Protein AF-0000000080791250 (afdb_homodimer)

Organism: Propionibacterium freudenreichii subsp. shermanii (strain ATCC 9614 / DSM 4902 / CIP 103027 / NCIMB 8099 / CIRM-BIA1) (NCBI:txid754252)

InterPro domains:
  IPR000581 Dihydroxy-acid/6-phosphogluconate dehydratase, N-terminal [PF00920] (34-360)
  IPR004404 Dihydroxy-acid dehydratase [MF_00012] (4-611)
  IPR004404 Dihydroxy-acid dehydratase [TIGR00110] (18-611)
  IPR020558 Dihydroxy-acid/6-phosphogluconate dehydratase, conserved site [PS00886] (122-132)
  IPR020558 Dihydroxy-acid/6-phosphogluconate dehydratase, conserved site [PS00887] (513-524)
  IPR037237 IlvD/EDD, N-terminal domain [SSF143975] (3-424)
  IPR042096 Dihydroxy-acid dehydratase, C-terminal [G3DSA:3.50.30.80] (425-576)
  IPR056740 Dihydroxy-acid/6-phosphogluconate dehydratase, C-terminal [PF24877] (412-608)

pLDDT: mean 95.6, std 4.6, range [63.5, 98.94]

Sequence (1226 aa):
MPKLRSKTTYEGRPMAGARALWLATGMTENDFGKPIVAIANSYTDFVPGHVGLKNVGSIVKKAIEAAGGVAKEFNTIAVDDGIAMGHGGMLYSLPSREVIADSVEYMCNAHQADALVCISNCDKITPGMMLAALRLNIPTVFVSGGGMESGRPVKRDDGTDTTRLDLIDAMTASADPSVSDDELKRIEMSACPTCGSCSGMFTANSMNCLTEAIGLSLPGNGTTLATYAARKPLFEQAGALVVELAKRYYDGDDESVLPRAIATRDAFANAMTMDIAMGGSTNTILHLLAAAQEGEVDFTQEDIDELSRRVPCICKVAPNSSQYFLEDVHRAGGIPAILGELNRAGLLHDEVHSVHHASLQGFLDDWDVRGGKAKPEAFELYKAAPGGVRTTEMFTSTKTYDELDTDEVNGCIRSVEHAYTTDGGLAVLHGNIAVDGCVVKTAGVPENQYVFRGPAAITESQEEAVEAILSKRIKAGDVVVVRYEGPKGGPGMQEMLYPTSYLKGVGLGPKCALITDGRFSGGSSGLSIGHMSPEAASGGNIGLVENGDIISIDIPNRTINVEVSDDELARRRAVREAKGWVPENRVRPVSNALKVFALLAQSADKGAARRQLMPKLRSKTTYEGRPMAGARALWLATGMTENDFGKPIVAIANSYTDFVPGHVGLKNVGSIVKKAIEAAGGVAKEFNTIAVDDGIAMGHGGMLYSLPSREVIADSVEYMCNAHQADALVCISNCDKITPGMMLAALRLNIPTVFVSGGGMESGRPVKRDDGTDTTRLDLIDAMTASADPSVSDDELKRIEMSACPTCGSCSGMFTANSMNCLTEAIGLSLPGNGTTLATYAARKPLFEQAGALVVELAKRYYDGDDESVLPRAIATRDAFANAMTMDIAMGGSTNTILHLLAAAQEGEVDFTQEDIDELSRRVPCICKVAPNSSQYFLEDVHRAGGIPAILGELNRAGLLHDEVHSVHHASLQGFLDDWDVRGGKAKPEAFELYKAAPGGVRTTEMFTSTKTYDELDTDEVNGCIRSVEHAYTTDGGLAVLHGNIAVDGCVVKTAGVPENQYVFRGPAAITESQEEAVEAILSKRIKAGDVVVVRYEGPKGGPGMQEMLYPTSYLKGVGLGPKCALITDGRFSGGSSGLSIGHMSPEAASGGNIGLVENGDIISIDIPNRTINVEVSDDELARRRAVREAKGWVPENRVRPVSNALKVFALLAQSADKGAARRQL

Nearest PDB structures (foldseek):
  6ovt-assembly1_A  TM=9.583E-01  e=1.714E-57  Mycobacterium tuberculosis
  6ovt-assembly1_D  TM=9.512E-01  e=5.948E-55  Mycobacterium tuberculosis
  6ovt-assembly1_C  TM=9.530E-01  e=2.693E-53  Mycobacterium tuberculosis
  6nte-assembly1_A  TM=9.482E-01  e=4.194E-47  Synechocystis sp. PCC 6803
  6nte-assembly2_B  TM=9.377E-01  e=4.656E-47  Synechocystis sp. PCC 6803

Solvent-accessible surface area (backbone atoms only — not comparable to full-atom values): 57005 Å² total; per-residue (Å²): 110,54,70,64,49,38,48,76,39,48,57,62,56,78,20,31,29,16,40,17,45,46,40,13,44,66,50,55,81,83,49,65,88,40,52,37,31,33,32,42,33,35,35,24,42,80,26,21,25,22,45,46,40,71,63,49,58,57,48,23,35,54,25,16,42,74,56,59,27,41,57,30,44,36,30,29,57,70,68,44,59,66,45,6,50,95,48,78,18,26,38,40,41,56,52,42,19,57,52,30,15,48,48,52,43,41,49,37,49,23,61,24,42,36,23,36,36,40,38,30,30,37,53,42,38,41,50,7,47,46,31,22,41,29,61,67,46,38,21,50,27,43,45,50,46,17,26,16,49,64,7,60,55,45,70,41,85,90,68,46,68,50,60,63,27,30,54,60,53,20,39,36,44,39,46,21,83,86,50,47,71,67,42,44,48,53,40,21,68,25,14,35,33,22,20,15,17,66,24,30,38,25,42,20,37,34,49,41,36,34,38,32,56,23,17,39,28,53,92,57,42,33,34,39,36,16,34,24,41,76,42,54,56,52,40,34,48,42,22,34,48,31,37,52,38,32,44,38,26,41,76,61,56,36,64,67,51,19,38,52,58,25,55,30,52,55,17,50,50,36,21,48,45,52,36,26,16,36,37,36,18,70,52,49,57,26,43,51,30,31,31,19,61,47,43,71,31,90,52,52,58,66,55,51,39,57,46,23,67,66,32,37,13,26,27,56,33,15,69,60,27,79,82,30,37,36,60,43,43,15,23,33,30,31,69,37,28,53,52,42,50,40,43,76,70,65,74,46,66,68,90,33,33,35,76,86,32,88,27,46,62,60,42,31,38,39,38,5,69,80,70,81,55,36,40,72,65,39,61,59,60,24,20,51,32,74,65,88,63,76,39,47,59,57,46,71,18,84,40,61,47,94,64,64,44,76,40,39,66,82,38,53,51,25,32,78,92,42,29,81,34,70,49,17,10,33,43,52,28,34,32,72,37,14,72,64,20,24,39,30,49,45,59,34,35,56,74,86,56,38,57,42,68,26,34,29,44,74,27,59,32,69,69,48,40,38,49,34,52,74,69,61,70,59,52,80,42,27,26,38,33,34,31,38,24,9,32,49,37,46,33,24,30,34,63,48,47,62,44,51,31,40,34,41,36,75,66,32,32,92,37,32,35,38,39,24,21,15,32,51,42,35,63,61,61,30,49,46,34,19,29,22,5,44,19,21,44,75,68,14,46,55,59,59,66,50,73,58,41,40,36,40,38,29,57,90,78,32,33,32,33,54,78,64,53,71,66,56,53,52,53,45,44,56,55,39,61,75,72,43,61,65,69,91,81,72,84,74,97,73,54,62,70,51,49,54,49,24,74,38,36,30,45,42,60,49,19,44,27,71,61,85,119,111,54,70,63,49,38,46,76,38,48,58,63,56,78,19,32,30,18,40,17,44,48,40,14,46,68,48,52,81,83,49,64,88,42,52,38,30,32,29,43,34,32,36,23,42,81,25,21,24,20,46,48,40,72,62,48,58,56,49,23,34,53,25,16,41,75,57,58,26,40,59,30,44,36,29,29,57,68,66,45,61,65,47,8,48,94,47,80,17,26,38,39,40,57,54,43,19,57,54,31,15,48,48,51,42,41,49,38,48,24,62,24,43,36,21,35,36,40,38,32,30,38,55,43,39,40,52,8,48,46,31,22,42,29,61,66,46,39,20,48,27,42,44,51,46,17,27,17,49,64,7,60,55,45,70,41,89,87,68,45,69,49,58,63,26,29,55,58,52,21,39,37,46,38,47,23,82,87,50,48,72,67,42,44,49,54,41,20,66,25,13,34,33,22,20,15,17,65,24,32,38,26,40,21,36,36,50,41,35,34,37,32,56,24,17,40,28,53,92,57,39,33,34,39,36,16,34,26,40,76,42,54,58,51,42,33,47,41,21,34,46,32,39,52,40,33,44,38,28,41,75,59,55,36,64,67,50,19,36,51,58,23,54,30,53,55,18,49,49,36,21,49,45,51,36,27,16,36,37,38,19,69,53,52,56,27,44,51,30,32,33,18,60,47,42,72,30,90,52,53,58,65,56,50,39,56,46,25,68,66,32,37,14,26,26,55,33,14,68,61,26,79,82,30,37,37,60,43,41,15,23,33,29,31,67,36,29,53,52,42,48,40,43,77,70,65,70,47,63,70,92,33,34,34,75,87,31,88,27,45,62,60,45,31,38,40,37,5,70,81,69,80,54,36,40,72,66,38,62,58,59,26,20,53,32,76,64,86,62,76,38,47,59,56,45,72,18,84,42,60,48,94,65,65,45,76,40,41,67,82,38,52,52,25,32,76,92,43,30,81,33,70,50,18,10,34,43,52,28,34,31,74,35,14,71,63,21,24,38,30,49,45,59,35,34,56,74,86,56,39,57,42,69,25,33,29,43,74,28,59,33,68,68,50,41,39,50,34,52,74,68,59,69,58,52,82,41,26,26,36,33,34,29,38,24,8,33,48,37,46,33,25,28,35,62,48,48,63,45,50,32,41,32,41,36,75,68,33,32,91,38,31,36,37,39,25,20,15,32,51,41,35,64,60,60,32,49,46,35,19,29,23,5,43,17,20,44,76,68,14,46,56,58,61,66,50,72,59,41,40,35,40,38,29,57,92,77,30,33,32,35,52,78,63,52,69,66,56,52,50,53,44,43,56,56,38,62,75,73,44,60,66,68,89,80,73,85,72,94,73,56,61,70,50,49,54,49,24,74,36,35,30,44,42,59,51,19,45,25,71,59,85,122

Structure (mmCIF, N/CA/C/O backbone):
data_AF-0000000080791250-model_v1
#
loop_
_entity.id
_entity.type
_entity.pdbx_description
1 polymer 'Dihydroxy-acid dehydratase'
#
loop_
_atom_site.group_PDB
_atom_site.id
_atom_site.type_symbol
_atom_site.label_atom_id
_atom_site.label_alt_id
_atom_site.label_comp_id
_atom_site.label_asym_id
_atom_site.label_entity_id
_atom_site.label_seq_id
_atom_site.pdbx_PDB_ins_code
_atom_site.Cartn_x
_atom_site.Cartn_y
_atom_site.Cartn_z
_atom_site.occupancy
_atom_site.B_iso_or_equiv
_atom_site.auth_seq_id
_atom_site.auth_comp_id
_atom_site.auth_asym_id
_atom_site.auth_atom_id
_atom_site.pdbx_PDB_model_num
ATOM 1 N N . MET A 1 1 ? 33.906 1.159 -2.16 1 83.62 1 MET A N 1
ATOM 2 C CA . MET A 1 1 ? 32.844 0.429 -1.479 1 83.62 1 MET A CA 1
ATOM 3 C C . MET A 1 1 ? 31.562 1.252 -1.437 1 83.62 1 MET A C 1
ATOM 5 O O . MET A 1 1 ? 31.594 2.455 -1.173 1 83.62 1 MET A O 1
ATOM 9 N N . PRO A 1 2 ? 30.453 0.499 -1.797 1 91.88 2 PRO A N 1
ATOM 10 C CA . PRO A 1 2 ? 29.203 1.254 -1.669 1 91.88 2 PRO A CA 1
ATOM 11 C C . PRO A 1 2 ? 28.938 1.729 -0.241 1 91.88 2 PRO A C 1
ATOM 13 O O . PRO A 1 2 ? 29.375 1.082 0.717 1 91.88 2 PRO A O 1
ATOM 16 N N . LYS A 1 3 ? 28.438 2.832 -0.129 1 94.5 3 LYS A N 1
ATOM 17 C CA . LYS A 1 3 ? 28.047 3.352 1.176 1 94.5 3 LYS A CA 1
ATOM 18 C C . LYS A 1 3 ? 26.641 2.875 1.553 1 94.5 3 LYS A C 1
ATOM 20 O O . LYS A 1 3 ? 25.797 2.67 0.682 1 94.5 3 LYS A O 1
ATOM 25 N N . LEU A 1 4 ? 26.531 2.625 2.875 1 98.06 4 LEU A N 1
ATOM 26 C CA . LEU A 1 4 ? 25.188 2.35 3.363 1 98.06 4 LEU A CA 1
ATOM 27 C C . LEU A 1 4 ? 24.203 3.43 2.906 1 98.06 4 LEU A C 1
ATOM 29 O O . LEU A 1 4 ? 24.469 4.621 3.072 1 98.06 4 LEU A O 1
ATOM 33 N N . ARG A 1 5 ? 23.094 2.967 2.312 1 98.12 5 ARG A N 1
ATOM 34 C CA . ARG A 1 5 ? 22.047 3.912 1.927 1 98.12 5 ARG A CA 1
ATOM 35 C C . ARG A 1 5 ? 21.562 4.711 3.131 1 98.12 5 ARG A C 1
ATOM 37 O O . ARG A 1 5 ? 21.328 5.918 3.031 1 98.12 5 ARG A O 1
ATOM 44 N N . SER A 1 6 ? 21.469 4.074 4.277 1 98.06 6 SER A N 1
ATOM 45 C CA . SER A 1 6 ? 20.906 4.656 5.492 1 98.06 6 SER A CA 1
ATOM 46 C C . SER A 1 6 ? 21.766 5.809 6 1 98.06 6 SER A C 1
ATOM 48 O O . SER A 1 6 ? 21.281 6.664 6.746 1 98.06 6 SER A O 1
ATOM 50 N N . LYS A 1 7 ? 22.984 5.828 5.633 1 97.31 7 LYS A N 1
ATOM 51 C CA . LYS A 1 7 ? 23.891 6.891 6.062 1 97.31 7 LYS A CA 1
ATOM 52 C C . LYS A 1 7 ? 23.359 8.266 5.672 1 97.31 7 LYS A C 1
ATOM 54 O O . LYS A 1 7 ? 23.562 9.242 6.387 1 97.31 7 LYS A O 1
ATOM 59 N N . THR A 1 8 ? 22.609 8.258 4.633 1 95.56 8 THR A N 1
ATOM 60 C CA . THR A 1 8 ? 22.031 9.492 4.125 1 95.56 8 THR A CA 1
ATOM 61 C C . THR A 1 8 ? 21.047 10.086 5.133 1 95.56 8 THR A C 1
ATOM 63 O O . THR A 1 8 ? 20.797 11.297 5.133 1 95.56 8 THR A O 1
ATOM 66 N N . THR A 1 9 ? 20.547 9.281 6.059 1 96.19 9 THR A N 1
ATOM 67 C CA . THR A 1 9 ? 19.484 9.719 6.941 1 96.19 9 THR A CA 1
ATOM 68 C C . THR A 1 9 ? 20.031 10.125 8.305 1 96.19 9 THR A C 1
ATOM 70 O O . THR A 1 9 ? 19.281 10.586 9.172 1 96.19 9 THR A O 1
ATOM 73 N N . TYR A 1 10 ? 21.312 9.914 8.531 1 95.75 10 TYR A N 1
ATOM 74 C CA . TYR A 1 10 ? 21.75 10.227 9.883 1 95.75 10 TYR A CA 1
ATOM 75 C C . TYR A 1 10 ? 23.125 10.891 9.883 1 95.75 10 TYR A C 1
ATOM 77 O O . TYR A 1 10 ? 23.562 11.43 10.898 1 95.75 10 TYR A O 1
ATOM 85 N N . GLU A 1 11 ? 23.828 10.922 8.766 1 94.5 11 GLU A N 1
ATOM 86 C CA . GLU A 1 11 ? 25.188 11.445 8.742 1 94.5 11 GLU A CA 1
ATOM 87 C C . GLU A 1 11 ? 25.203 12.969 8.672 1 94.5 11 GLU A C 1
ATOM 89 O O . GLU A 1 11 ? 24.484 13.555 7.848 1 94.5 11 GLU A O 1
ATOM 94 N N . GLY A 1 12 ? 26.047 13.562 9.492 1 91.38 12 GLY A N 1
ATOM 95 C CA . GLY A 1 12 ? 26.297 14.992 9.406 1 91.38 12 GLY A CA 1
ATOM 96 C C . GLY A 1 12 ? 25.344 15.812 10.266 1 91.38 12 GLY A C 1
ATOM 97 O O . GLY A 1 12 ? 24.312 15.312 10.703 1 91.38 12 GLY A O 1
ATOM 98 N N . ARG A 1 13 ? 25.672 17.094 10.406 1 89.75 13 ARG A N 1
ATOM 99 C CA . ARG A 1 13 ? 24.953 18.062 11.242 1 89.75 13 ARG A CA 1
ATOM 100 C C . ARG A 1 13 ? 23.531 18.266 10.742 1 89.75 13 ARG A C 1
ATOM 102 O O . ARG A 1 13 ? 22.578 18.328 11.531 1 89.75 13 ARG A O 1
ATOM 109 N N . PRO A 1 14 ? 23.312 18.203 9.43 1 86.56 14 PRO A N 1
ATOM 110 C CA . PRO A 1 14 ? 21.969 18.5 8.906 1 86.56 14 PRO A CA 1
ATOM 111 C C . PRO A 1 14 ? 20.938 17.438 9.25 1 86.56 14 PRO A C 1
ATOM 113 O O . PRO A 1 14 ? 19.734 17.688 9.219 1 86.56 14 PRO A O 1
ATOM 116 N N . MET A 1 15 ? 21.422 16.281 9.617 1 92.69 15 MET A N 1
ATOM 117 C CA . MET A 1 15 ? 20.484 15.172 9.812 1 92.69 15 MET A CA 1
ATOM 118 C C . MET A 1 15 ? 20.141 15.008 11.289 1 92.69 15 MET A C 1
ATOM 120 O O . MET A 1 15 ? 19.625 13.969 11.695 1 92.69 15 MET A O 1
ATOM 124 N N . ALA A 1 16 ? 20.422 16.062 12.055 1 93.38 16 ALA A N 1
ATOM 125 C CA . ALA A 1 16 ? 20.125 16.031 13.484 1 93.38 16 ALA A CA 1
ATOM 126 C C . ALA A 1 16 ? 18.656 15.727 13.742 1 93.38 16 ALA A C 1
ATOM 128 O O . ALA A 1 16 ? 18.312 14.992 14.672 1 93.38 16 ALA A O 1
ATOM 129 N N . GLY A 1 17 ? 17.781 16.328 12.969 1 92.94 17 GLY A N 1
ATOM 130 C CA . GLY A 1 17 ? 16.359 16.047 13.102 1 92.94 17 GLY A CA 1
ATOM 131 C C . GLY A 1 17 ? 16.016 14.594 12.828 1 92.94 17 GLY A C 1
ATOM 132 O O . GLY A 1 17 ? 15.266 13.977 13.586 1 92.94 17 GLY A O 1
ATOM 133 N N . ALA A 1 18 ? 16.547 14.062 11.742 1 95 18 ALA A N 1
ATOM 134 C CA . ALA A 1 18 ? 16.297 12.672 11.391 1 95 18 ALA A CA 1
ATOM 135 C C . ALA A 1 18 ? 16.828 11.734 12.469 1 95 18 ALA A C 1
ATOM 137 O O . ALA A 1 18 ? 16.188 10.742 12.82 1 95 18 ALA A O 1
ATOM 138 N N . ARG A 1 19 ? 18.016 12.055 12.992 1 96.69 19 ARG A N 1
ATOM 139 C CA . ARG A 1 19 ? 18.578 11.234 14.062 1 96.69 19 ARG A CA 1
ATOM 140 C C . ARG A 1 19 ? 17.672 11.25 15.297 1 96.69 19 ARG A C 1
ATOM 142 O O . ARG A 1 19 ? 17.484 10.219 15.945 1 96.69 19 ARG A O 1
ATOM 149 N N . ALA A 1 20 ? 17.109 12.43 15.617 1 96.56 20 ALA A N 1
ATOM 150 C CA . ALA A 1 20 ? 16.188 12.516 16.734 1 96.56 20 ALA A CA 1
ATOM 151 C C . ALA A 1 20 ? 14.992 11.586 16.547 1 96.56 20 ALA A C 1
ATOM 153 O O . ALA A 1 20 ? 14.531 10.953 17.5 1 96.56 20 ALA A O 1
ATOM 154 N N . LEU A 1 21 ? 14.516 11.492 15.383 1 97.19 21 LEU A N 1
ATOM 155 C CA . LEU A 1 21 ? 13.375 10.633 15.078 1 97.19 21 LEU A CA 1
ATOM 156 C C . LEU A 1 21 ? 13.781 9.156 15.125 1 97.19 21 LEU A C 1
ATOM 158 O O . LEU A 1 21 ? 13.023 8.32 15.625 1 97.19 21 LEU A O 1
ATOM 162 N N . TRP A 1 22 ? 14.969 8.836 14.539 1 98 22 TRP A N 1
ATOM 163 C CA . TRP A 1 22 ? 15.453 7.465 14.641 1 98 22 TRP A CA 1
ATOM 164 C C . TRP A 1 22 ? 15.547 7.023 16.094 1 98 22 TRP A C 1
ATOM 166 O O . TRP A 1 22 ? 15.156 5.906 16.438 1 98 22 TRP A O 1
ATOM 176 N N . LEU A 1 23 ? 16.047 7.91 16.922 1 97.19 23 LEU A N 1
ATOM 177 C CA . LEU A 1 23 ? 16.141 7.605 18.344 1 97.19 23 LEU A CA 1
ATOM 178 C C . LEU A 1 23 ? 14.766 7.379 18.969 1 97.19 23 LEU A C 1
ATOM 180 O O . LEU A 1 23 ? 14.602 6.527 19.844 1 97.19 23 LEU A O 1
ATOM 184 N N . ALA A 1 24 ? 13.797 8.055 18.484 1 97.25 24 ALA A N 1
ATOM 185 C CA . ALA A 1 24 ? 12.43 7.957 19 1 97.25 24 ALA A CA 1
ATOM 186 C C . ALA A 1 24 ? 11.781 6.645 18.578 1 97.25 24 ALA A C 1
ATOM 188 O O . ALA A 1 24 ? 10.742 6.254 19.141 1 97.25 24 ALA A O 1
ATOM 189 N N . THR A 1 25 ? 12.359 5.91 17.656 1 97.25 25 THR A N 1
ATOM 190 C CA . THR A 1 25 ? 11.844 4.602 17.266 1 97.25 25 THR A CA 1
ATOM 191 C C . THR A 1 25 ? 12.445 3.502 18.125 1 97.25 25 THR A C 1
ATOM 193 O O . THR A 1 25 ? 12.148 2.32 17.938 1 97.25 25 THR A O 1
ATOM 196 N N . GLY A 1 26 ? 13.352 3.854 18.969 1 95.81 26 GLY A N 1
ATOM 197 C CA . GLY A 1 26 ? 13.969 2.877 19.844 1 95.81 26 GLY A CA 1
ATOM 198 C C . GLY A 1 26 ? 15.43 2.625 19.531 1 95.81 26 GLY A C 1
ATOM 199 O O . GLY A 1 26 ? 16.109 1.906 20.266 1 95.81 26 GLY A O 1
ATOM 200 N N . MET A 1 27 ? 15.961 3.275 18.469 1 96.69 27 MET A N 1
ATOM 201 C CA . MET A 1 27 ? 17.375 3.143 18.156 1 96.69 27 MET A CA 1
ATOM 202 C C . MET A 1 27 ? 18.234 3.836 19.203 1 96.69 27 MET A C 1
ATOM 204 O O . MET A 1 27 ? 17.781 4.746 19.891 1 96.69 27 MET A O 1
ATOM 208 N N . THR A 1 28 ? 19.469 3.385 19.297 1 95.38 28 THR A N 1
ATOM 209 C CA . THR A 1 28 ? 20.484 4.027 20.125 1 95.38 28 THR A CA 1
ATOM 210 C C . THR A 1 28 ? 21.609 4.566 19.266 1 95.38 28 THR A C 1
ATOM 212 O O . THR A 1 28 ? 21.688 4.285 18.062 1 95.38 28 THR A O 1
ATOM 215 N N . GLU A 1 29 ? 22.438 5.309 19.875 1 92.88 29 GLU A N 1
ATOM 216 C CA . GLU A 1 29 ? 23.562 5.898 19.156 1 92.88 29 GLU A CA 1
ATOM 217 C C . GLU A 1 29 ? 24.453 4.82 18.531 1 92.88 29 GLU A C 1
ATOM 219 O O . GLU A 1 29 ? 25.016 5.027 17.453 1 92.88 29 GLU A O 1
ATOM 224 N N . ASN A 1 30 ? 24.484 3.668 19.172 1 95.38 30 ASN A N 1
ATOM 225 C CA . ASN A 1 30 ? 25.344 2.586 18.703 1 95.38 30 ASN A CA 1
ATOM 226 C C . ASN A 1 30 ? 24.734 1.868 17.5 1 95.38 30 ASN A C 1
ATOM 228 O O . ASN A 1 30 ? 25.406 1.052 16.859 1 95.38 30 ASN A O 1
ATOM 232 N N . ASP A 1 31 ? 23.562 2.223 17.188 1 97.38 31 ASP A N 1
ATOM 233 C CA . ASP A 1 31 ? 22.891 1.553 16.078 1 97.38 31 ASP A CA 1
ATOM 234 C C . ASP A 1 31 ? 23.25 2.205 14.75 1 97.38 31 ASP A C 1
ATOM 236 O O . ASP A 1 31 ? 23.172 1.566 13.695 1 97.38 31 ASP A O 1
ATOM 240 N N . PHE A 1 32 ? 23.625 3.508 14.812 1 96.75 32 PHE A N 1
ATOM 241 C CA . PHE A 1 32 ? 24 4.199 13.586 1 96.75 32 PHE A CA 1
ATOM 242 C C . PHE A 1 32 ? 25.266 3.604 13 1 96.75 32 PHE A C 1
ATOM 244 O O . PHE A 1 32 ? 26.234 3.332 13.719 1 96.75 32 PHE A O 1
ATOM 251 N N . GLY A 1 33 ? 25.25 3.348 11.742 1 96.31 33 GLY A N 1
ATOM 252 C CA . GLY A 1 33 ? 26.391 2.715 11.078 1 96.31 33 GLY A CA 1
ATOM 253 C C . GLY A 1 33 ? 26.156 1.246 10.773 1 96.31 33 GLY A C 1
ATOM 254 O O . GLY A 1 33 ? 26.812 0.672 9.906 1 96.31 33 GLY A O 1
ATOM 255 N N . LYS A 1 34 ? 25.25 0.616 11.539 1 98 34 LYS A N 1
ATOM 256 C CA . LYS A 1 34 ? 24.828 -0.738 11.203 1 98 34 LYS A CA 1
ATOM 257 C C . LYS A 1 34 ? 23.828 -0.728 10.039 1 98 34 LYS A C 1
ATOM 259 O O . LYS A 1 34 ? 23.094 0.246 9.852 1 98 34 LYS A O 1
ATOM 264 N N . PRO A 1 35 ? 23.828 -1.814 9.219 1 98.62 35 PRO A N 1
ATOM 265 C CA . PRO A 1 35 ? 22.812 -1.865 8.164 1 98.62 35 PRO A CA 1
ATOM 266 C C . PRO A 1 35 ? 21.391 -1.86 8.711 1 98.62 35 PRO A C 1
ATOM 268 O O . PRO A 1 35 ? 21.047 -2.674 9.57 1 98.62 35 PRO A O 1
ATOM 271 N N . ILE A 1 36 ? 20.594 -0.922 8.258 1 98.75 36 ILE A N 1
ATOM 272 C CA . ILE A 1 36 ? 19.172 -0.915 8.578 1 98.75 36 ILE A CA 1
ATOM 273 C C . ILE A 1 36 ? 18.422 -1.827 7.609 1 98.75 36 ILE A C 1
ATOM 275 O O . ILE A 1 36 ? 18.344 -1.549 6.41 1 98.75 36 ILE A O 1
ATOM 279 N N . VAL A 1 37 ? 17.859 -2.906 8.133 1 98.94 37 VAL A N 1
ATOM 280 C CA . VAL A 1 37 ? 17.188 -3.924 7.336 1 98.94 37 VAL A CA 1
ATOM 281 C C . VAL A 1 37 ? 15.672 -3.734 7.426 1 98.94 37 VAL A C 1
ATOM 283 O O . VAL A 1 37 ? 15.094 -3.783 8.516 1 98.94 37 VAL A O 1
ATOM 286 N N . ALA A 1 38 ? 15.078 -3.467 6.273 1 98.94 38 ALA A N 1
ATOM 287 C CA . ALA A 1 38 ? 13.617 -3.426 6.203 1 98.94 38 ALA A CA 1
ATOM 288 C C . ALA A 1 38 ? 13.031 -4.832 6.156 1 98.94 38 ALA A C 1
ATOM 290 O O . ALA A 1 38 ? 13.547 -5.703 5.449 1 98.94 38 ALA A O 1
ATOM 291 N N . ILE A 1 39 ? 12.039 -5.086 6.969 1 98.94 39 ILE A N 1
ATOM 292 C CA . ILE A 1 39 ? 11.227 -6.293 6.898 1 98.94 39 ILE A CA 1
ATOM 293 C C . ILE A 1 39 ? 9.852 -5.957 6.328 1 98.94 39 ILE A C 1
ATOM 295 O O . ILE A 1 39 ? 9.039 -5.316 6.996 1 98.94 39 ILE A O 1
ATOM 299 N N . ALA A 1 40 ? 9.625 -6.301 5.039 1 98.88 40 ALA A N 1
ATOM 300 C CA . ALA A 1 40 ? 8.305 -6.148 4.445 1 98.88 40 ALA A CA 1
ATOM 301 C C . ALA A 1 40 ? 7.402 -7.328 4.789 1 98.88 40 ALA A C 1
ATOM 303 O O . ALA A 1 40 ? 7.457 -8.375 4.133 1 98.88 40 ALA A O 1
ATOM 304 N N . ASN A 1 41 ? 6.574 -7.168 5.777 1 98.69 41 ASN A N 1
ATOM 305 C CA . ASN A 1 41 ? 5.602 -8.18 6.164 1 98.69 41 ASN A CA 1
ATOM 306 C C . ASN A 1 41 ? 4.273 -7.992 5.438 1 98.69 41 ASN A C 1
ATOM 308 O O . ASN A 1 41 ? 4.062 -6.977 4.773 1 98.69 41 ASN A O 1
ATOM 312 N N . SER A 1 42 ? 3.461 -9.008 5.371 1 98.38 42 SER A N 1
ATOM 313 C CA . SER A 1 42 ? 2.162 -8.914 4.711 1 98.38 42 SER A CA 1
ATOM 314 C C . SER A 1 42 ? 1.052 -9.477 5.594 1 98.38 42 SER A C 1
ATOM 316 O O . SER A 1 42 ? 0.1 -10.078 5.098 1 98.38 42 SER A O 1
ATOM 318 N N . TYR A 1 43 ? 1.182 -9.258 6.93 1 98.19 43 TYR A N 1
ATOM 319 C CA . TYR A 1 43 ? 0.185 -9.742 7.875 1 98.19 43 TYR A CA 1
ATOM 320 C C . TYR A 1 43 ? -1.179 -9.117 7.598 1 98.19 43 TYR A C 1
ATOM 322 O O . TYR A 1 43 ? -1.286 -7.906 7.395 1 98.19 43 TYR A O 1
ATOM 330 N N . THR A 1 44 ? -2.203 -9.945 7.617 1 98.56 44 THR A N 1
ATOM 331 C CA . THR A 1 44 ? -3.6 -9.531 7.625 1 98.56 44 THR A CA 1
ATOM 332 C C . THR A 1 44 ? -4.496 -10.641 8.156 1 98.56 44 THR A C 1
ATOM 334 O O . THR A 1 44 ? -4.211 -11.828 7.949 1 98.56 44 THR A O 1
ATOM 337 N N . ASP A 1 45 ? -5.605 -10.312 8.734 1 98.06 45 ASP A N 1
ATOM 338 C CA . ASP A 1 45 ? -6.586 -11.266 9.25 1 98.06 45 ASP A CA 1
ATOM 339 C C . ASP A 1 45 ? -7.52 -11.75 8.141 1 98.06 45 ASP A C 1
ATOM 341 O O . ASP A 1 45 ? -8.258 -12.719 8.32 1 98.06 45 ASP A O 1
ATOM 345 N N . PHE A 1 46 ? -7.453 -11.156 6.93 1 98.31 46 PHE A N 1
ATOM 346 C CA . PHE A 1 46 ? -8.414 -11.43 5.871 1 98.31 46 PHE A CA 1
ATOM 347 C C . PHE A 1 46 ? -8.062 -12.711 5.137 1 98.31 46 PHE A C 1
ATOM 349 O O . PHE A 1 46 ? -8.914 -13.312 4.473 1 98.31 46 PHE A O 1
ATOM 356 N N . VAL A 1 47 ? -6.785 -13.094 5.234 1 98.19 47 VAL A N 1
ATOM 357 C CA . VAL A 1 47 ? -6.27 -14.102 4.316 1 98.19 47 VAL A CA 1
ATOM 358 C C . VAL A 1 47 ? -5.652 -15.258 5.109 1 98.19 47 VAL A C 1
ATOM 360 O O . VAL A 1 47 ? -4.695 -15.055 5.863 1 98.19 47 VAL A O 1
ATOM 363 N N . PRO A 1 48 ? -6.102 -16.453 4.918 1 97.69 48 PRO A N 1
ATOM 364 C CA . PRO A 1 48 ? -5.531 -17.594 5.641 1 97.69 48 PRO A CA 1
ATOM 365 C C . PRO A 1 48 ? -4.02 -17.703 5.465 1 97.69 48 PRO A C 1
ATOM 367 O O . PRO A 1 48 ? -3.309 -18.078 6.406 1 97.69 48 PRO A O 1
ATOM 370 N N . GLY A 1 49 ? -3.574 -17.328 4.344 1 97.19 49 GLY A N 1
ATOM 371 C CA . GLY A 1 49 ? -2.15 -17.406 4.062 1 97.19 49 GLY A CA 1
ATOM 372 C C . GLY A 1 49 ? -1.329 -16.438 4.887 1 97.19 49 GLY A C 1
ATOM 373 O O . GLY A 1 49 ? -0.109 -16.578 4.996 1 97.19 49 GLY A O 1
ATOM 374 N N . HIS A 1 50 ? -1.993 -15.461 5.5 1 98.31 50 HIS A N 1
ATOM 375 C CA . HIS A 1 50 ? -1.25 -14.375 6.133 1 98.31 50 HIS A CA 1
ATOM 376 C C . HIS A 1 50 ? -1.66 -14.203 7.594 1 98.31 50 HIS A C 1
ATOM 378 O O . HIS A 1 50 ? -1.026 -13.445 8.336 1 98.31 50 HIS A O 1
ATOM 384 N N . VAL A 1 51 ? -2.676 -14.898 8.062 1 97.38 51 VAL A N 1
ATOM 385 C CA . VAL A 1 51 ? -3.252 -14.688 9.391 1 97.38 51 VAL A CA 1
ATOM 386 C C . VAL A 1 51 ? -2.215 -15.016 10.461 1 97.38 51 VAL A C 1
ATOM 388 O O . VAL A 1 51 ? -2.217 -14.414 11.539 1 97.38 51 VAL A O 1
ATOM 391 N N . GLY A 1 52 ? -1.304 -15.906 10.172 1 96.38 52 GLY A N 1
ATOM 392 C CA . GLY A 1 52 ? -0.32 -16.328 11.156 1 96.38 52 GLY A CA 1
ATOM 393 C C . GLY A 1 52 ? 0.927 -15.469 11.164 1 96.38 52 GLY A C 1
ATOM 394 O O . GLY A 1 52 ? 1.814 -15.656 12 1 96.38 52 GLY A O 1
ATOM 395 N N . LEU A 1 53 ? 1.045 -14.414 10.352 1 97.75 53 LEU A N 1
ATOM 396 C CA . LEU A 1 53 ? 2.301 -13.711 10.109 1 97.75 53 LEU A CA 1
ATOM 397 C C . LEU A 1 53 ? 2.484 -12.57 11.109 1 97.75 53 LEU A C 1
ATOM 399 O O . LEU A 1 53 ? 3.518 -11.898 11.109 1 97.75 53 LEU A O 1
ATOM 403 N N . LYS A 1 54 ? 1.535 -12.328 11.961 1 95.06 54 LYS A N 1
ATOM 404 C CA . LYS A 1 54 ? 1.536 -11.156 12.836 1 95.06 54 LYS A CA 1
ATOM 405 C C . LYS A 1 54 ? 2.844 -11.055 13.617 1 95.06 54 LYS A C 1
ATOM 407 O O . LYS A 1 54 ? 3.453 -9.992 13.688 1 95.06 54 LYS A O 1
ATOM 412 N N . ASN A 1 55 ? 3.318 -12.203 14.148 1 94.94 55 ASN A N 1
ATOM 413 C CA . ASN A 1 55 ? 4.469 -12.141 15.047 1 94.94 55 ASN A CA 1
ATOM 414 C C . ASN A 1 55 ? 5.727 -12.695 14.375 1 94.94 55 ASN A C 1
ATOM 416 O O . ASN A 1 55 ? 6.762 -12.852 15.023 1 94.94 55 ASN A O 1
ATOM 420 N N . VAL A 1 56 ? 5.625 -13 13.133 1 97.19 56 VAL A N 1
ATOM 421 C CA . VAL A 1 56 ? 6.754 -13.555 12.383 1 97.19 56 VAL A CA 1
ATOM 422 C C . VAL A 1 56 ? 7.816 -12.469 12.188 1 97.19 56 VAL A C 1
ATOM 424 O O . VAL A 1 56 ? 9.016 -12.766 12.195 1 97.19 56 VAL A O 1
ATOM 427 N N . GLY A 1 57 ? 7.348 -11.234 12.008 1 97.31 57 GLY A N 1
ATOM 428 C CA . GLY A 1 57 ? 8.281 -10.125 11.906 1 97.31 57 GLY A CA 1
ATOM 429 C C . GLY A 1 57 ? 9.227 -10.031 13.086 1 97.31 57 GLY A C 1
ATOM 430 O O . GLY A 1 57 ? 10.406 -9.703 12.922 1 97.31 57 GLY A O 1
ATOM 431 N N . SER A 1 58 ? 8.734 -10.344 14.273 1 97.75 58 SER A N 1
ATOM 432 C CA . SER A 1 58 ? 9.539 -10.281 15.484 1 97.75 58 SER A CA 1
ATOM 433 C C . SER A 1 58 ? 10.625 -11.352 15.484 1 97.75 58 SER A C 1
ATOM 435 O O . SER A 1 58 ? 11.727 -11.125 16 1 97.75 58 SER A O 1
ATOM 437 N N . ILE A 1 59 ? 10.312 -12.508 14.922 1 98.69 59 ILE A N 1
ATOM 438 C CA . ILE A 1 59 ? 11.289 -13.586 14.797 1 98.69 59 ILE A CA 1
ATOM 439 C C . ILE A 1 59 ? 12.438 -13.133 13.891 1 98.69 59 ILE A C 1
ATOM 441 O O . ILE A 1 59 ? 13.609 -13.289 14.25 1 98.69 59 ILE A O 1
ATOM 445 N N . VAL A 1 60 ? 12.141 -12.547 12.789 1 98.88 60 VAL A N 1
ATOM 446 C CA . VAL A 1 60 ? 13.125 -12.07 11.828 1 98.88 60 VAL A CA 1
ATOM 447 C C . VAL A 1 60 ? 13.922 -10.922 12.438 1 98.88 60 VAL A C 1
ATOM 449 O O . VAL A 1 60 ? 15.148 -10.852 12.273 1 98.88 60 VAL A O 1
ATOM 452 N N . LYS A 1 61 ? 13.219 -9.984 13.164 1 98.56 61 LYS A N 1
ATOM 453 C CA . LYS A 1 61 ? 13.859 -8.836 13.797 1 98.56 61 LYS A CA 1
ATOM 454 C C . LYS A 1 61 ? 14.961 -9.281 14.75 1 98.56 61 LYS A C 1
ATOM 456 O O . LYS A 1 61 ? 16.078 -8.758 14.711 1 98.56 61 LYS A O 1
ATOM 461 N N . LYS A 1 62 ? 14.656 -10.258 15.555 1 98.69 62 LYS A N 1
ATOM 462 C CA . LYS A 1 62 ? 15.625 -10.75 16.531 1 98.69 62 LYS A CA 1
ATOM 463 C C . LYS A 1 62 ? 16.859 -11.336 15.844 1 98.69 62 LYS A C 1
ATOM 465 O O . LYS A 1 62 ? 17.984 -11.125 16.297 1 98.69 62 LYS A O 1
ATOM 470 N N . ALA A 1 63 ? 16.609 -12.062 14.75 1 98.88 63 ALA A N 1
ATOM 471 C CA . ALA A 1 63 ? 17.703 -12.664 14.008 1 98.88 63 ALA A CA 1
ATOM 472 C C . ALA A 1 63 ? 18.578 -11.594 13.367 1 98.88 63 ALA A C 1
ATOM 474 O O . ALA A 1 63 ? 19.812 -11.719 13.352 1 98.88 63 ALA A O 1
ATOM 475 N N . ILE A 1 64 ? 18.016 -10.555 12.805 1 98.94 64 ILE A N 1
ATOM 476 C CA . ILE A 1 64 ? 18.734 -9.453 12.195 1 98.94 64 ILE A CA 1
ATOM 477 C C . ILE A 1 64 ? 19.609 -8.766 13.242 1 98.94 64 ILE A C 1
ATOM 479 O O . ILE A 1 64 ? 20.797 -8.516 13 1 98.94 64 ILE A O 1
ATOM 483 N N . GLU A 1 65 ? 19.016 -8.445 14.383 1 98.69 65 GLU A N 1
ATOM 484 C CA . GLU A 1 65 ? 19.734 -7.758 15.453 1 98.69 65 GLU A CA 1
ATOM 485 C C . GLU A 1 65 ? 20.891 -8.602 15.984 1 98.69 65 GLU A C 1
ATOM 487 O O . GLU A 1 65 ? 21.984 -8.094 16.219 1 98.69 65 GLU A O 1
ATOM 492 N N . ALA A 1 66 ? 20.625 -9.914 16.125 1 98.69 66 ALA A N 1
ATOM 493 C CA . ALA A 1 66 ? 21.672 -10.828 16.578 1 98.69 66 ALA A CA 1
ATOM 494 C C . ALA A 1 66 ? 22.828 -10.875 15.586 1 98.69 66 ALA A C 1
ATOM 496 O O . ALA A 1 66 ? 23.984 -11.062 15.977 1 98.69 66 ALA A O 1
ATOM 497 N N . ALA A 1 67 ? 22.531 -10.625 14.344 1 98.75 67 ALA A N 1
ATOM 498 C CA . ALA A 1 67 ? 23.531 -10.703 13.289 1 98.75 67 ALA A CA 1
ATOM 499 C C . ALA A 1 67 ? 24.219 -9.352 13.094 1 98.75 67 ALA A C 1
ATOM 501 O O . ALA A 1 67 ? 25.125 -9.227 12.266 1 98.75 67 ALA A O 1
ATOM 502 N N . GLY A 1 68 ? 23.828 -8.375 13.82 1 98.31 68 GLY A N 1
ATOM 503 C CA . GLY A 1 68 ? 24.547 -7.105 13.82 1 98.31 68 GLY A CA 1
ATOM 504 C C . GLY A 1 68 ? 23.875 -6.039 12.977 1 98.31 68 GLY A C 1
ATOM 505 O O . GLY A 1 68 ? 24.5 -5.047 12.602 1 98.31 68 GLY A O 1
ATOM 506 N N . GLY A 1 69 ? 22.609 -6.23 12.562 1 98.69 69 GLY A N 1
ATOM 507 C CA . GLY A 1 69 ? 21.844 -5.223 11.836 1 98.69 69 GLY A CA 1
ATOM 508 C C . GLY A 1 69 ? 20.797 -4.539 12.695 1 98.69 69 GLY A C 1
ATOM 509 O O . GLY A 1 69 ? 20.625 -4.883 13.859 1 98.69 69 GLY A O 1
ATOM 510 N N . VAL A 1 70 ? 20.203 -3.494 12.211 1 98.69 70 VAL A N 1
ATOM 511 C CA . VAL A 1 70 ? 19.031 -2.842 12.781 1 98.69 70 VAL A CA 1
ATOM 512 C C . VAL A 1 70 ? 17.781 -3.262 12.008 1 98.69 70 VAL A C 1
ATOM 514 O O . VAL A 1 70 ? 17.75 -3.152 10.781 1 98.69 70 VAL A O 1
ATOM 517 N N . ALA A 1 71 ? 16.812 -3.779 12.695 1 98.75 71 ALA A N 1
ATOM 518 C CA . ALA A 1 71 ? 15.617 -4.297 12.031 1 98.75 71 ALA A CA 1
ATOM 519 C C . ALA A 1 71 ? 14.461 -3.301 12.133 1 98.75 71 ALA A C 1
ATOM 521 O O . ALA A 1 71 ? 14.203 -2.744 13.203 1 98.75 71 ALA A O 1
ATOM 522 N N . LYS A 1 72 ? 13.789 -3.006 11.039 1 98.81 72 LYS A N 1
ATOM 523 C CA . LYS A 1 72 ? 12.586 -2.18 10.984 1 98.81 72 LYS A CA 1
ATOM 524 C C . LYS A 1 72 ? 11.492 -2.844 10.148 1 98.81 72 LYS A C 1
ATOM 526 O O . LYS A 1 72 ? 11.672 -3.049 8.945 1 98.81 72 LYS A O 1
ATOM 531 N N . GLU A 1 73 ? 10.406 -3.188 10.789 1 98.69 73 GLU A N 1
ATOM 532 C CA . GLU A 1 73 ? 9.297 -3.881 10.133 1 98.69 73 GLU A CA 1
ATOM 533 C C . GLU A 1 73 ? 8.25 -2.893 9.625 1 98.69 73 GLU A C 1
ATOM 535 O O . GLU A 1 73 ? 7.98 -1.88 10.273 1 98.69 73 GLU A O 1
ATOM 540 N N . PHE A 1 74 ? 7.742 -3.096 8.453 1 98.69 74 PHE A N 1
ATOM 541 C CA . PHE A 1 74 ? 6.523 -2.486 7.938 1 98.69 74 PHE A CA 1
ATOM 542 C C . PHE A 1 74 ? 5.664 -3.52 7.219 1 98.69 74 PHE A C 1
ATOM 544 O O . PHE A 1 74 ? 6.051 -4.688 7.109 1 98.69 74 PHE A O 1
ATOM 551 N N . ASN A 1 75 ? 4.426 -3.096 6.758 1 98.44 75 ASN A N 1
ATOM 552 C CA . ASN A 1 75 ? 3.518 -4.074 6.168 1 98.44 75 ASN A CA 1
ATOM 553 C C . ASN A 1 75 ? 3.018 -3.619 4.801 1 98.44 75 ASN A C 1
ATOM 555 O O . ASN A 1 75 ? 3.018 -2.424 4.5 1 98.44 75 ASN A O 1
ATOM 559 N N . THR A 1 76 ? 2.686 -4.559 3.986 1 98.38 76 THR A N 1
ATOM 560 C CA . THR A 1 76 ? 1.94 -4.348 2.75 1 98.38 76 THR A CA 1
ATOM 561 C C . THR A 1 76 ? 0.562 -5 2.83 1 98.38 76 THR A C 1
ATOM 563 O O . THR A 1 76 ? 0.27 -5.727 3.781 1 98.38 76 THR A O 1
ATOM 566 N N . ILE A 1 77 ? -0.301 -4.715 1.844 1 98.62 77 ILE A N 1
ATOM 567 C CA . ILE A 1 77 ? -1.616 -5.344 1.791 1 98.62 77 ILE A CA 1
ATOM 568 C C . ILE A 1 77 ? -1.496 -6.742 1.188 1 98.62 77 ILE A C 1
ATOM 570 O O . ILE A 1 77 ? -0.463 -7.09 0.61 1 98.62 77 ILE A O 1
ATOM 574 N N . ALA A 1 78 ? -2.551 -7.535 1.365 1 98.44 78 ALA A N 1
ATOM 575 C CA . ALA A 1 78 ? -2.691 -8.875 0.789 1 98.44 78 ALA A CA 1
ATOM 576 C C . ALA A 1 78 ? -4.145 -9.156 0.41 1 98.44 78 ALA A C 1
ATOM 578 O O . ALA A 1 78 ? -5.02 -9.211 1.277 1 98.44 78 ALA A O 1
ATOM 579 N N . VAL A 1 79 ? -4.414 -9.383 -0.867 1 97.75 79 VAL A N 1
ATOM 580 C CA . VAL A 1 79 ? -5.754 -9.695 -1.349 1 97.75 79 VAL A CA 1
ATOM 581 C C . VAL A 1 79 ? -5.902 -11.203 -1.512 1 97.75 79 VAL A C 1
ATOM 583 O O . VAL A 1 79 ? -5.012 -11.867 -2.049 1 97.75 79 VAL A O 1
ATOM 586 N N . ASP A 1 80 ? -6.949 -11.727 -1.001 1 96.69 80 ASP A N 1
ATOM 587 C CA . ASP A 1 80 ? -7.246 -13.148 -1.163 1 96.69 80 ASP A CA 1
ATOM 588 C C . ASP A 1 80 ? -8.047 -13.398 -2.438 1 96.69 80 ASP A C 1
ATOM 590 O O . ASP A 1 80 ? -9.234 -13.07 -2.504 1 96.69 80 ASP A O 1
ATOM 594 N N . ASP A 1 81 ? -7.477 -14.055 -3.367 1 92.94 81 ASP A N 1
ATOM 595 C CA . ASP A 1 81 ? -8.148 -14.336 -4.633 1 92.94 81 ASP A CA 1
ATOM 596 C C . ASP A 1 81 ? -9.398 -15.18 -4.414 1 92.94 81 ASP A C 1
ATOM 598 O O . ASP A 1 81 ? -10.43 -14.961 -5.055 1 92.94 81 ASP A O 1
ATOM 602 N N . GLY A 1 82 ? -9.242 -16.188 -3.543 1 91.75 82 GLY A N 1
ATOM 603 C CA . GLY A 1 82 ? -10.352 -17.094 -3.318 1 91.75 82 GLY A CA 1
ATOM 604 C C . GLY A 1 82 ? -11.578 -16.406 -2.744 1 91.75 82 GLY A C 1
ATOM 605 O O . GLY A 1 82 ? -12.711 -16.75 -3.076 1 91.75 82 GLY A O 1
ATOM 606 N N . ILE A 1 83 ? -11.398 -15.438 -1.894 1 95.06 83 ILE A N 1
ATOM 607 C CA . ILE A 1 83 ? -12.5 -14.703 -1.283 1 95.06 83 ILE A CA 1
ATOM 608 C C . ILE A 1 83 ? -13.016 -13.641 -2.254 1 95.06 83 ILE A C 1
ATOM 610 O O . ILE A 1 83 ? -14.219 -13.383 -2.322 1 95.06 83 ILE A O 1
ATOM 614 N N . ALA A 1 84 ? -12.109 -13.094 -3.041 1 94.31 84 ALA A N 1
ATOM 615 C CA . ALA A 1 84 ? -12.461 -12.023 -3.973 1 94.31 84 ALA A CA 1
ATOM 616 C C . ALA A 1 84 ? -13.109 -12.586 -5.234 1 94.31 84 ALA A C 1
ATOM 618 O O . ALA A 1 84 ? -13.758 -11.859 -5.984 1 94.31 84 ALA A O 1
ATOM 619 N N . MET A 1 85 ? -12.969 -13.828 -5.461 1 89.38 85 MET A N 1
ATOM 620 C CA . MET A 1 85 ? -13.43 -14.445 -6.699 1 89.38 85 MET A CA 1
ATOM 621 C C . MET A 1 85 ? -14.953 -14.461 -6.766 1 89.38 85 MET A C 1
ATOM 623 O O . MET A 1 85 ? -15.617 -14.734 -5.77 1 89.38 85 MET A O 1
ATOM 627 N N . GLY A 1 86 ? -15.469 -14.219 -7.957 1 83.75 86 GLY A N 1
ATOM 628 C CA . GLY A 1 86 ? -16.891 -14.375 -8.195 1 83.75 86 GLY A CA 1
ATOM 629 C C . GLY A 1 86 ? -17.672 -13.086 -8.039 1 83.75 86 GLY A C 1
ATOM 630 O O . GLY A 1 86 ? -18.891 -13.062 -8.211 1 83.75 86 GLY A O 1
ATOM 631 N N . HIS A 1 87 ? -16.984 -12.039 -7.641 1 89.94 87 HIS A N 1
ATOM 632 C CA . HIS A 1 87 ? -17.625 -10.734 -7.562 1 89.94 87 HIS A CA 1
ATOM 633 C C . HIS A 1 87 ? -16.641 -9.617 -7.91 1 89.94 87 HIS A C 1
ATOM 635 O O . HIS A 1 87 ? -15.5 -9.891 -8.281 1 89.94 87 HIS A O 1
ATOM 641 N N . GLY A 1 88 ? -17.094 -8.414 -7.82 1 91.75 88 GLY A N 1
ATOM 642 C CA . GLY A 1 88 ? -16.312 -7.27 -8.289 1 91.75 88 GLY A CA 1
ATOM 643 C C . GLY A 1 88 ? -14.984 -7.121 -7.582 1 91.75 88 GLY A C 1
ATOM 644 O O . GLY A 1 88 ? -14.07 -6.465 -8.094 1 91.75 88 GLY A O 1
ATOM 645 N N . GLY A 1 89 ? -14.828 -7.785 -6.41 1 95 89 GLY A N 1
ATOM 646 C CA . GLY A 1 89 ? -13.586 -7.719 -5.656 1 95 89 GLY A CA 1
ATOM 647 C C . GLY A 1 89 ? -12.398 -8.281 -6.414 1 95 89 GLY A C 1
ATOM 648 O O . GLY A 1 89 ? -11.258 -7.867 -6.188 1 95 89 GLY A O 1
ATOM 649 N N . MET A 1 90 ? -12.656 -9.141 -7.332 1 94.56 90 MET A N 1
ATOM 650 C CA . MET A 1 90 ? -11.602 -9.812 -8.086 1 94.56 90 MET A CA 1
ATOM 651 C C . MET A 1 90 ? -10.859 -8.836 -8.984 1 94.56 90 MET A C 1
ATOM 653 O O . MET A 1 90 ? -9.719 -9.094 -9.391 1 94.56 90 MET A O 1
ATOM 657 N N . LEU A 1 91 ? -11.547 -7.727 -9.359 1 96.25 91 LEU A N 1
ATOM 658 C CA . LEU A 1 91 ? -10.914 -6.723 -10.211 1 96.25 91 LEU A CA 1
ATOM 659 C C . LEU A 1 91 ? -9.688 -6.121 -9.531 1 96.25 91 LEU A C 1
ATOM 661 O O . LEU A 1 91 ? -8.797 -5.598 -10.195 1 96.25 91 LEU A O 1
ATOM 665 N N . TYR A 1 92 ? -9.57 -6.266 -8.203 1 97.5 92 TYR A N 1
ATOM 666 C CA . TYR A 1 92 ? -8.508 -5.621 -7.426 1 97.5 92 TYR A CA 1
ATOM 667 C C . TYR A 1 92 ? -7.332 -6.566 -7.223 1 97.5 92 TYR A C 1
ATOM 669 O O . TYR A 1 92 ? -6.266 -6.145 -6.77 1 97.5 92 TYR A O 1
ATOM 677 N N . SER A 1 93 ? -7.422 -7.809 -7.582 1 96.94 93 SER A N 1
ATOM 678 C CA . SER A 1 93 ? -6.422 -8.82 -7.262 1 96.94 93 SER A CA 1
ATOM 679 C C . SER A 1 93 ? -5.113 -8.555 -8 1 96.94 93 SER A C 1
ATOM 681 O O . SER A 1 93 ? -4.117 -8.156 -7.387 1 96.94 93 SER A O 1
ATOM 683 N N . LEU A 1 94 ? -5.098 -8.586 -9.305 1 97.44 94 LEU A N 1
ATOM 684 C CA . LEU A 1 94 ? -3.859 -8.422 -10.055 1 97.44 94 LEU A CA 1
ATOM 685 C C . LEU A 1 94 ? -3.287 -7.02 -9.852 1 97.44 94 LEU A C 1
ATOM 687 O O . LEU A 1 94 ? -2.088 -6.863 -9.617 1 97.44 94 LEU A O 1
ATOM 691 N N . PRO A 1 95 ? -4.145 -5.941 -9.867 1 98.12 95 PRO A N 1
ATOM 692 C CA . PRO A 1 95 ? -3.609 -4.598 -9.641 1 98.12 95 PRO A CA 1
ATOM 693 C C . PRO A 1 95 ? -2.947 -4.449 -8.273 1 98.12 95 PRO A C 1
ATOM 695 O O . PRO A 1 95 ? -2.078 -3.594 -8.094 1 98.12 95 PRO A O 1
ATOM 698 N N . SER A 1 96 ? -3.357 -5.297 -7.301 1 98.56 96 SER A N 1
ATOM 699 C CA . SER A 1 96 ? -2.752 -5.207 -5.973 1 98.56 96 SER A CA 1
ATOM 700 C C . SER A 1 96 ? -1.263 -5.527 -6.023 1 98.56 96 SER A C 1
ATOM 702 O O . SER A 1 96 ? -0.498 -5.082 -5.164 1 98.56 96 SER A O 1
ATOM 704 N N . ARG A 1 97 ? -0.795 -6.258 -7.047 1 98.25 97 ARG A N 1
ATOM 705 C CA . ARG A 1 97 ? 0.624 -6.531 -7.25 1 98.25 97 ARG A CA 1
ATOM 706 C C . ARG A 1 97 ? 1.424 -5.238 -7.355 1 98.25 97 ARG A C 1
ATOM 708 O O . ARG A 1 97 ? 2.494 -5.113 -6.758 1 98.25 97 ARG A O 1
ATOM 715 N N . GLU A 1 98 ? 0.868 -4.258 -8.109 1 98.31 98 GLU A N 1
ATOM 716 C CA . GLU A 1 98 ? 1.53 -2.973 -8.312 1 98.31 98 GLU A CA 1
ATOM 717 C C . GLU A 1 98 ? 1.526 -2.143 -7.031 1 98.31 98 GLU A C 1
ATOM 719 O O . GLU A 1 98 ? 2.5 -1.449 -6.734 1 98.31 98 GLU A O 1
ATOM 724 N N . VAL A 1 99 ? 0.425 -2.219 -6.297 1 98.62 99 VAL A N 1
ATOM 725 C CA . VAL A 1 99 ? 0.314 -1.47 -5.047 1 98.62 99 VAL A CA 1
ATOM 726 C C . VAL A 1 99 ? 1.316 -2.008 -4.031 1 98.62 99 VAL A C 1
ATOM 728 O O . VAL A 1 99 ? 1.948 -1.237 -3.305 1 98.62 99 VAL A O 1
ATOM 731 N N . ILE A 1 100 ? 1.469 -3.322 -3.967 1 98.88 100 ILE A N 1
ATOM 732 C CA . ILE A 1 100 ? 2.424 -3.957 -3.064 1 98.88 100 ILE A CA 1
ATOM 733 C C . ILE A 1 100 ? 3.846 -3.551 -3.449 1 98.88 100 ILE A C 1
ATOM 735 O O . ILE A 1 100 ? 4.645 -3.176 -2.59 1 98.88 100 ILE A O 1
ATOM 739 N N . ALA A 1 101 ? 4.168 -3.588 -4.746 1 98.81 101 ALA A N 1
ATOM 740 C CA . ALA A 1 101 ? 5.496 -3.209 -5.227 1 98.81 101 ALA A CA 1
ATOM 741 C C . ALA A 1 101 ? 5.812 -1.757 -4.879 1 98.81 101 ALA A C 1
ATOM 743 O O . ALA A 1 101 ? 6.898 -1.452 -4.387 1 98.81 101 ALA A O 1
ATOM 744 N N . ASP A 1 102 ? 4.867 -0.877 -5.145 1 98.75 102 ASP A N 1
ATOM 745 C CA . ASP A 1 102 ? 5.047 0.538 -4.832 1 98.75 102 ASP A CA 1
ATOM 746 C C . ASP A 1 102 ? 5.223 0.75 -3.33 1 98.75 102 ASP A C 1
ATOM 748 O O . ASP A 1 102 ? 6.039 1.572 -2.906 1 98.75 102 ASP A O 1
ATOM 752 N N . SER A 1 103 ? 4.449 0.058 -2.539 1 98.88 103 SER A N 1
ATOM 753 C CA . SER A 1 103 ? 4.535 0.182 -1.089 1 98.88 103 SER A CA 1
ATOM 754 C C . SER A 1 103 ? 5.941 -0.139 -0.589 1 98.88 103 SER A C 1
ATOM 756 O O . SER A 1 103 ? 6.5 0.6 0.223 1 98.88 103 SER A O 1
ATOM 758 N N . VAL A 1 104 ? 6.488 -1.234 -1.096 1 98.94 104 VAL A N 1
ATOM 759 C CA . VAL A 1 104 ? 7.812 -1.66 -0.663 1 98.94 104 VAL A CA 1
ATOM 760 C C . VAL A 1 104 ? 8.859 -0.65 -1.13 1 98.94 104 VAL A C 1
ATOM 762 O O . VAL A 1 104 ? 9.734 -0.252 -0.358 1 98.94 104 VAL A O 1
ATOM 765 N N . GLU A 1 105 ? 8.781 -0.191 -2.352 1 98.75 105 GLU A N 1
ATOM 766 C CA . GLU A 1 105 ? 9.727 0.79 -2.879 1 98.75 105 GLU A CA 1
ATOM 767 C C . GLU A 1 105 ? 9.656 2.1 -2.098 1 98.75 105 GLU A C 1
ATOM 769 O O . GLU A 1 105 ? 10.688 2.664 -1.73 1 98.75 105 GLU A O 1
ATOM 774 N N . TYR A 1 106 ? 8.422 2.588 -1.884 1 98.81 106 TYR A N 1
ATOM 775 C CA . TYR A 1 106 ? 8.234 3.855 -1.188 1 98.81 106 TYR A CA 1
ATOM 776 C C . TYR A 1 106 ? 8.852 3.811 0.204 1 98.81 106 TYR A C 1
ATOM 778 O O . TYR A 1 106 ? 9.562 4.738 0.605 1 98.81 106 TYR A O 1
ATOM 786 N N . MET A 1 107 ? 8.633 2.746 0.923 1 98.88 107 MET A N 1
ATOM 787 C CA . MET A 1 107 ? 9.148 2.635 2.285 1 98.88 107 MET A CA 1
ATOM 788 C C . MET A 1 107 ? 10.672 2.555 2.285 1 98.88 107 MET A C 1
ATOM 790 O O . MET A 1 107 ? 11.336 3.236 3.07 1 98.88 107 MET A O 1
ATOM 794 N N . CYS A 1 108 ? 11.234 1.736 1.41 1 98.88 108 CYS A N 1
ATOM 795 C CA . CYS A 1 108 ? 12.68 1.511 1.395 1 98.88 108 CYS A CA 1
ATOM 796 C C . CYS A 1 108 ? 13.422 2.752 0.915 1 98.88 108 CYS A C 1
ATOM 798 O O . CYS A 1 108 ? 14.5 3.068 1.417 1 98.88 108 CYS A O 1
ATOM 800 N N . ASN A 1 109 ? 12.844 3.471 -0.056 1 98.5 109 ASN A N 1
ATOM 801 C CA . ASN A 1 109 ? 13.508 4.656 -0.586 1 98.5 109 ASN A CA 1
ATOM 802 C C . ASN A 1 109 ? 13.297 5.867 0.323 1 98.5 109 ASN A C 1
ATOM 804 O O . ASN A 1 109 ? 14.203 6.688 0.482 1 98.5 109 ASN A O 1
ATOM 808 N N . ALA A 1 110 ? 12.164 6.012 0.915 1 98.12 110 ALA A N 1
ATOM 809 C CA . ALA A 1 110 ? 11.906 7.137 1.809 1 98.12 110 ALA A CA 1
ATOM 810 C C . ALA A 1 110 ? 12.812 7.082 3.033 1 98.12 110 ALA A C 1
ATOM 812 O O . ALA A 1 110 ? 13.258 8.117 3.535 1 98.12 110 ALA A O 1
ATOM 813 N N . HIS A 1 111 ? 13.086 5.805 3.504 1 98.5 111 HIS A N 1
ATOM 814 C CA . HIS A 1 111 ? 13.828 5.664 4.75 1 98.5 111 HIS A CA 1
ATOM 815 C C . HIS A 1 111 ? 15.242 5.137 4.488 1 98.5 111 HIS A C 1
ATOM 817 O O . HIS A 1 111 ? 15.992 4.875 5.43 1 98.5 111 HIS A O 1
ATOM 823 N N . GLN A 1 112 ? 15.523 4.898 3.201 1 98.38 112 GLN A N 1
ATOM 824 C CA . GLN A 1 112 ? 16.844 4.523 2.73 1 98.38 112 GLN A CA 1
ATOM 825 C C . GLN A 1 112 ? 17.312 3.227 3.389 1 98.38 112 GLN A C 1
ATOM 827 O O . GLN A 1 112 ? 18.438 3.16 3.914 1 98.38 112 GLN A O 1
ATOM 832 N N . ALA A 1 113 ? 16.484 2.201 3.416 1 98.81 113 ALA A N 1
ATOM 833 C CA . ALA A 1 113 ? 16.859 0.896 3.955 1 98.81 113 ALA A CA 1
ATOM 834 C C . ALA A 1 113 ? 18.047 0.31 3.195 1 98.81 113 ALA A C 1
ATOM 836 O O . ALA A 1 113 ? 18.156 0.491 1.98 1 98.81 113 ALA A O 1
ATOM 837 N N . ASP A 1 114 ? 18.906 -0.421 3.906 1 98.88 114 ASP A N 1
ATOM 838 C CA . ASP A 1 114 ? 20.125 -0.958 3.316 1 98.88 114 ASP A CA 1
ATOM 839 C C . ASP A 1 114 ? 19.906 -2.354 2.742 1 98.88 114 ASP A C 1
ATOM 841 O O . ASP A 1 114 ? 20.625 -2.793 1.851 1 98.88 114 ASP A O 1
ATOM 845 N N . ALA A 1 115 ? 18.984 -3.041 3.268 1 98.94 115 ALA A N 1
ATOM 846 C CA . ALA A 1 115 ? 18.641 -4.406 2.881 1 98.94 115 ALA A CA 1
ATOM 847 C C . ALA A 1 115 ? 17.172 -4.711 3.156 1 98.94 115 ALA A C 1
ATOM 849 O O . ALA A 1 115 ? 16.469 -3.898 3.76 1 98.94 115 ALA A O 1
ATOM 850 N N . LEU A 1 116 ? 16.719 -5.863 2.635 1 98.94 116 LEU A N 1
ATOM 851 C CA . LEU A 1 116 ? 15.289 -6.121 2.646 1 98.94 116 LEU A CA 1
ATOM 852 C C . LEU A 1 116 ? 15 -7.602 2.873 1 98.94 116 LEU A C 1
ATOM 854 O O . LEU A 1 116 ? 15.633 -8.461 2.254 1 98.94 116 LEU A O 1
ATOM 858 N N . VAL A 1 117 ? 14.164 -7.91 3.846 1 98.94 117 VAL A N 1
ATOM 859 C CA . VAL A 1 117 ? 13.547 -9.227 3.965 1 98.94 117 VAL A CA 1
ATOM 860 C C . VAL A 1 117 ? 12.078 -9.156 3.535 1 98.94 117 VAL A C 1
ATOM 862 O O . VAL A 1 117 ? 11.32 -8.336 4.051 1 98.94 117 VAL A O 1
ATOM 865 N N . CYS A 1 118 ? 11.672 -9.945 2.572 1 98.94 118 CYS A N 1
ATOM 866 C CA . CYS A 1 118 ? 10.297 -9.992 2.088 1 98.94 118 CYS A CA 1
ATOM 867 C C . CYS A 1 118 ? 9.562 -11.188 2.666 1 98.94 118 CYS A C 1
ATOM 869 O O . CYS A 1 118 ? 9.867 -12.336 2.33 1 98.94 118 CYS A O 1
ATOM 871 N N . ILE A 1 119 ? 8.617 -10.938 3.592 1 98.81 119 ILE A N 1
ATOM 872 C CA . ILE A 1 119 ? 7.754 -11.984 4.141 1 98.81 119 ILE A CA 1
ATOM 873 C C . ILE A 1 119 ? 6.449 -12.039 3.354 1 98.81 119 ILE A C 1
ATOM 875 O O . ILE A 1 119 ? 5.496 -11.32 3.662 1 98.81 119 ILE A O 1
ATOM 879 N N . SER A 1 120 ? 6.391 -12.906 2.404 1 98 120 SER A N 1
ATOM 880 C CA . SER A 1 120 ? 5.246 -13.039 1.507 1 98 120 SER A CA 1
ATOM 881 C C . SER A 1 120 ? 4.488 -14.336 1.76 1 98 120 SER A C 1
ATOM 883 O O . SER A 1 120 ? 4.742 -15.023 2.748 1 98 120 SER A O 1
ATOM 885 N N . ASN A 1 121 ? 3.459 -14.57 0.748 1 98.06 121 ASN A N 1
ATOM 886 C CA . ASN A 1 121 ? 2.846 -15.898 0.819 1 98.06 121 ASN A CA 1
ATOM 887 C C . ASN A 1 121 ? 1.778 -16.078 -0.255 1 98.06 121 ASN A C 1
ATOM 889 O O . ASN A 1 121 ? 2.033 -16.688 -1.293 1 98.06 121 ASN A O 1
ATOM 893 N N . CYS A 1 122 ? 0.682 -15.336 -0.202 1 96.19 122 CYS A N 1
ATOM 894 C CA . CYS A 1 122 ? -0.454 -15.531 -1.098 1 96.19 122 CYS A CA 1
ATOM 895 C C . CYS A 1 122 ? -0.145 -14.992 -2.49 1 96.19 122 CYS A C 1
ATOM 897 O O . CYS A 1 122 ? 0.964 -14.523 -2.748 1 96.19 122 CYS A O 1
ATOM 899 N N . ASP A 1 123 ? -0.979 -15.055 -3.398 1 93.19 123 ASP A N 1
ATOM 900 C CA . ASP A 1 123 ? -0.863 -15.023 -4.855 1 93.19 123 ASP A CA 1
ATOM 901 C C . ASP A 1 123 ? -0.079 -13.797 -5.316 1 93.19 123 ASP A C 1
ATOM 903 O O . ASP A 1 123 ? 1.023 -13.922 -5.852 1 93.19 123 ASP A O 1
ATOM 907 N N . LYS A 1 124 ? -0.571 -12.586 -5 1 97.62 124 LYS A N 1
ATOM 908 C CA . LYS A 1 124 ? -0.036 -11.391 -5.641 1 97.62 124 LYS A CA 1
ATOM 909 C C . LYS A 1 124 ? 1.028 -10.727 -4.77 1 97.62 124 LYS A C 1
ATOM 911 O O . LYS A 1 124 ? 1.767 -9.859 -5.238 1 97.62 124 LYS A O 1
ATOM 916 N N . ILE A 1 125 ? 1.239 -11.227 -3.564 1 98.56 125 ILE A N 1
ATOM 917 C CA . ILE A 1 125 ? 2.146 -10.594 -2.613 1 98.56 125 ILE A CA 1
ATOM 918 C C . ILE A 1 125 ? 3.592 -10.914 -2.984 1 98.56 125 ILE A C 1
ATOM 920 O O . ILE A 1 125 ? 4.438 -10.016 -3.057 1 98.56 125 ILE A O 1
ATOM 924 N N . THR A 1 126 ? 3.859 -12.227 -3.289 1 98.56 126 THR A N 1
ATOM 925 C CA . THR A 1 126 ? 5.219 -12.641 -3.619 1 98.56 126 THR A CA 1
ATOM 926 C C . THR A 1 126 ? 5.703 -11.945 -4.887 1 98.56 126 THR A C 1
ATOM 928 O O . THR A 1 126 ? 6.777 -11.336 -4.895 1 98.56 126 THR A O 1
ATOM 931 N N . PRO A 1 127 ? 4.906 -11.984 -5.965 1 98.5 127 PRO A N 1
ATOM 932 C CA . PRO A 1 127 ? 5.398 -11.281 -7.148 1 98.5 127 PRO A CA 1
ATOM 933 C C . PRO A 1 127 ? 5.477 -9.766 -6.941 1 98.5 127 PRO A C 1
ATOM 935 O O . PRO A 1 127 ? 6.359 -9.109 -7.496 1 98.5 127 PRO A O 1
ATOM 938 N N . GLY A 1 128 ? 4.504 -9.156 -6.188 1 98.69 128 GLY A N 1
ATOM 939 C CA . GLY A 1 128 ? 4.613 -7.742 -5.883 1 98.69 128 GLY A CA 1
ATOM 940 C C . GLY A 1 128 ? 5.91 -7.379 -5.188 1 98.69 128 GLY A C 1
ATOM 941 O O . GLY A 1 128 ? 6.574 -6.414 -5.57 1 98.69 128 GLY A O 1
ATOM 942 N N . MET A 1 129 ? 6.281 -8.133 -4.188 1 98.88 129 MET A N 1
ATOM 943 C CA . MET A 1 129 ? 7.527 -7.887 -3.461 1 98.88 129 MET A CA 1
ATOM 944 C C . MET A 1 129 ? 8.734 -8.18 -4.344 1 98.88 129 MET A C 1
ATOM 946 O O . MET A 1 129 ? 9.766 -7.516 -4.223 1 98.88 129 MET A O 1
ATOM 950 N N . MET A 1 130 ? 8.57 -9.148 -5.277 1 98.81 130 MET A N 1
ATOM 951 C CA . MET A 1 130 ? 9.656 -9.453 -6.207 1 98.81 130 MET A CA 1
ATOM 952 C C . MET A 1 130 ? 9.914 -8.273 -7.141 1 98.81 130 MET A C 1
ATOM 954 O O . MET A 1 130 ? 11.07 -7.922 -7.398 1 98.81 130 MET A O 1
ATOM 958 N N . LEU A 1 131 ? 8.82 -7.656 -7.656 1 98.75 131 LEU A N 1
ATOM 959 C CA . LEU A 1 131 ? 8.977 -6.457 -8.469 1 98.75 131 LEU A CA 1
ATOM 960 C C . LEU A 1 131 ? 9.766 -5.391 -7.715 1 98.75 131 LEU A C 1
ATOM 962 O O . LEU A 1 131 ? 10.711 -4.812 -8.25 1 98.75 131 LEU A O 1
ATOM 966 N N . ALA A 1 132 ? 9.422 -5.199 -6.48 1 98.81 132 ALA A N 1
ATOM 967 C CA . ALA A 1 132 ? 10.07 -4.168 -5.668 1 98.81 132 ALA A CA 1
ATOM 968 C C . ALA A 1 132 ? 11.539 -4.496 -5.434 1 98.81 132 ALA A C 1
ATOM 970 O O . ALA A 1 132 ? 12.398 -3.609 -5.496 1 98.81 132 ALA A O 1
ATOM 971 N N . ALA A 1 133 ? 11.82 -5.758 -5.109 1 98.88 133 ALA A N 1
ATOM 972 C CA . ALA A 1 133 ? 13.195 -6.184 -4.852 1 98.88 133 ALA A CA 1
ATOM 973 C C . ALA A 1 133 ? 14.086 -5.914 -6.062 1 98.88 133 ALA A C 1
ATOM 975 O O . ALA A 1 133 ? 15.227 -5.477 -5.914 1 98.88 133 ALA A O 1
ATOM 976 N N . LEU A 1 134 ? 13.547 -6.168 -7.207 1 98.69 134 LEU A N 1
ATOM 977 C CA . LEU A 1 134 ? 14.305 -5.977 -8.438 1 98.69 134 LEU A CA 1
ATOM 978 C C . LEU A 1 134 ? 14.445 -4.496 -8.758 1 98.69 134 LEU A C 1
ATOM 980 O O . LEU A 1 134 ? 15.484 -4.062 -9.266 1 98.69 134 LEU A O 1
ATOM 984 N N . ARG A 1 135 ? 13.422 -3.652 -8.422 1 97.69 135 ARG A N 1
ATOM 985 C CA . ARG A 1 135 ? 13.516 -2.205 -8.578 1 97.69 135 ARG A CA 1
ATOM 986 C C . ARG A 1 135 ? 14.617 -1.629 -7.699 1 97.69 135 ARG A C 1
ATOM 988 O O . ARG A 1 135 ? 15.422 -0.815 -8.156 1 97.69 135 ARG A O 1
ATOM 995 N N . LEU A 1 136 ? 14.57 -2.061 -6.488 1 98.5 136 LEU A N 1
ATOM 996 C CA . LEU A 1 136 ? 15.422 -1.467 -5.465 1 98.5 136 LEU A CA 1
ATOM 997 C C . LEU A 1 136 ? 16.859 -1.937 -5.613 1 98.5 136 LEU A C 1
ATOM 999 O O . LEU A 1 136 ? 17.797 -1.158 -5.41 1 98.5 136 LEU A O 1
ATOM 1003 N N . ASN A 1 137 ? 17.016 -3.225 -5.953 1 98.69 137 ASN A N 1
ATOM 1004 C CA . ASN A 1 137 ? 18.297 -3.875 -6.172 1 98.69 137 ASN A CA 1
ATOM 1005 C C . ASN A 1 137 ? 19.234 -3.699 -4.973 1 98.69 137 ASN A C 1
ATOM 1007 O O . ASN A 1 137 ? 20.406 -3.365 -5.137 1 98.69 137 ASN A O 1
ATOM 1011 N N . ILE A 1 138 ? 18.75 -3.844 -3.748 1 98.88 138 ILE A N 1
ATOM 1012 C CA . ILE A 1 138 ? 19.531 -3.949 -2.521 1 98.88 138 ILE A CA 1
ATOM 1013 C C . ILE A 1 138 ? 19.5 -5.387 -2.01 1 98.88 138 ILE A C 1
ATOM 1015 O O . ILE A 1 138 ? 18.641 -6.176 -2.406 1 98.88 138 ILE A O 1
ATOM 1019 N N . PRO A 1 139 ? 20.469 -5.809 -1.168 1 98.94 139 PRO A N 1
ATOM 1020 C CA . PRO A 1 139 ? 20.453 -7.195 -0.696 1 98.94 139 PRO A CA 1
ATOM 1021 C C . PRO A 1 139 ? 19.094 -7.605 -0.139 1 98.94 139 PRO A C 1
ATOM 1023 O O . PRO A 1 139 ? 18.547 -6.922 0.731 1 98.94 139 PRO A O 1
ATOM 1026 N N . THR A 1 140 ? 18.531 -8.695 -0.669 1 98.94 140 THR A N 1
ATOM 1027 C CA . THR A 1 140 ? 17.172 -9.094 -0.342 1 98.94 140 THR A CA 1
ATOM 1028 C C . THR A 1 140 ? 17.078 -10.609 -0.166 1 98.94 140 THR A C 1
ATOM 1030 O O . THR A 1 140 ? 17.688 -11.367 -0.924 1 98.94 140 THR A O 1
ATOM 1033 N N . VAL A 1 141 ? 16.344 -11.047 0.866 1 98.94 141 VAL A N 1
ATOM 1034 C CA . VAL A 1 141 ? 16.016 -12.453 1.073 1 98.94 141 VAL A CA 1
ATOM 1035 C C . VAL A 1 141 ? 14.5 -12.617 1.201 1 98.94 141 VAL A C 1
ATOM 1037 O O . VAL A 1 141 ? 13.852 -11.859 1.925 1 98.94 141 VAL A O 1
ATOM 1040 N N . PHE A 1 142 ? 13.938 -13.539 0.448 1 98.88 142 PHE A N 1
ATOM 1041 C CA . PHE A 1 142 ? 12.523 -13.883 0.55 1 98.88 142 PHE A CA 1
ATOM 1042 C C . PHE A 1 142 ? 12.312 -15.031 1.523 1 98.88 142 PHE A C 1
ATOM 1044 O O . PHE A 1 142 ? 13.109 -15.969 1.571 1 98.88 142 PHE A O 1
ATOM 1051 N N . VAL A 1 143 ? 11.242 -14.969 2.287 1 98.81 143 VAL A N 1
ATOM 1052 C CA . VAL A 1 143 ? 10.766 -16.062 3.125 1 98.81 143 VAL A CA 1
ATOM 1053 C C . VAL A 1 143 ? 9.242 -16.016 3.229 1 98.81 143 VAL A C 1
ATOM 1055 O O . VAL A 1 143 ? 8.672 -14.977 3.592 1 98.81 143 VAL A O 1
ATOM 1058 N N . SER A 1 144 ? 8.555 -17.047 2.846 1 98.38 144 SER A N 1
ATOM 1059 C CA . SER A 1 144 ? 7.098 -17.047 2.797 1 98.38 144 SER A CA 1
ATOM 1060 C C . SER A 1 144 ? 6.504 -17.703 4.039 1 98.38 144 SER A C 1
ATOM 1062 O O . SER A 1 144 ? 7.207 -18.375 4.793 1 98.38 144 SER A O 1
ATOM 1064 N N . GLY A 1 145 ? 5.176 -17.484 4.25 1 98.25 145 GLY A N 1
ATOM 1065 C CA . GLY A 1 145 ? 4.461 -18.078 5.367 1 98.25 145 GLY A CA 1
ATOM 1066 C C . GLY A 1 145 ? 4.238 -19.578 5.203 1 98.25 145 GLY A C 1
ATOM 1067 O O . GLY A 1 145 ? 3.945 -20.281 6.176 1 98.25 145 GLY A O 1
ATOM 1068 N N . GLY A 1 146 ? 4.32 -20.094 3.957 1 98.25 146 GLY A N 1
ATOM 1069 C CA . GLY A 1 146 ? 4.164 -21.516 3.705 1 98.25 146 GLY A CA 1
ATOM 1070 C C . GLY A 1 146 ? 2.75 -21.906 3.314 1 98.25 146 GLY A C 1
ATOM 1071 O O . GLY A 1 146 ? 1.815 -21.109 3.498 1 98.25 146 GLY A O 1
ATOM 1072 N N . GLY A 1 147 ? 2.602 -23.094 2.807 1 98.12 147 GLY A N 1
ATOM 1073 C CA . GLY A 1 147 ? 1.298 -23.578 2.387 1 98.12 147 GLY A CA 1
ATOM 1074 C C . GLY A 1 147 ? 0.499 -24.203 3.518 1 98.12 147 GLY A C 1
ATOM 1075 O O . GLY A 1 147 ? 1.058 -24.547 4.559 1 98.12 147 GLY A O 1
ATOM 1076 N N . MET A 1 148 ? -0.799 -24.25 3.381 1 98.25 148 MET A N 1
ATOM 1077 C CA . MET A 1 148 ? -1.66 -24.922 4.348 1 98.25 148 MET A CA 1
ATOM 1078 C C . MET A 1 148 ? -1.663 -26.438 4.113 1 98.25 148 MET A C 1
ATOM 1080 O O . MET A 1 148 ? -1.246 -26.906 3.055 1 98.25 148 MET A O 1
ATOM 1084 N N . GLU A 1 149 ? -2.113 -27.188 5.043 1 97.94 149 GLU A N 1
ATOM 1085 C CA . GLU A 1 149 ? -2.309 -28.625 4.914 1 97.94 149 GLU A CA 1
ATOM 1086 C C . GLU A 1 149 ? -3.496 -28.938 4.012 1 97.94 149 GLU A C 1
ATOM 1088 O O . GLU A 1 149 ? -4.453 -28.172 3.939 1 97.94 149 GLU A O 1
ATOM 1093 N N . SER A 1 150 ? -3.438 -30.031 3.268 1 97.56 150 SER A N 1
ATOM 1094 C CA . SER A 1 150 ? -4.59 -30.469 2.484 1 97.56 150 SER A CA 1
ATOM 1095 C C . SER A 1 150 ? -5.758 -30.859 3.385 1 97.56 150 SER A C 1
ATOM 1097 O O . SER A 1 150 ? -5.555 -31.25 4.535 1 97.56 150 SER A O 1
ATOM 1099 N N . GLY A 1 151 ? -6.926 -30.641 2.83 1 96.75 151 GLY A N 1
ATOM 1100 C CA . GLY A 1 151 ? -8.117 -31.062 3.551 1 96.75 151 GLY A CA 1
ATOM 1101 C C . GLY A 1 151 ? -8.242 -32.562 3.68 1 96.75 151 GLY A C 1
ATOM 1102 O O . GLY A 1 151 ? -7.832 -33.312 2.781 1 96.75 151 GLY A O 1
ATOM 1103 N N . ARG A 1 152 ? -8.906 -33.031 4.777 1 93.62 152 ARG A N 1
ATOM 1104 C CA . ARG A 1 152 ? -9.117 -34.438 4.992 1 93.62 152 ARG A CA 1
ATOM 1105 C C . ARG A 1 152 ? -10.328 -34.938 4.207 1 93.62 152 ARG A C 1
ATOM 1107 O O . ARG A 1 152 ? -11.266 -34.188 3.957 1 93.62 152 ARG A O 1
ATOM 1114 N N . PRO A 1 153 ? -10.266 -36.25 3.881 1 94.62 153 PRO A N 1
ATOM 1115 C CA . PRO A 1 153 ? -11.43 -36.812 3.213 1 94.62 153 PRO A CA 1
ATOM 1116 C C . PRO A 1 153 ? -12.695 -36.75 4.066 1 94.62 153 PRO A C 1
ATOM 1118 O O . PRO A 1 153 ? -12.625 -36.844 5.293 1 94.62 153 PRO A O 1
ATOM 1121 N N . VAL A 1 154 ? -13.727 -36.5 3.385 1 94.94 154 VAL A N 1
ATOM 1122 C CA . VAL A 1 154 ? -15.023 -36.5 4.059 1 94.94 154 VAL A CA 1
ATOM 1123 C C . VAL A 1 154 ? -15.938 -37.531 3.432 1 94.94 154 VAL A C 1
ATOM 1125 O O . VAL A 1 154 ? -15.695 -38 2.307 1 94.94 154 VAL A O 1
ATOM 1128 N N . LYS A 1 155 ? -17.078 -37.938 4.176 1 95.25 155 LYS A N 1
ATOM 1129 C CA . LYS A 1 155 ? -18.047 -38.875 3.676 1 95.25 155 LYS A CA 1
ATOM 1130 C C . LYS A 1 155 ? -19.047 -38.219 2.732 1 95.25 155 LYS A C 1
ATOM 1132 O O . LYS A 1 155 ? -19.656 -37.219 3.082 1 95.25 155 LYS A O 1
ATOM 1137 N N . ARG A 1 156 ? -19.188 -38.844 1.62 1 94.5 156 ARG A N 1
ATOM 1138 C CA . ARG A 1 156 ? -20.219 -38.406 0.679 1 94.5 156 ARG A CA 1
ATOM 1139 C C . ARG A 1 156 ? -21.578 -38.969 1.054 1 94.5 156 ARG A C 1
ATOM 1141 O O . ARG A 1 156 ? -21.672 -39.844 1.898 1 94.5 156 ARG A O 1
ATOM 1148 N N . ASP A 1 157 ? -22.516 -38.469 0.41 1 94.69 157 ASP A N 1
ATOM 1149 C CA . ASP A 1 157 ? -23.859 -38.938 0.697 1 94.69 157 ASP A CA 1
ATOM 1150 C C . ASP A 1 157 ? -24.031 -40.406 0.281 1 94.69 157 ASP A C 1
ATOM 1152 O O . ASP A 1 157 ? -24.828 -41.125 0.876 1 94.69 157 ASP A O 1
ATOM 1156 N N . ASP A 1 158 ? -23.391 -40.812 -0.676 1 93.62 158 ASP A N 1
ATOM 1157 C CA . ASP A 1 158 ? -23.5 -42.188 -1.154 1 93.62 158 ASP A CA 1
ATOM 1158 C C . ASP A 1 158 ? -22.672 -43.156 -0.297 1 93.62 158 ASP A C 1
ATOM 1160 O O . ASP A 1 158 ? -22.609 -44.344 -0.582 1 93.62 158 ASP A O 1
ATOM 1164 N N . GLY A 1 159 ? -22.031 -42.656 0.636 1 92.31 159 GLY A N 1
ATOM 1165 C CA . GLY A 1 159 ? -21.312 -43.469 1.598 1 92.31 159 GLY A CA 1
ATOM 1166 C C . GLY A 1 159 ? -19.844 -43.562 1.299 1 92.31 159 GLY A C 1
ATOM 1167 O O . GLY A 1 159 ? -19.062 -44.031 2.139 1 92.31 159 GLY A O 1
ATOM 1168 N N . THR A 1 160 ? -19.438 -43.094 0.254 1 92.88 160 THR A N 1
ATOM 1169 C CA . THR A 1 160 ? -18.031 -43.156 -0.119 1 92.88 160 THR A CA 1
ATOM 1170 C C . THR A 1 160 ? -17.266 -41.969 0.426 1 92.88 160 THR A C 1
ATOM 1172 O O . THR A 1 160 ? -17.859 -40.969 0.829 1 92.88 160 THR A O 1
ATOM 1175 N N . ASP A 1 161 ? -15.961 -42.156 0.501 1 91.56 161 ASP A N 1
ATOM 1176 C CA . ASP A 1 161 ? -15.102 -41.062 0.955 1 91.56 161 ASP A CA 1
ATOM 1177 C C . ASP A 1 161 ? -14.562 -40.25 -0.227 1 91.56 161 ASP A C 1
ATOM 1179 O O . ASP A 1 161 ? -14.25 -40.812 -1.276 1 91.56 161 ASP A O 1
ATOM 1183 N N . THR A 1 162 ? -14.453 -39 -0.011 1 87.69 162 THR A N 1
ATOM 1184 C CA . THR A 1 162 ? -13.695 -38.188 -0.959 1 87.69 162 THR A CA 1
ATOM 1185 C C . THR A 1 162 ? -12.195 -38.438 -0.817 1 87.69 162 THR A C 1
ATOM 1187 O O . THR A 1 162 ? -11.766 -39.094 0.134 1 87.69 162 THR A O 1
ATOM 1190 N N . THR A 1 163 ? -11.414 -38.031 -1.726 1 89 163 THR A N 1
ATOM 1191 C CA . THR A 1 163 ? -9.969 -37.938 -1.547 1 89 163 THR A CA 1
ATOM 1192 C C . THR A 1 163 ? -9.609 -36.719 -0.709 1 89 163 THR A C 1
ATOM 1194 O O . THR A 1 163 ? -10.492 -35.969 -0.252 1 89 163 THR A O 1
ATOM 1197 N N . ARG A 1 164 ? -8.359 -36.5 -0.455 1 92.62 164 ARG A N 1
ATOM 1198 C CA . ARG A 1 164 ? -7.945 -35.25 0.151 1 92.62 164 ARG A CA 1
ATOM 1199 C C . ARG A 1 164 ? -8.469 -34.062 -0.647 1 92.62 164 ARG A C 1
ATOM 1201 O O . ARG A 1 164 ? -8.695 -34.156 -1.854 1 92.62 164 ARG A O 1
ATOM 1208 N N . LEU A 1 165 ? -8.766 -33.062 0.074 1 92.81 165 LEU A N 1
ATOM 1209 C CA . LEU A 1 165 ? -9.508 -31.938 -0.509 1 92.81 165 LEU A CA 1
ATOM 1210 C C . LEU A 1 165 ? -8.656 -30.672 -0.515 1 92.81 165 LEU A C 1
ATOM 1212 O O . LEU A 1 165 ? -7.711 -30.547 0.266 1 92.81 165 LEU A O 1
ATOM 1216 N N . ASP A 1 166 ? -8.945 -29.812 -1.391 1 91.69 166 ASP A N 1
ATOM 1217 C CA . ASP A 1 166 ? -8.445 -28.453 -1.388 1 91.69 166 ASP A CA 1
ATOM 1218 C C . ASP A 1 166 ? -9.539 -27.453 -1.761 1 91.69 166 ASP A C 1
ATOM 1220 O O . ASP A 1 166 ? -10.719 -27.812 -1.807 1 91.69 166 ASP A O 1
ATOM 1224 N N . LEU A 1 167 ? -9.18 -26.234 -1.861 1 90.19 167 LEU A N 1
ATOM 1225 C CA . LEU A 1 167 ? -10.109 -25.141 -2.145 1 90.19 167 LEU A CA 1
ATOM 1226 C C . LEU A 1 167 ? -10.898 -25.422 -3.42 1 90.19 167 LEU A C 1
ATOM 1228 O O . LEU A 1 167 ? -12.094 -25.141 -3.488 1 90.19 167 LEU A O 1
ATOM 1232 N N . ILE A 1 168 ? -10.258 -25.938 -4.457 1 87 168 ILE A N 1
ATOM 1233 C CA . ILE A 1 168 ? -10.859 -26.156 -5.77 1 87 168 ILE A CA 1
ATOM 1234 C C . ILE A 1 168 ? -11.945 -27.219 -5.672 1 87 168 ILE A C 1
ATOM 1236 O O . ILE A 1 168 ? -12.969 -27.141 -6.359 1 87 168 ILE A O 1
ATOM 1240 N N . ASP A 1 169 ? -11.766 -28.172 -4.781 1 89.19 169 ASP A N 1
ATOM 1241 C CA . ASP A 1 169 ? -12.789 -29.203 -4.559 1 89.19 169 ASP A CA 1
ATOM 1242 C C . ASP A 1 169 ? -14.086 -28.562 -4.051 1 89.19 169 ASP A C 1
ATOM 1244 O O . ASP A 1 169 ? -15.172 -28.953 -4.484 1 89.19 169 ASP A O 1
ATOM 1248 N N . ALA A 1 170 ? -13.883 -27.672 -3.111 1 90.69 170 ALA A N 1
ATOM 1249 C CA . ALA A 1 170 ? -15.062 -27 -2.578 1 90.69 170 ALA A CA 1
ATOM 1250 C C . ALA A 1 170 ? -15.766 -26.188 -3.662 1 90.69 170 ALA A C 1
ATOM 1252 O O . ALA A 1 170 ? -17 -26.172 -3.738 1 90.69 170 ALA A O 1
ATOM 1253 N N . MET A 1 171 ? -15.07 -25.516 -4.473 1 86.75 171 MET A N 1
ATOM 1254 C CA . MET A 1 171 ? -15.625 -24.688 -5.539 1 86.75 171 MET A CA 1
ATOM 1255 C C . MET A 1 171 ? -16.328 -25.547 -6.586 1 86.75 171 MET A C 1
ATOM 1257 O O . MET A 1 171 ? -17.438 -25.219 -7.023 1 86.75 171 MET A O 1
ATOM 1261 N N . THR A 1 172 ? -15.703 -26.625 -6.973 1 84.75 172 THR A N 1
ATOM 1262 C CA . THR A 1 172 ? -16.266 -27.516 -7.977 1 84.75 172 THR A CA 1
ATOM 1263 C C . THR A 1 172 ? -17.547 -28.188 -7.453 1 84.75 172 THR A C 1
ATOM 1265 O O . THR A 1 172 ? -18.531 -28.297 -8.18 1 84.75 172 THR A O 1
ATOM 1268 N N . ALA A 1 173 ? -17.453 -28.609 -6.219 1 89.31 173 ALA A N 1
ATOM 1269 C CA . ALA A 1 173 ? -18.625 -29.25 -5.602 1 89.31 173 ALA A CA 1
ATOM 1270 C C . ALA A 1 173 ? -19.797 -28.281 -5.539 1 89.31 173 ALA A C 1
ATOM 1272 O O . ALA A 1 173 ? -20.953 -28.703 -5.668 1 89.31 173 ALA A O 1
ATOM 1273 N N . SER A 1 174 ? -19.547 -27.062 -5.359 1 89.69 174 SER A N 1
ATOM 1274 C CA . SER A 1 174 ? -20.609 -26.062 -5.234 1 89.69 174 SER A CA 1
ATOM 1275 C C . SER A 1 174 ? -21.391 -25.922 -6.535 1 89.69 174 SER A C 1
ATOM 1277 O O . SER A 1 174 ? -22.578 -25.562 -6.516 1 89.69 174 SER A O 1
ATOM 1279 N N . ALA A 1 175 ? -20.828 -26.156 -7.652 1 83.06 175 ALA A N 1
ATOM 1280 C CA . ALA A 1 175 ? -21.453 -26 -8.969 1 83.06 175 ALA A CA 1
ATOM 1281 C C . ALA A 1 175 ? -22.094 -27.297 -9.414 1 83.06 175 ALA A C 1
ATOM 1283 O O . ALA A 1 175 ? -22.781 -27.344 -10.445 1 83.06 175 ALA A O 1
ATOM 1284 N N . ASP A 1 176 ? -21.891 -28.422 -8.688 1 84.81 176 ASP A N 1
ATOM 1285 C CA . ASP A 1 176 ? -22.406 -29.734 -9.039 1 84.81 176 ASP A CA 1
ATOM 1286 C C . ASP A 1 176 ? -23.781 -29.984 -8.406 1 84.81 176 ASP A C 1
ATOM 1288 O O . ASP A 1 176 ? -23.891 -30.141 -7.184 1 84.81 176 ASP A O 1
ATOM 1292 N N . PRO A 1 177 ? -24.797 -30.078 -9.211 1 85.31 177 PRO A N 1
ATOM 1293 C CA . PRO A 1 177 ? -26.141 -30.25 -8.664 1 85.31 177 PRO A CA 1
ATOM 1294 C C . PRO A 1 177 ? -26.328 -31.594 -7.957 1 85.31 177 PRO A C 1
ATOM 1296 O O . PRO A 1 177 ? -27.266 -31.766 -7.18 1 85.31 177 PRO A O 1
ATOM 1299 N N . SER A 1 178 ? -25.484 -32.5 -8.211 1 89.12 178 SER A N 1
ATOM 1300 C CA . SER A 1 178 ? -25.594 -33.812 -7.598 1 89.12 178 SER A CA 1
ATOM 1301 C C . SER A 1 178 ? -25.062 -33.812 -6.168 1 89.12 178 SER A C 1
ATOM 1303 O O . SER A 1 178 ? -25.312 -34.75 -5.402 1 89.12 178 SER A O 1
ATOM 1305 N N . VAL A 1 179 ? -24.391 -32.844 -5.793 1 93.06 179 VAL A N 1
ATOM 1306 C CA . VAL A 1 179 ? -23.859 -32.688 -4.441 1 93.06 179 VAL A CA 1
ATOM 1307 C C . VAL A 1 179 ? -24.891 -31.953 -3.574 1 93.06 179 VAL A C 1
ATOM 1309 O O . VAL A 1 179 ? -25.266 -30.812 -3.875 1 93.06 179 VAL A O 1
ATOM 1312 N N . SER A 1 180 ? -25.297 -32.625 -2.514 1 95.88 180 SER A N 1
ATOM 1313 C CA . SER A 1 180 ? -26.281 -32 -1.633 1 95.88 180 SER A CA 1
ATOM 1314 C C . SER A 1 180 ? -25.672 -30.875 -0.816 1 95.88 180 SER A C 1
ATOM 1316 O O . SER A 1 180 ? -24.438 -30.766 -0.708 1 95.88 180 SER A O 1
ATOM 1318 N N . ASP A 1 181 ? -26.516 -30.078 -0.255 1 95.56 181 ASP A N 1
ATOM 1319 C CA . ASP A 1 181 ? -26.031 -28.984 0.588 1 95.56 181 ASP A CA 1
ATOM 1320 C C . ASP A 1 181 ? -25.297 -29.516 1.815 1 95.56 181 ASP A C 1
ATOM 1322 O O . ASP A 1 181 ? -24.312 -28.922 2.264 1 95.56 181 ASP A O 1
ATOM 1326 N N . ASP A 1 182 ? -25.75 -30.578 2.326 1 96.38 182 ASP A N 1
ATOM 1327 C CA . ASP A 1 182 ? -25.094 -31.172 3.484 1 96.38 182 ASP A CA 1
ATOM 1328 C C . ASP A 1 182 ? -23.703 -31.688 3.125 1 96.38 182 ASP A C 1
ATOM 1330 O O . ASP A 1 182 ? -22.75 -31.5 3.885 1 96.38 182 ASP A O 1
ATOM 1334 N N . GLU A 1 183 ? -23.688 -32.406 2.045 1 96.25 183 GLU A N 1
ATOM 1335 C CA . GLU A 1 183 ? -22.391 -32.875 1.562 1 96.25 183 GLU A CA 1
ATOM 1336 C C . GLU A 1 183 ? -21.453 -31.703 1.274 1 96.25 183 GLU A C 1
ATOM 1338 O O . GLU A 1 183 ? -20.281 -31.75 1.63 1 96.25 183 GLU A O 1
ATOM 1343 N N . LEU A 1 184 ? -21.984 -30.703 0.645 1 96.12 184 LEU A N 1
ATOM 1344 C CA . LEU A 1 184 ? -21.188 -29.5 0.349 1 96.12 184 LEU A CA 1
ATOM 1345 C C . LEU A 1 184 ? -20.656 -28.875 1.631 1 96.12 184 LEU A C 1
ATOM 1347 O O . LEU A 1 184 ? -19.516 -28.422 1.677 1 96.12 184 LEU A O 1
ATOM 1351 N N . LYS A 1 185 ? -21.438 -28.859 2.621 1 95.94 185 LYS A N 1
ATOM 1352 C CA . LYS A 1 185 ? -21.031 -28.312 3.908 1 95.94 185 LYS A CA 1
ATOM 1353 C C . LYS A 1 185 ? -19.859 -29.094 4.492 1 95.94 185 LYS A C 1
ATOM 1355 O O . LYS A 1 185 ? -18.906 -28.5 5.02 1 95.94 185 LYS A O 1
ATOM 1360 N N . ARG A 1 186 ? -19.922 -30.406 4.43 1 96.25 186 ARG A N 1
ATOM 1361 C CA . ARG A 1 186 ? -18.812 -31.234 4.902 1 96.25 186 ARG A CA 1
ATOM 1362 C C . ARG A 1 186 ? -17.531 -30.938 4.121 1 96.25 186 ARG A C 1
ATOM 1364 O O . ARG A 1 186 ? -16.453 -30.844 4.699 1 96.25 186 ARG A O 1
ATOM 1371 N N . ILE A 1 187 ? -17.656 -30.719 2.855 1 96.06 187 ILE A N 1
ATOM 1372 C CA . ILE A 1 187 ? -16.516 -30.438 1.986 1 96.06 187 ILE A CA 1
ATOM 1373 C C . ILE A 1 187 ? -15.922 -29.078 2.342 1 96.06 187 ILE A C 1
ATOM 1375 O O . ILE A 1 187 ? -14.703 -28.969 2.523 1 96.06 187 ILE A O 1
ATOM 1379 N N . GLU A 1 188 ? -16.797 -28.141 2.432 1 94.69 188 GLU A N 1
ATOM 1380 C CA . GLU A 1 188 ? -16.375 -26.781 2.727 1 94.69 188 GLU A CA 1
ATOM 1381 C C . GLU A 1 188 ? -15.664 -26.703 4.078 1 94.69 188 GLU A C 1
ATOM 1383 O O . GLU A 1 188 ? -14.688 -25.969 4.23 1 94.69 188 GLU A O 1
ATOM 1388 N N . MET A 1 189 ? -16.031 -27.438 5.027 1 95.38 189 MET A N 1
ATOM 1389 C CA . MET A 1 189 ? -15.461 -27.422 6.371 1 95.38 189 MET A CA 1
ATOM 1390 C C . MET A 1 189 ? -14.094 -28.094 6.395 1 95.38 189 MET A C 1
ATOM 1392 O O . MET A 1 189 ? -13.273 -27.828 7.273 1 95.38 189 MET A O 1
ATOM 1396 N N . SER A 1 190 ? -13.828 -28.844 5.438 1 96.19 190 SER A N 1
ATOM 1397 C CA . SER A 1 190 ? -12.609 -29.656 5.445 1 96.19 190 SER A CA 1
ATOM 1398 C C . SER A 1 190 ? -11.578 -29.094 4.461 1 96.19 190 SER A C 1
ATOM 1400 O O . SER A 1 190 ? -10.383 -29.359 4.598 1 96.19 190 SER A O 1
ATOM 1402 N N . ALA A 1 191 ? -11.945 -28.391 3.469 1 96.25 191 ALA A N 1
ATOM 1403 C CA . ALA A 1 191 ? -11.148 -28.062 2.287 1 96.25 191 ALA A CA 1
ATOM 1404 C C . ALA A 1 191 ? -9.93 -27.219 2.658 1 96.25 191 ALA A C 1
ATOM 1406 O O . ALA A 1 191 ? -8.867 -27.344 2.045 1 96.25 191 ALA A O 1
ATOM 1407 N N . CYS A 1 192 ? -10.07 -26.328 3.6 1 97.44 192 CYS A N 1
ATOM 1408 C CA . CYS A 1 192 ? -9.008 -25.438 4.031 1 97.44 192 CYS A CA 1
ATOM 1409 C C . CYS A 1 192 ? -8.828 -25.5 5.543 1 97.44 192 CYS A C 1
ATOM 1411 O O . CYS A 1 192 ? -9.312 -24.625 6.266 1 97.44 192 CYS A O 1
ATOM 1413 N N . PRO A 1 193 ? -7.992 -26.359 6.008 1 97.31 193 PRO A N 1
ATOM 1414 C CA . PRO A 1 193 ? -8.008 -26.688 7.438 1 97.31 193 PRO A CA 1
ATOM 1415 C C . PRO A 1 193 ? -7.09 -25.781 8.258 1 97.31 193 PRO A C 1
ATOM 1417 O O . PRO A 1 193 ? -7.262 -25.656 9.469 1 97.31 193 PRO A O 1
ATOM 1420 N N . THR A 1 194 ? -6.062 -25.203 7.641 1 97.81 194 THR A N 1
ATOM 1421 C CA . THR A 1 194 ? -5.074 -24.5 8.453 1 97.81 194 THR A CA 1
ATOM 1422 C C . THR A 1 194 ? -4.707 -23.156 7.82 1 97.81 194 THR A C 1
ATOM 1424 O O . THR A 1 194 ? -5.148 -22.844 6.715 1 97.81 194 THR A O 1
ATOM 1427 N N . CYS A 1 195 ? -3.92 -22.344 8.602 1 97.69 195 CYS A N 1
ATOM 1428 C CA . CYS A 1 195 ? -3.285 -21.172 8.023 1 97.69 195 CYS A CA 1
ATOM 1429 C C . CYS A 1 195 ? -2.307 -21.562 6.926 1 97.69 195 CYS A C 1
ATOM 1431 O O . CYS A 1 195 ? -1.898 -22.719 6.836 1 97.69 195 CYS A O 1
ATOM 1433 N N . GLY A 1 196 ? -1.978 -20.594 6.066 1 97.94 196 GLY A N 1
ATOM 1434 C CA . GLY A 1 196 ? -1.078 -20.812 4.945 1 97.94 196 GLY A CA 1
ATOM 1435 C C . GLY A 1 196 ? -1.741 -20.609 3.598 1 97.94 196 GLY A C 1
ATOM 1436 O O . GLY A 1 196 ? -2.967 -20.516 3.51 1 97.94 196 GLY A O 1
ATOM 1437 N N . SER A 1 197 ? -0.916 -20.469 2.582 1 96.88 197 SER A N 1
ATOM 1438 C CA . SER A 1 197 ? -1.457 -20.422 1.228 1 96.88 197 SER A CA 1
ATOM 1439 C C . SER A 1 197 ? -2.131 -21.75 0.862 1 96.88 197 SER A C 1
ATOM 1441 O O . SER A 1 197 ? -1.946 -22.75 1.545 1 96.88 197 SER A O 1
ATOM 1443 N N . CYS A 1 198 ? -2.877 -21.766 -0.176 1 94 198 CYS A N 1
ATOM 1444 C CA . CYS A 1 198 ? -3.678 -22.922 -0.537 1 94 198 CYS A CA 1
ATOM 1445 C C . CYS A 1 198 ? -2.803 -24.172 -0.68 1 94 198 CYS A C 1
ATOM 1447 O O . CYS A 1 198 ? -1.615 -24.062 -0.993 1 94 198 CYS A O 1
ATOM 1449 N N . SER A 1 199 ? -3.365 -25.328 -0.568 1 96.06 199 SER A N 1
ATOM 1450 C CA . SER A 1 199 ? -2.623 -26.562 -0.353 1 96.06 199 SER A CA 1
ATOM 1451 C C . SER A 1 199 ? -2.141 -27.156 -1.673 1 96.06 199 SER A C 1
ATOM 1453 O O . SER A 1 199 ? -1.302 -28.062 -1.685 1 96.06 199 SER A O 1
ATOM 1455 N N . GLY A 1 200 ? -2.662 -26.734 -2.791 1 93.12 200 GLY A N 1
ATOM 1456 C CA . GLY A 1 200 ? -2.211 -27.203 -4.094 1 93.12 200 GLY A CA 1
ATOM 1457 C C . GLY A 1 200 ? -1.13 -26.328 -4.695 1 93.12 200 GLY A C 1
ATOM 1458 O O . GLY A 1 200 ? -0.674 -25.375 -4.066 1 93.12 200 GLY A O 1
ATOM 1459 N N . MET A 1 201 ? -0.691 -26.734 -5.871 1 91.56 201 MET A N 1
ATOM 1460 C CA . MET A 1 201 ? 0.271 -25.922 -6.609 1 91.56 201 MET A CA 1
ATOM 1461 C C . MET A 1 201 ? -0.438 -24.859 -7.43 1 91.56 201 MET A C 1
ATOM 1463 O O . MET A 1 201 ? -0.352 -24.844 -8.656 1 91.56 201 MET A O 1
ATOM 1467 N N . PHE A 1 202 ? -1.094 -23.953 -6.668 1 91.69 202 PHE A N 1
ATOM 1468 C CA . PHE A 1 202 ? -1.728 -22.781 -7.273 1 91.69 202 PHE A CA 1
ATOM 1469 C C . PHE A 1 202 ? -0.737 -21.625 -7.395 1 91.69 202 PHE A C 1
ATOM 1471 O O . PHE A 1 202 ? 0.471 -21.828 -7.246 1 91.69 202 PHE A O 1
ATOM 1478 N N . THR A 1 203 ? -1.247 -20.531 -7.688 1 93.56 203 THR A N 1
ATOM 1479 C CA . THR A 1 203 ? -0.351 -19.422 -7.996 1 93.56 203 THR A CA 1
ATOM 1480 C C . THR A 1 203 ? 0.538 -19.094 -6.801 1 93.56 203 THR A C 1
ATOM 1482 O O . THR A 1 203 ? 1.739 -18.875 -6.957 1 93.56 203 THR A O 1
ATOM 1485 N N . ALA A 1 204 ? -0.028 -19.047 -5.574 1 96 204 ALA A N 1
ATOM 1486 C CA . ALA A 1 204 ? 0.726 -18.688 -4.375 1 96 204 ALA A CA 1
ATOM 1487 C C . ALA A 1 204 ? 1.919 -19.625 -4.176 1 96 204 ALA A C 1
ATOM 1489 O O . ALA A 1 204 ? 3.059 -19.172 -4.055 1 96 204 ALA A O 1
ATOM 1490 N N . ASN A 1 205 ? 1.688 -20.891 -4.18 1 96.69 205 ASN A N 1
ATOM 1491 C CA . ASN A 1 205 ? 2.764 -21.859 -3.951 1 96.69 205 ASN A CA 1
ATOM 1492 C C . ASN A 1 205 ? 3.73 -21.906 -5.133 1 96.69 205 ASN A C 1
ATOM 1494 O O . ASN A 1 205 ? 4.934 -22.109 -4.949 1 96.69 205 ASN A O 1
ATOM 1498 N N . SER A 1 206 ? 3.191 -21.75 -6.352 1 96.19 206 SER A N 1
ATOM 1499 C CA . SER A 1 206 ? 4.078 -21.672 -7.508 1 96.19 206 SER A CA 1
ATOM 1500 C C . SER A 1 206 ? 5.078 -20.531 -7.363 1 96.19 206 SER A C 1
ATOM 1502 O O . SER A 1 206 ? 6.273 -20.703 -7.617 1 96.19 206 SER A O 1
ATOM 1504 N N . MET A 1 207 ? 4.598 -19.391 -6.922 1 97.38 207 MET A N 1
ATOM 1505 C CA . MET A 1 207 ? 5.469 -18.219 -6.785 1 97.38 207 MET A CA 1
ATOM 1506 C C . MET A 1 207 ? 6.48 -18.438 -5.664 1 97.38 207 MET A C 1
ATOM 1508 O O . MET A 1 207 ? 7.641 -18.031 -5.785 1 97.38 207 MET A O 1
ATOM 1512 N N . ASN A 1 208 ? 6.043 -19.016 -4.574 1 97.81 208 ASN A N 1
ATOM 1513 C CA . ASN A 1 208 ? 6.965 -19.281 -3.477 1 97.81 208 ASN A CA 1
ATOM 1514 C C . ASN A 1 208 ? 8.055 -20.266 -3.895 1 97.81 208 ASN A C 1
ATOM 1516 O O . ASN A 1 208 ? 9.211 -20.125 -3.475 1 97.81 208 ASN A O 1
ATOM 1520 N N . CYS A 1 209 ? 7.691 -21.25 -4.691 1 97.94 209 CYS A N 1
ATOM 1521 C CA . CYS A 1 209 ? 8.648 -22.203 -5.234 1 97.94 209 CYS A CA 1
ATOM 1522 C C . CYS A 1 209 ? 9.602 -21.516 -6.215 1 97.94 209 CYS A C 1
ATOM 1524 O O . CYS A 1 209 ? 10.797 -21.812 -6.23 1 97.94 209 CYS A O 1
ATOM 1526 N N . LEU A 1 210 ? 9.062 -20.609 -6.957 1 98 210 LEU A N 1
ATOM 1527 C CA . LEU A 1 210 ? 9.852 -19.906 -7.965 1 98 210 LEU A CA 1
ATOM 1528 C C . LEU A 1 210 ? 10.93 -19.031 -7.309 1 98 210 LEU A C 1
ATOM 1530 O O . LEU A 1 210 ? 12.031 -18.906 -7.84 1 98 210 LEU A O 1
ATOM 1534 N N . THR A 1 211 ? 10.609 -18.406 -6.168 1 98.12 211 THR A N 1
ATOM 1535 C CA . THR A 1 211 ? 11.617 -17.594 -5.488 1 98.12 211 THR A CA 1
ATOM 1536 C C . THR A 1 211 ? 12.789 -18.453 -5.023 1 98.12 211 THR A C 1
ATOM 1538 O O . THR A 1 211 ? 13.93 -18 -4.996 1 98.12 211 THR A O 1
ATOM 1541 N N . GLU A 1 212 ? 12.469 -19.656 -4.641 1 98 212 GLU A N 1
ATOM 1542 C CA . GLU A 1 212 ? 13.516 -20.594 -4.266 1 98 212 GLU A CA 1
ATOM 1543 C C . GLU A 1 212 ? 14.352 -21 -5.473 1 98 212 GLU A C 1
ATOM 1545 O O . GLU A 1 212 ? 15.586 -21.016 -5.398 1 98 212 GLU A O 1
ATOM 1550 N N . ALA A 1 213 ? 13.727 -21.266 -6.574 1 98.44 213 ALA A N 1
ATOM 1551 C CA . ALA A 1 213 ? 14.406 -21.703 -7.797 1 98.44 213 ALA A CA 1
ATOM 1552 C C . ALA A 1 213 ? 15.273 -20.594 -8.367 1 98.44 213 ALA A C 1
ATOM 1554 O O . ALA A 1 213 ? 16.359 -20.844 -8.883 1 98.44 213 ALA A O 1
ATOM 1555 N N . ILE A 1 214 ? 14.797 -19.359 -8.281 1 98.38 214 ILE A N 1
ATOM 1556 C CA . ILE A 1 214 ? 15.531 -18.203 -8.781 1 98.38 214 ILE A CA 1
ATOM 1557 C C . ILE A 1 214 ? 16.766 -17.969 -7.922 1 98.38 214 ILE A C 1
ATOM 1559 O O . ILE A 1 214 ? 17.797 -17.5 -8.414 1 98.38 214 ILE A O 1
ATOM 1563 N N . GLY A 1 215 ? 16.656 -18.281 -6.656 1 98.62 215 GLY A N 1
ATOM 1564 C CA . GLY A 1 215 ? 17.781 -18.156 -5.758 1 98.62 215 GLY A CA 1
ATOM 1565 C C . GLY A 1 215 ? 17.609 -17.031 -4.738 1 98.62 215 GLY A C 1
ATOM 1566 O O . GLY A 1 215 ? 18.594 -16.578 -4.141 1 98.62 215 GLY A O 1
ATOM 1567 N N . LEU A 1 216 ? 16.375 -16.578 -4.492 1 98.81 216 LEU A N 1
ATOM 1568 C CA . LEU A 1 216 ? 16.156 -15.461 -3.59 1 98.81 216 LEU A CA 1
ATOM 1569 C C . LEU A 1 216 ? 15.625 -15.938 -2.242 1 98.81 216 LEU A C 1
ATOM 1571 O O . LEU A 1 216 ? 15.438 -15.133 -1.323 1 98.81 216 LEU A O 1
ATOM 1575 N N . SER A 1 217 ? 15.359 -17.219 -2.104 1 98.62 217 SER A N 1
ATOM 1576 C CA . SER A 1 217 ? 14.852 -17.781 -0.862 1 98.62 217 SER A CA 1
ATOM 1577 C C . SER A 1 217 ? 15.688 -18.984 -0.43 1 98.62 217 SER A C 1
ATOM 1579 O O . SER A 1 217 ? 16.406 -19.578 -1.24 1 98.62 217 SER A O 1
ATOM 1581 N N . LEU A 1 218 ? 15.586 -19.375 0.781 1 98.69 218 LEU A N 1
ATOM 1582 C CA . LEU A 1 218 ? 16.312 -20.516 1.347 1 98.69 218 LEU A CA 1
ATOM 1583 C C . LEU A 1 218 ? 15.68 -21.828 0.917 1 98.69 218 LEU A C 1
ATOM 1585 O O . LEU A 1 218 ? 14.492 -21.875 0.581 1 98.69 218 LEU A O 1
ATOM 1589 N N . PRO A 1 219 ? 16.516 -22.938 0.906 1 98.38 219 PRO A N 1
ATOM 1590 C CA . PRO A 1 219 ? 15.945 -24.25 0.618 1 98.38 219 PRO A CA 1
ATOM 1591 C C . PRO A 1 219 ? 14.812 -24.625 1.568 1 98.38 219 PRO A C 1
ATOM 1593 O O . PRO A 1 219 ? 14.93 -24.438 2.781 1 98.38 219 PRO A O 1
ATOM 1596 N N . GLY A 1 220 ? 13.734 -25.078 1.003 1 98.31 220 GLY A N 1
ATOM 1597 C CA . GLY A 1 220 ? 12.578 -25.453 1.804 1 98.31 220 GLY A CA 1
ATOM 1598 C C . GLY A 1 220 ? 11.5 -24.391 1.833 1 98.31 220 GLY A C 1
ATOM 1599 O O . GLY A 1 220 ? 10.367 -24.656 2.232 1 98.31 220 GLY A O 1
ATOM 1600 N N . ASN A 1 221 ? 11.82 -23.203 1.384 1 98.44 221 ASN A N 1
ATOM 1601 C CA . ASN A 1 221 ? 10.875 -22.078 1.409 1 98.44 221 ASN A CA 1
ATOM 1602 C C . ASN A 1 221 ? 9.594 -22.422 0.657 1 98.44 221 ASN A C 1
ATOM 1604 O O . ASN A 1 221 ? 8.492 -22.094 1.118 1 98.44 221 ASN A O 1
ATOM 1608 N N . GLY A 1 222 ? 9.727 -23.031 -0.418 1 98 222 GLY A N 1
ATOM 1609 C CA . GLY A 1 222 ? 8.602 -23.234 -1.315 1 98 222 GLY A CA 1
ATOM 1610 C C . GLY A 1 222 ? 7.605 -24.266 -0.809 1 98 222 GLY A C 1
ATOM 1611 O O . GLY A 1 222 ? 6.402 -24.141 -1.044 1 98 222 GLY A O 1
ATOM 1612 N N . THR A 1 223 ? 8.125 -25.281 -0.011 1 98.44 223 THR A N 1
ATOM 1613 C CA . THR A 1 223 ? 7.234 -26.422 0.147 1 98.44 223 THR A CA 1
ATOM 1614 C C . THR A 1 223 ? 7.039 -26.766 1.623 1 98.44 223 THR A C 1
ATOM 1616 O O . THR A 1 223 ? 6.172 -27.562 1.974 1 98.44 223 THR A O 1
ATOM 1619 N N . THR A 1 224 ? 7.84 -26.172 2.584 1 98.62 224 THR A N 1
ATOM 1620 C CA . THR A 1 224 ? 7.602 -26.406 4.004 1 98.62 224 THR A CA 1
ATOM 1621 C C . THR A 1 224 ? 6.277 -25.797 4.441 1 98.62 224 THR A C 1
ATOM 1623 O O . THR A 1 224 ? 6.047 -24.594 4.25 1 98.62 224 THR A O 1
ATOM 1626 N N . LEU A 1 225 ? 5.453 -26.594 5.02 1 98.44 225 LEU A N 1
ATOM 1627 C CA . LEU A 1 225 ? 4.109 -26.156 5.391 1 98.44 225 LEU A CA 1
ATOM 1628 C C . LEU A 1 225 ? 4.164 -25.078 6.457 1 98.44 225 LEU A C 1
ATOM 1630 O O . LEU A 1 225 ? 5.113 -25.016 7.242 1 98.44 225 LEU A O 1
ATOM 1634 N N . ALA A 1 226 ? 3.119 -24.25 6.461 1 98.5 226 ALA A N 1
ATOM 1635 C CA . ALA A 1 226 ? 2.992 -23.172 7.434 1 98.5 226 ALA A CA 1
ATOM 1636 C C . ALA A 1 226 ? 2.941 -23.719 8.859 1 98.5 226 ALA A C 1
ATOM 1638 O O . ALA A 1 226 ? 3.484 -23.109 9.781 1 98.5 226 ALA A O 1
ATOM 1639 N N . THR A 1 227 ? 2.303 -24.844 9.047 1 98.19 227 THR A N 1
ATOM 1640 C CA . THR A 1 227 ? 2.047 -25.391 10.375 1 98.19 227 THR A CA 1
ATOM 1641 C C . THR A 1 227 ? 3.273 -26.125 10.898 1 98.19 227 THR A C 1
ATOM 1643 O O . THR A 1 227 ? 3.371 -26.406 12.094 1 98.19 227 THR A O 1
ATOM 1646 N N . TYR A 1 228 ? 4.145 -26.5 10.086 1 98.19 228 TYR A N 1
ATOM 1647 C CA . TYR A 1 228 ? 5.258 -27.328 10.539 1 98.19 228 TYR A CA 1
ATOM 1648 C C . TYR A 1 228 ? 6.316 -26.484 11.242 1 98.19 228 TYR A C 1
ATOM 1650 O O . TYR A 1 228 ? 6.672 -25.406 10.773 1 98.19 228 TYR A O 1
ATOM 1658 N N . ALA A 1 229 ? 6.914 -27 12.258 1 98.25 229 ALA A N 1
ATOM 1659 C CA . ALA A 1 229 ? 7.832 -26.297 13.141 1 98.25 229 ALA A CA 1
ATOM 1660 C C . ALA A 1 229 ? 9.102 -25.875 12.398 1 98.25 229 ALA A C 1
ATOM 1662 O O . ALA A 1 229 ? 9.711 -24.859 12.719 1 98.25 229 ALA A O 1
ATOM 1663 N N . ALA A 1 230 ? 9.484 -26.625 11.398 1 97.44 230 ALA A N 1
ATOM 1664 C CA . ALA A 1 230 ? 10.727 -26.359 10.68 1 97.44 230 ALA A CA 1
ATOM 1665 C C . ALA A 1 230 ? 10.602 -25.094 9.82 1 97.44 230 ALA A C 1
ATOM 1667 O O . ALA A 1 230 ? 11.602 -24.594 9.297 1 97.44 230 ALA A O 1
ATOM 1668 N N . ARG A 1 231 ? 9.43 -24.562 9.711 1 98.06 231 ARG A N 1
ATOM 1669 C CA . ARG A 1 231 ? 9.266 -23.297 9.008 1 98.06 231 ARG A CA 1
ATOM 1670 C C . ARG A 1 231 ? 9.852 -22.141 9.812 1 98.06 231 ARG A C 1
ATOM 1672 O O . ARG A 1 231 ? 10.367 -21.172 9.242 1 98.06 231 ARG A O 1
ATOM 1679 N N . LYS A 1 232 ? 9.805 -22.172 11.133 1 98.44 232 LYS A N 1
ATOM 1680 C CA . LYS A 1 232 ? 10.273 -21.078 11.992 1 98.44 232 LYS A CA 1
ATOM 1681 C C . LYS A 1 232 ? 11.75 -20.797 11.758 1 98.44 232 LYS A C 1
ATOM 1683 O O . LYS A 1 232 ? 12.141 -19.641 11.57 1 98.44 232 LYS A O 1
ATOM 1688 N N . PRO A 1 233 ? 12.672 -21.812 11.68 1 98.31 233 PRO A N 1
ATOM 1689 C CA . PRO A 1 233 ? 14.086 -21.547 11.422 1 98.31 233 PRO A CA 1
ATOM 1690 C C . PRO A 1 233 ? 14.328 -20.844 10.086 1 98.31 233 PRO A C 1
ATOM 1692 O O . PRO A 1 233 ? 15.297 -20.109 9.938 1 98.31 233 PRO A O 1
ATOM 1695 N N . LEU A 1 234 ? 13.453 -21.062 9.102 1 98.5 234 LEU A N 1
ATOM 1696 C CA . LEU A 1 234 ? 13.617 -20.359 7.824 1 98.5 234 LEU A CA 1
ATOM 1697 C C . LEU A 1 234 ? 13.547 -18.859 8.016 1 98.5 234 LEU A C 1
ATOM 1699 O O . LEU A 1 234 ? 14.305 -18.109 7.375 1 98.5 234 LEU A O 1
ATOM 1703 N N . PHE A 1 235 ? 12.641 -18.406 8.898 1 98.81 235 PHE A N 1
ATOM 1704 C CA . PHE A 1 235 ? 12.531 -16.984 9.188 1 98.81 235 PHE A CA 1
ATOM 1705 C C . PHE A 1 235 ? 13.773 -16.484 9.906 1 98.81 235 PHE A C 1
ATOM 1707 O O . PHE A 1 235 ? 14.281 -15.406 9.594 1 98.81 235 PHE A O 1
ATOM 1714 N N . GLU A 1 236 ? 14.258 -17.219 10.898 1 98.81 236 GLU A N 1
ATOM 1715 C CA . GLU A 1 236 ? 15.469 -16.859 11.625 1 98.81 236 GLU A CA 1
ATOM 1716 C C . GLU A 1 236 ? 16.672 -16.766 10.695 1 98.81 236 GLU A C 1
ATOM 1718 O O . GLU A 1 236 ? 17.422 -15.797 10.742 1 98.81 236 GLU A O 1
ATOM 1723 N N . GLN A 1 237 ? 16.781 -17.766 9.844 1 98.81 237 GLN A N 1
ATOM 1724 C CA . GLN A 1 237 ? 17.906 -17.812 8.906 1 98.81 237 GLN A CA 1
ATOM 1725 C C . GLN A 1 237 ? 17.828 -16.672 7.898 1 98.81 237 GLN A C 1
ATOM 1727 O O . GLN A 1 237 ? 18.859 -16.125 7.492 1 98.81 237 GLN A O 1
ATOM 1732 N N . ALA A 1 238 ? 16.641 -16.375 7.438 1 98.88 238 ALA A N 1
ATOM 1733 C CA . ALA A 1 238 ? 16.484 -15.258 6.508 1 98.88 238 ALA A CA 1
ATOM 1734 C C . ALA A 1 238 ? 17 -13.953 7.113 1 98.88 238 ALA A C 1
ATOM 1736 O O . ALA A 1 238 ? 17.672 -13.172 6.438 1 98.88 238 ALA A O 1
ATOM 1737 N N . GLY A 1 239 ? 16.672 -13.711 8.406 1 98.88 239 GLY A N 1
ATOM 1738 C CA . GLY A 1 239 ? 17.141 -12.516 9.102 1 98.88 239 GLY A CA 1
ATOM 1739 C C . GLY A 1 239 ? 18.656 -12.453 9.219 1 98.88 239 GLY A C 1
ATOM 1740 O O . GLY A 1 239 ? 19.25 -11.414 8.945 1 98.88 239 GLY A O 1
ATOM 1741 N N . ALA A 1 240 ? 19.297 -13.562 9.57 1 98.88 240 ALA A N 1
ATOM 1742 C CA . ALA A 1 240 ? 20.75 -13.609 9.703 1 98.88 240 ALA A CA 1
ATOM 1743 C C . ALA A 1 240 ? 21.438 -13.461 8.344 1 98.88 240 ALA A C 1
ATOM 1745 O O . ALA A 1 240 ? 22.422 -12.719 8.219 1 98.88 240 ALA A O 1
ATOM 1746 N N . LEU A 1 241 ? 20.875 -14.125 7.367 1 98.88 241 LEU A N 1
ATOM 1747 C CA . LEU A 1 241 ? 21.469 -14.164 6.035 1 98.88 241 LEU A CA 1
ATOM 1748 C C . LEU A 1 241 ? 21.453 -12.781 5.387 1 98.88 241 LEU A C 1
ATOM 1750 O O . LEU A 1 241 ? 22.422 -12.391 4.734 1 98.88 241 LEU A O 1
ATOM 1754 N N . VAL A 1 242 ? 20.375 -12.055 5.535 1 98.94 242 VAL A N 1
ATOM 1755 C CA . VAL A 1 242 ? 20.266 -10.758 4.863 1 98.94 242 VAL A CA 1
ATOM 1756 C C . VAL A 1 242 ? 21.328 -9.805 5.395 1 98.94 242 VAL A C 1
ATOM 1758 O O . VAL A 1 242 ? 21.859 -8.977 4.652 1 98.94 242 VAL A O 1
ATOM 1761 N N . VAL A 1 243 ? 21.641 -9.867 6.684 1 98.88 243 VAL A N 1
ATOM 1762 C CA . VAL A 1 243 ? 22.688 -9.031 7.266 1 98.88 243 VAL A CA 1
ATOM 1763 C C . VAL A 1 243 ? 24.047 -9.43 6.688 1 98.88 243 VAL A C 1
ATOM 1765 O O . VAL A 1 243 ? 24.859 -8.562 6.359 1 98.88 243 VAL A O 1
ATOM 1768 N N . GLU A 1 244 ? 24.25 -10.75 6.59 1 98.81 244 GLU A N 1
ATOM 1769 C CA . GLU A 1 244 ? 25.469 -11.227 5.957 1 98.81 244 GLU A CA 1
ATOM 1770 C C . GLU A 1 244 ? 25.609 -10.688 4.535 1 98.81 244 GLU A C 1
ATOM 1772 O O . GLU A 1 244 ? 26.688 -10.219 4.145 1 98.81 244 GLU A O 1
ATOM 1777 N N . LEU A 1 245 ? 24.547 -10.758 3.785 1 98.88 245 LEU A N 1
ATOM 1778 C CA . LEU A 1 245 ? 24.547 -10.258 2.412 1 98.88 245 LEU A CA 1
ATOM 1779 C C . LEU A 1 245 ? 24.812 -8.758 2.377 1 98.88 245 LEU A C 1
ATOM 1781 O O . LEU A 1 245 ? 25.547 -8.273 1.509 1 98.88 245 LEU A O 1
ATOM 1785 N N . ALA A 1 246 ? 24.188 -8.047 3.283 1 98.81 246 ALA A N 1
ATOM 1786 C CA . ALA A 1 246 ? 24.422 -6.605 3.367 1 98.81 246 ALA A CA 1
ATOM 1787 C C . ALA A 1 246 ? 25.906 -6.312 3.613 1 98.81 246 ALA A C 1
ATOM 1789 O O . ALA A 1 246 ? 26.484 -5.434 2.969 1 98.81 246 ALA A O 1
ATOM 1790 N N . LYS A 1 247 ? 26.5 -7.016 4.523 1 98.38 247 LYS A N 1
ATOM 1791 C CA . LYS A 1 247 ? 27.922 -6.82 4.836 1 98.38 247 LYS A CA 1
ATOM 1792 C C . LYS A 1 247 ? 28.797 -7.164 3.639 1 98.38 247 LYS A C 1
ATOM 1794 O O . LYS A 1 247 ? 29.766 -6.457 3.352 1 98.38 247 LYS A O 1
ATOM 1799 N N . ARG A 1 248 ? 28.469 -8.234 2.975 1 98.44 248 ARG A N 1
ATOM 1800 C CA . ARG A 1 248 ? 29.203 -8.594 1.769 1 98.44 248 ARG A CA 1
ATOM 1801 C C . ARG A 1 248 ? 29.141 -7.477 0.731 1 98.44 248 ARG A C 1
ATOM 1803 O O . ARG A 1 248 ? 30.141 -7.18 0.066 1 98.44 248 ARG A O 1
ATOM 1810 N N . TYR A 1 249 ? 28.031 -6.84 0.596 1 98.69 249 TYR A N 1
ATOM 1811 C CA . TYR A 1 249 ? 27.859 -5.789 -0.4 1 98.69 249 TYR A CA 1
ATOM 1812 C C . TYR A 1 249 ? 28.516 -4.488 0.065 1 98.69 249 TYR A C 1
ATOM 1814 O O . TYR A 1 249 ? 29.391 -3.947 -0.612 1 98.69 249 TYR A O 1
ATOM 1822 N N . TYR A 1 250 ? 28.188 -4.016 1.249 1 98.31 250 TYR A N 1
ATOM 1823 C CA . TYR A 1 250 ? 28.562 -2.676 1.679 1 98.31 250 TYR A CA 1
ATOM 1824 C C . TYR A 1 250 ? 30 -2.658 2.205 1 98.31 250 TYR A C 1
ATOM 1826 O O . TYR A 1 250 ? 30.719 -1.671 2.035 1 98.31 250 TYR A O 1
ATOM 1834 N N . ASP A 1 251 ? 30.438 -3.768 2.871 1 97.06 251 ASP A N 1
ATOM 1835 C CA . ASP A 1 251 ? 31.797 -3.832 3.402 1 97.06 251 ASP A CA 1
ATOM 1836 C C . ASP A 1 251 ? 32.75 -4.504 2.41 1 97.06 251 ASP A C 1
ATOM 1838 O O . ASP A 1 251 ? 33.938 -4.191 2.371 1 97.06 251 ASP A O 1
ATOM 1842 N N . GLY A 1 252 ? 32.219 -5.379 1.605 1 97.25 252 GLY A N 1
ATOM 1843 C CA . GLY A 1 252 ? 33.062 -6.203 0.77 1 97.25 252 GLY A CA 1
ATOM 1844 C C . GLY A 1 252 ? 32.969 -5.871 -0.707 1 97.25 252 GLY A C 1
ATOM 1845 O O . GLY A 1 252 ? 33.656 -6.461 -1.534 1 97.25 252 GLY A O 1
ATOM 1846 N N . ASP A 1 253 ? 32.062 -4.98 -1.105 1 97.69 253 ASP A N 1
ATOM 1847 C CA . ASP A 1 253 ? 31.844 -4.57 -2.49 1 97.69 253 ASP A CA 1
ATOM 1848 C C . ASP A 1 253 ? 31.453 -5.762 -3.361 1 97.69 253 ASP A C 1
ATOM 1850 O O . ASP A 1 253 ? 31.922 -5.891 -4.496 1 97.69 253 ASP A O 1
ATOM 1854 N N . ASP A 1 254 ? 30.672 -6.648 -2.799 1 98.31 254 ASP A N 1
ATOM 1855 C CA . ASP A 1 254 ? 30.219 -7.852 -3.494 1 98.31 254 ASP A CA 1
ATOM 1856 C C . ASP A 1 254 ? 28.859 -7.633 -4.152 1 98.31 254 ASP A C 1
ATOM 1858 O O . ASP A 1 254 ? 27.828 -7.895 -3.543 1 98.31 254 ASP A O 1
ATOM 1862 N N . GLU A 1 255 ? 28.797 -7.359 -5.383 1 98.19 255 GLU A N 1
ATOM 1863 C CA . GLU A 1 255 ? 27.578 -7.062 -6.109 1 98.19 255 GLU A CA 1
ATOM 1864 C C . GLU A 1 255 ? 26.812 -8.336 -6.461 1 98.19 255 GLU A C 1
ATOM 1866 O O . GLU A 1 255 ? 25.641 -8.289 -6.828 1 98.19 255 GLU A O 1
ATOM 1871 N N . SER A 1 256 ? 27.469 -9.469 -6.273 1 98.38 256 SER A N 1
ATOM 1872 C CA . SER A 1 256 ? 26.844 -10.734 -6.66 1 98.38 256 SER A CA 1
ATOM 1873 C C . SER A 1 256 ? 25.672 -11.07 -5.754 1 98.38 256 SER A C 1
ATOM 1875 O O . SER A 1 256 ? 24.844 -11.922 -6.098 1 98.38 256 SER A O 1
ATOM 1877 N N . VAL A 1 257 ? 25.547 -10.375 -4.617 1 98.62 257 VAL A N 1
ATOM 1878 C CA . VAL A 1 257 ? 24.516 -10.727 -3.646 1 98.62 257 VAL A CA 1
ATOM 1879 C C . VAL A 1 257 ? 23.234 -9.93 -3.939 1 98.62 257 VAL A C 1
ATOM 1881 O O . VAL A 1 257 ? 22.203 -10.164 -3.316 1 98.62 257 VAL A O 1
ATOM 1884 N N . LEU A 1 258 ? 23.281 -9 -4.914 1 98.75 258 LEU A N 1
ATOM 1885 C CA . LEU A 1 258 ? 22.141 -8.148 -5.234 1 98.75 258 LEU A CA 1
ATOM 1886 C C . LEU A 1 258 ? 21.094 -8.922 -6.039 1 98.75 258 LEU A C 1
ATOM 1888 O O . LEU A 1 258 ? 21.438 -9.828 -6.801 1 98.75 258 LEU A O 1
ATOM 1892 N N . PRO A 1 259 ? 19.828 -8.602 -5.91 1 98.81 259 PRO A N 1
ATOM 1893 C CA . PRO A 1 259 ? 18.734 -9.305 -6.586 1 98.81 259 PRO A CA 1
ATOM 1894 C C . PRO A 1 259 ? 18.953 -9.438 -8.094 1 98.81 259 PRO A C 1
ATOM 1896 O O . PRO A 1 259 ? 18.719 -10.508 -8.664 1 98.81 259 PRO A O 1
ATOM 1899 N N . ARG A 1 260 ? 19.422 -8.375 -8.75 1 98.5 260 ARG A N 1
ATOM 1900 C CA . ARG A 1 260 ? 19.562 -8.391 -10.203 1 98.5 260 ARG A CA 1
ATOM 1901 C C . ARG A 1 260 ? 20.766 -9.234 -10.625 1 98.5 260 ARG A C 1
ATOM 1903 O O . ARG A 1 260 ? 20.859 -9.641 -11.789 1 98.5 260 ARG A O 1
ATOM 1910 N N . ALA A 1 261 ? 21.672 -9.438 -9.719 1 98.5 261 ALA A N 1
ATOM 1911 C CA . ALA A 1 261 ? 22.797 -10.328 -9.992 1 98.5 261 ALA A CA 1
ATOM 1912 C C . ALA A 1 261 ? 22.406 -11.789 -9.766 1 98.5 261 ALA A C 1
ATOM 1914 O O . ALA A 1 261 ? 23.062 -12.695 -10.297 1 98.5 261 ALA A O 1
ATOM 1915 N N . ILE A 1 262 ? 21.375 -12.039 -9.062 1 98.62 262 ILE A N 1
ATOM 1916 C CA . ILE A 1 262 ? 20.906 -13.383 -8.758 1 98.62 262 ILE A CA 1
ATOM 1917 C C . ILE A 1 262 ? 19.812 -13.789 -9.742 1 98.62 262 ILE A C 1
ATOM 1919 O O . ILE A 1 262 ? 19.891 -14.859 -10.359 1 98.62 262 ILE A O 1
ATOM 1923 N N . ALA A 1 263 ? 18.828 -12.883 -9.859 1 98.5 263 ALA A N 1
ATOM 1924 C CA . ALA A 1 263 ? 17.703 -13.117 -10.766 1 98.5 263 ALA A CA 1
ATOM 1925 C C . ALA A 1 263 ? 18.062 -12.734 -12.195 1 98.5 263 ALA A C 1
ATOM 1927 O O . ALA A 1 263 ? 17.453 -11.836 -12.781 1 98.5 263 ALA A O 1
ATOM 1928 N N . THR A 1 264 ? 18.984 -13.469 -12.758 1 98 264 THR A N 1
ATOM 1929 C CA . THR A 1 264 ? 19.453 -13.25 -14.117 1 98 264 THR A CA 1
ATOM 1930 C C . THR A 1 264 ? 18.547 -13.945 -15.125 1 98 264 THR A C 1
ATOM 1932 O O . THR A 1 264 ? 17.625 -14.664 -14.742 1 98 264 THR A O 1
ATOM 1935 N N . ARG A 1 265 ? 18.844 -13.75 -16.406 1 98 265 ARG A N 1
ATOM 1936 C CA . ARG A 1 265 ? 18.094 -14.422 -17.453 1 98 265 ARG A CA 1
ATOM 1937 C C . ARG A 1 265 ? 18.141 -15.938 -17.281 1 98 265 ARG A C 1
ATOM 1939 O O . ARG A 1 265 ? 17.109 -16.609 -17.422 1 98 265 ARG A O 1
ATOM 1946 N N . ASP A 1 266 ? 19.312 -16.422 -16.953 1 98.44 266 ASP A N 1
ATOM 1947 C CA . ASP A 1 266 ? 19.484 -17.859 -16.766 1 98.44 266 ASP A CA 1
ATOM 1948 C C . ASP A 1 266 ? 18.703 -18.344 -15.539 1 98.44 266 ASP A C 1
ATOM 1950 O O . ASP A 1 266 ? 18.125 -19.438 -15.562 1 98.44 266 ASP A O 1
ATOM 1954 N N . ALA A 1 267 ? 18.719 -17.562 -14.477 1 98.62 267 ALA A N 1
ATOM 1955 C CA . ALA A 1 267 ? 17.938 -17.922 -13.289 1 98.62 267 ALA A CA 1
ATOM 1956 C C . ALA A 1 267 ? 16.438 -17.938 -13.594 1 98.62 267 ALA A C 1
ATOM 1958 O O . ALA A 1 267 ? 15.719 -18.812 -13.117 1 98.62 267 ALA A O 1
ATOM 1959 N N . PHE A 1 268 ? 15.984 -16.938 -14.383 1 98.5 268 PHE A N 1
ATOM 1960 C CA . PHE A 1 268 ? 14.594 -16.906 -14.82 1 98.5 268 PHE A CA 1
ATOM 1961 C C . PHE A 1 268 ? 14.266 -18.156 -15.648 1 98.5 268 PHE A C 1
ATOM 1963 O O . PHE A 1 268 ? 13.211 -18.766 -15.469 1 98.5 268 PHE A O 1
ATOM 1970 N N . ALA A 1 269 ? 15.148 -18.5 -16.516 1 98.38 269 ALA A N 1
ATOM 1971 C CA . ALA A 1 269 ? 14.945 -19.672 -17.359 1 98.38 269 ALA A CA 1
ATOM 1972 C C . ALA A 1 269 ? 14.859 -20.938 -16.5 1 98.38 269 ALA A C 1
ATOM 1974 O O . ALA A 1 269 ? 14.008 -21.797 -16.75 1 98.38 269 ALA A O 1
ATOM 1975 N N . ASN A 1 270 ? 15.75 -21.047 -15.523 1 98.62 270 ASN A N 1
ATOM 1976 C CA . ASN A 1 270 ? 15.719 -22.203 -14.625 1 98.62 270 ASN A CA 1
ATOM 1977 C C . ASN A 1 270 ? 14.406 -22.266 -13.844 1 98.62 270 ASN A C 1
ATOM 1979 O O . ASN A 1 270 ? 13.828 -23.344 -13.695 1 98.62 270 ASN A O 1
ATOM 1983 N N . ALA A 1 271 ? 14.016 -21.125 -13.359 1 98.25 271 ALA A N 1
ATOM 1984 C CA . ALA A 1 271 ? 12.773 -21.078 -12.586 1 98.25 271 ALA A CA 1
ATOM 1985 C C . ALA A 1 271 ? 11.57 -21.469 -13.453 1 98.25 271 ALA A C 1
ATOM 1987 O O . ALA A 1 271 ? 10.695 -22.203 -13.008 1 98.25 271 ALA A O 1
ATOM 1988 N N . MET A 1 272 ? 11.523 -20.938 -14.641 1 97.62 272 MET A N 1
ATOM 1989 C CA . MET A 1 272 ? 10.422 -21.266 -15.555 1 97.62 272 MET A CA 1
ATOM 1990 C C . MET A 1 272 ? 10.453 -22.734 -15.938 1 97.62 272 MET A C 1
ATOM 1992 O O . MET A 1 272 ? 9.406 -23.375 -16.078 1 97.62 272 MET A O 1
ATOM 1996 N N . THR A 1 273 ? 11.68 -23.266 -16.141 1 97.75 273 THR A N 1
ATOM 1997 C CA . THR A 1 273 ? 11.844 -24.688 -16.422 1 97.75 273 THR A CA 1
ATOM 1998 C C . THR A 1 273 ? 11.227 -25.531 -15.305 1 97.75 273 THR A C 1
ATOM 2000 O O . THR A 1 273 ? 10.492 -26.484 -15.578 1 97.75 273 THR A O 1
ATOM 2003 N N . MET A 1 274 ? 11.516 -25.141 -14.141 1 97.44 274 MET A N 1
ATOM 2004 C CA . MET A 1 274 ? 10.945 -25.844 -12.992 1 97.44 274 MET A CA 1
ATOM 2005 C C . MET A 1 274 ? 9.422 -25.719 -12.984 1 97.44 274 MET A C 1
ATOM 2007 O O . MET A 1 274 ? 8.719 -26.719 -12.75 1 97.44 274 MET A O 1
ATOM 2011 N N . ASP A 1 275 ? 8.922 -24.562 -13.234 1 95.81 275 ASP A N 1
ATOM 2012 C CA . ASP A 1 275 ? 7.484 -24.312 -13.227 1 95.81 275 ASP A CA 1
ATOM 2013 C C . ASP A 1 275 ? 6.777 -25.156 -14.289 1 95.81 275 ASP A C 1
ATOM 2015 O O . ASP A 1 275 ? 5.73 -25.75 -14.023 1 95.81 275 ASP A O 1
ATOM 2019 N N . ILE A 1 276 ? 7.316 -25.203 -15.469 1 95.38 276 ILE A N 1
ATOM 2020 C CA . ILE A 1 276 ? 6.773 -25.984 -16.578 1 95.38 276 ILE A CA 1
ATOM 2021 C C . ILE A 1 276 ? 6.773 -27.469 -16.203 1 95.38 276 ILE A C 1
ATOM 2023 O O . ILE A 1 276 ? 5.801 -28.172 -16.469 1 95.38 276 ILE A O 1
ATOM 2027 N N . ALA A 1 277 ? 7.848 -27.875 -15.555 1 96.25 277 ALA A N 1
ATOM 2028 C CA . ALA A 1 277 ? 8.023 -29.281 -15.203 1 96.25 277 ALA A CA 1
ATOM 2029 C C . ALA A 1 277 ? 6.996 -29.734 -14.172 1 96.25 277 ALA A C 1
ATOM 2031 O O . ALA A 1 277 ? 6.637 -30.906 -14.109 1 96.25 277 ALA A O 1
ATOM 2032 N N . MET A 1 278 ? 6.535 -28.797 -13.406 1 92.75 278 MET A N 1
ATOM 2033 C CA . MET A 1 278 ? 5.594 -29.141 -12.352 1 92.75 278 MET A CA 1
ATOM 2034 C C . MET A 1 278 ? 4.164 -28.812 -12.766 1 92.75 278 MET A C 1
ATOM 2036 O O . MET A 1 278 ? 3.217 -29.125 -12.039 1 92.75 278 MET A O 1
ATOM 2040 N N . GLY A 1 279 ? 4.004 -28.219 -13.945 1 87.19 279 GLY A N 1
ATOM 2041 C CA . GLY A 1 279 ? 2.68 -27.766 -14.336 1 87.19 279 GLY A CA 1
ATOM 2042 C C . GLY A 1 279 ? 2.121 -26.703 -13.422 1 87.19 279 GLY A C 1
ATOM 2043 O O . GLY A 1 279 ? 0.989 -26.812 -12.945 1 87.19 279 GLY A O 1
ATOM 2044 N N . GLY A 1 280 ? 2.902 -25.781 -13.078 1 86.75 280 GLY A N 1
ATOM 2045 C CA . GLY A 1 280 ? 2.508 -24.703 -12.188 1 86.75 280 GLY A CA 1
ATOM 2046 C C . GLY A 1 280 ? 1.438 -23.797 -12.781 1 86.75 280 GLY A C 1
ATOM 2047 O O . GLY A 1 280 ? 0.908 -24.078 -13.852 1 86.75 280 GLY A O 1
ATOM 2048 N N . SER A 1 281 ? 1.075 -22.766 -12.062 1 90.31 281 SER A N 1
ATOM 2049 C CA . SER A 1 281 ? 0.035 -21.812 -12.461 1 90.31 281 SER A CA 1
ATOM 2050 C C . SER A 1 281 ? 0.436 -21.062 -13.719 1 90.31 281 SER A C 1
ATOM 2052 O O . SER A 1 281 ? 1.6 -20.688 -13.883 1 90.31 281 SER A O 1
ATOM 2054 N N . THR A 1 282 ? -0.552 -20.781 -14.594 1 92.12 282 THR A N 1
ATOM 2055 C CA . THR A 1 282 ? -0.281 -19.938 -15.758 1 92.12 282 THR A CA 1
ATOM 2056 C C . THR A 1 282 ? 0.004 -18.5 -15.328 1 92.12 282 THR A C 1
ATOM 2058 O O . THR A 1 282 ? 0.627 -17.734 -16.078 1 92.12 282 THR A O 1
ATOM 2061 N N . ASN A 1 283 ? -0.396 -18.172 -14.133 1 94.88 283 ASN A N 1
ATOM 2062 C CA . ASN A 1 283 ? -0.186 -16.812 -13.641 1 94.88 283 ASN A CA 1
ATOM 2063 C C . ASN A 1 283 ? 1.295 -16.531 -13.422 1 94.88 283 ASN A C 1
ATOM 2065 O O . ASN A 1 283 ? 1.707 -15.367 -13.398 1 94.88 283 ASN A O 1
ATOM 2069 N N . THR A 1 284 ? 2.096 -17.594 -13.211 1 96 284 THR A N 1
ATOM 2070 C CA . THR A 1 284 ? 3.523 -17.391 -12.992 1 96 284 THR A CA 1
ATOM 2071 C C . THR A 1 284 ? 4.18 -16.75 -14.211 1 96 284 THR A C 1
ATOM 2073 O O . THR A 1 284 ? 5.133 -15.977 -14.078 1 96 284 THR A O 1
ATOM 2076 N N . ILE A 1 285 ? 3.596 -17.078 -15.406 1 95.75 285 ILE A N 1
ATOM 2077 C CA . ILE A 1 285 ? 4.094 -16.484 -16.641 1 95.75 285 ILE A CA 1
ATOM 2078 C C . ILE A 1 285 ? 3.932 -14.969 -16.594 1 95.75 285 ILE A C 1
ATOM 2080 O O . ILE A 1 285 ? 4.871 -14.227 -16.875 1 95.75 285 ILE A O 1
ATOM 2084 N N . LEU A 1 286 ? 2.744 -14.562 -16.172 1 96.38 286 LEU A N 1
ATOM 2085 C CA . LEU A 1 286 ? 2.457 -13.141 -16.047 1 96.38 286 LEU A CA 1
ATOM 2086 C C . LEU A 1 286 ? 3.422 -12.469 -15.07 1 96.38 286 LEU A C 1
ATOM 2088 O O . LEU A 1 286 ? 3.979 -11.414 -15.367 1 96.38 286 LEU A O 1
ATOM 2092 N N . HIS A 1 287 ? 3.674 -13.078 -13.984 1 97.69 287 HIS A N 1
ATOM 2093 C CA . HIS A 1 287 ? 4.449 -12.484 -12.906 1 97.69 287 HIS A CA 1
ATOM 2094 C C . HIS A 1 287 ? 5.938 -12.469 -13.234 1 97.69 287 HIS A C 1
ATOM 2096 O O . HIS A 1 287 ? 6.641 -11.508 -12.906 1 97.69 287 HIS A O 1
ATOM 2102 N N . LEU A 1 288 ? 6.441 -13.516 -13.883 1 97.81 288 LEU A N 1
ATOM 2103 C CA . LEU A 1 288 ? 7.848 -13.562 -14.266 1 97.81 288 LEU A CA 1
ATOM 2104 C C . LEU A 1 288 ? 8.148 -12.508 -15.32 1 97.81 288 LEU A C 1
ATOM 2106 O O . LEU A 1 288 ? 9.211 -11.875 -15.289 1 97.81 288 LEU A O 1
ATOM 2110 N N . LEU A 1 289 ? 7.215 -12.383 -16.266 1 98.06 289 LEU A N 1
ATOM 2111 C CA . LEU A 1 289 ? 7.402 -11.367 -17.297 1 98.06 289 LEU A CA 1
ATOM 2112 C C . LEU A 1 289 ? 7.414 -9.969 -16.688 1 98.06 289 LEU A C 1
ATOM 2114 O O . LEU A 1 289 ? 8.219 -9.125 -17.094 1 98.06 289 LEU A O 1
ATOM 2118 N N . ALA A 1 290 ? 6.504 -9.727 -15.75 1 98.19 290 ALA A N 1
ATOM 2119 C CA . ALA A 1 290 ? 6.5 -8.438 -15.055 1 98.19 290 ALA A CA 1
ATOM 2120 C C . ALA A 1 290 ? 7.805 -8.219 -14.297 1 98.19 290 ALA A C 1
ATOM 2122 O O . ALA A 1 290 ? 8.375 -7.129 -14.336 1 98.19 290 ALA A O 1
ATOM 2123 N N . ALA A 1 291 ? 8.273 -9.25 -13.609 1 98.38 291 ALA A N 1
ATOM 2124 C CA . ALA A 1 291 ? 9.508 -9.172 -12.844 1 98.38 291 ALA A CA 1
ATOM 2125 C C . ALA A 1 291 ? 10.711 -8.93 -13.758 1 98.38 291 ALA A C 1
ATOM 2127 O O . ALA A 1 291 ? 11.633 -8.195 -13.398 1 98.38 291 ALA A O 1
ATOM 2128 N N . ALA A 1 292 ? 10.734 -9.594 -14.883 1 98.06 292 ALA A N 1
ATOM 2129 C CA . ALA A 1 292 ? 11.82 -9.422 -15.844 1 98.06 292 ALA A CA 1
ATOM 2130 C C . ALA A 1 292 ? 11.945 -7.969 -16.281 1 98.06 292 ALA A C 1
ATOM 2132 O O . ALA A 1 292 ? 13.055 -7.445 -16.422 1 98.06 292 ALA A O 1
ATOM 2133 N N . GLN A 1 293 ? 10.852 -7.336 -16.5 1 97.19 293 GLN A N 1
ATOM 2134 C CA . GLN A 1 293 ? 10.859 -5.93 -16.891 1 97.19 293 GLN A CA 1
ATOM 2135 C C . GLN A 1 293 ? 11.461 -5.062 -15.789 1 97.19 293 GLN A C 1
ATOM 2137 O O . GLN A 1 293 ? 12.297 -4.195 -16.062 1 97.19 293 GLN A O 1
ATOM 2142 N N . GLU A 1 294 ? 11.07 -5.301 -14.547 1 96.56 294 GLU A N 1
ATOM 2143 C CA . GLU A 1 294 ? 11.562 -4.512 -13.422 1 96.56 294 GLU A CA 1
ATOM 2144 C C . GLU A 1 294 ? 13.047 -4.75 -13.18 1 96.56 294 GLU A C 1
ATOM 2146 O O . GLU A 1 294 ? 13.766 -3.85 -12.742 1 96.56 294 GLU A O 1
ATOM 2151 N N . GLY A 1 295 ? 13.469 -5.977 -13.453 1 96.56 295 GLY A N 1
ATOM 2152 C CA . GLY A 1 295 ? 14.867 -6.332 -13.266 1 96.56 295 GLY A CA 1
ATOM 2153 C C . GLY A 1 295 ? 15.734 -6.035 -14.477 1 96.56 295 GLY A C 1
ATOM 2154 O O . GLY A 1 295 ? 16.953 -6.234 -14.445 1 96.56 295 GLY A O 1
ATOM 2155 N N . GLU A 1 296 ? 15.062 -5.543 -15.57 1 95.62 296 GLU A N 1
ATOM 2156 C CA . GLU A 1 296 ? 15.758 -5.309 -16.828 1 95.62 296 GLU A CA 1
ATOM 2157 C C . GLU A 1 296 ? 16.438 -6.582 -17.328 1 95.62 296 GLU A C 1
ATOM 2159 O O . GLU A 1 296 ? 17.594 -6.559 -17.719 1 95.62 296 GLU A O 1
ATOM 2164 N N . VAL A 1 297 ? 15.703 -7.664 -17.172 1 97 297 VAL A N 1
ATOM 2165 C CA . VAL A 1 297 ? 16.156 -8.969 -17.641 1 97 297 VAL A CA 1
ATOM 2166 C C . VAL A 1 297 ? 15.523 -9.281 -19 1 97 297 VAL A C 1
ATOM 2168 O O . VAL A 1 297 ? 14.305 -9.148 -19.156 1 97 297 VAL A O 1
ATOM 2171 N N . ASP A 1 298 ? 16.312 -9.602 -19.953 1 96.81 298 ASP A N 1
ATOM 2172 C CA . ASP A 1 298 ? 15.82 -9.953 -21.297 1 96.81 298 ASP A CA 1
ATOM 2173 C C . ASP A 1 298 ? 15.188 -11.344 -21.297 1 96.81 298 ASP A C 1
ATOM 2175 O O . ASP A 1 298 ? 15.805 -12.312 -21.75 1 96.81 298 ASP A O 1
ATOM 2179 N N . PHE A 1 299 ? 14.062 -11.539 -20.766 1 97.81 299 PHE A N 1
ATOM 2180 C CA . PHE A 1 299 ? 13.258 -12.75 -20.656 1 97.81 299 PHE A CA 1
ATOM 2181 C C . PHE A 1 299 ? 11.82 -12.484 -21.094 1 97.81 299 PHE A C 1
ATOM 2183 O O . PHE A 1 299 ? 11.117 -11.688 -20.484 1 97.81 299 PHE A O 1
ATOM 2190 N N . THR A 1 300 ? 11.375 -13.094 -22.188 1 96.88 300 THR A N 1
ATOM 2191 C CA . THR A 1 300 ? 10.102 -12.781 -22.828 1 96.88 300 THR A CA 1
ATOM 2192 C C . THR A 1 300 ? 9.242 -14.031 -22.953 1 96.88 300 THR A C 1
ATOM 2194 O O . THR A 1 300 ? 9.672 -15.125 -22.578 1 96.88 300 THR A O 1
ATOM 2197 N N . GLN A 1 301 ? 8.055 -13.844 -23.438 1 96.38 301 GLN A N 1
ATOM 2198 C CA . GLN A 1 301 ? 7.137 -14.961 -23.656 1 96.38 301 GLN A CA 1
ATOM 2199 C C . GLN A 1 301 ? 7.695 -15.938 -24.688 1 96.38 301 GLN A C 1
ATOM 2201 O O . GLN A 1 301 ? 7.402 -17.125 -24.641 1 96.38 301 GLN A O 1
ATOM 2206 N N . GLU A 1 302 ? 8.508 -15.445 -25.578 1 95.62 302 GLU A N 1
ATOM 2207 C CA . GLU A 1 302 ? 9.164 -16.312 -26.547 1 95.62 302 GLU A CA 1
ATOM 2208 C C . GLU A 1 302 ? 10.102 -17.297 -25.875 1 95.62 302 GLU A C 1
ATOM 2210 O O . GLU A 1 302 ? 10.203 -18.453 -26.297 1 95.62 302 GLU A O 1
ATOM 2215 N N . ASP A 1 303 ? 10.781 -16.812 -24.906 1 96.62 303 ASP A N 1
ATOM 2216 C CA . ASP A 1 303 ? 11.641 -17.719 -24.125 1 96.62 303 ASP A CA 1
ATOM 2217 C C . ASP A 1 303 ? 10.828 -18.812 -23.453 1 96.62 303 ASP A C 1
ATOM 2219 O O . ASP A 1 303 ? 11.242 -19.969 -23.422 1 96.62 303 ASP A O 1
ATOM 2223 N N . ILE A 1 304 ? 9.734 -18.453 -22.953 1 95.94 304 ILE A N 1
ATOM 2224 C CA . ILE A 1 304 ? 8.867 -19.406 -22.266 1 95.94 304 ILE A CA 1
ATOM 2225 C C . ILE A 1 304 ? 8.328 -20.438 -23.25 1 95.94 304 ILE A C 1
ATOM 2227 O O . ILE A 1 304 ? 8.242 -21.625 -22.938 1 95.94 304 ILE A O 1
ATOM 2231 N N . ASP A 1 305 ? 7.949 -19.969 -24.422 1 94.5 305 ASP A N 1
ATOM 2232 C CA . ASP A 1 305 ? 7.5 -20.891 -25.469 1 94.5 305 ASP A CA 1
ATOM 2233 C C . ASP A 1 305 ? 8.586 -21.891 -25.828 1 94.5 305 ASP A C 1
ATOM 2235 O O . ASP A 1 305 ? 8.312 -23.094 -25.938 1 94.5 305 ASP A O 1
ATOM 2239 N N . GLU A 1 306 ? 9.781 -21.422 -25.953 1 95.31 306 GLU A N 1
ATOM 2240 C CA . GLU A 1 306 ? 10.906 -22.297 -26.281 1 95.31 306 GLU A CA 1
ATOM 2241 C C . GLU A 1 306 ? 11.125 -23.344 -25.188 1 95.31 306 GLU A C 1
ATOM 2243 O O . GLU A 1 306 ? 11.328 -24.516 -25.469 1 95.31 306 GLU A O 1
ATOM 2248 N N . LEU A 1 307 ? 11.062 -22.891 -23.969 1 96 307 LEU A N 1
ATOM 2249 C CA . LEU A 1 307 ? 11.258 -23.797 -22.844 1 96 307 LEU A CA 1
ATOM 2250 C C . LEU A 1 307 ? 10.148 -24.828 -22.781 1 96 307 LEU A C 1
ATOM 2252 O O . LEU A 1 307 ? 10.406 -26 -22.484 1 96 307 LEU A O 1
ATOM 2256 N N . SER A 1 308 ? 8.93 -24.406 -23.031 1 93.56 308 SER A N 1
ATOM 2257 C CA . SER A 1 308 ? 7.773 -25.281 -22.891 1 93.56 308 SER A CA 1
ATOM 2258 C C . SER A 1 308 ? 7.836 -26.438 -23.891 1 93.56 308 SER A C 1
ATOM 2260 O O . SER A 1 308 ? 7.215 -27.484 -23.688 1 93.56 308 SER A O 1
ATOM 2262 N N . ARG A 1 309 ? 8.578 -26.312 -24.953 1 92.44 309 ARG A N 1
ATOM 2263 C CA . ARG A 1 309 ? 8.688 -27.328 -26 1 92.44 309 ARG A CA 1
ATOM 2264 C C . ARG A 1 309 ? 9.734 -28.375 -25.641 1 92.44 309 ARG A C 1
ATOM 2266 O O . ARG A 1 309 ? 9.734 -29.469 -26.188 1 92.44 309 ARG A O 1
ATOM 2273 N N . ARG A 1 310 ? 10.539 -28.016 -24.641 1 93 310 ARG A N 1
ATOM 2274 C CA . ARG A 1 310 ? 11.672 -28.891 -24.391 1 93 310 ARG A CA 1
ATOM 2275 C C . ARG A 1 310 ? 11.586 -29.5 -23 1 93 310 ARG A C 1
ATOM 2277 O O . ARG A 1 310 ? 12.219 -30.531 -22.719 1 93 310 ARG A O 1
ATOM 2284 N N . VAL A 1 311 ? 10.844 -28.953 -22.109 1 96.12 311 VAL A N 1
ATOM 2285 C CA . VAL A 1 311 ? 10.836 -29.359 -20.719 1 96.12 311 VAL A CA 1
ATOM 2286 C C . VAL A 1 311 ? 9.711 -30.375 -20.469 1 96.12 311 VAL A C 1
ATOM 2288 O O . VAL A 1 311 ? 8.547 -30.078 -20.734 1 96.12 311 VAL A O 1
ATOM 2291 N N . PRO A 1 312 ? 9.977 -31.547 -19.969 1 95.75 312 PRO A N 1
ATOM 2292 C CA . PRO A 1 312 ? 8.938 -32.531 -19.656 1 95.75 312 PRO A CA 1
ATOM 2293 C C . PRO A 1 312 ? 8.188 -32.188 -18.375 1 95.75 312 PRO A C 1
ATOM 2295 O O . PRO A 1 312 ? 8.703 -31.469 -17.531 1 95.75 312 PRO A O 1
ATOM 2298 N N . CYS A 1 313 ? 6.996 -32.719 -18.266 1 94.75 313 CYS A N 1
ATOM 2299 C CA . CYS A 1 313 ? 6.242 -32.625 -17.016 1 94.75 313 CYS A CA 1
ATOM 2300 C C . CYS A 1 313 ? 6.574 -33.812 -16.094 1 94.75 313 CYS A C 1
ATOM 2302 O O . CYS A 1 313 ? 6.188 -34.938 -16.359 1 94.75 313 CYS A O 1
ATOM 2304 N N . ILE A 1 314 ? 7.238 -33.562 -14.977 1 96.88 314 ILE A N 1
ATOM 2305 C CA . ILE A 1 314 ? 7.746 -34.656 -14.164 1 96.88 314 ILE A CA 1
ATOM 2306 C C . ILE A 1 314 ? 7.027 -34.688 -12.812 1 96.88 314 ILE A C 1
ATOM 2308 O O . ILE A 1 314 ? 7.273 -35.562 -11.977 1 96.88 314 ILE A O 1
ATOM 2312 N N . CYS A 1 315 ? 6.207 -33.719 -12.602 1 94.56 315 CYS A N 1
ATOM 2313 C CA . CYS A 1 315 ? 5.477 -33.594 -11.344 1 94.56 315 CYS A CA 1
ATOM 2314 C C . CYS A 1 315 ? 4.066 -33.062 -11.586 1 94.56 315 CYS A C 1
ATOM 2316 O O . CYS A 1 315 ? 3.881 -32.062 -12.281 1 94.56 315 CYS A O 1
ATOM 2318 N N . LYS A 1 316 ? 3.01 -33.75 -11.133 1 91.69 316 LYS A N 1
ATOM 2319 C CA . LYS A 1 316 ? 1.618 -33.312 -11.164 1 91.69 316 LYS A CA 1
ATOM 2320 C C . LYS A 1 316 ? 1.062 -33.156 -9.75 1 91.69 316 LYS A C 1
ATOM 2322 O O . LYS A 1 316 ? 1.043 -34.094 -8.977 1 91.69 316 LYS A O 1
ATOM 2327 N N . VAL A 1 317 ? 0.719 -32.031 -9.43 1 92.56 317 VAL A N 1
ATOM 2328 C CA . VAL A 1 317 ? 0.233 -31.672 -8.094 1 92.56 317 VAL A CA 1
ATOM 2329 C C . VAL A 1 317 ? -1.168 -31.078 -8.195 1 92.56 317 VAL A C 1
ATOM 2331 O O . VAL A 1 317 ? -1.544 -30.531 -9.242 1 92.56 317 VAL A O 1
ATOM 2334 N N . ALA A 1 318 ? -1.971 -31.203 -7.133 1 90.44 318 ALA A N 1
ATOM 2335 C CA . ALA A 1 318 ? -3.277 -30.547 -7.125 1 90.44 318 ALA A CA 1
ATOM 2336 C C . ALA A 1 318 ? -3.178 -29.109 -7.625 1 90.44 318 ALA A C 1
ATOM 2338 O O . ALA A 1 318 ? -2.291 -28.359 -7.207 1 90.44 318 ALA A O 1
ATOM 2339 N N . PRO A 1 319 ? -4.035 -28.797 -8.664 1 83.62 319 PRO A N 1
ATOM 2340 C CA . PRO A 1 319 ? -5.289 -29.469 -9 1 83.62 319 PRO A CA 1
ATOM 2341 C C . PRO A 1 319 ? -5.137 -30.438 -10.18 1 83.62 319 PRO A C 1
ATOM 2343 O O . PRO A 1 319 ? -6.121 -31.031 -10.625 1 83.62 319 PRO A O 1
ATOM 2346 N N . ASN A 1 320 ? -3.928 -30.562 -10.672 1 83.62 320 ASN A N 1
ATOM 2347 C CA . ASN A 1 320 ? -3.676 -31.422 -11.812 1 83.62 320 ASN A CA 1
ATOM 2348 C C . ASN A 1 320 ? -3.621 -32.906 -11.406 1 83.62 320 ASN A C 1
ATOM 2350 O O . ASN A 1 320 ? -3.52 -33.781 -12.258 1 83.62 320 ASN A O 1
ATOM 2354 N N . SER A 1 321 ? -3.619 -33.125 -10.102 1 86.56 321 SER A N 1
ATOM 2355 C CA . SER A 1 321 ? -3.65 -34.469 -9.508 1 86.56 321 SER A CA 1
ATOM 2356 C C . SER A 1 321 ? -4.59 -34.531 -8.312 1 86.56 321 SER A C 1
ATOM 2358 O O . SER A 1 321 ? -4.715 -33.531 -7.57 1 86.56 321 SER A O 1
ATOM 2360 N N . SER A 1 322 ? -5.219 -35.562 -8.172 1 85.75 322 SER A N 1
ATOM 2361 C CA . SER A 1 322 ? -6.012 -35.781 -6.961 1 85.75 322 SER A CA 1
ATOM 2362 C C . SER A 1 322 ? -5.203 -36.5 -5.887 1 85.75 322 SER A C 1
ATOM 2364 O O . SER A 1 322 ? -5.656 -36.625 -4.75 1 85.75 322 SER A O 1
ATOM 2366 N N . GLN A 1 323 ? -4.02 -36.844 -6.273 1 91.69 323 GLN A N 1
ATOM 2367 C CA . GLN A 1 323 ? -3.227 -37.688 -5.391 1 91.69 323 GLN A CA 1
ATOM 2368 C C . GLN A 1 323 ? -2.221 -36.844 -4.598 1 91.69 323 GLN A C 1
ATOM 2370 O O . GLN A 1 323 ? -1.94 -37.156 -3.436 1 91.69 323 GLN A O 1
ATOM 2375 N N . TYR A 1 324 ? -1.65 -35.938 -5.254 1 95.81 324 TYR A N 1
ATOM 2376 C CA . TYR A 1 324 ? -0.51 -35.25 -4.648 1 95.81 324 TYR A CA 1
ATOM 2377 C C . TYR A 1 324 ? -0.835 -33.781 -4.363 1 95.81 324 TYR A C 1
ATOM 2379 O O . TYR A 1 324 ? -1.478 -33.125 -5.176 1 95.81 324 TYR A O 1
ATOM 2387 N N . PHE A 1 325 ? -0.477 -33.344 -3.205 1 96.81 325 PHE A N 1
ATOM 2388 C CA . PHE A 1 325 ? -0.567 -31.969 -2.754 1 96.81 325 PHE A CA 1
ATOM 2389 C C . PHE A 1 325 ? 0.816 -31.406 -2.443 1 96.81 325 PHE A C 1
ATOM 2391 O O . PHE A 1 325 ? 1.824 -32.094 -2.631 1 96.81 325 PHE A O 1
ATOM 2398 N N . LEU A 1 326 ? 0.885 -30.188 -2.031 1 97.31 326 LEU A N 1
ATOM 2399 C CA . LEU A 1 326 ? 2.154 -29.516 -1.757 1 97.31 326 LEU A CA 1
ATOM 2400 C C . LEU A 1 326 ? 2.988 -30.328 -0.766 1 97.31 326 LEU A C 1
ATOM 2402 O O . LEU A 1 326 ? 4.207 -30.438 -0.916 1 97.31 326 LEU A O 1
ATOM 2406 N N . GLU A 1 327 ? 2.346 -30.812 0.299 1 97.94 327 GLU A N 1
ATOM 2407 C CA . GLU A 1 327 ? 3.051 -31.578 1.331 1 97.94 327 GLU A CA 1
ATOM 2408 C C . GLU A 1 327 ? 3.703 -32.812 0.752 1 97.94 327 GLU A C 1
ATOM 2410 O O . GLU A 1 327 ? 4.746 -33.281 1.234 1 97.94 327 GLU A O 1
ATOM 2415 N N . ASP A 1 328 ? 3.146 -33.344 -0.335 1 98.12 328 ASP A N 1
ATOM 2416 C CA . ASP A 1 328 ? 3.727 -34.5 -0.992 1 98.12 328 ASP A CA 1
ATOM 2417 C C . ASP A 1 328 ? 4.949 -34.125 -1.82 1 98.12 328 ASP A C 1
ATOM 2419 O O . ASP A 1 328 ? 5.91 -34.875 -1.918 1 98.12 328 ASP A O 1
ATOM 2423 N N . VAL A 1 329 ? 4.883 -32.969 -2.453 1 98.31 329 VAL A N 1
ATOM 2424 C CA . VAL A 1 329 ? 6.059 -32.438 -3.146 1 98.31 329 VAL A CA 1
ATOM 2425 C C . VAL A 1 329 ? 7.207 -32.281 -2.158 1 98.31 329 VAL A C 1
ATOM 2427 O O . VAL A 1 329 ? 8.352 -32.625 -2.465 1 98.31 329 VAL A O 1
ATOM 2430 N N . HIS A 1 330 ? 6.852 -31.734 -1.017 1 98.62 330 HIS A N 1
ATOM 2431 C CA . HIS A 1 330 ? 7.852 -31.578 0.034 1 98.62 330 HIS A CA 1
ATOM 2432 C C . HIS A 1 330 ? 8.469 -32.906 0.421 1 98.62 330 HIS A C 1
ATOM 2434 O O . HIS A 1 330 ? 9.695 -33.031 0.457 1 98.62 330 HIS A O 1
ATOM 2440 N N . ARG A 1 331 ? 7.676 -33.875 0.669 1 98.62 331 ARG A N 1
ATOM 2441 C CA . ARG A 1 331 ? 8.141 -35.188 1.079 1 98.62 331 ARG A CA 1
ATOM 2442 C C . ARG A 1 331 ? 9.047 -35.812 0.017 1 98.62 331 ARG A C 1
ATOM 2444 O O . ARG A 1 331 ? 9.977 -36.562 0.341 1 98.62 331 ARG A O 1
ATOM 2451 N N . ALA A 1 332 ? 8.797 -35.469 -1.192 1 98.62 332 ALA A N 1
ATOM 2452 C CA . ALA A 1 332 ? 9.555 -36 -2.309 1 98.62 332 ALA A CA 1
ATOM 2453 C C . ALA A 1 332 ? 10.891 -35.312 -2.473 1 98.62 332 ALA A C 1
ATOM 2455 O O . ALA A 1 332 ? 11.68 -35.625 -3.365 1 98.62 332 ALA A O 1
ATOM 2456 N N . GLY A 1 333 ? 11.195 -34.312 -1.678 1 98.31 333 GLY A N 1
ATOM 2457 C CA . GLY A 1 333 ? 12.477 -33.625 -1.705 1 98.31 333 GLY A CA 1
ATOM 2458 C C . GLY A 1 333 ? 12.367 -32.156 -2.092 1 98.31 333 GLY A C 1
ATOM 2459 O O . GLY A 1 333 ? 13.375 -31.469 -2.205 1 98.31 333 GLY A O 1
ATOM 2460 N N . GLY A 1 334 ? 11.188 -31.719 -2.328 1 98.12 334 GLY A N 1
ATOM 2461 C CA . GLY A 1 334 ? 10.938 -30.312 -2.57 1 98.12 334 GLY A CA 1
ATOM 2462 C C . GLY A 1 334 ? 11.578 -29.812 -3.848 1 98.12 334 GLY A C 1
ATOM 2463 O O . GLY A 1 334 ? 11.734 -30.562 -4.812 1 98.12 334 GLY A O 1
ATOM 2464 N N . ILE A 1 335 ? 11.875 -28.531 -3.895 1 98.38 335 ILE A N 1
ATOM 2465 C CA . ILE A 1 335 ? 12.344 -27.812 -5.078 1 98.38 335 ILE A CA 1
ATOM 2466 C C . ILE A 1 335 ? 13.727 -28.328 -5.473 1 98.38 335 ILE A C 1
ATOM 2468 O O . ILE A 1 335 ? 13.992 -28.547 -6.656 1 98.38 335 ILE A O 1
ATOM 2472 N N . PRO A 1 336 ? 14.609 -28.625 -4.504 1 98.56 336 PRO A N 1
ATOM 2473 C CA . PRO A 1 336 ? 15.914 -29.156 -4.898 1 98.56 336 PRO A CA 1
ATOM 2474 C C . PRO A 1 336 ? 15.812 -30.484 -5.645 1 98.56 336 PRO A C 1
ATOM 2476 O O . PRO A 1 336 ? 16.609 -30.75 -6.551 1 98.56 336 PRO A O 1
ATOM 2479 N N . ALA A 1 337 ? 14.859 -31.312 -5.266 1 98.44 337 ALA A N 1
ATOM 2480 C CA . ALA A 1 337 ? 14.688 -32.594 -5.969 1 98.44 337 ALA A CA 1
ATOM 2481 C C . ALA A 1 337 ? 14.266 -32.344 -7.418 1 98.44 337 ALA A C 1
ATOM 2483 O O . ALA A 1 337 ? 14.742 -33.031 -8.32 1 98.44 337 ALA A O 1
ATOM 2484 N N . ILE A 1 338 ? 13.398 -31.422 -7.645 1 98.25 338 ILE A N 1
ATOM 2485 C CA . ILE A 1 338 ? 12.938 -31.094 -8.992 1 98.25 338 ILE A CA 1
ATOM 2486 C C . ILE A 1 338 ? 14.086 -30.5 -9.797 1 98.25 338 ILE A C 1
ATOM 2488 O O . ILE A 1 338 ? 14.367 -30.938 -10.922 1 98.25 338 ILE A O 1
ATOM 2492 N N . LEU A 1 339 ? 14.742 -29.516 -9.227 1 98.62 339 LEU A N 1
ATOM 2493 C CA . LEU A 1 339 ? 15.867 -28.859 -9.898 1 98.62 339 LEU A CA 1
ATOM 2494 C C . LEU A 1 339 ? 16.984 -29.859 -10.18 1 98.62 339 LEU A C 1
ATOM 2496 O O . LEU A 1 339 ? 17.625 -29.812 -11.227 1 98.62 339 LEU A O 1
ATOM 2500 N N . GLY A 1 340 ? 17.234 -30.719 -9.211 1 98.38 340 GLY A N 1
ATOM 2501 C CA . GLY A 1 340 ? 18.25 -31.734 -9.398 1 98.38 340 GLY A CA 1
ATOM 2502 C C . GLY A 1 340 ? 17.969 -32.656 -10.57 1 98.38 340 GLY A C 1
ATOM 2503 O O . GLY A 1 340 ? 18.875 -32.969 -11.359 1 98.38 340 GLY A O 1
ATOM 2504 N N . GLU A 1 341 ? 16.734 -33.156 -10.656 1 97.94 341 GLU A N 1
ATOM 2505 C CA . GLU A 1 341 ? 16.328 -34 -11.773 1 97.94 341 GLU A CA 1
ATOM 2506 C C . GLU A 1 341 ? 16.516 -33.312 -13.109 1 97.94 341 GLU A C 1
ATOM 2508 O O . GLU A 1 341 ? 17.047 -33.875 -14.055 1 97.94 341 GLU A O 1
ATOM 2513 N N . LEU A 1 342 ? 16.062 -32.062 -13.203 1 98.06 342 LEU A N 1
ATOM 2514 C CA . LEU A 1 342 ? 16.172 -31.266 -14.43 1 98.06 342 LEU A CA 1
ATOM 2515 C C . LEU A 1 342 ? 17.625 -30.984 -14.781 1 98.06 342 LEU A C 1
ATOM 2517 O O . LEU A 1 342 ? 18 -30.969 -15.953 1 98.06 342 LEU A O 1
ATOM 2521 N N . ASN A 1 343 ? 18.391 -30.734 -13.75 1 98.06 343 ASN A N 1
ATOM 2522 C CA . ASN A 1 343 ? 19.812 -30.516 -13.953 1 98.06 343 ASN A CA 1
ATOM 2523 C C . ASN A 1 343 ? 20.516 -31.75 -14.516 1 98.06 343 ASN A C 1
ATOM 2525 O O . ASN A 1 343 ? 21.328 -31.641 -15.445 1 98.06 343 ASN A O 1
ATOM 2529 N N . ARG A 1 344 ? 20.266 -32.906 -14 1 96.69 344 ARG A N 1
ATOM 2530 C CA . ARG A 1 344 ? 20.859 -34.156 -14.477 1 96.69 344 ARG A CA 1
ATOM 2531 C C . ARG A 1 344 ? 20.453 -34.438 -15.93 1 96.69 344 ARG A C 1
ATOM 2533 O O . ARG A 1 344 ? 21.219 -35.031 -16.688 1 96.69 344 ARG A O 1
ATOM 2540 N N . ALA A 1 345 ? 19.328 -33.938 -16.266 1 96.56 345 ALA A N 1
ATOM 2541 C CA . ALA A 1 345 ? 18.828 -34.125 -17.625 1 96.56 345 ALA A CA 1
ATOM 2542 C C . ALA A 1 345 ? 19.391 -33.062 -18.578 1 96.56 345 ALA A C 1
ATOM 2544 O O . ALA A 1 345 ? 19.094 -33.062 -19.766 1 96.56 345 ALA A O 1
ATOM 2545 N N . GLY A 1 346 ? 20.125 -32.062 -18.062 1 97.12 346 GLY A N 1
ATOM 2546 C CA . GLY A 1 346 ? 20.75 -31.047 -18.891 1 97.12 346 GLY A CA 1
ATOM 2547 C C . GLY A 1 346 ? 19.797 -29.938 -19.281 1 97.12 346 GLY A C 1
ATOM 2548 O O . GLY A 1 346 ? 19.984 -29.281 -20.312 1 97.12 346 GLY A O 1
ATOM 2549 N N . LEU A 1 347 ? 18.812 -29.719 -18.5 1 97.5 347 LEU A N 1
ATOM 2550 C CA . LEU A 1 347 ? 17.75 -28.781 -18.891 1 97.5 347 LEU A CA 1
ATOM 2551 C C . LEU A 1 347 ? 17.906 -27.453 -18.156 1 97.5 347 LEU A C 1
ATOM 2553 O O . LEU A 1 347 ? 17.141 -26.516 -18.406 1 97.5 347 LEU A O 1
ATOM 2557 N N . LEU A 1 348 ? 18.891 -27.328 -17.25 1 98.44 348 LEU A N 1
ATOM 2558 C CA . LEU A 1 348 ? 19.094 -26.094 -16.5 1 98.44 348 LEU A CA 1
ATOM 2559 C C . LEU A 1 348 ? 20.391 -25.422 -16.922 1 98.44 348 LEU A C 1
ATOM 2561 O O . LEU A 1 348 ? 21.297 -26.062 -17.453 1 98.44 348 LEU A O 1
ATOM 2565 N N . HIS A 1 349 ? 20.359 -24.094 -16.734 1 97.81 349 HIS A N 1
ATOM 2566 C CA . HIS A 1 349 ? 21.594 -23.328 -16.797 1 97.81 349 HIS A CA 1
ATOM 2567 C C . HIS A 1 349 ? 22.391 -23.469 -15.5 1 97.81 349 HIS A C 1
ATOM 2569 O O . HIS A 1 349 ? 21.844 -23.266 -14.406 1 97.81 349 HIS A O 1
ATOM 2575 N N . ASP A 1 350 ? 23.672 -23.734 -15.602 1 94.5 350 ASP A N 1
ATOM 2576 C CA . ASP A 1 350 ? 24.422 -24.094 -14.406 1 94.5 350 ASP A CA 1
ATOM 2577 C C . ASP A 1 350 ? 25.234 -22.906 -13.883 1 94.5 350 ASP A C 1
ATOM 2579 O O . ASP A 1 350 ? 25.844 -22.984 -12.82 1 94.5 350 ASP A O 1
ATOM 2583 N N . GLU A 1 351 ? 25.203 -21.812 -14.555 1 94.88 351 GLU A N 1
ATOM 2584 C CA . GLU A 1 351 ? 25.969 -20.641 -14.117 1 94.88 351 GLU A CA 1
ATOM 2585 C C . GLU A 1 351 ? 25.078 -19.656 -13.359 1 94.88 351 GLU A C 1
ATOM 2587 O O . GLU A 1 351 ? 25 -18.484 -13.711 1 94.88 351 GLU A O 1
ATOM 2592 N N . VAL A 1 352 ? 24.344 -20.172 -12.422 1 98.31 352 VAL A N 1
ATOM 2593 C CA . VAL A 1 352 ? 23.516 -19.344 -11.555 1 98.31 352 VAL A CA 1
ATOM 2594 C C . VAL A 1 352 ? 23.906 -19.562 -10.094 1 98.31 352 VAL A C 1
ATOM 2596 O O . VAL A 1 352 ? 24.578 -20.531 -9.766 1 98.31 352 VAL A O 1
ATOM 2599 N N . HIS A 1 353 ? 23.719 -18.594 -9.289 1 98.5 353 HIS A N 1
ATOM 2600 C CA . HIS A 1 353 ? 23.922 -18.688 -7.848 1 98.5 353 HIS A CA 1
ATOM 2601 C C . HIS A 1 353 ? 22.734 -18.125 -7.074 1 98.5 353 HIS A C 1
ATOM 2603 O O . HIS A 1 353 ? 21.75 -17.688 -7.676 1 98.5 353 HIS A O 1
ATOM 2609 N N . SER A 1 354 ? 22.734 -18.312 -5.777 1 98.62 354 SER A N 1
ATOM 2610 C CA . SER A 1 354 ? 21.625 -17.906 -4.918 1 98.62 354 SER A CA 1
ATOM 2611 C C . SER A 1 354 ? 22.125 -17.078 -3.738 1 98.62 354 SER A C 1
ATOM 2613 O O . SER A 1 354 ? 23.328 -16.844 -3.605 1 98.62 354 SER A O 1
ATOM 2615 N N . VAL A 1 355 ? 21.234 -16.594 -2.934 1 98.62 355 VAL A N 1
ATOM 2616 C CA . VAL A 1 355 ? 21.562 -15.82 -1.737 1 98.62 355 VAL A CA 1
ATOM 2617 C C . VAL A 1 355 ? 22.266 -16.719 -0.728 1 98.62 355 VAL A C 1
ATOM 2619 O O . VAL A 1 355 ? 23.016 -16.234 0.126 1 98.62 355 VAL A O 1
ATOM 2622 N N . HIS A 1 356 ? 22.109 -18.047 -0.881 1 98.19 356 HIS A N 1
ATOM 2623 C CA . HIS A 1 356 ? 22.609 -18.953 0.147 1 98.19 356 HIS A CA 1
ATOM 2624 C C . HIS A 1 356 ? 23.75 -19.812 -0.392 1 98.19 356 HIS A C 1
ATOM 2626 O O . HIS A 1 356 ? 24.484 -20.422 0.382 1 98.19 356 HIS A O 1
ATOM 2632 N N . HIS A 1 357 ? 23.906 -19.984 -1.678 1 98.25 357 HIS A N 1
ATOM 2633 C CA . HIS A 1 357 ? 24.969 -20.797 -2.27 1 98.25 357 HIS A CA 1
ATOM 2634 C C . HIS A 1 357 ? 25.656 -20.062 -3.42 1 98.25 357 HIS A C 1
ATOM 2636 O O . HIS A 1 357 ? 25 -19.344 -4.18 1 98.25 357 HIS A O 1
ATOM 2642 N N . ALA A 1 358 ? 26.891 -20.359 -3.686 1 97.81 358 ALA A N 1
ATOM 2643 C CA . ALA A 1 358 ? 27.703 -19.688 -4.703 1 97.81 358 ALA A CA 1
ATOM 2644 C C . ALA A 1 358 ? 27.469 -20.297 -6.082 1 97.81 358 ALA A C 1
ATOM 2646 O O . ALA A 1 358 ? 27.828 -19.703 -7.098 1 97.81 358 ALA A O 1
ATOM 2647 N N . SER A 1 359 ? 26.812 -21.484 -6.062 1 97.94 359 SER A N 1
ATOM 2648 C CA . SER A 1 359 ? 26.547 -22.156 -7.336 1 97.94 359 SER A CA 1
ATOM 2649 C C . SER A 1 359 ? 25.312 -23.062 -7.25 1 97.94 359 SER A C 1
ATOM 2651 O O . SER A 1 359 ? 24.953 -23.5 -6.16 1 97.94 359 SER A O 1
ATOM 2653 N N . LEU A 1 360 ? 24.75 -23.312 -8.414 1 98.19 360 LEU A N 1
ATOM 2654 C CA . LEU A 1 360 ? 23.625 -24.25 -8.492 1 98.19 360 LEU A CA 1
ATOM 2655 C C . LEU A 1 360 ? 24.047 -25.641 -8.023 1 98.19 360 LEU A C 1
ATOM 2657 O O . LEU A 1 360 ? 23.312 -26.297 -7.285 1 98.19 360 LEU A O 1
ATOM 2661 N N . GLN A 1 361 ? 25.25 -26.031 -8.414 1 97.81 361 GLN A N 1
ATOM 2662 C CA . GLN A 1 361 ? 25.719 -27.375 -8.07 1 97.81 361 GLN A CA 1
ATOM 2663 C C . GLN A 1 361 ? 25.891 -27.516 -6.559 1 97.81 361 GLN A C 1
ATOM 2665 O O . GLN A 1 361 ? 25.531 -28.547 -5.984 1 97.81 361 GLN A O 1
ATOM 2670 N N . GLY A 1 362 ? 26.531 -26.484 -5.961 1 98.25 362 GLY A N 1
ATOM 2671 C CA . GLY A 1 362 ? 26.672 -26.5 -4.512 1 98.25 362 GLY A CA 1
ATOM 2672 C C . GLY A 1 362 ? 25.344 -26.609 -3.793 1 98.25 362 GLY A C 1
ATOM 2673 O O . GLY A 1 362 ? 25.203 -27.328 -2.805 1 98.25 362 GLY A O 1
ATOM 2674 N N . PHE A 1 363 ? 24.422 -25.859 -4.305 1 98.25 363 PHE A N 1
ATOM 2675 C CA . PHE A 1 363 ? 23.062 -25.891 -3.777 1 98.25 363 PHE A CA 1
ATOM 2676 C C . PHE A 1 363 ? 22.469 -27.297 -3.881 1 98.25 363 PHE A C 1
ATOM 2678 O O . PHE A 1 363 ? 21.969 -27.844 -2.893 1 98.25 363 PHE A O 1
ATOM 2685 N N . LEU A 1 364 ? 22.562 -27.938 -5.027 1 98.56 364 LEU A N 1
ATOM 2686 C CA . LEU A 1 364 ? 21.984 -29.25 -5.277 1 98.56 364 LEU A CA 1
ATOM 2687 C C . LEU A 1 364 ? 22.734 -30.328 -4.52 1 98.56 364 LEU A C 1
ATOM 2689 O O . LEU A 1 364 ? 22.125 -31.281 -4.023 1 98.56 364 LEU A O 1
ATOM 2693 N N . ASP A 1 365 ? 24.062 -30.172 -4.367 1 98.5 365 ASP A N 1
ATOM 2694 C CA . ASP A 1 365 ? 24.859 -31.125 -3.598 1 98.5 365 ASP A CA 1
ATOM 2695 C C . ASP A 1 365 ? 24.375 -31.188 -2.148 1 98.5 365 ASP A C 1
ATOM 2697 O O . ASP A 1 365 ? 24.312 -32.281 -1.561 1 98.5 365 ASP A O 1
ATOM 2701 N N . ASP A 1 366 ? 23.953 -30.094 -1.673 1 98.62 366 ASP A N 1
ATOM 2702 C CA . ASP A 1 366 ? 23.609 -30.016 -0.255 1 98.62 366 ASP A CA 1
ATOM 2703 C C . ASP A 1 366 ? 22.156 -30.406 -0.012 1 98.62 366 ASP A C 1
ATOM 2705 O O . ASP A 1 366 ? 21.828 -30.922 1.059 1 98.62 366 ASP A O 1
ATOM 2709 N N . TRP A 1 367 ? 21.281 -30.266 -1.037 1 98.75 367 TRP A N 1
ATOM 2710 C CA . TRP A 1 367 ? 19.875 -30.266 -0.647 1 98.75 367 TRP A CA 1
ATOM 2711 C C . TRP A 1 367 ? 19.078 -31.25 -1.506 1 98.75 367 TRP A C 1
ATOM 2713 O O . TRP A 1 367 ? 17.953 -31.594 -1.172 1 98.75 367 TRP A O 1
ATOM 2723 N N . ASP A 1 368 ? 19.578 -31.703 -2.645 1 98.62 368 ASP A N 1
ATOM 2724 C CA . ASP A 1 368 ? 18.891 -32.688 -3.467 1 98.62 368 ASP A CA 1
ATOM 2725 C C . ASP A 1 368 ? 19.047 -34.094 -2.881 1 98.62 368 ASP A C 1
ATOM 2727 O O . ASP A 1 368 ? 20.062 -34.75 -3.084 1 98.62 368 ASP A O 1
ATOM 2731 N N . VAL A 1 369 ? 18.031 -34.562 -2.277 1 98.25 369 VAL A N 1
ATOM 2732 C CA . VAL A 1 369 ? 18.062 -35.812 -1.53 1 98.25 369 VAL A CA 1
ATOM 2733 C C . VAL A 1 369 ? 18.203 -36.969 -2.496 1 98.25 369 VAL A C 1
ATOM 2735 O O . VAL A 1 369 ? 18.469 -38.094 -2.076 1 98.25 369 VAL A O 1
ATOM 2738 N N . ARG A 1 370 ? 18.109 -36.719 -3.771 1 97.06 370 ARG A N 1
ATOM 2739 C CA . ARG A 1 370 ? 18.25 -37.75 -4.777 1 97.06 370 ARG A CA 1
ATOM 2740 C C . ARG A 1 370 ? 19.641 -37.75 -5.402 1 97.06 370 ARG A C 1
ATOM 2742 O O . ARG A 1 370 ? 20 -38.625 -6.172 1 97.06 370 ARG A O 1
ATOM 2749 N N . GLY A 1 371 ? 20.453 -36.781 -5.105 1 95.94 371 GLY A N 1
ATOM 2750 C CA . GLY A 1 371 ? 21.703 -36.531 -5.809 1 95.94 371 GLY A CA 1
ATOM 2751 C C . GLY A 1 371 ? 22.875 -37.312 -5.219 1 95.94 371 GLY A C 1
ATOM 2752 O O . GLY A 1 371 ? 23.953 -37.344 -5.809 1 95.94 371 GLY A O 1
ATOM 2753 N N . GLY A 1 372 ? 22.703 -37.844 -4.02 1 96.31 372 GLY A N 1
ATOM 2754 C CA . GLY A 1 372 ? 23.734 -38.688 -3.416 1 96.31 372 GLY A CA 1
ATOM 2755 C C . GLY A 1 372 ? 24.656 -37.906 -2.49 1 96.31 372 GLY A C 1
ATOM 2756 O O . GLY A 1 372 ? 25.469 -38.5 -1.775 1 96.31 372 GLY A O 1
ATOM 2757 N N . LYS A 1 373 ? 24.594 -36.625 -2.381 1 96 373 LYS A N 1
ATOM 2758 C CA . LYS A 1 373 ? 25.531 -35.812 -1.595 1 96 373 LYS A CA 1
ATOM 2759 C C . LYS A 1 373 ? 24.812 -34.969 -0.552 1 96 373 LYS A C 1
ATOM 2761 O O . LYS A 1 373 ? 25.438 -34.25 0.2 1 96 373 LYS A O 1
ATOM 2766 N N . ALA A 1 374 ? 23.516 -35.062 -0.5 1 98.5 374 ALA A N 1
ATOM 2767 C CA . ALA A 1 374 ? 22.703 -34.156 0.313 1 98.5 374 ALA A CA 1
ATOM 2768 C C . ALA A 1 374 ? 23.094 -34.25 1.786 1 98.5 374 ALA A C 1
ATOM 2770 O O . ALA A 1 374 ? 23.422 -35.344 2.279 1 98.5 374 ALA A O 1
ATOM 2771 N N . LYS A 1 375 ? 23.016 -33.156 2.492 1 98.12 375 LYS A N 1
ATOM 2772 C CA . LYS A 1 375 ? 23.297 -33.062 3.924 1 98.12 375 LYS A CA 1
ATOM 2773 C C . LYS A 1 375 ? 22.188 -33.75 4.73 1 98.12 375 LYS A C 1
ATOM 2775 O O . LYS A 1 375 ? 21.047 -33.844 4.281 1 98.12 375 LYS A O 1
ATOM 2780 N N . PRO A 1 376 ? 22.531 -34.219 5.977 1 97.56 376 PRO A N 1
ATOM 2781 C CA . PRO A 1 376 ? 21.516 -34.844 6.844 1 97.56 376 PRO A CA 1
ATOM 2782 C C . PRO A 1 376 ? 20.328 -33.906 7.113 1 97.56 376 PRO A C 1
ATOM 2784 O O . PRO A 1 376 ? 19.188 -34.344 7.234 1 97.56 376 PRO A O 1
ATOM 2787 N N . GLU A 1 377 ? 20.609 -32.656 7.137 1 97.19 377 GLU A N 1
ATOM 2788 C CA . GLU A 1 377 ? 19.578 -31.656 7.398 1 97.19 377 GLU A CA 1
ATOM 2789 C C . GLU A 1 377 ? 18.516 -31.656 6.305 1 97.19 377 GLU A C 1
ATOM 2791 O O . GLU A 1 377 ? 17.328 -31.391 6.57 1 97.19 377 GLU A O 1
ATOM 2796 N N . ALA A 1 378 ? 18.922 -31.922 5.102 1 98.19 378 ALA A N 1
ATOM 2797 C CA . ALA A 1 378 ? 17.984 -31.984 3.992 1 98.19 378 ALA A CA 1
ATOM 2798 C C . ALA A 1 378 ? 17 -33.125 4.18 1 98.19 378 ALA A C 1
ATOM 2800 O O . ALA A 1 378 ? 15.781 -32.938 4.023 1 98.19 378 ALA A O 1
ATOM 2801 N N . PHE A 1 379 ? 17.484 -34.312 4.559 1 97.81 379 PHE A N 1
ATOM 2802 C CA . PHE A 1 379 ? 16.641 -35.5 4.77 1 97.81 379 PHE A CA 1
ATOM 2803 C C . PHE A 1 379 ? 15.648 -35.25 5.895 1 97.81 379 PHE A C 1
ATOM 2805 O O . PHE A 1 379 ? 14.477 -35.625 5.785 1 97.81 379 PHE A O 1
ATOM 2812 N N . GLU A 1 380 ? 16.094 -34.594 6.898 1 97.5 380 GLU A N 1
ATOM 2813 C CA . GLU A 1 380 ? 15.219 -34.281 8.031 1 97.5 380 GLU A CA 1
ATOM 2814 C C . GLU A 1 380 ? 14.141 -33.281 7.648 1 97.5 380 GLU A C 1
ATOM 2816 O O . GLU A 1 380 ? 12.977 -33.438 8.016 1 97.5 380 GLU A O 1
ATOM 2821 N N . LEU A 1 381 ? 14.508 -32.281 6.93 1 98 381 LEU A N 1
ATOM 2822 C CA . LEU A 1 381 ? 13.57 -31.219 6.555 1 98 381 LEU A CA 1
ATOM 2823 C C . LEU A 1 381 ? 12.43 -31.781 5.719 1 98 381 LEU A C 1
ATOM 2825 O O . LEU A 1 381 ? 11.266 -31.438 5.934 1 98 381 LEU A O 1
ATOM 2829 N N . TYR A 1 382 ? 12.719 -32.656 4.773 1 98.5 382 TYR A N 1
ATOM 2830 C CA . TYR A 1 382 ? 11.734 -33.062 3.779 1 98.5 382 TYR A CA 1
ATOM 2831 C C . TYR A 1 382 ? 10.875 -34.219 4.316 1 98.5 382 TYR A C 1
ATOM 2833 O O . TYR A 1 382 ? 9.938 -34.656 3.648 1 98.5 382 TYR A O 1
ATOM 2841 N N . LYS A 1 383 ? 11.094 -34.625 5.598 1 98.19 383 LYS A N 1
ATOM 2842 C CA . LYS A 1 383 ? 10.242 -35.625 6.262 1 98.19 383 LYS A CA 1
ATOM 2843 C C . LYS A 1 383 ? 9.047 -34.938 6.934 1 98.19 383 LYS A C 1
ATOM 2845 O O . LYS A 1 383 ? 8.156 -35.625 7.457 1 98.19 383 LYS A O 1
ATOM 2850 N N . ALA A 1 384 ? 9.023 -33.656 6.883 1 97.44 384 ALA A N 1
ATOM 2851 C CA . ALA A 1 384 ? 7.949 -32.906 7.527 1 97.44 384 ALA A CA 1
ATOM 2852 C C . ALA A 1 384 ? 6.582 -33.344 7.031 1 97.44 384 ALA A C 1
ATOM 2854 O O . ALA A 1 384 ? 6.355 -33.469 5.824 1 97.44 384 ALA A O 1
ATOM 2855 N N . ALA A 1 385 ? 5.676 -33.656 7.996 1 97.31 385 ALA A N 1
ATOM 2856 C CA . ALA A 1 385 ? 4.332 -34.125 7.676 1 97.31 385 ALA A CA 1
ATOM 2857 C C . ALA A 1 385 ? 3.27 -33.188 8.266 1 97.31 385 ALA A C 1
ATOM 2859 O O . ALA A 1 385 ? 3.527 -32.5 9.234 1 97.31 385 ALA A O 1
ATOM 2860 N N . PRO A 1 386 ? 2.109 -33.156 7.629 1 97.12 386 PRO A N 1
ATOM 2861 C CA . PRO A 1 386 ? 1.023 -32.344 8.195 1 97.12 386 PRO A CA 1
ATOM 2862 C C . PRO A 1 386 ? 0.646 -32.75 9.609 1 97.12 386 PRO A C 1
ATOM 2864 O O . PRO A 1 386 ? 0.725 -33.938 9.938 1 97.12 386 PRO A O 1
ATOM 2867 N N . GLY A 1 387 ? 0.169 -31.812 10.391 1 96.5 387 GLY A N 1
ATOM 2868 C CA . GLY A 1 387 ? -0.244 -32.062 11.758 1 96.5 387 GLY A CA 1
ATOM 2869 C C . GLY A 1 387 ? -1.614 -32.719 11.859 1 96.5 387 GLY A C 1
ATOM 2870 O O . GLY A 1 387 ? -1.882 -33.469 12.789 1 96.5 387 GLY A O 1
ATOM 2871 N N . GLY A 1 388 ? -2.49 -32.344 10.953 1 95.31 388 GLY A N 1
ATOM 2872 C CA . GLY A 1 388 ? -3.807 -32.969 10.906 1 95.31 388 GLY A CA 1
ATOM 2873 C C . GLY A 1 388 ? -4.816 -32.281 11.82 1 95.31 388 GLY A C 1
ATOM 2874 O O . GLY A 1 388 ? -5.836 -32.875 12.172 1 95.31 388 GLY A O 1
ATOM 2875 N N . VAL A 1 389 ? -4.52 -31.141 12.266 1 95 389 VAL A N 1
ATOM 2876 C CA . VAL A 1 389 ? -5.406 -30.406 13.164 1 95 389 VAL A CA 1
ATOM 2877 C C . VAL A 1 389 ? -5.734 -29.031 12.562 1 95 389 VAL A C 1
ATOM 2879 O O . VAL A 1 389 ? -4.852 -28.359 12.023 1 95 389 VAL A O 1
ATOM 2882 N N . ARG A 1 390 ? -7.07 -28.719 12.609 1 95.88 390 ARG A N 1
ATOM 2883 C CA . ARG A 1 390 ? -7.461 -27.375 12.172 1 95.88 390 ARG A CA 1
ATOM 2884 C C . ARG A 1 390 ? -6.824 -26.312 13.055 1 95.88 390 ARG A C 1
ATOM 2886 O O . ARG A 1 390 ? -6.883 -26.391 14.281 1 95.88 390 ARG A O 1
ATOM 2893 N N . THR A 1 391 ? -6.125 -25.312 12.453 1 96.94 391 THR A N 1
ATOM 2894 C CA . THR A 1 391 ? -5.457 -24.297 13.25 1 96.94 391 THR A CA 1
ATOM 2895 C C . THR A 1 391 ? -5.129 -23.062 12.398 1 96.94 391 THR A C 1
ATOM 2897 O O . THR A 1 391 ? -4.938 -23.188 11.188 1 96.94 391 THR A O 1
ATOM 2900 N N . THR A 1 392 ? -5.125 -21.906 13.047 1 97.06 392 THR A N 1
ATOM 2901 C CA . THR A 1 392 ? -4.652 -20.672 12.414 1 97.06 392 THR A CA 1
ATOM 2902 C C . THR A 1 392 ? -3.242 -20.328 12.883 1 97.06 392 THR A C 1
ATOM 2904 O O . THR A 1 392 ? -2.707 -19.281 12.539 1 97.06 392 THR A O 1
ATOM 2907 N N . GLU A 1 393 ? -2.652 -21.172 13.711 1 97.19 393 GLU A N 1
ATOM 2908 C CA . GLU A 1 393 ? -1.347 -20.922 14.312 1 97.19 393 GLU A CA 1
ATOM 2909 C C . GLU A 1 393 ? -0.23 -21.578 13.508 1 97.19 393 GLU A C 1
ATOM 2911 O O . GLU A 1 393 ? -0.361 -22.734 13.086 1 97.19 393 GLU A O 1
ATOM 2916 N N . MET A 1 394 ? 0.816 -20.875 13.297 1 97.94 394 MET A N 1
ATOM 2917 C CA . MET A 1 394 ? 1.98 -21.406 12.594 1 97.94 394 MET A CA 1
ATOM 2918 C C . MET A 1 394 ? 2.848 -22.234 13.539 1 97.94 394 MET A C 1
ATOM 2920 O O . MET A 1 394 ? 2.744 -22.109 14.766 1 97.94 394 MET A O 1
ATOM 2924 N N . PHE A 1 395 ? 3.648 -23.125 13.031 1 97.81 395 PHE A N 1
ATOM 2925 C CA . PHE A 1 395 ? 4.734 -23.812 13.703 1 97.81 395 PHE A CA 1
ATOM 2926 C C . PHE A 1 395 ? 4.191 -24.797 14.734 1 97.81 395 PHE A C 1
ATOM 2928 O O . PHE A 1 395 ? 4.82 -25.047 15.766 1 97.81 395 PHE A O 1
ATOM 2935 N N . THR A 1 396 ? 3.037 -25.375 14.523 1 96.62 396 THR A N 1
ATOM 2936 C CA . THR A 1 396 ? 2.395 -26.156 15.578 1 96.62 396 THR A CA 1
ATOM 2937 C C . THR A 1 396 ? 2.643 -27.641 15.383 1 96.62 396 THR A C 1
ATOM 2939 O O . THR A 1 396 ? 2.443 -28.438 16.312 1 96.62 396 THR A O 1
ATOM 2942 N N . SER A 1 397 ? 3.039 -28.078 14.219 1 96.94 397 SER A N 1
ATOM 2943 C CA . SER A 1 397 ? 3.225 -29.5 13.945 1 96.94 397 SER A CA 1
ATOM 2944 C C . SER A 1 397 ? 4.699 -29.891 13.984 1 96.94 397 SER A C 1
ATOM 2946 O O . SER A 1 397 ? 5.559 -29.109 13.555 1 96.94 397 SER A O 1
ATOM 2948 N N . THR A 1 398 ? 5 -31.109 14.508 1 97.69 398 THR A N 1
ATOM 2949 C CA . THR A 1 398 ? 6.34 -31.688 14.477 1 97.69 398 THR A CA 1
ATOM 2950 C C . THR A 1 398 ? 6.305 -33.094 13.906 1 97.69 398 THR A C 1
ATOM 2952 O O . THR A 1 398 ? 7.254 -33.875 14.07 1 97.69 398 THR A O 1
ATOM 2955 N N . LYS A 1 399 ? 5.184 -33.438 13.297 1 98 399 LYS A N 1
ATOM 2956 C CA . LYS A 1 399 ? 5.035 -34.781 12.75 1 98 399 LYS A CA 1
ATOM 2957 C C . LYS A 1 399 ? 5.941 -34.969 11.539 1 98 399 LYS A C 1
ATOM 2959 O O . LYS A 1 399 ? 6.164 -34.062 10.758 1 98 399 LYS A O 1
ATOM 2964 N N . THR A 1 400 ? 6.418 -36.25 11.359 1 98.12 400 THR A N 1
ATOM 2965 C CA . THR A 1 400 ? 7.293 -36.562 10.234 1 98.12 400 THR A CA 1
ATOM 2966 C C . THR A 1 400 ? 6.848 -37.875 9.547 1 98.12 400 THR A C 1
ATOM 2968 O O . THR A 1 400 ? 6.23 -38.719 10.172 1 98.12 400 THR A O 1
ATOM 2971 N N . TYR A 1 401 ? 7.078 -37.969 8.289 1 97.62 401 TYR A N 1
ATOM 2972 C CA . TYR A 1 401 ? 6.965 -39.219 7.57 1 97.62 401 TYR A CA 1
ATOM 2973 C C . TYR A 1 401 ? 8.102 -40.156 7.949 1 97.62 401 TYR A C 1
ATOM 2975 O O . TYR A 1 401 ? 9.203 -39.719 8.289 1 97.62 401 TYR A O 1
ATOM 2983 N N . ASP A 1 402 ? 7.812 -41.438 7.859 1 96.69 402 ASP A N 1
ATOM 2984 C CA . ASP A 1 402 ? 8.844 -42.438 8.148 1 96.69 402 ASP A CA 1
ATOM 2985 C C . ASP A 1 402 ? 9.906 -42.438 7.047 1 96.69 402 ASP A C 1
ATOM 2987 O O . ASP A 1 402 ? 11.094 -42.625 7.324 1 96.69 402 ASP A O 1
ATOM 2991 N N . GLU A 1 403 ? 9.492 -42.281 5.875 1 97.06 403 GLU A N 1
ATOM 2992 C CA . GLU A 1 403 ? 10.391 -42.281 4.727 1 97.06 403 GLU A CA 1
ATOM 2993 C C . GLU A 1 403 ? 10.039 -41.188 3.732 1 97.06 403 GLU A C 1
ATOM 2995 O O . GLU A 1 403 ? 8.906 -40.688 3.709 1 97.06 403 GLU A O 1
ATOM 3000 N N . LEU A 1 404 ? 11.07 -40.812 2.949 1 98.31 404 LEU A N 1
ATOM 3001 C CA . LEU A 1 404 ? 10.859 -39.875 1.849 1 98.31 404 LEU A CA 1
ATOM 3002 C C . LEU A 1 404 ? 10.266 -40.594 0.636 1 98.31 404 LEU A C 1
ATOM 3004 O O . LEU A 1 404 ? 10.359 -41.812 0.526 1 98.31 404 LEU A O 1
ATOM 3008 N N . ASP A 1 405 ? 9.539 -39.844 -0.176 1 98.38 405 ASP A N 1
ATOM 3009 C CA . ASP A 1 405 ? 9.102 -40.375 -1.474 1 98.38 405 ASP A CA 1
ATOM 3010 C C . ASP A 1 405 ? 10.18 -40.156 -2.533 1 98.38 405 ASP A C 1
ATOM 3012 O O . ASP A 1 405 ? 10.211 -39.125 -3.197 1 98.38 405 ASP A O 1
ATOM 3016 N N . THR A 1 406 ? 11.023 -41.094 -2.73 1 97.19 406 THR A N 1
ATOM 3017 C CA . THR A 1 406 ? 12.102 -40.969 -3.705 1 97.19 406 THR A CA 1
ATOM 3018 C C . THR A 1 406 ? 11.859 -41.875 -4.91 1 97.19 406 THR A C 1
ATOM 3020 O O . THR A 1 406 ? 12.797 -42.219 -5.625 1 97.19 406 THR A O 1
ATOM 3023 N N . ASP A 1 407 ? 10.547 -42.344 -5.062 1 97.56 407 ASP A N 1
ATOM 3024 C CA . ASP A 1 407 ? 10.188 -43.188 -6.207 1 97.56 407 ASP A CA 1
ATOM 3025 C C . ASP A 1 407 ? 10.234 -42.375 -7.504 1 97.56 407 ASP A C 1
ATOM 3027 O O . ASP A 1 407 ? 9.344 -41.594 -7.785 1 97.56 407 ASP A O 1
ATOM 3031 N N . GLU A 1 408 ? 11.18 -42.625 -8.336 1 96.19 408 GLU A N 1
ATOM 3032 C CA . GLU A 1 408 ? 11.422 -41.844 -9.547 1 96.19 408 GLU A CA 1
ATOM 3033 C C . GLU A 1 408 ? 10.438 -42.219 -10.648 1 96.19 408 GLU A C 1
ATOM 3035 O O . GLU A 1 408 ? 10.297 -41.5 -11.633 1 96.19 408 GLU A O 1
ATOM 3040 N N . VAL A 1 409 ? 9.734 -43.312 -10.516 1 97.38 409 VAL A N 1
ATOM 3041 C CA . VAL A 1 409 ? 8.875 -43.812 -11.578 1 97.38 409 VAL A CA 1
ATOM 3042 C C . VAL A 1 409 ? 7.418 -43.469 -11.281 1 97.38 409 VAL A C 1
ATOM 3044 O O . VAL A 1 409 ? 6.719 -42.938 -12.148 1 97.38 409 VAL A O 1
ATOM 3047 N N . ASN A 1 410 ? 7 -43.719 -10 1 96.12 410 ASN A N 1
ATOM 3048 C CA . ASN A 1 410 ? 5.582 -43.562 -9.695 1 96.12 410 ASN A CA 1
ATOM 3049 C C . ASN A 1 410 ? 5.352 -42.562 -8.578 1 96.12 410 ASN A C 1
ATOM 3051 O O . ASN A 1 410 ? 4.223 -42.375 -8.125 1 96.12 410 ASN A O 1
ATOM 3055 N N . GLY A 1 411 ? 6.348 -41.906 -8.133 1 97.19 411 GLY A N 1
ATOM 3056 C CA . GLY A 1 411 ? 6.219 -40.969 -7.023 1 97.19 411 GLY A CA 1
ATOM 3057 C C . GLY A 1 411 ? 5.703 -39.625 -7.441 1 97.19 411 GLY A C 1
ATOM 3058 O O . GLY A 1 411 ? 5.223 -39.438 -8.562 1 97.19 411 GLY A O 1
ATOM 3059 N N . CYS A 1 412 ? 5.746 -38.688 -6.488 1 97.62 412 CYS A N 1
ATOM 3060 C CA . CYS A 1 412 ? 5.238 -37.344 -6.684 1 97.62 412 CYS A CA 1
ATOM 3061 C C . CYS A 1 412 ? 6.094 -36.594 -7.684 1 97.62 412 CYS A C 1
ATOM 3063 O O . CYS A 1 412 ? 5.574 -35.781 -8.477 1 97.62 412 CYS A O 1
ATOM 3065 N N . ILE A 1 413 ? 7.41 -36.719 -7.539 1 98.06 413 ILE A N 1
ATOM 3066 C CA . ILE A 1 413 ? 8.375 -36.188 -8.484 1 98.06 413 ILE A CA 1
ATOM 3067 C C . ILE A 1 413 ? 9.039 -37.312 -9.258 1 98.06 413 ILE A C 1
ATOM 3069 O O . ILE A 1 413 ? 9.812 -38.094 -8.688 1 98.06 413 ILE A O 1
ATOM 3073 N N . ARG A 1 414 ? 8.828 -37.375 -10.547 1 97.69 414 ARG A N 1
ATOM 3074 C CA . ARG A 1 414 ? 9.367 -38.438 -11.367 1 97.69 414 ARG A CA 1
ATOM 3075 C C . ARG A 1 414 ? 10.664 -38.031 -12.039 1 97.69 414 ARG A C 1
ATOM 3077 O O . ARG A 1 414 ? 10.992 -36.844 -12.102 1 97.69 414 ARG A O 1
ATOM 3084 N N . SER A 1 415 ? 11.406 -39.062 -12.461 1 97.5 415 SER A N 1
ATOM 3085 C CA . SER A 1 415 ? 12.555 -38.781 -13.312 1 97.5 415 SER A CA 1
ATOM 3086 C C . SER A 1 415 ? 12.117 -38.312 -14.695 1 97.5 415 SER A C 1
ATOM 3088 O O . SER A 1 415 ? 10.977 -38.562 -15.102 1 97.5 415 SER A O 1
ATOM 3090 N N . VAL A 1 416 ? 13.008 -37.688 -15.406 1 96.69 416 VAL A N 1
ATOM 3091 C CA . VAL A 1 416 ? 12.727 -37.219 -16.75 1 96.69 416 VAL A CA 1
ATOM 3092 C C . VAL A 1 416 ? 12.352 -38.375 -17.656 1 96.69 416 VAL A C 1
ATOM 3094 O O . VAL A 1 416 ? 11.469 -38.25 -18.516 1 96.69 416 VAL A O 1
ATOM 3097 N N . GLU A 1 417 ? 12.977 -39.531 -17.438 1 95.81 417 GLU A N 1
ATOM 3098 C CA . GLU A 1 417 ? 12.711 -40.75 -18.219 1 95.81 417 GLU A CA 1
ATOM 3099 C C . GLU A 1 417 ? 11.281 -41.25 -18 1 95.81 417 GLU A C 1
ATOM 3101 O O . GLU A 1 417 ? 10.695 -41.875 -18.891 1 95.81 417 GLU A O 1
ATOM 3106 N N . HIS A 1 418 ? 10.742 -40.969 -16.875 1 96.62 418 HIS A N 1
ATOM 3107 C CA . HIS A 1 418 ? 9.406 -41.438 -16.531 1 96.62 418 HIS A CA 1
ATOM 3108 C C . HIS A 1 418 ? 8.438 -40.25 -16.391 1 96.62 418 HIS A C 1
ATOM 3110 O O . HIS A 1 418 ? 7.523 -40.312 -15.555 1 96.62 418 HIS A O 1
ATOM 3116 N N . ALA A 1 419 ? 8.711 -39.219 -17.156 1 96.06 419 ALA A N 1
ATOM 3117 C CA . ALA A 1 419 ? 7.879 -38.031 -17.094 1 96.06 419 ALA A CA 1
ATOM 3118 C C . ALA A 1 419 ? 6.43 -38.344 -17.438 1 96.06 419 ALA A C 1
ATOM 3120 O O . ALA A 1 419 ? 6.152 -39.312 -18.141 1 96.06 419 ALA A O 1
ATOM 3121 N N . TYR A 1 420 ? 5.484 -37.562 -16.906 1 90.88 420 TYR A N 1
ATOM 3122 C CA . TYR A 1 420 ? 4.078 -37.719 -17.266 1 90.88 420 TYR A CA 1
ATOM 3123 C C . TYR A 1 420 ? 3.855 -37.438 -18.734 1 90.88 420 TYR A C 1
ATOM 3125 O O . TYR A 1 420 ? 3.088 -38.125 -19.406 1 90.88 420 TYR A O 1
ATOM 3133 N N . THR A 1 421 ? 4.375 -36.344 -19.172 1 87.38 421 THR A N 1
ATOM 3134 C CA . THR A 1 421 ? 4.355 -35.969 -20.578 1 87.38 421 THR A CA 1
ATOM 3135 C C . THR A 1 421 ? 5.727 -35.469 -21.016 1 87.38 421 THR A C 1
ATOM 3137 O O . THR A 1 421 ? 6.469 -34.875 -20.219 1 87.38 421 THR A O 1
ATOM 3140 N N . THR A 1 422 ? 5.941 -35.75 -22.312 1 83.25 422 THR A N 1
ATOM 3141 C CA . THR A 1 422 ? 7.219 -35.281 -22.859 1 83.25 422 THR A CA 1
ATOM 3142 C C . THR A 1 422 ? 7.215 -33.781 -23.078 1 83.25 422 THR A C 1
ATOM 3144 O O . THR A 1 422 ? 8.258 -33.125 -23 1 83.25 422 THR A O 1
ATOM 3147 N N . ASP A 1 423 ? 6.008 -33.406 -23.438 1 80.38 423 ASP A N 1
ATOM 3148 C CA . ASP A 1 423 ? 5.855 -31.953 -23.547 1 80.38 423 ASP A CA 1
ATOM 3149 C C . ASP A 1 423 ? 5.449 -31.344 -22.203 1 80.38 423 ASP A C 1
ATOM 3151 O O . ASP A 1 423 ? 4.926 -32.031 -21.328 1 80.38 423 ASP A O 1
ATOM 3155 N N . GLY A 1 424 ? 5.816 -30.062 -22.062 1 81.56 424 GLY A N 1
ATOM 3156 C CA . GLY A 1 424 ? 5.684 -29.375 -20.781 1 81.56 424 GLY A CA 1
ATOM 3157 C C . GLY A 1 424 ? 4.246 -29.25 -20.312 1 81.56 424 GLY A C 1
ATOM 3158 O O . GLY A 1 424 ? 3.314 -29.422 -21.109 1 81.56 424 GLY A O 1
ATOM 3159 N N . GLY A 1 425 ? 4.062 -28.984 -19.062 1 84.75 425 GLY A N 1
ATOM 3160 C CA . GLY A 1 425 ? 2.752 -28.828 -18.453 1 84.75 425 GLY A CA 1
ATOM 3161 C C . GLY A 1 425 ? 2.098 -27.5 -18.781 1 84.75 425 GLY A C 1
ATOM 3162 O O . GLY A 1 425 ? 0.955 -27.25 -18.391 1 84.75 425 GLY A O 1
ATOM 3163 N N . LEU A 1 426 ? 2.805 -26.594 -19.516 1 90.38 426 LEU A N 1
ATOM 3164 C CA . LEU A 1 426 ? 2.33 -25.297 -20 1 90.38 426 LEU A CA 1
ATOM 3165 C C . LEU A 1 426 ? 2.715 -25.078 -21.453 1 90.38 426 LEU A C 1
ATOM 3167 O O . LEU A 1 426 ? 3.77 -25.531 -21.891 1 90.38 426 LEU A O 1
ATOM 3171 N N . ALA A 1 427 ? 1.849 -24.391 -22.188 1 92.38 427 ALA A N 1
ATOM 3172 C CA . ALA A 1 427 ? 2.15 -24.109 -23.594 1 92.38 427 ALA A CA 1
ATOM 3173 C C . ALA A 1 427 ? 1.688 -22.719 -23.984 1 92.38 427 ALA A C 1
ATOM 3175 O O . ALA A 1 427 ? 0.7 -22.203 -23.453 1 92.38 427 ALA A O 1
ATOM 3176 N N . VAL A 1 428 ? 2.432 -22.141 -24.844 1 95.5 428 VAL A N 1
ATOM 3177 C CA . VAL A 1 428 ? 2.057 -20.891 -25.5 1 95.5 428 VAL A CA 1
ATOM 3178 C C . VAL A 1 428 ? 1.569 -21.172 -26.906 1 95.5 428 VAL A C 1
ATOM 3180 O O . VAL A 1 428 ? 2.242 -21.875 -27.688 1 95.5 428 VAL A O 1
ATOM 3183 N N . LEU A 1 429 ? 0.393 -20.734 -27.172 1 97.38 429 LEU A N 1
ATOM 3184 C CA . LEU A 1 429 ? -0.159 -20.875 -28.516 1 97.38 429 LEU A CA 1
ATOM 3185 C C . LEU A 1 429 ? -0.158 -19.531 -29.234 1 97.38 429 LEU A C 1
ATOM 3187 O O . LEU A 1 429 ? -0.181 -18.469 -28.594 1 97.38 429 LEU A O 1
ATOM 3191 N N . HIS A 1 430 ? -0.069 -19.625 -30.547 1 97.56 430 HIS A N 1
ATOM 3192 C CA . HIS A 1 430 ? -0.156 -18.453 -31.406 1 97.56 430 HIS A CA 1
ATOM 3193 C C . HIS A 1 430 ? -1.146 -18.672 -32.531 1 97.56 430 HIS A C 1
ATOM 3195 O O . HIS A 1 430 ? -1.429 -19.812 -32.906 1 97.56 430 HIS A O 1
ATOM 3201 N N . GLY A 1 431 ? -1.618 -17.609 -33.031 1 97.81 431 GLY A N 1
ATOM 3202 C CA . GLY A 1 431 ? -2.529 -17.594 -34.156 1 97.81 431 GLY A CA 1
ATOM 3203 C C . GLY A 1 431 ? -3.213 -16.266 -34.375 1 97.81 431 GLY A C 1
ATOM 3204 O O . GLY A 1 431 ? -2.84 -15.266 -33.75 1 97.81 431 GLY A O 1
ATOM 3205 N N . ASN A 1 432 ? -4.164 -16.234 -35.312 1 97.75 432 ASN A N 1
ATOM 3206 C CA . ASN A 1 432 ? -4.746 -14.945 -35.656 1 97.75 432 ASN A CA 1
ATOM 3207 C C . ASN A 1 432 ? -5.637 -14.406 -34.531 1 97.75 432 ASN A C 1
ATOM 3209 O O . ASN A 1 432 ? -5.902 -13.203 -34.469 1 97.75 432 ASN A O 1
ATOM 3213 N N . ILE A 1 433 ? -6.09 -15.258 -33.625 1 96.94 433 ILE A N 1
ATOM 3214 C CA . ILE A 1 433 ? -6.918 -14.789 -32.5 1 96.94 433 ILE A CA 1
ATOM 3215 C C . ILE A 1 433 ? -6.031 -14.227 -31.406 1 96.94 433 ILE A C 1
ATOM 3217 O O . ILE A 1 433 ? -6.461 -13.359 -30.641 1 96.94 433 ILE A O 1
ATOM 3221 N N . ALA A 1 434 ? -4.828 -14.773 -31.281 1 97.94 434 ALA A N 1
ATOM 3222 C CA . ALA A 1 434 ? -3.844 -14.383 -30.281 1 97.94 434 ALA A CA 1
ATOM 3223 C C . ALA A 1 434 ? -2.48 -14.133 -30.922 1 97.94 434 ALA A C 1
ATOM 3225 O O . ALA A 1 434 ? -1.558 -14.938 -30.766 1 97.94 434 ALA A O 1
ATOM 3226 N N . VAL A 1 435 ? -2.348 -12.977 -31.5 1 97.44 435 VAL A N 1
ATOM 3227 C CA . VAL A 1 435 ? -1.188 -12.664 -32.344 1 97.44 435 VAL A CA 1
ATOM 3228 C C . VAL A 1 435 ? 0.067 -12.602 -31.469 1 97.44 435 VAL A C 1
ATOM 3230 O O . VAL A 1 435 ? 1.14 -13.047 -31.891 1 97.44 435 VAL A O 1
ATOM 3233 N N . ASP A 1 436 ? -0.092 -12.086 -30.203 1 97.69 436 ASP A N 1
ATOM 3234 C CA . ASP A 1 436 ? 1.053 -11.984 -29.312 1 97.69 436 ASP A CA 1
ATOM 3235 C C . ASP A 1 436 ? 1.111 -13.172 -28.359 1 97.69 436 ASP A C 1
ATOM 3237 O O . ASP A 1 436 ? 1.902 -13.18 -27.406 1 97.69 436 ASP A O 1
ATOM 3241 N N . GLY A 1 437 ? 0.174 -14.133 -28.594 1 97.62 437 GLY A N 1
ATOM 3242 C CA . GLY A 1 437 ? 0.235 -15.391 -27.859 1 97.62 437 GLY A CA 1
ATOM 3243 C C . GLY A 1 437 ? -0.846 -15.516 -26.812 1 97.62 437 GLY A C 1
ATOM 3244 O O . GLY A 1 437 ? -1.532 -14.539 -26.484 1 97.62 437 GLY A O 1
ATOM 3245 N N . CYS A 1 438 ? -1.07 -16.656 -26.359 1 97.81 438 CYS A N 1
ATOM 3246 C CA . CYS A 1 438 ? -1.928 -17.047 -25.25 1 97.81 438 CYS A CA 1
ATOM 3247 C C . CYS A 1 438 ? -1.376 -18.281 -24.531 1 97.81 438 CYS A C 1
ATOM 3249 O O . CYS A 1 438 ? -0.403 -18.875 -25 1 97.81 438 CYS A O 1
ATOM 3251 N N . VAL A 1 439 ? -1.953 -18.594 -23.375 1 95.94 439 VAL A N 1
ATOM 3252 C CA . VAL A 1 439 ? -1.337 -19.625 -22.531 1 95.94 439 VAL A CA 1
ATOM 3253 C C . VAL A 1 439 ? -2.375 -20.672 -22.172 1 95.94 439 VAL A C 1
ATOM 3255 O O . VAL A 1 439 ? -3.531 -20.344 -21.891 1 95.94 439 VAL A O 1
ATOM 3258 N N . VAL A 1 440 ? -1.977 -21.938 -22.172 1 93.31 440 VAL A N 1
ATOM 3259 C CA . VAL A 1 440 ? -2.812 -23.047 -21.75 1 93.31 440 VAL A CA 1
ATOM 3260 C C . VAL A 1 440 ? -2.014 -23.984 -20.844 1 93.31 440 VAL A C 1
ATOM 3262 O O . VAL A 1 440 ? -0.826 -24.219 -21.062 1 93.31 440 VAL A O 1
ATOM 3265 N N . LYS A 1 441 ? -2.646 -24.453 -19.75 1 89.94 441 LYS A N 1
ATOM 3266 C CA . LYS A 1 441 ? -2.066 -25.484 -18.891 1 89.94 441 LYS A CA 1
ATOM 3267 C C . LYS A 1 441 ? -2.312 -26.875 -19.469 1 89.94 441 LYS A C 1
ATOM 3269 O O . LYS A 1 441 ? -3.326 -27.5 -19.156 1 89.94 441 LYS A O 1
ATOM 3274 N N . THR A 1 442 ? -1.338 -27.328 -20.156 1 88.25 442 THR A N 1
ATOM 3275 C CA . THR A 1 442 ? -1.506 -28.578 -20.891 1 88.25 442 THR A CA 1
ATOM 3276 C C . THR A 1 442 ? -1.634 -29.766 -19.938 1 88.25 442 THR A C 1
ATOM 3278 O O . THR A 1 442 ? -2.326 -30.734 -20.234 1 88.25 442 THR A O 1
ATOM 3281 N N . ALA A 1 443 ? -0.971 -29.641 -18.797 1 82.19 443 ALA A N 1
ATOM 3282 C CA . ALA A 1 443 ? -1 -30.719 -17.812 1 82.19 443 ALA A CA 1
ATOM 3283 C C . ALA A 1 443 ? -2.43 -31.016 -17.375 1 82.19 443 ALA A C 1
ATOM 3285 O O . ALA A 1 443 ? -2.723 -32.125 -16.922 1 82.19 443 ALA A O 1
ATOM 3286 N N . GLY A 1 444 ? -3.291 -30.047 -17.562 1 80.38 444 GLY A N 1
ATOM 3287 C CA . GLY A 1 444 ? -4.668 -30.203 -17.125 1 80.38 444 GLY A CA 1
ATOM 3288 C C . GLY A 1 444 ? -5.629 -30.484 -18.281 1 80.38 444 GLY A C 1
ATOM 3289 O O . GLY A 1 444 ? -6.84 -30.562 -18.062 1 80.38 444 GLY A O 1
ATOM 3290 N N . VAL A 1 445 ? -5.16 -30.672 -19.547 1 86.75 445 VAL A N 1
ATOM 3291 C CA . VAL A 1 445 ? -5.992 -30.891 -20.719 1 86.75 445 VAL A CA 1
ATOM 3292 C C . VAL A 1 445 ? -5.98 -32.375 -21.094 1 86.75 445 VAL A C 1
ATOM 3294 O O . VAL A 1 445 ? -4.914 -32.969 -21.312 1 86.75 445 VAL A O 1
ATOM 3297 N N . PRO A 1 446 ? -7.113 -32.906 -21.156 1 83.31 446 PRO A N 1
ATOM 3298 C CA . PRO A 1 446 ? -7.133 -34.281 -21.656 1 83.31 446 PRO A CA 1
ATOM 3299 C C . PRO A 1 446 ? -6.605 -34.406 -23.078 1 83.31 446 PRO A C 1
ATOM 3301 O O . PRO A 1 446 ? -6.867 -33.531 -23.906 1 83.31 446 PRO A O 1
ATOM 3304 N N . GLU A 1 447 ? -6.016 -35.5 -23.375 1 85.19 447 GLU A N 1
ATOM 3305 C CA . GLU A 1 447 ? -5.359 -35.719 -24.656 1 85.19 447 GLU A CA 1
ATOM 3306 C C . GLU A 1 447 ? -6.363 -35.594 -25.812 1 85.19 447 GLU A C 1
ATOM 3308 O O . GLU A 1 447 ? -6.027 -35.125 -26.891 1 85.19 447 GLU A O 1
ATOM 3313 N N . ASN A 1 448 ? -7.508 -36.062 -25.531 1 88.38 448 ASN A N 1
ATOM 3314 C CA . ASN A 1 448 ? -8.516 -36.062 -26.594 1 88.38 448 ASN A CA 1
ATOM 3315 C C . ASN A 1 448 ? -8.977 -34.625 -26.922 1 88.38 448 ASN A C 1
ATOM 3317 O O . ASN A 1 448 ? -9.703 -34.438 -27.891 1 88.38 448 ASN A O 1
ATOM 3321 N N . GLN A 1 449 ? -8.492 -33.656 -26.172 1 91.81 449 GLN A N 1
ATOM 3322 C CA . GLN A 1 449 ? -8.859 -32.25 -26.406 1 91.81 449 GLN A CA 1
ATOM 3323 C C . GLN A 1 449 ? -7.66 -31.469 -26.922 1 91.81 449 GLN A C 1
ATOM 3325 O O . GLN A 1 449 ? -7.75 -30.25 -27.109 1 91.81 449 GLN A O 1
ATOM 3330 N N . TYR A 1 450 ? -6.613 -32.062 -27.203 1 93.56 450 TYR A N 1
ATOM 3331 C CA . TYR A 1 450 ? -5.418 -31.375 -27.656 1 93.56 450 TYR A CA 1
ATOM 3332 C C . TYR A 1 450 ? -5.68 -30.656 -28.984 1 93.56 450 TYR A C 1
ATOM 3334 O O . TYR A 1 450 ? -5.055 -29.641 -29.266 1 93.56 450 TYR A O 1
ATOM 3342 N N . VAL A 1 451 ? -6.5 -31.328 -29.719 1 96.44 451 VAL A N 1
ATOM 3343 C CA . VAL A 1 451 ? -7 -30.703 -30.938 1 96.44 451 VAL A CA 1
ATOM 3344 C C . VAL A 1 451 ? -8.516 -30.516 -30.844 1 96.44 451 VAL A C 1
ATOM 3346 O O . VAL A 1 451 ? -9.242 -31.469 -30.547 1 96.44 451 VAL A O 1
ATOM 3349 N N . PHE A 1 452 ? -8.914 -29.312 -30.984 1 97.56 452 PHE A N 1
ATOM 3350 C CA . PHE A 1 452 ? -10.32 -28.984 -30.781 1 97.56 452 PHE A CA 1
ATOM 3351 C C . PHE A 1 452 ? -10.789 -28 -31.844 1 97.56 452 PHE A C 1
ATOM 3353 O O . PHE A 1 452 ? -10.047 -27.094 -32.219 1 97.56 452 PHE A O 1
ATOM 3360 N N . ARG A 1 453 ? -11.914 -28.203 -32.375 1 98 453 ARG A N 1
ATOM 3361 C CA . ARG A 1 453 ? -12.539 -27.328 -33.375 1 98 453 ARG A CA 1
ATOM 3362 C C . ARG A 1 453 ? -14.031 -27.172 -33.094 1 98 453 ARG A C 1
ATOM 3364 O O . ARG A 1 453 ? -14.742 -28.172 -32.938 1 98 453 ARG A O 1
ATOM 3371 N N . GLY A 1 454 ? -14.484 -25.953 -32.969 1 98.06 454 GLY A N 1
ATOM 3372 C CA . GLY A 1 454 ? -15.898 -25.75 -32.656 1 98.06 454 GLY A CA 1
ATOM 3373 C C . GLY A 1 454 ? -16.344 -24.312 -32.844 1 98.06 454 GLY A C 1
ATOM 3374 O O . GLY A 1 454 ? -15.508 -23.422 -33.031 1 98.06 454 GLY A O 1
ATOM 3375 N N . PRO A 1 455 ? -17.656 -24.094 -32.844 1 98.56 455 PRO A N 1
ATOM 3376 C CA . PRO A 1 455 ? -18.203 -22.734 -33 1 98.56 455 PRO A CA 1
ATOM 3377 C C . PRO A 1 455 ? -18.031 -21.875 -31.75 1 98.56 455 PRO A C 1
ATOM 3379 O O . PRO A 1 455 ? -18.172 -22.375 -30.641 1 98.56 455 PRO A O 1
ATOM 3382 N N . ALA A 1 456 ? -17.812 -20.594 -32 1 98.56 456 ALA A N 1
ATOM 3383 C CA . ALA A 1 456 ? -17.641 -19.641 -30.906 1 98.56 456 ALA A CA 1
ATOM 3384 C C . ALA A 1 456 ? -18.984 -19.281 -30.281 1 98.56 456 ALA A C 1
ATOM 3386 O O . ALA A 1 456 ? -19.953 -19.031 -30.984 1 98.56 456 ALA A O 1
ATOM 3387 N N . ALA A 1 457 ? -19.047 -19.281 -28.984 1 98.31 457 ALA A N 1
ATOM 3388 C CA . ALA A 1 457 ? -20.094 -18.703 -28.156 1 98.31 457 ALA A CA 1
ATOM 3389 C C . ALA A 1 457 ? -19.578 -17.5 -27.375 1 98.31 457 ALA A C 1
ATOM 3391 O O . ALA A 1 457 ? -18.922 -17.672 -26.328 1 98.31 457 ALA A O 1
ATOM 3392 N N . ILE A 1 458 ? -20.031 -16.312 -27.781 1 97.69 458 ILE A N 1
ATOM 3393 C CA . ILE A 1 458 ? -19.375 -15.094 -27.312 1 97.69 458 ILE A CA 1
ATOM 3394 C C . ILE A 1 458 ? -20.062 -14.602 -26.031 1 97.69 458 ILE A C 1
ATOM 3396 O O . ILE A 1 458 ? -21.297 -14.523 -25.969 1 97.69 458 ILE A O 1
ATOM 3400 N N . THR A 1 459 ? -19.234 -14.258 -25.016 1 96.94 459 THR A N 1
ATOM 3401 C CA . THR A 1 459 ? -19.641 -13.523 -23.828 1 96.94 459 THR A CA 1
ATOM 3402 C C . THR A 1 459 ? -18.672 -12.398 -23.516 1 96.94 459 THR A C 1
ATOM 3404 O O . THR A 1 459 ? -17.5 -12.453 -23.906 1 96.94 459 THR A O 1
ATOM 3407 N N . GLU A 1 460 ? -19.172 -11.375 -22.891 1 96.81 460 GLU A N 1
ATOM 3408 C CA . GLU A 1 460 ? -18.312 -10.203 -22.719 1 96.81 460 GLU A CA 1
ATOM 3409 C C . GLU A 1 460 ? -18.094 -9.906 -21.234 1 96.81 460 GLU A C 1
ATOM 3411 O O . GLU A 1 460 ? -17.781 -8.773 -20.859 1 96.81 460 GLU A O 1
ATOM 3416 N N . SER A 1 461 ? -18.297 -10.938 -20.453 1 93.75 461 SER A N 1
ATOM 3417 C CA . SER A 1 461 ? -17.969 -10.93 -19.031 1 93.75 461 SER A CA 1
ATOM 3418 C C . SER A 1 461 ? -18.031 -12.328 -18.438 1 93.75 461 SER A C 1
ATOM 3420 O O . SER A 1 461 ? -18.656 -13.227 -19.016 1 93.75 461 SER A O 1
ATOM 3422 N N . GLN A 1 462 ? -17.359 -12.469 -17.344 1 90.69 462 GLN A N 1
ATOM 3423 C CA . GLN A 1 462 ? -17.453 -13.734 -16.609 1 90.69 462 GLN A CA 1
ATOM 3424 C C . GLN A 1 462 ? -18.891 -14.039 -16.219 1 90.69 462 GLN A C 1
ATOM 3426 O O . GLN A 1 462 ? -19.344 -15.18 -16.312 1 90.69 462 GLN A O 1
ATOM 3431 N N . GLU A 1 463 ? -19.609 -13.016 -15.758 1 88.44 463 GLU A N 1
ATOM 3432 C CA . GLU A 1 463 ? -21 -13.172 -15.336 1 88.44 463 GLU A CA 1
ATOM 3433 C C . GLU A 1 463 ? -21.875 -13.68 -16.469 1 88.44 463 GLU A C 1
ATOM 3435 O O . GLU A 1 463 ? -22.688 -14.586 -16.281 1 88.44 463 GLU A O 1
ATOM 3440 N N . GLU A 1 464 ? -21.641 -13.156 -17.594 1 93.12 464 GLU A N 1
ATOM 3441 C CA . GLU A 1 464 ? -22.406 -13.594 -18.75 1 93.12 464 GLU A CA 1
ATOM 3442 C C . GLU A 1 464 ? -22.062 -15.031 -19.125 1 93.12 464 GLU A C 1
ATOM 3444 O O . GLU A 1 464 ? -22.938 -15.789 -19.562 1 93.12 464 GLU A O 1
ATOM 3449 N N . ALA A 1 465 ? -20.781 -15.344 -19.062 1 93.94 465 ALA A N 1
ATOM 3450 C CA . ALA A 1 465 ? -20.359 -16.703 -19.359 1 93.94 465 ALA A CA 1
ATOM 3451 C C . ALA A 1 465 ? -21.047 -17.703 -18.438 1 93.94 465 ALA A C 1
ATOM 3453 O O . ALA A 1 465 ? -21.516 -18.75 -18.891 1 93.94 465 ALA A O 1
ATOM 3454 N N . VAL A 1 466 ? -21.078 -17.375 -17.172 1 89.25 466 VAL A N 1
ATOM 3455 C CA . VAL A 1 466 ? -21.719 -18.234 -16.172 1 89.25 466 VAL A CA 1
ATOM 3456 C C . VAL A 1 466 ? -23.203 -18.375 -16.5 1 89.25 466 VAL A C 1
ATOM 3458 O O . VAL A 1 466 ? -23.75 -19.484 -16.469 1 89.25 466 VAL A O 1
ATOM 3461 N N . GLU A 1 467 ? -23.828 -17.266 -16.781 1 90.69 467 GLU A N 1
ATOM 3462 C CA . GLU A 1 467 ? -25.234 -17.297 -17.156 1 90.69 467 GLU A CA 1
ATOM 3463 C C . GLU A 1 467 ? -25.469 -18.172 -18.375 1 90.69 467 GLU A C 1
ATOM 3465 O O . GLU A 1 467 ? -26.422 -18.953 -18.422 1 90.69 467 GLU A O 1
ATOM 3470 N N . ALA A 1 468 ? -24.625 -18.078 -19.344 1 94.94 468 ALA A N 1
ATOM 3471 C CA . ALA A 1 468 ? -24.766 -18.828 -20.594 1 94.94 468 ALA A CA 1
ATOM 3472 C C . ALA A 1 468 ? -24.609 -20.328 -20.328 1 94.94 468 ALA A C 1
ATOM 3474 O O . ALA A 1 468 ? -25.312 -21.141 -20.938 1 94.94 468 ALA A O 1
ATOM 3475 N N . ILE A 1 469 ? -23.672 -20.641 -19.484 1 91.94 469 ILE A N 1
ATOM 3476 C CA . ILE A 1 469 ? -23.422 -22.031 -19.156 1 91.94 469 ILE A CA 1
ATOM 3477 C C . ILE A 1 469 ? -24.609 -22.609 -18.391 1 91.94 469 ILE A C 1
ATOM 3479 O O . ILE A 1 469 ? -25.078 -23.703 -18.719 1 91.94 469 ILE A O 1
ATOM 3483 N N . LEU A 1 470 ? -25.062 -21.844 -17.469 1 87.06 470 LEU A N 1
ATOM 3484 C CA . LEU A 1 470 ? -26.109 -22.344 -16.578 1 87.06 470 LEU A CA 1
ATOM 3485 C C . LEU A 1 470 ? -27.469 -22.359 -17.281 1 87.06 470 LEU A C 1
ATOM 3487 O O . LEU A 1 470 ? -28.344 -23.156 -16.953 1 87.06 470 LEU A O 1
ATOM 3491 N N . SER A 1 471 ? -27.672 -21.453 -18.219 1 90.69 471 SER A N 1
ATOM 3492 C CA . SER A 1 471 ? -28.938 -21.406 -18.953 1 90.69 471 SER A CA 1
ATOM 3493 C C . SER A 1 471 ? -28.938 -22.359 -20.125 1 90.69 471 SER A C 1
ATOM 3495 O O . SER A 1 471 ? -29.859 -22.359 -20.938 1 90.69 471 SER A O 1
ATOM 3497 N N . LYS A 1 472 ? -27.922 -23.156 -20.391 1 89.31 472 LYS A N 1
ATOM 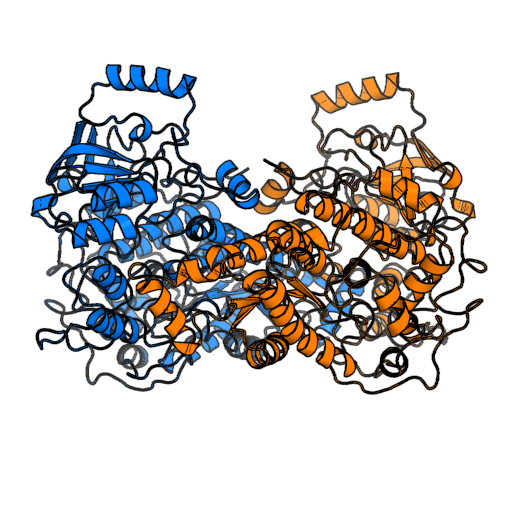3498 C CA . LYS A 1 472 ? -27.781 -24.203 -21.422 1 89.31 472 LYS A CA 1
ATOM 3499 C C . LYS A 1 472 ? -27.703 -23.594 -22.812 1 89.31 472 LYS A C 1
ATOM 3501 O O . LYS A 1 472 ? -28.062 -24.234 -23.797 1 89.31 472 LYS A O 1
ATOM 3506 N N . ARG A 1 473 ? -27.344 -22.438 -22.766 1 92.69 473 ARG A N 1
ATOM 3507 C CA . ARG A 1 473 ? -27.047 -21.844 -24.062 1 92.69 473 ARG A CA 1
ATOM 3508 C C . ARG A 1 473 ? -25.766 -22.406 -24.656 1 92.69 473 ARG A C 1
ATOM 3510 O O . ARG A 1 473 ? -25.578 -22.391 -25.875 1 92.69 473 ARG A O 1
ATOM 3517 N N . ILE A 1 474 ? -24.828 -22.844 -23.859 1 96.88 474 ILE A N 1
ATOM 3518 C CA . ILE A 1 474 ? -23.578 -23.469 -24.281 1 96.88 474 ILE A CA 1
ATOM 3519 C C . ILE A 1 474 ? -23.812 -24.938 -24.578 1 96.88 474 ILE A C 1
ATOM 3521 O O . ILE A 1 474 ? -24.422 -25.656 -23.781 1 96.88 474 ILE A O 1
ATOM 3525 N N . LYS A 1 475 ? -23.344 -25.359 -25.688 1 95.69 475 LYS A N 1
ATOM 3526 C CA . LYS A 1 475 ? -23.531 -26.734 -26.109 1 95.69 475 LYS A CA 1
ATOM 3527 C C . LYS A 1 475 ? -22.188 -27.453 -26.25 1 95.69 475 LYS A C 1
ATOM 3529 O O . LYS A 1 475 ? -21.141 -26.812 -26.375 1 95.69 475 LYS A O 1
ATOM 3534 N N . ALA A 1 476 ? -22.312 -28.812 -26.172 1 95.81 476 ALA A N 1
ATOM 3535 C CA . ALA A 1 476 ? -21.125 -29.609 -26.422 1 95.81 476 ALA A CA 1
ATOM 3536 C C . ALA A 1 476 ? -20.5 -29.266 -27.781 1 95.81 476 ALA A C 1
ATOM 3538 O O . ALA A 1 476 ? -21.203 -29.156 -28.781 1 95.81 476 ALA A O 1
ATOM 3539 N N . GLY A 1 477 ? -19.203 -29.016 -27.734 1 96.38 477 GLY A N 1
ATOM 3540 C CA . GLY A 1 477 ? -18.5 -28.656 -28.953 1 96.38 477 GLY A CA 1
ATOM 3541 C C . GLY A 1 477 ? -18.234 -27.172 -29.094 1 96.38 477 GLY A C 1
ATOM 3542 O O . GLY A 1 477 ? -17.406 -26.75 -29.906 1 96.38 477 GLY A O 1
ATOM 3543 N N . ASP A 1 478 ? -18.859 -26.391 -28.281 1 97.69 478 ASP A N 1
ATOM 3544 C CA . ASP A 1 478 ? -18.703 -24.938 -28.359 1 97.69 478 ASP A CA 1
ATOM 3545 C C . ASP A 1 478 ? -17.344 -24.5 -27.812 1 97.69 478 ASP A C 1
ATOM 3547 O O . ASP A 1 478 ? -16.75 -25.172 -26.984 1 97.69 478 ASP A O 1
ATOM 3551 N N . VAL A 1 479 ? -16.891 -23.438 -28.375 1 98.06 479 VAL A N 1
ATOM 3552 C CA . VAL A 1 479 ? -15.812 -22.672 -27.766 1 98.06 479 VAL A CA 1
ATOM 3553 C C . VAL A 1 479 ? -16.375 -21.422 -27.094 1 98.06 479 VAL A C 1
ATOM 3555 O O . VAL A 1 479 ? -16.766 -20.469 -27.75 1 98.06 479 VAL A O 1
ATOM 3558 N N . VAL A 1 480 ? -16.391 -21.438 -25.781 1 97.5 480 VAL A N 1
ATOM 3559 C CA . VAL A 1 480 ? -16.875 -20.281 -25.031 1 97.5 480 VAL A CA 1
ATOM 3560 C C . VAL A 1 480 ? -15.805 -19.188 -25.031 1 97.5 480 VAL A C 1
ATOM 3562 O O . VAL A 1 480 ? -14.688 -19.391 -24.562 1 97.5 480 VAL A O 1
ATOM 3565 N N . VAL A 1 481 ? -16.141 -18.047 -25.594 1 98.12 481 VAL A N 1
ATOM 3566 C CA . VAL A 1 481 ? -15.219 -16.906 -25.672 1 98.12 481 VAL A CA 1
ATOM 3567 C C . VAL A 1 481 ? -15.633 -15.836 -24.672 1 98.12 481 VAL A C 1
ATOM 3569 O O . VAL A 1 481 ? -16.734 -15.305 -24.75 1 98.12 481 VAL A O 1
ATOM 3572 N N . VAL A 1 482 ? -14.781 -15.57 -23.734 1 97.06 482 VAL A N 1
ATOM 3573 C CA . VAL A 1 482 ? -15 -14.484 -22.797 1 97.06 482 VAL A CA 1
ATOM 3574 C C . VAL A 1 482 ? -14.023 -13.344 -23.094 1 97.06 482 VAL A C 1
ATOM 3576 O O . VAL A 1 482 ? -12.82 -13.461 -22.859 1 97.06 482 VAL A O 1
ATOM 3579 N N . ARG A 1 483 ? -14.516 -12.227 -23.609 1 97.88 483 ARG A N 1
ATOM 3580 C CA . ARG A 1 483 ? -13.633 -11.133 -24 1 97.88 483 ARG A CA 1
ATOM 3581 C C . ARG A 1 483 ? -13.875 -9.898 -23.141 1 97.88 483 ARG A C 1
ATOM 3583 O O . ARG A 1 483 ? -14.82 -9.852 -22.344 1 97.88 483 ARG A O 1
ATOM 3590 N N . TYR A 1 484 ? -12.969 -8.93 -23.172 1 97.56 484 TYR A N 1
ATOM 3591 C CA . TYR A 1 484 ? -12.977 -7.684 -22.422 1 97.56 484 TYR A CA 1
ATOM 3592 C C . TYR A 1 484 ? -12.742 -7.941 -20.938 1 97.56 484 TYR A C 1
ATOM 3594 O O . TYR A 1 484 ? -13.305 -7.246 -20.094 1 97.56 484 TYR A O 1
ATOM 3602 N N . GLU A 1 485 ? -11.938 -8.992 -20.641 1 97 485 GLU A N 1
ATOM 3603 C CA . GLU A 1 485 ? -11.555 -9.32 -19.266 1 97 485 GLU A CA 1
ATOM 3604 C C . GLU A 1 485 ? -10.047 -9.203 -19.062 1 97 485 GLU A C 1
ATOM 3606 O O . GLU A 1 485 ? -9.516 -9.625 -18.047 1 97 485 GLU A O 1
ATOM 3611 N N . GLY A 1 486 ? -9.383 -8.625 -20.047 1 97.62 486 GLY A N 1
ATOM 3612 C CA . GLY A 1 486 ? -7.934 -8.477 -20.031 1 97.62 486 GLY A CA 1
ATOM 3613 C C . GLY A 1 486 ? -7.453 -7.438 -19.031 1 97.62 486 GLY A C 1
ATOM 3614 O O . GLY A 1 486 ? -8.227 -6.969 -18.203 1 97.62 486 GLY A O 1
ATOM 3615 N N . PRO A 1 487 ? -6.176 -7.074 -19.125 1 97.75 487 PRO A N 1
ATOM 3616 C CA . PRO A 1 487 ? -5.602 -6.125 -18.156 1 97.75 487 PRO A CA 1
ATOM 3617 C C . PRO A 1 487 ? -6.305 -4.77 -18.172 1 97.75 487 PRO A C 1
ATOM 3619 O O . PRO A 1 487 ? -6.641 -4.234 -17.109 1 97.75 487 PRO A O 1
ATOM 3622 N N . LYS A 1 488 ? -6.543 -4.215 -19.328 1 97.06 488 LYS A N 1
ATOM 3623 C CA . LYS A 1 488 ? -7.203 -2.918 -19.469 1 97.06 488 LYS A CA 1
ATOM 3624 C C . LYS A 1 488 ? -8.719 -3.062 -19.406 1 97.06 488 LYS A C 1
ATOM 3626 O O . LYS A 1 488 ? -9.391 -2.279 -18.734 1 97.06 488 LYS A O 1
ATOM 3631 N N . GLY A 1 489 ? -9.289 -4.082 -20.031 1 95.12 489 GLY A N 1
ATOM 3632 C CA . GLY A 1 489 ? -10.719 -4.242 -20.234 1 95.12 489 GLY A CA 1
ATOM 3633 C C . GLY A 1 489 ? -11.453 -4.691 -18.984 1 95.12 489 GLY A C 1
ATOM 3634 O O . GLY A 1 489 ? -12.594 -4.289 -18.75 1 95.12 489 GLY A O 1
ATOM 3635 N N . GLY A 1 490 ? -10.734 -5.504 -18.234 1 91.56 490 GLY A N 1
ATOM 3636 C CA . GLY A 1 490 ? -11.352 -5.988 -17 1 91.56 490 GLY A CA 1
ATOM 3637 C C . GLY A 1 490 ? -11.953 -4.879 -16.156 1 91.56 490 GLY A C 1
ATOM 3638 O O . GLY A 1 490 ? -13.172 -4.781 -16.031 1 91.56 490 GLY A O 1
ATOM 3639 N N . PRO A 1 491 ? -11.109 -3.947 -15.805 1 95 491 PRO A N 1
ATOM 3640 C CA . PRO A 1 491 ? -9.648 -4.035 -15.688 1 95 491 PRO A CA 1
ATOM 3641 C C . PRO A 1 491 ? -9.203 -5.043 -14.633 1 95 491 PRO A C 1
ATOM 3643 O O . PRO A 1 491 ? -10.031 -5.555 -13.875 1 95 491 PRO A O 1
ATOM 3646 N N . GLY A 1 492 ? -7.957 -5.379 -14.672 1 94.12 492 GLY A N 1
ATOM 3647 C CA . GLY A 1 492 ? -7.375 -6.203 -13.625 1 94.12 492 GLY A CA 1
ATOM 3648 C C . GLY A 1 492 ? -7.219 -7.656 -14.023 1 94.12 492 GLY A C 1
ATOM 3649 O O . GLY A 1 492 ? -6.652 -8.453 -13.273 1 94.12 492 GLY A O 1
ATOM 3650 N N . MET A 1 493 ? -7.797 -8 -15.281 1 95.94 493 MET A N 1
ATOM 3651 C CA . MET A 1 493 ? -7.57 -9.352 -15.797 1 95.94 493 MET A CA 1
ATOM 3652 C C . MET A 1 493 ? -8.039 -10.398 -14.789 1 95.94 493 MET A C 1
ATOM 3654 O O . MET A 1 493 ? -7.254 -11.242 -14.352 1 95.94 493 MET A O 1
ATOM 3658 N N . GLN A 1 494 ? -9.305 -10.422 -14.469 1 92 494 GLN A N 1
ATOM 3659 C CA . GLN A 1 494 ? -9.82 -11.281 -13.414 1 92 494 GLN A CA 1
ATOM 3660 C C . GLN A 1 494 ? -9.695 -12.75 -13.781 1 92 494 GLN A C 1
ATOM 3662 O O . GLN A 1 494 ? -9.633 -13.102 -14.969 1 92 494 GLN A O 1
ATOM 3667 N N . GLU A 1 495 ? -9.734 -13.656 -12.852 1 87.56 495 GLU A N 1
ATOM 3668 C CA . GLU A 1 495 ? -9.672 -15.102 -13.008 1 87.56 495 GLU A CA 1
ATOM 3669 C C . GLU A 1 495 ? -11.047 -15.688 -13.328 1 87.56 495 GLU A C 1
ATOM 3671 O O . GLU A 1 495 ? -12.039 -15.32 -12.695 1 87.56 495 GLU A O 1
ATOM 3676 N N . MET A 1 496 ? -10.977 -16.562 -14.391 1 86.38 496 MET A N 1
ATOM 3677 C CA . MET A 1 496 ? -12.219 -17.219 -14.828 1 86.38 496 MET A CA 1
ATOM 3678 C C . MET A 1 496 ? -12.406 -18.547 -14.117 1 86.38 496 MET A C 1
ATOM 3680 O O . MET A 1 496 ? -12.531 -19.594 -14.773 1 86.38 496 MET A O 1
ATOM 3684 N N . LEU A 1 497 ? -12.484 -18.578 -12.812 1 80 497 LEU A N 1
ATOM 3685 C CA . LEU A 1 497 ? -12.641 -19.844 -12.117 1 80 497 LEU A CA 1
ATOM 3686 C C . LEU A 1 497 ? -14.078 -20.344 -12.195 1 80 497 LEU A C 1
ATOM 3688 O O . LEU A 1 497 ? -14.32 -21.531 -12.398 1 80 497 LEU A O 1
ATOM 3692 N N . TYR A 1 498 ? -15.023 -19.469 -12.125 1 82.19 498 TYR A N 1
ATOM 3693 C CA . TYR A 1 498 ? -16.438 -19.859 -12.062 1 82.19 498 TYR A CA 1
ATOM 3694 C C . TYR A 1 498 ? -16.906 -20.438 -13.391 1 82.19 498 TYR A C 1
ATOM 3696 O O . TYR A 1 498 ? -17.5 -21.516 -13.438 1 82.19 498 TYR A O 1
ATOM 3704 N N . PRO A 1 499 ? -16.562 -19.797 -14.445 1 87.12 499 PRO A N 1
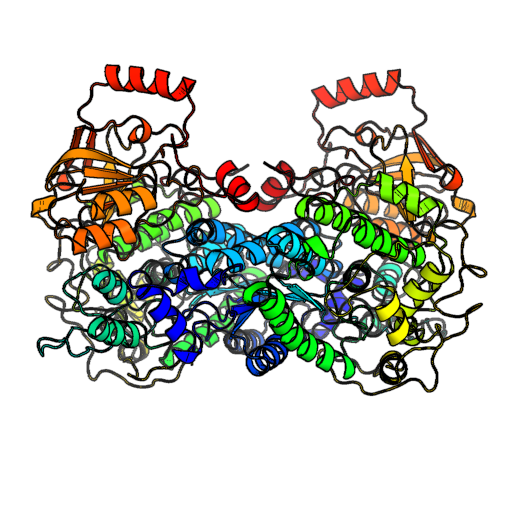ATOM 3705 C CA . PRO A 1 499 ? -16.969 -20.391 -15.727 1 87.12 499 PRO A CA 1
ATOM 3706 C C . PRO A 1 499 ? -16.406 -21.781 -15.938 1 87.12 499 PRO A C 1
ATOM 3708 O O . PRO A 1 499 ? -17.125 -22.672 -16.406 1 87.12 499 PRO A O 1
ATOM 3711 N N . THR A 1 500 ? -15.164 -21.984 -15.578 1 86.38 500 THR A N 1
ATOM 3712 C CA . THR A 1 500 ? -14.547 -23.281 -15.758 1 86.38 500 THR A CA 1
ATOM 3713 C C . THR A 1 500 ? -15.188 -24.312 -14.836 1 86.38 500 THR A C 1
ATOM 3715 O O . THR A 1 500 ? -15.445 -25.453 -15.242 1 86.38 500 THR A O 1
ATOM 3718 N N . SER A 1 501 ? -15.422 -23.906 -13.641 1 80.62 501 SER A N 1
ATOM 3719 C CA . SER A 1 501 ? -16.031 -24.812 -12.664 1 80.62 501 SER A CA 1
ATOM 3720 C C . SER A 1 501 ? -17.453 -25.172 -13.062 1 80.62 501 SER A C 1
ATOM 3722 O O . SER A 1 501 ? -17.875 -26.328 -12.938 1 80.62 501 SER A O 1
ATOM 3724 N N . TYR A 1 502 ? -18.219 -24.234 -13.516 1 83.06 502 TYR A N 1
ATOM 3725 C CA . TYR A 1 502 ? -19.594 -24.484 -13.891 1 83.06 502 TYR A CA 1
ATOM 3726 C C . TYR A 1 502 ? -19.688 -25.312 -15.164 1 83.06 502 TYR A C 1
ATOM 3728 O O . TYR A 1 502 ? -20.578 -26.141 -15.312 1 83.06 502 TYR A O 1
ATOM 3736 N N . LEU A 1 503 ? -18.812 -25.078 -16.094 1 87.5 503 LEU A N 1
ATOM 3737 C CA . LEU A 1 503 ? -18.734 -25.922 -17.281 1 87.5 503 LEU A CA 1
ATOM 3738 C C . LEU A 1 503 ? -18.547 -27.391 -16.922 1 87.5 503 LEU A C 1
ATOM 3740 O O . LEU A 1 503 ? -19.188 -28.266 -17.484 1 87.5 503 LEU A O 1
ATOM 3744 N N . LYS A 1 504 ? -17.641 -27.594 -15.992 1 81.44 504 LYS A N 1
ATOM 3745 C CA . LYS A 1 504 ? -17.406 -28.953 -15.484 1 81.44 504 LYS A CA 1
ATOM 3746 C C . LYS A 1 504 ? -18.641 -29.5 -14.766 1 81.44 504 LYS A C 1
ATOM 3748 O O . LYS A 1 504 ? -18.984 -30.672 -14.922 1 81.44 504 LYS A O 1
ATOM 3753 N N . GLY A 1 505 ? -19.203 -28.688 -14.031 1 78.06 505 GLY A N 1
ATOM 3754 C CA . GLY A 1 505 ? -20.344 -29.094 -13.234 1 78.06 505 GLY A CA 1
ATOM 3755 C C . GLY A 1 505 ? -21.516 -29.547 -14.07 1 78.06 505 GLY A C 1
ATOM 3756 O O . GLY A 1 505 ? -22.25 -30.453 -13.672 1 78.06 505 GLY A O 1
ATOM 3757 N N . VAL A 1 506 ? -21.703 -28.969 -15.234 1 83.75 506 VAL A N 1
ATOM 3758 C CA . VAL A 1 506 ? -22.859 -29.297 -16.062 1 83.75 506 VAL A CA 1
ATOM 3759 C C . VAL A 1 506 ? -22.469 -30.375 -17.078 1 83.75 506 VAL A C 1
ATOM 3761 O O . VAL A 1 506 ? -23.219 -30.641 -18.016 1 83.75 506 VAL A O 1
ATOM 3764 N N . GLY A 1 507 ? -21.203 -30.828 -16.953 1 81.44 507 GLY A N 1
ATOM 3765 C CA . GLY A 1 507 ? -20.766 -31.953 -17.766 1 81.44 507 GLY A CA 1
ATOM 3766 C C . GLY A 1 507 ? -20.188 -31.531 -19.109 1 81.44 507 GLY A C 1
ATOM 3767 O O . GLY A 1 507 ? -20.016 -32.375 -20 1 81.44 507 GLY A O 1
ATOM 3768 N N . LEU A 1 508 ? -19.891 -30.328 -19.281 1 88.12 508 LEU A N 1
ATOM 3769 C CA . LEU A 1 508 ? -19.438 -29.812 -20.562 1 88.12 508 LEU A CA 1
ATOM 3770 C C . LEU A 1 508 ? -17.922 -29.578 -20.547 1 88.12 508 LEU A C 1
ATOM 3772 O O . LEU A 1 508 ? -17.328 -29.25 -21.578 1 88.12 508 LEU A O 1
ATOM 3776 N N . GLY A 1 509 ? -17.281 -29.812 -19.453 1 82.75 509 GLY A N 1
ATOM 3777 C CA . GLY A 1 509 ? -15.859 -29.562 -19.281 1 82.75 509 GLY A CA 1
ATOM 3778 C C . GLY A 1 509 ? -15.008 -30.203 -20.359 1 82.75 509 GLY A C 1
ATOM 3779 O O . GLY A 1 509 ? -14.312 -29.516 -21.109 1 82.75 509 GLY A O 1
ATOM 3780 N N . PRO A 1 510 ? -15.258 -31.453 -20.562 1 84.31 510 PRO A N 1
ATOM 3781 C CA . PRO A 1 510 ? -14.453 -32.188 -21.562 1 84.31 510 PRO A CA 1
ATOM 3782 C C . PRO A 1 510 ? -14.984 -32 -22.984 1 84.31 510 PRO A C 1
ATOM 3784 O O . PRO A 1 510 ? -14.438 -32.594 -23.922 1 84.31 510 PRO A O 1
ATOM 3787 N N . LYS A 1 511 ? -15.977 -31.188 -23.109 1 91.56 511 LYS A N 1
ATOM 3788 C CA . LYS A 1 511 ? -16.656 -31.141 -24.406 1 91.56 511 LYS A CA 1
ATOM 3789 C C . LYS A 1 511 ? -16.578 -29.734 -25 1 91.56 511 LYS A C 1
ATOM 3791 O O . LYS A 1 511 ? -16.953 -29.531 -26.156 1 91.56 511 LYS A O 1
ATOM 3796 N N . CYS A 1 512 ? -16.094 -28.844 -24.203 1 94.62 512 CYS A N 1
ATOM 3797 C CA . CYS A 1 512 ? -16.031 -27.469 -24.656 1 94.62 512 CYS A CA 1
ATOM 3798 C C . CYS A 1 512 ? -14.641 -26.875 -24.422 1 94.62 512 CYS A C 1
ATOM 3800 O O . CYS A 1 512 ? -13.844 -27.453 -23.672 1 94.62 512 CYS A O 1
ATOM 3802 N N . ALA A 1 513 ? -14.344 -25.875 -25.109 1 96 513 ALA A N 1
ATOM 3803 C CA . ALA A 1 513 ? -13.164 -25.047 -24.828 1 96 513 ALA A CA 1
ATOM 3804 C C . ALA A 1 513 ? -13.562 -23.688 -24.297 1 96 513 ALA A C 1
ATOM 3806 O O . ALA A 1 513 ? -14.656 -23.188 -24.578 1 96 513 ALA A O 1
ATOM 3807 N N . LEU A 1 514 ? -12.797 -23.156 -23.484 1 96.06 514 LEU A N 1
ATOM 3808 C CA . LEU A 1 514 ? -12.977 -21.797 -22.984 1 96.06 514 LEU A CA 1
ATOM 3809 C C . LEU A 1 514 ? -11.75 -20.938 -23.266 1 96.06 514 LEU A C 1
ATOM 3811 O O . LEU A 1 514 ? -10.625 -21.312 -22.922 1 96.06 514 LEU A O 1
ATOM 3815 N N . ILE A 1 515 ? -11.914 -19.828 -24 1 97.38 515 ILE A N 1
ATOM 3816 C CA . ILE A 1 515 ? -10.805 -18.922 -24.297 1 97.38 515 ILE A CA 1
ATOM 3817 C C . ILE A 1 515 ? -11.133 -17.516 -23.766 1 97.38 515 ILE A C 1
ATOM 3819 O O . ILE A 1 515 ? -12.289 -17.094 -23.781 1 97.38 515 ILE A O 1
ATOM 3823 N N . THR A 1 516 ? -10.133 -16.781 -23.297 1 97.69 516 THR A N 1
ATOM 3824 C CA . THR A 1 516 ? -10.375 -15.461 -22.734 1 97.69 516 THR A CA 1
ATOM 3825 C C . THR A 1 516 ? -9.109 -14.602 -22.797 1 97.69 516 THR A C 1
ATOM 3827 O O . THR A 1 516 ? -8 -15.133 -22.875 1 97.69 516 THR A O 1
ATOM 3830 N N . ASP A 1 517 ? -9.266 -13.297 -22.953 1 97.88 517 ASP A N 1
ATOM 3831 C CA . ASP A 1 517 ? -8.141 -12.383 -22.781 1 97.88 517 ASP A CA 1
ATOM 3832 C C . ASP A 1 517 ? -7.887 -12.109 -21.297 1 97.88 517 ASP A C 1
ATOM 3834 O O . ASP A 1 517 ? -6.938 -11.406 -20.953 1 97.88 517 ASP A O 1
ATOM 3838 N N . GLY A 1 518 ? -8.641 -12.672 -20.422 1 96.5 518 GLY A N 1
ATOM 3839 C CA . GLY A 1 518 ? -8.344 -12.711 -18.984 1 96.5 518 GLY A CA 1
ATOM 3840 C C . GLY A 1 518 ? -7.426 -13.852 -18.609 1 96.5 518 GLY A C 1
ATOM 3841 O O . GLY A 1 518 ? -6.504 -14.195 -19.344 1 96.5 518 GLY A O 1
ATOM 3842 N N . ARG A 1 519 ? -7.641 -14.312 -17.469 1 94.38 519 ARG A N 1
ATOM 3843 C CA . ARG A 1 519 ? -6.77 -15.391 -17.016 1 94.38 519 ARG A CA 1
ATOM 3844 C C . ARG A 1 519 ? -7.562 -16.453 -16.25 1 94.38 519 ARG A C 1
ATOM 3846 O O . ARG A 1 519 ? -8.742 -16.25 -15.953 1 94.38 519 ARG A O 1
ATOM 3853 N N . PHE A 1 520 ? -6.965 -17.5 -16.141 1 89.88 520 PHE A N 1
ATOM 3854 C CA . PHE A 1 520 ? -7.535 -18.578 -15.352 1 89.88 520 PHE A CA 1
ATOM 3855 C C . PHE A 1 520 ? -6.754 -18.797 -14.062 1 89.88 520 PHE A C 1
ATOM 3857 O O . PHE A 1 520 ? -5.582 -18.422 -13.969 1 89.88 520 PHE A O 1
ATOM 3864 N N . SER A 1 521 ? -7.469 -19.234 -13.109 1 80.81 521 SER A N 1
ATOM 3865 C CA . SER A 1 521 ? -6.797 -19.562 -11.859 1 80.81 521 SER A CA 1
ATOM 3866 C C . SER A 1 521 ? -5.895 -20.781 -12.023 1 80.81 521 SER A C 1
ATOM 3868 O O . SER A 1 521 ? -6.086 -21.594 -12.938 1 80.81 521 SER A O 1
ATOM 3870 N N . GLY A 1 522 ? -4.961 -20.891 -11.25 1 69.25 522 GLY A N 1
ATOM 3871 C CA . GLY A 1 522 ? -4.113 -22.062 -11.234 1 69.25 522 GLY A CA 1
ATOM 3872 C C . GLY A 1 522 ? -4.875 -23.344 -10.953 1 69.25 522 GLY A C 1
ATOM 3873 O O . GLY A 1 522 ? -4.391 -24.438 -11.242 1 69.25 522 GLY A O 1
ATOM 3874 N N . GLY A 1 523 ? -6.129 -23.172 -10.5 1 63.5 523 GLY A N 1
ATOM 3875 C CA . GLY A 1 523 ? -6.957 -24.312 -10.156 1 63.5 523 GLY A CA 1
ATOM 3876 C C . GLY A 1 523 ? -7.824 -24.797 -11.312 1 63.5 523 GLY A C 1
ATOM 3877 O O . GLY A 1 523 ? -8.539 -25.781 -11.188 1 63.5 523 GLY A O 1
ATOM 3878 N N . SER A 1 524 ? -7.68 -24.109 -12.391 1 69.88 524 SER A N 1
ATOM 3879 C CA . SER A 1 524 ? -8.523 -24.469 -13.531 1 69.88 524 SER A CA 1
ATOM 3880 C C . SER A 1 524 ? -7.957 -25.672 -14.281 1 69.88 524 SER A C 1
ATOM 3882 O O . SER A 1 524 ? -6.742 -25.891 -14.305 1 69.88 524 SER A O 1
ATOM 3884 N N . SER A 1 525 ? -8.906 -26.531 -14.711 1 71.12 525 SER A N 1
ATOM 3885 C CA . SER A 1 525 ? -8.547 -27.672 -15.555 1 71.12 525 SER A CA 1
ATOM 3886 C C . SER A 1 525 ? -9.43 -27.734 -16.797 1 71.12 525 SER A C 1
ATOM 3888 O O . SER A 1 525 ? -10.398 -26.984 -16.922 1 71.12 525 SER A O 1
ATOM 3890 N N . GLY A 1 526 ? -9.031 -28.484 -17.797 1 81.81 526 GLY A N 1
ATOM 3891 C CA . GLY A 1 526 ? -9.727 -28.547 -19.078 1 81.81 526 GLY A CA 1
ATOM 3892 C C . GLY A 1 526 ? -9.102 -27.656 -20.141 1 81.81 526 GLY A C 1
ATOM 3893 O O . GLY A 1 526 ? -8.031 -27.078 -19.922 1 81.81 526 GLY A O 1
ATOM 3894 N N . LEU A 1 527 ? -9.758 -27.641 -21.25 1 92.62 527 LEU A N 1
ATOM 3895 C CA . LEU A 1 527 ? -9.227 -26.828 -22.344 1 92.62 527 LEU A CA 1
ATOM 3896 C C . LEU A 1 527 ? -9.578 -25.359 -22.141 1 92.62 527 LEU A C 1
ATOM 3898 O O . LEU A 1 527 ? -10.5 -24.844 -22.781 1 92.62 527 LEU A O 1
ATOM 3902 N N . SER A 1 528 ? -8.844 -24.766 -21.25 1 93.56 528 SER A N 1
ATOM 3903 C CA . SER A 1 528 ? -8.984 -23.359 -20.906 1 93.56 528 SER A CA 1
ATOM 3904 C C . SER A 1 528 ? -7.754 -22.562 -21.328 1 93.56 528 SER A C 1
ATOM 3906 O O . SER A 1 528 ? -6.652 -22.797 -20.828 1 93.56 528 SER A O 1
ATOM 3908 N N . ILE A 1 529 ? -7.938 -21.703 -22.234 1 96.25 529 ILE A N 1
ATOM 3909 C CA . ILE A 1 529 ? -6.836 -20.906 -22.781 1 96.25 529 ILE A CA 1
ATOM 3910 C C . ILE A 1 529 ? -7.02 -19.438 -22.406 1 96.25 529 ILE A C 1
ATOM 3912 O O . ILE A 1 529 ? -8.016 -18.812 -22.781 1 96.25 529 ILE A O 1
ATOM 3916 N N . GLY A 1 530 ? -6.055 -18.922 -21.656 1 96.62 530 GLY A N 1
ATOM 3917 C CA . GLY A 1 530 ? -6.121 -17.531 -21.203 1 96.62 530 GLY A CA 1
ATOM 3918 C C . GLY A 1 530 ? -5.012 -16.672 -21.766 1 96.62 530 GLY A C 1
ATOM 3919 O O . GLY A 1 530 ? -4.273 -17.094 -22.656 1 96.62 530 GLY A O 1
ATOM 3920 N N . HIS A 1 531 ? -4.969 -15.461 -21.328 1 97.69 531 HIS A N 1
ATOM 3921 C CA . HIS A 1 531 ? -3.887 -14.531 -21.609 1 97.69 531 HIS A CA 1
ATOM 3922 C C . HIS A 1 531 ? -3.867 -14.148 -23.094 1 97.69 531 HIS A C 1
ATOM 3924 O O . HIS A 1 531 ? -2.801 -13.898 -23.656 1 97.69 531 HIS A O 1
ATOM 3930 N N . MET A 1 532 ? -4.969 -14.297 -23.75 1 98.06 532 MET A N 1
ATOM 3931 C CA . MET A 1 532 ? -4.961 -13.945 -25.156 1 98.06 532 MET A CA 1
ATOM 3932 C C . MET A 1 532 ? -4.484 -12.508 -25.359 1 98.06 532 MET A C 1
ATOM 3934 O O . MET A 1 532 ? -5.062 -11.57 -24.812 1 98.06 532 MET A O 1
ATOM 3938 N N . SER A 1 533 ? -3.521 -12.406 -26.141 1 98.19 533 SER A N 1
ATOM 3939 C CA . SER A 1 533 ? -2.84 -11.125 -26.344 1 98.19 533 SER A CA 1
ATOM 3940 C C . SER A 1 533 ? -2.684 -10.805 -27.812 1 98.19 533 SER A C 1
ATOM 3942 O O . SER A 1 533 ? -2.293 -11.664 -28.609 1 98.19 533 SER A O 1
ATOM 3944 N N . PRO A 1 534 ? -3.025 -9.523 -28.281 1 97.75 534 PRO A N 1
ATOM 3945 C CA . PRO A 1 534 ? -3.572 -8.445 -27.453 1 97.75 534 PRO A CA 1
ATOM 3946 C C . PRO A 1 534 ? -5.012 -8.703 -27.031 1 97.75 534 PRO A C 1
ATOM 3948 O O . PRO A 1 534 ? -5.742 -9.43 -27.703 1 97.75 534 PRO A O 1
ATOM 3951 N N . GLU A 1 535 ? -5.352 -8.172 -25.875 1 98.31 535 GLU A N 1
ATOM 3952 C CA . GLU A 1 535 ? -6.715 -8.32 -25.359 1 98.31 535 GLU A CA 1
ATOM 3953 C C . GLU A 1 535 ? -7.711 -7.539 -26.219 1 98.31 535 GLU A C 1
ATOM 3955 O O . GLU A 1 535 ? -7.316 -6.68 -27.016 1 98.31 535 GLU A O 1
ATOM 3960 N N . ALA A 1 536 ? -8.953 -7.773 -26.016 1 98.31 536 ALA A N 1
ATOM 3961 C CA . ALA A 1 536 ? -10.008 -7.125 -26.797 1 98.31 536 ALA A CA 1
ATOM 3962 C C . ALA A 1 536 ? -9.977 -5.613 -26.594 1 98.31 536 ALA A C 1
ATOM 3964 O O . ALA A 1 536 ? -10.055 -4.855 -27.562 1 98.31 536 ALA A O 1
ATOM 3965 N N . ALA A 1 537 ? -9.812 -5.156 -25.359 1 97.81 537 ALA A N 1
ATOM 3966 C CA . ALA A 1 537 ? -9.883 -3.73 -25.047 1 97.81 537 ALA A CA 1
ATOM 3967 C C . ALA A 1 537 ? -8.719 -2.973 -25.688 1 97.81 537 ALA A C 1
ATOM 3969 O O . ALA A 1 537 ? -8.781 -1.752 -25.844 1 97.81 537 ALA A O 1
ATOM 3970 N N . SER A 1 538 ? -7.703 -3.648 -26.031 1 97.56 538 SER A N 1
ATOM 3971 C CA . SER A 1 538 ? -6.539 -3.039 -26.672 1 97.56 538 SER A CA 1
ATOM 3972 C C . SER A 1 538 ? -6.535 -3.299 -28.172 1 97.56 538 SER A C 1
ATOM 3974 O O . SER A 1 538 ? -5.5 -3.172 -28.828 1 97.56 538 SER A O 1
ATOM 3976 N N . GLY A 1 539 ? -7.621 -3.793 -28.672 1 97.75 539 GLY A N 1
ATOM 3977 C CA . GLY A 1 539 ? -7.766 -3.961 -30.109 1 97.75 539 GLY A CA 1
ATOM 3978 C C . GLY A 1 539 ? -7.371 -5.344 -30.594 1 97.75 539 GLY A C 1
ATOM 3979 O O . GLY A 1 539 ? -7.148 -5.551 -31.781 1 97.75 539 GLY A O 1
ATOM 3980 N N . GLY A 1 540 ? -7.289 -6.293 -29.75 1 98.06 540 GLY A N 1
ATOM 3981 C CA . GLY A 1 540 ? -6.918 -7.645 -30.141 1 98.06 540 GLY A CA 1
ATOM 3982 C C . GLY A 1 540 ? -7.992 -8.352 -30.938 1 98.06 540 GLY A C 1
ATOM 3983 O O . GLY A 1 540 ? -9.18 -8.07 -30.781 1 98.06 540 GLY A O 1
ATOM 3984 N N . ASN A 1 541 ? -7.633 -9.328 -31.656 1 98.25 541 ASN A N 1
ATOM 3985 C CA . ASN A 1 541 ? -8.516 -10.016 -32.594 1 98.25 541 ASN A CA 1
ATOM 3986 C C . ASN A 1 541 ? -9.602 -10.812 -31.859 1 98.25 541 ASN A C 1
ATOM 3988 O O . ASN A 1 541 ? -10.648 -11.102 -32.438 1 98.25 541 ASN A O 1
ATOM 3992 N N . ILE A 1 542 ? -9.352 -11.156 -30.641 1 98.38 542 ILE A N 1
ATOM 3993 C CA . ILE A 1 542 ? -10.375 -11.859 -29.875 1 98.38 542 ILE A CA 1
ATOM 3994 C C . ILE A 1 542 ? -11.641 -11 -29.812 1 98.38 542 ILE A C 1
ATOM 3996 O O . ILE A 1 542 ? -12.75 -11.531 -29.703 1 98.38 542 ILE A O 1
ATOM 4000 N N . GLY A 1 543 ? -11.492 -9.664 -29.906 1 98.12 543 GLY A N 1
ATOM 4001 C CA . GLY A 1 543 ? -12.617 -8.742 -29.906 1 98.12 543 GLY A CA 1
ATOM 4002 C C . GLY A 1 543 ? -13.367 -8.727 -31.219 1 98.12 543 GLY A C 1
ATOM 4003 O O . GLY A 1 543 ? -14.469 -8.18 -31.297 1 98.12 543 GLY A O 1
ATOM 4004 N N . LEU A 1 544 ? -12.875 -9.391 -32.25 1 98.31 544 LEU A N 1
ATOM 4005 C CA . LEU A 1 544 ? -13.477 -9.375 -33.594 1 98.31 544 LEU A CA 1
ATOM 4006 C C . LEU A 1 544 ? -14.234 -10.672 -33.875 1 98.31 544 LEU A C 1
ATOM 4008 O O . LEU A 1 544 ? -14.953 -10.781 -34.875 1 98.31 544 LEU A O 1
ATOM 4012 N N . VAL A 1 545 ? -14.078 -11.688 -32.969 1 98.5 545 VAL A N 1
ATOM 4013 C CA . VAL A 1 545 ? -14.758 -12.969 -33.156 1 98.5 545 VAL A CA 1
ATOM 4014 C C . VAL A 1 545 ? -16.266 -12.781 -33 1 98.5 545 VAL A C 1
ATOM 4016 O O . VAL A 1 545 ? -16.719 -12.023 -32.125 1 98.5 545 VAL A O 1
ATOM 4019 N N . GLU A 1 546 ? -17.047 -13.492 -33.812 1 98.12 546 GLU A N 1
ATOM 4020 C CA . GLU A 1 546 ? -18.5 -13.438 -33.75 1 98.12 546 GLU A CA 1
ATOM 4021 C C . GLU A 1 546 ? -19.094 -14.805 -33.438 1 98.12 546 GLU A C 1
ATOM 4023 O O . GLU A 1 546 ? -18.438 -15.828 -33.594 1 98.12 546 GLU A O 1
ATOM 4028 N N . ASN A 1 547 ? -20.312 -14.75 -32.969 1 98 547 ASN A N 1
ATOM 4029 C CA . ASN A 1 547 ? -21 -16 -32.656 1 98 547 ASN A CA 1
ATOM 4030 C C . ASN A 1 547 ? -21.062 -16.922 -33.875 1 98 547 ASN A C 1
ATOM 4032 O O . ASN A 1 547 ? -21.422 -16.484 -34.969 1 98 547 ASN A O 1
ATOM 4036 N N . GLY A 1 548 ? -20.625 -18.125 -33.625 1 97.94 548 GLY A N 1
ATOM 4037 C CA . GLY A 1 548 ? -20.719 -19.125 -34.688 1 97.94 548 GLY A CA 1
ATOM 4038 C C . GLY A 1 548 ? -19.438 -19.281 -35.469 1 97.94 548 GLY A C 1
ATOM 4039 O O . GLY A 1 548 ? -19.25 -20.266 -36.188 1 97.94 548 GLY A O 1
ATOM 4040 N N . ASP A 1 549 ? -18.547 -18.328 -35.344 1 98.62 549 ASP A N 1
ATOM 4041 C CA . ASP A 1 549 ? -17.25 -18.5 -36 1 98.62 549 ASP A CA 1
ATOM 4042 C C . ASP A 1 549 ? -16.578 -19.812 -35.562 1 98.62 549 ASP A C 1
ATOM 4044 O O . ASP A 1 549 ? -16.656 -20.172 -34.375 1 98.62 549 ASP A O 1
ATOM 4048 N N . ILE A 1 550 ? -15.953 -20.438 -36.438 1 98.75 550 ILE A N 1
ATOM 4049 C CA . ILE A 1 550 ? -15.258 -21.672 -36.094 1 98.75 550 ILE A CA 1
ATOM 4050 C C . ILE A 1 550 ? -13.859 -21.344 -35.562 1 98.75 550 ILE A C 1
ATOM 4052 O O . ILE A 1 550 ? -13.094 -20.641 -36.219 1 98.75 550 ILE A O 1
ATOM 4056 N N . ILE A 1 551 ? -13.562 -21.828 -34.375 1 98.75 551 ILE A N 1
ATOM 4057 C CA . ILE A 1 551 ? -12.242 -21.672 -33.781 1 98.75 551 ILE A CA 1
ATOM 4058 C C . ILE A 1 551 ? -11.531 -23.031 -33.75 1 98.75 551 ILE A C 1
ATOM 4060 O O . ILE A 1 551 ? -12.109 -24.031 -33.344 1 98.75 551 ILE A O 1
ATOM 4064 N N . SER A 1 552 ? -10.328 -23.031 -34.219 1 98.56 552 SER A N 1
ATOM 4065 C CA . SER A 1 552 ? -9.484 -24.234 -34.219 1 98.56 552 SER A CA 1
ATOM 4066 C C . SER A 1 552 ? -8.32 -24.078 -33.25 1 98.56 552 SER A C 1
ATOM 4068 O O . SER A 1 552 ? -7.598 -23.094 -33.281 1 98.56 552 SER A O 1
ATOM 4070 N N . ILE A 1 553 ? -8.188 -25.016 -32.375 1 98.06 553 ILE A N 1
ATOM 4071 C CA . ILE A 1 553 ? -7.113 -25.078 -31.391 1 98.06 553 ILE A CA 1
ATOM 4072 C C . ILE A 1 553 ? -6.266 -26.328 -31.625 1 98.06 553 ILE A C 1
ATOM 4074 O O . ILE A 1 553 ? -6.801 -27.422 -31.828 1 98.06 553 ILE A O 1
ATOM 4078 N N . ASP A 1 554 ? -5.02 -26.188 -31.734 1 97.44 554 ASP A N 1
ATOM 4079 C CA . ASP A 1 554 ? -4.07 -27.281 -31.906 1 97.44 554 ASP A CA 1
ATOM 4080 C C . ASP A 1 554 ? -2.885 -27.141 -30.953 1 97.44 554 ASP A C 1
ATOM 4082 O O . ASP A 1 554 ? -1.911 -26.453 -31.281 1 97.44 554 ASP A O 1
ATOM 4086 N N . ILE A 1 555 ? -2.908 -27.812 -29.797 1 94.75 555 ILE A N 1
ATOM 4087 C CA . ILE A 1 555 ? -1.907 -27.656 -28.75 1 94.75 555 ILE A CA 1
ATOM 4088 C C . ILE A 1 555 ? -0.576 -28.234 -29.219 1 94.75 555 ILE A C 1
ATOM 4090 O O . ILE A 1 555 ? 0.469 -27.594 -29.078 1 94.75 555 ILE A O 1
ATOM 4094 N N . PRO A 1 556 ? -0.525 -29.438 -29.859 1 93 556 PRO A N 1
ATOM 4095 C CA . PRO A 1 556 ? 0.752 -29.984 -30.312 1 93 556 PRO A CA 1
ATOM 4096 C C . PRO A 1 556 ? 1.468 -29.078 -31.312 1 93 556 PRO A C 1
ATOM 4098 O O . PRO A 1 556 ? 2.695 -28.969 -31.266 1 93 556 PRO A O 1
ATOM 4101 N N . ASN A 1 557 ? 0.656 -28.469 -32.125 1 95.62 557 ASN A N 1
ATOM 4102 C CA . ASN A 1 557 ? 1.256 -27.594 -33.125 1 95.62 557 ASN A CA 1
ATOM 4103 C C . ASN A 1 557 ? 1.291 -26.141 -32.656 1 95.62 557 ASN A C 1
ATOM 4105 O O . ASN A 1 557 ? 1.742 -25.25 -33.375 1 95.62 557 ASN A O 1
ATOM 4109 N N . ARG A 1 558 ? 0.821 -25.859 -31.5 1 96.56 558 ARG A N 1
ATOM 4110 C CA . ARG A 1 558 ? 0.879 -24.578 -30.812 1 96.56 558 ARG A CA 1
ATOM 4111 C C . ARG A 1 558 ? 0.17 -23.5 -31.609 1 96.56 558 ARG A C 1
ATOM 4113 O O . ARG A 1 558 ? 0.689 -22.391 -31.75 1 96.56 558 ARG A O 1
ATOM 4120 N N . THR A 1 559 ? -1.107 -23.828 -32.062 1 97.94 559 THR A N 1
ATOM 4121 C CA . THR A 1 559 ? -1.828 -22.828 -32.844 1 97.94 559 THR A CA 1
ATOM 4122 C C . THR A 1 559 ? -3.246 -22.641 -32.312 1 97.94 559 THR A C 1
ATOM 4124 O O . THR A 1 559 ? -3.826 -23.562 -31.734 1 97.94 559 THR A O 1
ATOM 4127 N N . ILE A 1 560 ? -3.799 -21.5 -32.469 1 98.56 560 ILE A N 1
ATOM 4128 C CA . ILE A 1 560 ? -5.191 -21.172 -32.219 1 98.56 560 ILE A CA 1
ATOM 4129 C C . ILE A 1 560 ? -5.672 -20.125 -33.25 1 98.56 560 ILE A C 1
ATOM 4131 O O . ILE A 1 560 ? -5.066 -19.062 -33.375 1 98.56 560 ILE A O 1
ATOM 4135 N N . ASN A 1 561 ? -6.742 -20.438 -33.969 1 98.62 561 ASN A N 1
ATOM 4136 C CA . ASN A 1 561 ? -7.199 -19.562 -35.062 1 98.62 561 ASN A CA 1
ATOM 4137 C C . ASN A 1 561 ? -8.727 -19.531 -35.125 1 98.62 561 ASN A C 1
ATOM 4139 O O . ASN A 1 561 ? -9.391 -20.5 -34.781 1 98.62 561 ASN A O 1
ATOM 4143 N N . VAL A 1 562 ? -9.203 -18.406 -35.438 1 98.69 562 VAL A N 1
ATOM 4144 C CA . VAL A 1 562 ? -10.578 -18.328 -35.938 1 98.69 562 VAL A CA 1
ATOM 4145 C C . VAL A 1 562 ? -10.602 -18.484 -37.438 1 98.69 562 VAL A C 1
ATOM 4147 O O . VAL A 1 562 ? -9.812 -17.859 -38.156 1 98.69 562 VAL A O 1
ATOM 4150 N N . GLU A 1 563 ? -11.469 -19.312 -37.875 1 98.25 563 GLU A N 1
ATOM 4151 C CA . GLU A 1 563 ? -11.508 -19.609 -39.312 1 98.25 563 GLU A CA 1
ATOM 4152 C C . GLU A 1 563 ? -12.297 -18.547 -40.062 1 98.25 563 GLU A C 1
ATOM 4154 O O . GLU A 1 563 ? -13.328 -18.844 -40.688 1 98.25 563 GLU A O 1
ATOM 4159 N N . VAL A 1 564 ? -11.805 -17.438 -40.062 1 97.56 564 VAL A N 1
ATOM 4160 C CA . VAL A 1 564 ? -12.297 -16.25 -40.75 1 97.56 564 VAL A CA 1
ATOM 4161 C C . VAL A 1 564 ? -11.164 -15.641 -41.594 1 97.56 564 VAL A C 1
ATOM 4163 O O . VAL A 1 564 ? -10.016 -15.594 -41.125 1 97.56 564 VAL A O 1
ATOM 4166 N N . SER A 1 565 ? -11.43 -15.164 -42.75 1 97.25 565 SER A N 1
ATOM 4167 C CA . SER A 1 565 ? -10.398 -14.633 -43.625 1 97.25 565 SER A CA 1
ATOM 4168 C C . SER A 1 565 ? -9.82 -13.328 -43.094 1 97.25 565 SER A C 1
ATOM 4170 O O . SER A 1 565 ? -10.484 -12.625 -42.312 1 97.25 565 SER A O 1
ATOM 4172 N N . ASP A 1 566 ? -8.641 -13.016 -43.531 1 97.06 566 ASP A N 1
ATOM 4173 C CA . ASP A 1 566 ? -7.984 -11.773 -43.125 1 97.06 566 ASP A CA 1
ATOM 4174 C C . ASP A 1 566 ? -8.797 -10.562 -43.562 1 97.06 566 ASP A C 1
ATOM 4176 O O . ASP A 1 566 ? -8.867 -9.562 -42.844 1 97.06 566 ASP A O 1
ATOM 4180 N N . ASP A 1 567 ? -9.398 -10.703 -44.688 1 97.75 567 ASP A N 1
ATOM 4181 C CA . ASP A 1 567 ? -10.219 -9.609 -45.219 1 97.75 567 ASP A CA 1
ATOM 4182 C C . ASP A 1 567 ? -11.438 -9.367 -44.344 1 97.75 567 ASP A C 1
ATOM 4184 O O . ASP A 1 567 ? -11.797 -8.219 -44.062 1 97.75 567 ASP A O 1
ATOM 4188 N N . GLU A 1 568 ? -12.023 -10.461 -43.969 1 97.75 568 GLU A N 1
ATOM 4189 C CA . GLU A 1 568 ? -13.188 -10.336 -43.094 1 97.75 568 GLU A CA 1
ATOM 4190 C C . GLU A 1 568 ? -12.805 -9.773 -41.75 1 97.75 568 GLU A C 1
ATOM 4192 O O . GLU A 1 568 ? -13.523 -8.945 -41.188 1 97.75 568 GLU A O 1
ATOM 4197 N N . LEU A 1 569 ? -11.734 -10.211 -41.219 1 97.88 569 LEU A N 1
ATOM 4198 C CA . LEU A 1 569 ? -11.258 -9.672 -39.938 1 97.88 569 LEU A CA 1
ATOM 4199 C C . LEU A 1 569 ? -10.953 -8.188 -40.062 1 97.88 569 LEU A C 1
ATOM 4201 O O . LEU A 1 569 ? -11.242 -7.418 -39.156 1 97.88 569 LEU A O 1
ATOM 4205 N N . ALA A 1 570 ? -10.383 -7.742 -41.156 1 97.75 570 ALA A N 1
ATOM 4206 C CA . ALA A 1 570 ? -10.094 -6.332 -41.406 1 97.75 570 ALA A CA 1
ATOM 4207 C C . ALA A 1 570 ? -11.375 -5.504 -41.469 1 97.75 570 ALA A C 1
ATOM 4209 O O . ALA A 1 570 ? -11.422 -4.383 -40.938 1 97.75 570 ALA A O 1
ATOM 4210 N N . ARG A 1 571 ? -12.336 -6.113 -42.125 1 98.12 571 ARG A N 1
ATOM 4211 C CA . ARG A 1 571 ? -13.625 -5.445 -42.219 1 98.12 571 ARG A CA 1
ATOM 4212 C C . ARG A 1 571 ? -14.242 -5.277 -40.812 1 98.12 571 ARG A C 1
ATOM 4214 O O . ARG A 1 571 ? -14.719 -4.195 -40.469 1 98.12 571 ARG A O 1
ATOM 4221 N N . ARG A 1 572 ? -14.188 -6.352 -40.062 1 98.19 572 ARG A N 1
ATOM 4222 C CA . ARG A 1 572 ? -14.734 -6.309 -38.688 1 98.19 572 ARG A CA 1
ATOM 4223 C C . ARG A 1 572 ? -13.977 -5.312 -37.844 1 98.19 572 ARG A C 1
ATOM 4225 O O . ARG A 1 572 ? -14.562 -4.645 -36.969 1 98.19 572 ARG A O 1
ATOM 4232 N N . ARG A 1 573 ? -12.711 -5.203 -38 1 98.19 573 ARG A N 1
ATOM 4233 C CA . ARG A 1 573 ? -11.875 -4.281 -37.25 1 98.19 573 ARG A CA 1
ATOM 4234 C C . ARG A 1 573 ? -12.266 -2.834 -37.531 1 98.19 573 ARG A C 1
ATOM 4236 O O . ARG A 1 573 ? -12.352 -2.023 -36.594 1 98.19 573 ARG A O 1
ATOM 4243 N N . ALA A 1 574 ? -12.445 -2.523 -38.781 1 98.06 574 ALA A N 1
ATOM 4244 C CA . ALA A 1 574 ? -12.844 -1.165 -39.125 1 98.06 574 ALA A CA 1
ATOM 4245 C C . ALA A 1 574 ? -14.141 -0.765 -38.438 1 98.06 574 ALA A C 1
ATOM 4247 O O . ALA A 1 574 ? -14.266 0.359 -37.938 1 98.06 574 ALA A O 1
ATOM 4248 N N . VAL A 1 575 ? -15.039 -1.689 -38.406 1 97.5 575 VAL A N 1
ATOM 4249 C CA . VAL A 1 575 ? -16.328 -1.443 -37.781 1 97.5 575 VAL A CA 1
ATOM 4250 C C . VAL A 1 575 ? -16.125 -1.253 -36.281 1 97.5 575 VAL A C 1
ATOM 4252 O O . VAL A 1 575 ? -16.703 -0.341 -35.688 1 97.5 575 VAL A O 1
ATOM 4255 N N . ARG A 1 576 ? -15.289 -2.117 -35.688 1 97.38 576 ARG A N 1
ATOM 4256 C CA . ARG A 1 576 ? -15.062 -2.088 -34.25 1 97.38 576 ARG A CA 1
ATOM 4257 C C . ARG A 1 576 ? -14.328 -0.818 -33.844 1 97.38 576 ARG A C 1
ATOM 4259 O O . ARG A 1 576 ? -14.625 -0.231 -32.812 1 97.38 576 ARG A O 1
ATOM 4266 N N . GLU A 1 577 ? -13.391 -0.402 -34.594 1 97.31 577 GLU A N 1
ATOM 4267 C CA . GLU A 1 577 ? -12.641 0.82 -34.344 1 97.31 577 GLU A CA 1
ATOM 4268 C C . GLU A 1 577 ? -13.555 2.039 -34.312 1 97.31 577 GLU A C 1
ATOM 4270 O O . GLU A 1 577 ? -13.398 2.922 -33.469 1 97.31 577 GLU A O 1
ATOM 4275 N N . ALA A 1 578 ? -14.469 2.1 -35.188 1 96.31 578 ALA A N 1
ATOM 4276 C CA . ALA A 1 578 ? -15.414 3.205 -35.25 1 96.31 578 ALA A CA 1
ATOM 4277 C C . ALA A 1 578 ? -16.312 3.219 -34 1 96.31 578 ALA A C 1
ATOM 4279 O O . ALA A 1 578 ? -16.703 4.285 -33.5 1 96.31 578 ALA A O 1
ATOM 4280 N N . LYS A 1 579 ? -16.609 2.014 -33.531 1 95.5 579 LYS A N 1
ATOM 4281 C CA . LYS A 1 579 ? -17.516 1.878 -32.406 1 95.5 579 LYS A CA 1
ATOM 4282 C C . LYS A 1 579 ? -16.75 2.012 -31.094 1 95.5 579 LYS A C 1
ATOM 4284 O O . LYS A 1 579 ? -17.344 2.352 -30.062 1 95.5 579 LYS A O 1
ATOM 4289 N N . GLY A 1 580 ? -15.477 1.683 -31.078 1 95.88 580 GLY A N 1
ATOM 4290 C CA . GLY A 1 580 ? -14.672 1.614 -29.875 1 95.88 580 GLY A CA 1
ATOM 4291 C C . GLY A 1 580 ? -14.516 0.202 -29.344 1 95.88 580 GLY A C 1
ATOM 4292 O O . GLY A 1 580 ? -15.383 -0.649 -29.562 1 95.88 580 GLY A O 1
ATOM 4293 N N . TRP A 1 581 ? -13.555 -0.052 -28.688 1 97.19 581 TRP A N 1
ATOM 4294 C CA . TRP A 1 581 ? -13.227 -1.372 -28.156 1 97.19 581 TRP A CA 1
ATOM 4295 C C . TRP A 1 581 ? -13.758 -1.538 -26.734 1 97.19 581 TRP A C 1
ATOM 4297 O O . TRP A 1 581 ? -12.984 -1.579 -25.781 1 97.19 581 TRP A O 1
ATOM 4307 N N . VAL A 1 582 ? -15.031 -1.578 -26.531 1 95.12 582 VAL A N 1
ATOM 4308 C CA . VAL A 1 582 ? -15.719 -1.699 -25.25 1 95.12 582 VAL A CA 1
ATOM 4309 C C . VAL A 1 582 ? -16.828 -2.748 -25.359 1 95.12 582 VAL A C 1
ATOM 4311 O O . VAL A 1 582 ? -17.312 -3.031 -26.453 1 95.12 582 VAL A O 1
ATOM 4314 N N . PRO A 1 583 ? -17.156 -3.377 -24.203 1 95.56 583 PRO A N 1
ATOM 4315 C CA . PRO A 1 583 ? -18.281 -4.316 -24.25 1 95.56 583 PRO A CA 1
ATOM 4316 C C . PRO A 1 583 ? -19.594 -3.654 -24.672 1 95.56 583 PRO A C 1
ATOM 4318 O O . PRO A 1 583 ? -19.812 -2.473 -24.391 1 95.56 583 PRO A O 1
ATOM 4321 N N . GLU A 1 584 ? -20.438 -4.391 -25.25 1 91.62 584 GLU A N 1
ATOM 4322 C CA . GLU A 1 584 ? -21.688 -3.854 -25.766 1 91.62 584 GLU A CA 1
ATOM 4323 C C . GLU A 1 584 ? -22.672 -3.551 -24.641 1 91.62 584 GLU A C 1
ATOM 4325 O O . GLU A 1 584 ? -23.406 -2.559 -24.703 1 91.62 584 GLU A O 1
ATOM 4330 N N . ASN A 1 585 ? -22.797 -4.461 -23.641 1 89.88 585 ASN A N 1
ATOM 4331 C CA . ASN A 1 585 ? -23.875 -4.316 -22.656 1 89.88 585 ASN A CA 1
ATOM 4332 C C . ASN A 1 585 ? -23.375 -4.492 -21.234 1 89.88 585 ASN A C 1
ATOM 4334 O O . ASN A 1 585 ? -24.172 -4.543 -20.297 1 89.88 585 ASN A O 1
ATOM 4338 N N . ARG A 1 586 ? -22.141 -4.508 -21.016 1 90.62 586 ARG A N 1
ATOM 4339 C CA . ARG A 1 586 ? -21.625 -4.773 -19.672 1 90.62 586 ARG A CA 1
ATOM 4340 C C . ARG A 1 586 ? -21.766 -3.537 -18.781 1 90.62 586 ARG A C 1
ATOM 4342 O O . ARG A 1 586 ? -21.359 -2.439 -19.188 1 90.62 586 ARG A O 1
ATOM 4349 N N . VAL A 1 587 ? -22.406 -3.725 -17.641 1 89.5 587 VAL A N 1
ATOM 4350 C CA . VAL A 1 587 ? -22.438 -2.684 -16.609 1 89.5 587 VAL A CA 1
ATOM 4351 C C . VAL A 1 587 ? -21.578 -3.1 -15.43 1 89.5 587 VAL A C 1
ATOM 4353 O O . VAL A 1 587 ? -21.906 -4.051 -14.711 1 89.5 587 VAL A O 1
ATOM 4356 N N . ARG A 1 588 ? -20.453 -2.441 -15.211 1 92.12 588 ARG A N 1
ATOM 4357 C CA . ARG A 1 588 ? -19.484 -2.748 -14.164 1 92.12 588 ARG A CA 1
ATOM 4358 C C . ARG A 1 588 ? -18.922 -1.471 -13.547 1 92.12 588 ARG A C 1
ATOM 4360 O O . ARG A 1 588 ? -18.359 -0.63 -14.242 1 92.12 588 ARG A O 1
ATOM 4367 N N . PRO A 1 589 ? -19.203 -1.283 -12.188 1 92.06 589 PRO A N 1
ATOM 4368 C CA . PRO A 1 589 ? -18.516 -0.156 -11.547 1 92.06 589 PRO A CA 1
ATOM 4369 C C . PRO A 1 589 ? -17 -0.33 -11.516 1 92.06 589 PRO A C 1
ATOM 4371 O O . PRO A 1 589 ? -16.516 -1.39 -11.125 1 92.06 589 PRO A O 1
ATOM 4374 N N . VAL A 1 590 ? -16.281 0.646 -12.016 1 95.31 590 VAL A N 1
ATOM 4375 C CA . VAL A 1 590 ? -14.82 0.655 -12.008 1 95.31 590 VAL A CA 1
ATOM 4376 C C . VAL A 1 590 ? -14.32 1.893 -11.266 1 95.31 590 VAL A C 1
ATOM 4378 O O . VAL A 1 590 ? -14.602 3.023 -11.672 1 95.31 590 VAL A O 1
ATOM 4381 N N . SER A 1 591 ? -13.617 1.719 -10.164 1 96.25 591 SER A N 1
ATOM 4382 C CA . SER A 1 591 ? -13.102 2.834 -9.375 1 96.25 591 SER A CA 1
ATOM 4383 C C . SER A 1 591 ? -12.008 3.58 -10.125 1 96.25 591 SER A C 1
ATOM 4385 O O . SER A 1 591 ? -11.422 3.053 -11.07 1 96.25 591 SER A O 1
ATOM 4387 N N . ASN A 1 592 ? -11.68 4.816 -9.688 1 96.75 592 ASN A N 1
ATOM 4388 C CA . ASN A 1 592 ? -10.594 5.59 -10.289 1 96.75 592 ASN A CA 1
ATOM 4389 C C . ASN A 1 592 ? -9.25 4.883 -10.148 1 96.75 592 ASN A C 1
ATOM 4391 O O . ASN A 1 592 ? -8.414 4.953 -11.047 1 96.75 592 ASN A O 1
ATOM 4395 N N . ALA A 1 593 ? -9.062 4.23 -9.047 1 96.75 593 ALA A N 1
ATOM 4396 C CA . ALA A 1 593 ? -7.82 3.498 -8.828 1 96.75 593 ALA A CA 1
ATOM 4397 C C . ALA A 1 593 ? -7.641 2.396 -9.867 1 96.75 593 ALA A C 1
ATOM 4399 O O . ALA A 1 593 ? -6.535 2.182 -10.367 1 96.75 593 ALA A O 1
ATOM 4400 N N . LEU A 1 594 ? -8.719 1.677 -10.203 1 97.75 594 LEU A N 1
ATOM 4401 C CA . LEU A 1 594 ? -8.664 0.628 -11.219 1 97.75 594 LEU A CA 1
ATOM 4402 C C . LEU A 1 594 ? -8.492 1.227 -12.609 1 97.75 594 LEU A C 1
ATOM 4404 O O . LEU A 1 594 ? -7.836 0.632 -13.469 1 97.75 594 LEU A O 1
ATOM 4408 N N . LYS A 1 595 ? -9.117 2.408 -12.836 1 97.56 595 LYS A N 1
ATOM 4409 C CA . LYS A 1 595 ? -8.93 3.096 -14.109 1 97.56 595 LYS A CA 1
ATOM 4410 C C . LYS A 1 595 ? -7.465 3.48 -14.312 1 97.56 595 LYS A C 1
ATOM 4412 O O . LYS A 1 595 ? -6.957 3.439 -15.438 1 97.56 595 LYS A O 1
ATOM 4417 N N . VAL A 1 596 ? -6.816 3.895 -13.234 1 97.06 596 VAL A N 1
ATOM 4418 C CA . VAL A 1 596 ? -5.402 4.25 -13.297 1 97.06 596 VAL A CA 1
ATOM 4419 C C . VAL A 1 596 ? -4.578 3.027 -13.695 1 97.06 596 VAL A C 1
ATOM 4421 O O . VAL A 1 596 ? -3.689 3.121 -14.547 1 97.06 596 VAL A O 1
ATOM 4424 N N . PHE A 1 597 ? -4.852 1.877 -13.094 1 97.5 597 PHE A N 1
ATOM 4425 C CA . PHE A 1 597 ? -4.172 0.654 -13.5 1 97.5 597 PHE A CA 1
ATOM 4426 C C . PHE A 1 597 ? -4.387 0.385 -14.984 1 97.5 597 PHE A C 1
ATOM 4428 O O . PHE A 1 597 ? -3.436 0.111 -15.719 1 97.5 597 PHE A O 1
ATOM 4435 N N . ALA A 1 598 ? -5.641 0.48 -15.43 1 97.62 598 ALA A N 1
ATOM 4436 C CA . ALA A 1 598 ? -6.02 0.182 -16.812 1 97.62 598 ALA A CA 1
ATOM 4437 C C . ALA A 1 598 ? -5.27 1.079 -17.797 1 97.62 598 ALA A C 1
ATOM 4439 O O . ALA A 1 598 ? -4.863 0.63 -18.859 1 97.62 598 ALA A O 1
ATOM 4440 N N . LEU A 1 599 ? -5.105 2.328 -17.391 1 96.94 599 LEU A N 1
ATOM 4441 C CA . LEU A 1 599 ? -4.453 3.322 -18.234 1 96.94 599 LEU A CA 1
ATOM 4442 C C . LEU A 1 599 ? -3.023 2.906 -18.562 1 96.94 599 LEU A C 1
ATOM 4444 O O . LEU A 1 599 ? -2.521 3.195 -19.641 1 96.94 599 LEU A O 1
ATOM 4448 N N . LEU A 1 600 ? -2.385 2.152 -17.641 1 97.44 600 LEU A N 1
ATOM 4449 C CA . LEU A 1 600 ? -0.953 1.896 -17.75 1 97.44 600 LEU A CA 1
ATOM 4450 C C . LEU A 1 600 ? -0.686 0.423 -18.047 1 97.44 600 LEU A C 1
ATOM 4452 O O . LEU A 1 600 ? 0.441 0.045 -18.375 1 97.44 600 LEU A O 1
ATOM 4456 N N . ALA A 1 601 ? -1.696 -0.399 -18 1 97.19 601 ALA A N 1
ATOM 4457 C CA . ALA A 1 601 ? -1.537 -1.849 -18.078 1 97.19 601 ALA A CA 1
ATOM 4458 C C . ALA A 1 601 ? -1.067 -2.271 -19.469 1 97.19 601 ALA A C 1
ATOM 4460 O O . ALA A 1 601 ? -1.59 -1.795 -20.484 1 97.19 601 ALA A O 1
ATOM 4461 N N . GLN A 1 602 ? -0.105 -3.141 -19.5 1 97.38 602 GLN A N 1
ATOM 4462 C CA . GLN A 1 602 ? 0.316 -3.799 -20.719 1 97.38 602 GLN A CA 1
ATOM 4463 C C . GLN A 1 602 ? -0.44 -5.109 -20.938 1 97.38 602 GLN A C 1
ATOM 4465 O O . GLN A 1 602 ? -1.147 -5.574 -20.047 1 97.38 602 GLN A O 1
ATOM 4470 N N . SER A 1 603 ? -0.294 -5.637 -22.141 1 96.88 603 SER A N 1
ATOM 4471 C CA . SER A 1 603 ? -0.943 -6.902 -22.453 1 96.88 603 SER A CA 1
ATOM 4472 C C . SER A 1 603 ? -0.368 -8.047 -21.625 1 96.88 603 SER A C 1
ATOM 4474 O O . SER A 1 603 ? 0.693 -7.902 -21.016 1 96.88 603 SER A O 1
ATOM 4476 N N . ALA A 1 604 ? -1.093 -9.148 -21.609 1 97.56 604 ALA A N 1
ATOM 4477 C CA . ALA A 1 604 ? -0.711 -10.297 -20.797 1 97.56 604 ALA A CA 1
ATOM 4478 C C . ALA A 1 604 ? 0.669 -10.82 -21.203 1 97.56 604 ALA A C 1
ATOM 4480 O O . ALA A 1 604 ? 1.427 -11.297 -20.344 1 97.56 604 ALA A O 1
ATOM 4481 N N . ASP A 1 605 ? 1.049 -10.711 -22.469 1 97.31 605 ASP A N 1
ATOM 4482 C CA . ASP A 1 605 ? 2.33 -11.203 -22.953 1 97.31 605 ASP A CA 1
ATOM 4483 C C . ASP A 1 605 ? 3.486 -10.367 -22.422 1 97.31 605 ASP A C 1
ATOM 4485 O O . ASP A 1 605 ? 4.652 -10.75 -22.547 1 97.31 605 ASP A O 1
ATOM 4489 N N . LYS A 1 606 ? 3.139 -9.297 -21.797 1 97.5 606 LYS A N 1
ATOM 4490 C CA . LYS A 1 606 ? 4.121 -8.453 -21.125 1 97.5 606 LYS A CA 1
ATOM 4491 C C . LYS A 1 606 ? 3.9 -8.438 -19.625 1 97.5 606 LYS A C 1
ATOM 4493 O O . LYS A 1 606 ? 4.332 -7.508 -18.938 1 97.5 606 LYS A O 1
ATOM 4498 N N . GLY A 1 607 ? 3.143 -9.398 -19.156 1 97.31 607 GLY A N 1
ATOM 4499 C CA . GLY A 1 607 ? 2.986 -9.602 -17.719 1 97.31 607 GLY A CA 1
ATOM 4500 C C . GLY A 1 607 ? 1.837 -8.812 -17.125 1 97.31 607 GLY A C 1
ATOM 4501 O O . GLY A 1 607 ? 1.727 -8.695 -15.898 1 97.31 607 GLY A O 1
ATOM 4502 N N . ALA A 1 608 ? 0.948 -8.18 -18.016 1 97.56 608 ALA A N 1
ATOM 4503 C CA . ALA A 1 608 ? -0.066 -7.266 -17.484 1 97.56 608 ALA A CA 1
ATOM 4504 C C . ALA A 1 608 ? 0.542 -6.281 -16.5 1 97.56 608 ALA A C 1
ATOM 4506 O O . ALA A 1 608 ? -0.071 -5.969 -15.469 1 97.56 608 ALA A O 1
ATOM 4507 N N . ALA A 1 609 ? 1.801 -5.902 -16.719 1 96.69 609 ALA A N 1
ATOM 4508 C CA . ALA A 1 609 ? 2.545 -4.98 -15.867 1 96.69 609 ALA A CA 1
ATOM 4509 C C . ALA A 1 609 ? 2.291 -3.533 -16.266 1 96.69 609 ALA A C 1
ATOM 4511 O O . ALA A 1 609 ? 1.827 -3.264 -17.375 1 96.69 609 ALA A O 1
ATOM 4512 N N . ARG A 1 610 ? 2.623 -2.645 -15.398 1 95.19 610 ARG A N 1
ATOM 4513 C CA . ARG A 1 610 ? 2.57 -1.224 -15.727 1 95.19 610 ARG A CA 1
ATOM 4514 C C . ARG A 1 610 ? 3.646 -0.856 -16.75 1 95.19 610 ARG A C 1
ATOM 4516 O O . ARG A 1 610 ? 4.809 -1.234 -16.594 1 95.19 610 ARG A O 1
ATOM 4523 N N . ARG A 1 611 ? 3.291 -0.095 -17.703 1 95.88 611 ARG A N 1
ATOM 4524 C CA . ARG A 1 611 ? 4.281 0.31 -18.703 1 95.88 611 ARG A CA 1
ATOM 4525 C C . ARG A 1 611 ? 5.293 1.28 -18.094 1 95.88 611 ARG A C 1
ATOM 4527 O O . ARG A 1 611 ? 4.969 2.025 -17.172 1 95.88 611 ARG A O 1
ATOM 4534 N N . GLN A 1 612 ? 6.457 1.27 -18.641 1 93.31 612 GLN A N 1
ATOM 4535 C CA . GLN A 1 612 ? 7.496 2.207 -18.234 1 93.31 612 GLN A CA 1
ATOM 4536 C C . GLN A 1 612 ? 7.289 3.576 -18.875 1 93.31 612 GLN A C 1
ATOM 4538 O O . GLN A 1 612 ? 7.004 3.67 -20.062 1 93.31 612 GLN A O 1
ATOM 4543 N N . LEU A 1 613 ? 7.293 4.562 -18.078 1 94.62 613 LEU A N 1
ATOM 4544 C CA . LEU A 1 613 ? 7.129 5.934 -18.547 1 94.62 613 LEU A CA 1
ATOM 4545 C C . LEU A 1 613 ? 8.477 6.602 -18.766 1 94.62 613 LEU A C 1
ATOM 4547 O O . LEU A 1 613 ? 9.422 6.371 -18.016 1 94.62 613 LEU A O 1
ATOM 4551 N N . MET B 1 1 ? -33.562 -1.994 3.029 1 83.56 1 MET B N 1
ATOM 4552 C CA . MET B 1 1 ? -32.344 -1.978 3.834 1 83.56 1 MET B CA 1
ATOM 4553 C C . MET B 1 1 ? -31.156 -2.447 3.016 1 83.56 1 MET B C 1
ATOM 4555 O O . MET B 1 1 ? -31.25 -3.42 2.268 1 83.56 1 MET B O 1
ATOM 4559 N N . PRO B 1 2 ? -30.062 -1.607 3.176 1 91.81 2 PRO B N 1
ATOM 4560 C CA . PRO B 1 2 ? -28.875 -2.096 2.467 1 91.81 2 PRO B CA 1
ATOM 4561 C C . PRO B 1 2 ? -28.422 -3.473 2.949 1 91.81 2 PRO B C 1
ATOM 4563 O O . PRO B 1 2 ? -28.641 -3.826 4.109 1 91.81 2 PRO B O 1
ATOM 4566 N N . LYS B 1 3 ? -28 -4.219 2.105 1 94.25 3 LYS B N 1
ATOM 4567 C CA . LYS B 1 3 ? -27.438 -5.52 2.455 1 94.25 3 LYS B CA 1
ATOM 4568 C C . LYS B 1 3 ? -25.953 -5.395 2.83 1 94.25 3 LYS B C 1
ATOM 4570 O O . LYS B 1 3 ? -25.25 -4.527 2.309 1 94.25 3 LYS B O 1
ATOM 4575 N N . LEU B 1 4 ? -25.609 -6.242 3.832 1 98.06 4 LEU B N 1
ATOM 4576 C CA . LEU B 1 4 ? -24.188 -6.336 4.133 1 98.06 4 LEU B CA 1
ATOM 4577 C C . LEU B 1 4 ? -23.375 -6.609 2.867 1 98.06 4 LEU B C 1
ATOM 4579 O O . LEU B 1 4 ? -23.703 -7.52 2.104 1 98.06 4 LEU B O 1
ATOM 4583 N N . ARG B 1 5 ? -22.344 -5.773 2.662 1 98.12 5 ARG B N 1
ATOM 4584 C CA . ARG B 1 5 ? -21.453 -6.004 1.531 1 98.12 5 ARG B CA 1
ATOM 4585 C C . ARG B 1 5 ? -20.844 -7.398 1.598 1 98.12 5 ARG B C 1
ATOM 4587 O O . ARG B 1 5 ? -20.719 -8.078 0.577 1 98.12 5 ARG B O 1
ATOM 4594 N N . SER B 1 6 ? -20.516 -7.855 2.789 1 98.06 6 SER B N 1
ATOM 4595 C CA . SER B 1 6 ? -19.797 -9.109 3.014 1 98.06 6 SER B CA 1
ATOM 4596 C C . SER B 1 6 ? -20.656 -10.305 2.59 1 98.06 6 SER B C 1
ATOM 4598 O O . SER B 1 6 ? -20.125 -11.383 2.322 1 98.06 6 SER B O 1
ATOM 4600 N N . LYS B 1 7 ? -21.922 -10.125 2.551 1 97.31 7 LYS B N 1
ATOM 4601 C CA . LYS B 1 7 ? -22.812 -11.211 2.152 1 97.31 7 LYS B CA 1
ATOM 4602 C C . LYS B 1 7 ? -22.453 -11.742 0.771 1 97.31 7 LYS B C 1
ATOM 4604 O O . LYS B 1 7 ? -22.625 -12.938 0.5 1 97.31 7 LYS B O 1
ATOM 4609 N N . THR B 1 8 ? -21.891 -10.891 -0.003 1 95.62 8 THR B N 1
ATOM 4610 C CA . THR B 1 8 ? -21.5 -11.25 -1.358 1 95.62 8 THR B CA 1
ATOM 4611 C C . THR B 1 8 ? -20.422 -12.336 -1.334 1 95.62 8 THR B C 1
ATOM 4613 O O . THR B 1 8 ? -20.266 -13.086 -2.297 1 95.62 8 THR B O 1
ATOM 4616 N N . THR B 1 9 ? -19.719 -12.492 -0.229 1 96.19 9 THR B N 1
ATOM 4617 C CA . THR B 1 9 ? -18.547 -13.367 -0.184 1 96.19 9 THR B CA 1
ATOM 4618 C C . THR B 1 9 ? -18.906 -14.711 0.448 1 96.19 9 THR B C 1
ATOM 4620 O O . THR B 1 9 ? -18.062 -15.609 0.517 1 96.19 9 THR B O 1
ATOM 4623 N N . TYR B 1 10 ? -20.109 -14.836 0.966 1 95.75 10 TYR B N 1
ATOM 4624 C CA . TYR B 1 10 ? -20.344 -16.094 1.646 1 95.75 10 TYR B CA 1
ATOM 4625 C C . TYR B 1 10 ? -21.75 -16.625 1.359 1 95.75 10 TYR B C 1
ATOM 4627 O O . TYR B 1 10 ? -22.047 -17.781 1.651 1 95.75 10 TYR B O 1
ATOM 4635 N N . GLU B 1 11 ? -22.625 -15.852 0.756 1 94.5 11 GLU B N 1
ATOM 4636 C CA . GLU B 1 11 ? -24.016 -16.281 0.567 1 94.5 11 GLU B CA 1
ATOM 4637 C C . GLU B 1 11 ? -24.141 -17.188 -0.646 1 94.5 11 GLU B C 1
ATOM 4639 O O . GLU B 1 11 ? -23.625 -16.891 -1.722 1 94.5 11 GLU B O 1
ATOM 4644 N N . GLY B 1 12 ? -24.891 -18.266 -0.448 1 91.31 12 GLY B N 1
ATOM 4645 C CA . GLY B 1 12 ? -25.266 -19.125 -1.559 1 91.31 12 GLY B CA 1
ATOM 4646 C C . GLY B 1 12 ? -24.25 -20.234 -1.803 1 91.31 12 GLY B C 1
ATOM 4647 O O . GLY B 1 12 ? -23.125 -20.188 -1.31 1 91.31 12 GLY B O 1
ATOM 4648 N N . ARG B 1 13 ? -24.641 -21.203 -2.646 1 89.75 13 ARG B N 1
ATOM 4649 C CA . ARG B 1 13 ? -23.875 -22.406 -2.973 1 89.75 13 ARG B CA 1
ATOM 4650 C C . ARG B 1 13 ? -22.578 -22.047 -3.674 1 89.75 13 ARG B C 1
ATOM 4652 O O . ARG B 1 13 ? -21.531 -22.625 -3.381 1 89.75 13 ARG B O 1
ATOM 4659 N N . PRO B 1 14 ? -22.562 -20.984 -4.473 1 86.5 14 PRO B N 1
ATOM 4660 C CA . PRO B 1 14 ? -21.359 -20.688 -5.246 1 86.5 14 PRO B CA 1
ATOM 4661 C C . PRO B 1 14 ? -20.203 -20.188 -4.371 1 86.5 14 PRO B C 1
ATOM 4663 O O . PRO B 1 14 ? -19.047 -20.234 -4.785 1 86.5 14 PRO B O 1
ATOM 4666 N N . MET B 1 15 ? -20.531 -19.766 -3.205 1 92.75 15 MET B N 1
ATOM 4667 C CA . MET B 1 15 ? -19.5 -19.141 -2.385 1 92.75 15 MET B CA 1
ATOM 4668 C C . MET B 1 15 ? -18.922 -20.125 -1.382 1 92.75 15 MET B C 1
ATOM 4670 O O . MET B 1 15 ? -18.25 -19.734 -0.42 1 92.75 15 MET B O 1
ATOM 4674 N N . ALA B 1 16 ? -19.141 -21.406 -1.667 1 93.44 16 ALA B N 1
ATOM 4675 C CA . ALA B 1 16 ? -18.625 -22.453 -0.789 1 93.44 16 ALA B CA 1
ATOM 4676 C C . ALA B 1 16 ? -17.125 -22.359 -0.636 1 93.44 16 ALA B C 1
ATOM 4678 O O . ALA B 1 16 ? -16.578 -22.562 0.453 1 93.44 16 ALA B O 1
ATOM 4679 N N . GLY B 1 17 ? -16.422 -22.078 -1.71 1 93 17 GLY B N 1
ATOM 4680 C CA . GLY B 1 17 ? -14.984 -21.891 -1.638 1 93 17 GLY B CA 1
ATOM 4681 C C . GLY B 1 17 ? -14.57 -20.734 -0.761 1 93 17 GLY B C 1
ATOM 4682 O O . GLY B 1 17 ? -13.672 -20.859 0.072 1 93 17 GLY B O 1
ATOM 4683 N N . ALA B 1 18 ? -15.227 -19.609 -0.954 1 95 18 ALA B N 1
ATOM 4684 C CA . ALA B 1 18 ? -14.938 -18.422 -0.146 1 95 18 ALA B CA 1
ATOM 4685 C C . ALA B 1 18 ? -15.227 -18.688 1.33 1 95 18 ALA B C 1
ATOM 4687 O O . ALA B 1 18 ? -14.461 -18.266 2.201 1 95 18 ALA B O 1
ATOM 4688 N N . ARG B 1 19 ? -16.312 -19.375 1.599 1 96.75 19 ARG B N 1
ATOM 4689 C CA . ARG B 1 19 ? -16.656 -19.703 2.98 1 96.75 19 ARG B CA 1
ATOM 4690 C C . ARG B 1 19 ? -15.57 -20.578 3.602 1 96.75 19 ARG B C 1
ATOM 4692 O O . ARG B 1 19 ? -15.203 -20.406 4.766 1 96.75 19 ARG B O 1
ATOM 4699 N N . ALA B 1 20 ? -15.047 -21.547 2.809 1 96.62 20 ALA B N 1
ATOM 4700 C CA . ALA B 1 20 ? -13.961 -22.391 3.303 1 96.62 20 ALA B CA 1
ATOM 4701 C C . ALA B 1 20 ? -12.75 -21.562 3.701 1 96.62 20 ALA B C 1
ATOM 4703 O O . ALA B 1 20 ? -12.094 -21.844 4.707 1 96.62 20 ALA B O 1
ATOM 4704 N N . LEU B 1 21 ? -12.461 -20.578 2.967 1 97.25 21 LEU B N 1
ATOM 4705 C CA . LEU B 1 21 ? -11.32 -19.703 3.252 1 97.25 21 LEU B CA 1
ATOM 4706 C C . LEU B 1 21 ? -11.602 -18.828 4.469 1 97.25 21 LEU B C 1
ATOM 4708 O O . LEU B 1 21 ? -10.719 -18.609 5.305 1 97.25 21 LEU B O 1
ATOM 4712 N N . TRP B 1 22 ? -12.836 -18.266 4.543 1 98 22 TRP B N 1
ATOM 4713 C CA . TRP B 1 22 ? -13.195 -17.5 5.73 1 98 22 TRP B CA 1
ATOM 4714 C C . TRP B 1 22 ? -13.023 -18.328 6.992 1 98 22 TRP B C 1
ATOM 4716 O O . TRP B 1 22 ? -12.5 -17.859 8 1 98 22 TRP B O 1
ATOM 4726 N N . LEU B 1 23 ? -13.438 -19.562 6.914 1 97.25 23 LEU B N 1
ATOM 4727 C CA . LEU B 1 23 ? -13.289 -20.469 8.055 1 97.25 23 LEU B CA 1
ATOM 4728 C C . LEU B 1 23 ? -11.82 -20.688 8.391 1 97.25 23 LEU B C 1
ATOM 4730 O O . LEU B 1 23 ? -11.461 -20.797 9.562 1 97.25 23 LEU B O 1
ATOM 4734 N N . ALA B 1 24 ? -10.984 -20.688 7.422 1 97.31 24 ALA B N 1
ATOM 4735 C CA . ALA B 1 24 ? -9.555 -20.922 7.602 1 97.31 24 ALA B CA 1
ATOM 4736 C C . ALA B 1 24 ? -8.883 -19.703 8.242 1 97.31 24 ALA B C 1
ATOM 4738 O O . ALA B 1 24 ? -7.75 -19.797 8.719 1 97.31 24 ALA B O 1
ATOM 4739 N N . THR B 1 25 ? -9.555 -18.578 8.312 1 97.31 25 THR B N 1
ATOM 4740 C CA . THR B 1 25 ? -9.016 -17.391 8.984 1 97.31 25 THR B CA 1
ATOM 4741 C C . THR B 1 25 ? -9.383 -17.391 10.461 1 97.31 25 THR B C 1
ATOM 4743 O O . THR B 1 25 ? -9.039 -16.469 11.195 1 97.31 25 THR B O 1
ATOM 4746 N N . GLY B 1 26 ? -10.164 -18.328 10.859 1 95.88 26 GLY B N 1
ATOM 4747 C CA . GLY B 1 26 ? -10.562 -18.422 12.258 1 95.88 26 GLY B CA 1
ATOM 4748 C C . GLY B 1 26 ? -12.031 -18.125 12.484 1 95.88 26 GLY B C 1
ATOM 4749 O O . GLY B 1 26 ? -12.539 -18.281 13.602 1 95.88 26 GLY B O 1
ATOM 4750 N N . MET B 1 27 ? -12.758 -17.781 11.406 1 96.69 27 MET B N 1
ATOM 4751 C CA . MET B 1 27 ? -14.195 -17.547 11.531 1 96.69 27 MET B CA 1
ATOM 4752 C C . MET B 1 27 ? -14.93 -18.859 11.789 1 96.69 27 MET B C 1
ATOM 4754 O O . MET B 1 27 ? -14.438 -19.938 11.453 1 96.69 27 MET B O 1
ATOM 4758 N N . THR B 1 28 ? -16.094 -18.734 12.414 1 95.38 28 THR B N 1
ATOM 4759 C CA . THR B 1 28 ? -17 -19.859 12.602 1 95.38 28 THR B CA 1
ATOM 4760 C C . THR B 1 28 ? -18.297 -19.625 11.836 1 95.38 28 THR B C 1
ATOM 4762 O O . THR B 1 28 ? -18.531 -18.547 11.305 1 95.38 28 THR B O 1
ATOM 4765 N N . GLU B 1 29 ? -19.078 -20.625 11.766 1 92.94 29 GLU B N 1
ATOM 4766 C CA . GLU B 1 29 ? -20.344 -20.547 11.047 1 92.94 29 GLU B CA 1
ATOM 4767 C C . GLU B 1 29 ? -21.234 -19.453 11.625 1 92.94 29 GLU B C 1
ATOM 4769 O O . GLU B 1 29 ? -21.984 -18.812 10.883 1 92.94 29 GLU B O 1
ATOM 4774 N N . ASN B 1 30 ? -21.062 -19.203 12.914 1 95.44 30 ASN B N 1
ATOM 4775 C CA . ASN B 1 30 ? -21.906 -18.219 13.594 1 95.44 30 ASN B CA 1
ATOM 4776 C C . ASN B 1 30 ? -21.453 -16.797 13.289 1 95.44 30 ASN B C 1
ATOM 4778 O O . ASN B 1 30 ? -22.156 -15.828 13.617 1 95.44 30 ASN B O 1
ATOM 4782 N N . ASP B 1 31 ? -20.375 -16.703 12.625 1 97.31 31 ASP B N 1
ATOM 4783 C CA . ASP B 1 31 ? -19.844 -15.367 12.336 1 97.31 31 ASP B CA 1
ATOM 4784 C C . ASP B 1 31 ? -20.453 -14.797 11.055 1 97.31 31 ASP B C 1
ATOM 4786 O O . ASP B 1 31 ? -20.5 -13.578 10.875 1 97.31 31 ASP B O 1
ATOM 4790 N N . PHE B 1 32 ? -20.906 -15.703 10.164 1 96.75 32 PHE B N 1
ATOM 4791 C CA . PHE B 1 32 ? -21.531 -15.242 8.93 1 96.75 32 PHE B CA 1
ATOM 4792 C C . PHE B 1 32 ? -22.828 -14.5 9.219 1 96.75 32 PHE B C 1
ATOM 4794 O O . PHE B 1 32 ? -23.641 -14.953 10.031 1 96.75 32 PHE B O 1
ATOM 4801 N N . GLY B 1 33 ? -23 -13.383 8.625 1 96.31 33 GLY B N 1
ATOM 4802 C CA . GLY B 1 33 ? -24.156 -12.547 8.867 1 96.31 33 GLY B CA 1
ATOM 4803 C C . GLY B 1 33 ? -23.875 -11.359 9.766 1 96.31 33 GLY B C 1
ATOM 4804 O O . GLY B 1 33 ? -24.609 -10.375 9.758 1 96.31 33 GLY B O 1
ATOM 4805 N N . LYS B 1 34 ? -22.812 -11.477 10.578 1 98 34 LYS B N 1
ATOM 4806 C CA . LYS B 1 34 ? -22.344 -10.312 11.336 1 98 34 LYS B CA 1
ATOM 4807 C C . LYS B 1 34 ? -21.562 -9.359 10.438 1 98 34 LYS B C 1
ATOM 4809 O O . LYS B 1 34 ? -20.938 -9.781 9.461 1 98 34 LYS B O 1
ATOM 4814 N N . PRO B 1 35 ? -21.594 -8.039 10.75 1 98.62 35 PRO B N 1
ATOM 4815 C CA . PRO B 1 35 ? -20.766 -7.121 9.961 1 98.62 35 PRO B CA 1
ATOM 4816 C C . PRO B 1 35 ? -19.281 -7.434 10.078 1 98.62 35 PRO B C 1
ATOM 4818 O O . PRO B 1 35 ? -18.75 -7.543 11.188 1 98.62 35 PRO B O 1
ATOM 4821 N N . ILE B 1 36 ? -18.641 -7.629 8.953 1 98.75 36 ILE B N 1
ATOM 4822 C CA . ILE B 1 36 ? -17.188 -7.77 8.914 1 98.75 36 ILE B CA 1
ATOM 4823 C C . ILE B 1 36 ? -16.547 -6.391 8.891 1 98.75 36 ILE B C 1
ATOM 4825 O O . ILE B 1 36 ? -16.688 -5.645 7.922 1 98.75 36 ILE B O 1
ATOM 4829 N N . VAL B 1 37 ? -15.812 -6.059 9.953 1 98.94 37 VAL B N 1
ATOM 4830 C CA . VAL B 1 37 ? -15.203 -4.742 10.125 1 98.94 37 VAL B CA 1
ATOM 4831 C C . VAL B 1 37 ? -13.711 -4.824 9.797 1 98.94 37 VAL B C 1
ATOM 4833 O O . VAL B 1 37 ? -12.969 -5.578 10.43 1 98.94 37 VAL B O 1
ATOM 4836 N N . ALA B 1 38 ? -13.336 -4.066 8.773 1 98.94 38 ALA B N 1
ATOM 4837 C CA . ALA B 1 38 ? -11.914 -3.934 8.469 1 98.94 38 ALA B CA 1
ATOM 4838 C C . ALA B 1 38 ? -11.234 -2.951 9.422 1 98.94 38 ALA B C 1
ATOM 4840 O O . ALA B 1 38 ? -11.789 -1.891 9.727 1 98.94 38 ALA B O 1
ATOM 4841 N N . ILE B 1 39 ? -10.117 -3.334 9.969 1 98.94 39 ILE B N 1
ATOM 4842 C CA . ILE B 1 39 ? -9.234 -2.445 10.719 1 98.94 39 ILE B CA 1
ATOM 4843 C C . ILE B 1 39 ? -7.996 -2.123 9.883 1 98.94 39 ILE B C 1
ATOM 4845 O O . ILE B 1 39 ? -7.141 -2.982 9.672 1 98.94 39 ILE B O 1
ATOM 4849 N N . ALA B 1 40 ? -7.957 -0.903 9.297 1 98.88 40 ALA B N 1
ATOM 4850 C CA . ALA B 1 40 ? -6.762 -0.448 8.594 1 98.88 40 ALA B CA 1
ATOM 4851 C C . ALA B 1 40 ? -5.73 0.115 9.57 1 98.88 40 ALA B C 1
ATOM 4853 O O . ALA B 1 40 ? -5.809 1.282 9.961 1 98.88 40 ALA B O 1
ATOM 4854 N N . ASN B 1 41 ? -4.77 -0.679 9.938 1 98.69 41 ASN B N 1
ATOM 4855 C CA . ASN B 1 41 ? -3.672 -0.251 10.797 1 98.69 41 ASN B CA 1
ATOM 4856 C C . ASN B 1 41 ? -2.496 0.284 9.984 1 98.69 41 ASN B C 1
ATOM 4858 O O . ASN B 1 41 ? -2.475 0.161 8.758 1 98.69 41 ASN B O 1
ATOM 4862 N N . SER B 1 42 ? -1.624 1.035 10.586 1 98.38 42 SER B N 1
ATOM 4863 C CA . SER B 1 42 ? -0.457 1.577 9.898 1 98.38 42 SER B CA 1
ATOM 4864 C C . SER B 1 42 ? 0.818 1.343 10.703 1 98.38 42 SER B C 1
ATOM 4866 O O . SER B 1 42 ? 1.725 2.178 10.695 1 98.38 42 SER B O 1
ATOM 4868 N N . TYR B 1 43 ? 0.88 0.187 11.398 1 98.19 43 TYR B N 1
ATOM 4869 C CA . TYR B 1 43 ? 2.047 -0.152 12.211 1 98.19 43 TYR B CA 1
ATOM 4870 C C . TYR B 1 43 ? 3.301 -0.239 11.344 1 98.19 43 TYR B C 1
ATOM 4872 O O . TYR B 1 43 ? 3.285 -0.859 10.273 1 98.19 43 TYR B O 1
ATOM 4880 N N . THR B 1 44 ? 4.371 0.347 11.82 1 98.56 44 THR B N 1
ATOM 4881 C CA . THR B 1 44 ? 5.719 0.176 11.281 1 98.56 44 THR B CA 1
ATOM 4882 C C . THR B 1 44 ? 6.77 0.56 12.32 1 98.56 44 THR B C 1
ATOM 4884 O O . THR B 1 44 ? 6.543 1.457 13.141 1 98.56 44 THR B O 1
ATOM 4887 N N . ASP B 1 45 ? 7.922 0.003 12.258 1 98.06 45 ASP B N 1
ATOM 4888 C CA . ASP B 1 45 ? 9.039 0.295 13.148 1 98.06 45 ASP B CA 1
ATOM 4889 C C . ASP B 1 45 ? 9.82 1.52 12.672 1 98.06 45 ASP B C 1
ATOM 4891 O O . ASP B 1 45 ? 10.641 2.061 13.414 1 98.06 45 ASP B O 1
ATOM 4895 N N . PHE B 1 46 ? 9.516 2.045 11.477 1 98.31 46 PHE B N 1
ATOM 4896 C CA . PHE B 1 46 ? 10.32 3.1 10.867 1 98.31 46 PHE B CA 1
ATOM 4897 C C . PHE B 1 46 ? 9.945 4.461 11.438 1 98.31 46 PHE B C 1
ATOM 4899 O O . PHE B 1 46 ? 10.727 5.414 11.344 1 98.31 46 PHE B O 1
ATOM 4906 N N . VAL B 1 47 ? 8.734 4.535 11.992 1 98.19 47 VAL B N 1
ATOM 4907 C CA . VAL B 1 47 ? 8.148 5.848 12.273 1 98.19 47 VAL B CA 1
ATOM 4908 C C . VAL B 1 47 ? 7.754 5.934 13.742 1 98.19 47 VAL B C 1
ATOM 4910 O O . VAL B 1 47 ? 6.918 5.164 14.211 1 98.19 47 VAL B O 1
ATOM 4913 N N . PRO B 1 48 ? 8.258 6.879 14.461 1 97.69 48 PRO B N 1
ATOM 4914 C CA . PRO B 1 48 ? 7.902 7.012 15.875 1 97.69 48 PRO B CA 1
ATOM 4915 C C . PRO B 1 48 ? 6.395 7.109 16.094 1 97.69 48 PRO B C 1
ATOM 4917 O O . PRO B 1 48 ? 5.875 6.574 17.078 1 97.69 48 PRO B O 1
ATOM 4920 N N . GLY B 1 49 ? 5.742 7.699 15.188 1 97.19 49 GLY B N 1
ATOM 4921 C CA . GLY B 1 49 ? 4.301 7.855 15.305 1 97.19 49 GLY B CA 1
ATOM 4922 C C . GLY B 1 49 ? 3.551 6.543 15.203 1 97.19 49 GLY B C 1
ATOM 4923 O O . GLY B 1 49 ? 2.379 6.457 15.578 1 97.19 49 GLY B O 1
ATOM 4924 N N . HIS B 1 50 ? 4.23 5.496 14.727 1 98.31 50 HIS B N 1
ATOM 4925 C CA . HIS B 1 50 ? 3.518 4.266 14.414 1 98.31 50 HIS B CA 1
ATOM 4926 C C . HIS B 1 50 ? 4.145 3.07 15.125 1 98.31 50 HIS B C 1
ATOM 4928 O O . HIS B 1 50 ? 3.582 1.972 15.117 1 98.31 50 HIS B O 1
ATOM 4934 N N . VAL B 1 51 ? 5.266 3.24 15.789 1 97.38 51 VAL B N 1
ATOM 4935 C CA . VAL B 1 51 ? 6.031 2.137 16.375 1 97.38 51 VAL B CA 1
ATOM 4936 C C . VAL B 1 51 ? 5.207 1.449 17.453 1 97.38 51 VAL B C 1
ATOM 4938 O O . VAL B 1 51 ? 5.332 0.241 17.672 1 97.38 51 VAL B O 1
ATOM 4941 N N . GLY B 1 52 ? 4.336 2.176 18.109 1 96.38 52 GLY B N 1
ATOM 4942 C CA . GLY B 1 52 ? 3.557 1.624 19.203 1 96.38 52 GLY B CA 1
ATOM 4943 C C . GLY B 1 52 ? 2.268 0.966 18.75 1 96.38 52 GLY B C 1
ATOM 4944 O O . GLY B 1 52 ? 1.545 0.381 19.562 1 96.38 52 GLY B O 1
ATOM 4945 N N . LEU B 1 53 ? 1.938 0.9 17.453 1 97.75 53 LEU B N 1
ATOM 4946 C CA . LEU B 1 53 ? 0.613 0.53 16.969 1 97.75 53 LEU B CA 1
ATOM 4947 C C . LEU B 1 53 ? 0.512 -0.978 16.766 1 97.75 53 LEU B C 1
ATOM 4949 O O . LEU B 1 53 ? -0.554 -1.489 16.406 1 97.75 53 LEU B O 1
ATOM 4953 N N . LYS B 1 54 ? 1.57 -1.705 16.953 1 95 54 LYS B N 1
ATOM 4954 C CA . LYS B 1 54 ? 1.628 -3.123 16.609 1 95 54 LYS B CA 1
ATOM 4955 C C . LYS B 1 54 ? 0.455 -3.885 17.219 1 95 54 LYS B C 1
ATOM 4957 O O . LYS B 1 54 ? -0.206 -4.672 16.531 1 95 54 LYS B O 1
ATOM 4962 N N . ASN B 1 55 ? 0.145 -3.59 18.5 1 95 55 ASN B N 1
ATOM 4963 C CA . ASN B 1 55 ? -0.855 -4.398 19.188 1 95 55 ASN B CA 1
ATOM 4964 C C . ASN B 1 55 ? -2.158 -3.631 19.391 1 95 55 ASN B C 1
ATOM 4966 O O . ASN B 1 55 ? -3.07 -4.113 20.062 1 95 55 ASN B O 1
ATOM 4970 N N . VAL B 1 56 ? -2.227 -2.48 18.844 1 97.31 56 VAL B N 1
ATOM 4971 C CA . VAL B 1 56 ? -3.416 -1.645 18.969 1 97.31 56 VAL B CA 1
ATOM 4972 C C . VAL B 1 56 ? -4.574 -2.268 18.188 1 97.31 56 VAL B C 1
ATOM 4974 O O . VAL B 1 56 ? -5.73 -2.176 18.609 1 97.31 56 VAL B O 1
ATOM 4977 N N . GLY B 1 57 ? -4.234 -2.885 17.062 1 97.38 57 GLY B N 1
ATOM 4978 C CA . GLY B 1 57 ? -5.254 -3.59 16.297 1 97.38 57 GLY B CA 1
ATOM 4979 C C . GLY B 1 57 ? -5.996 -4.629 17.109 1 97.38 57 GLY B C 1
ATOM 4980 O O . GLY B 1 57 ? -7.207 -4.805 16.953 1 97.38 57 GLY B O 1
ATOM 4981 N N . SER B 1 58 ? -5.297 -5.285 18.016 1 97.81 58 SER B N 1
ATOM 4982 C CA . SER B 1 58 ? -5.898 -6.316 18.859 1 97.81 58 SER B CA 1
ATOM 4983 C C . SER B 1 58 ? -6.891 -5.715 19.844 1 97.81 58 SER B C 1
ATOM 4985 O O . SER B 1 58 ? -7.906 -6.336 20.172 1 97.81 58 SER B O 1
ATOM 4987 N N . ILE B 1 59 ? -6.586 -4.512 20.328 1 98.69 59 ILE B N 1
ATOM 4988 C CA . ILE B 1 59 ? -7.488 -3.801 21.234 1 98.69 59 ILE B CA 1
ATOM 4989 C C . ILE B 1 59 ? -8.797 -3.488 20.5 1 98.69 59 ILE B C 1
ATOM 4991 O O . ILE B 1 59 ? -9.883 -3.748 21.031 1 98.69 59 ILE B O 1
ATOM 4995 N N . VAL B 1 60 ? -8.719 -3 19.312 1 98.88 60 VAL B N 1
ATOM 4996 C CA . VAL B 1 60 ? -9.883 -2.646 18.516 1 98.88 60 VAL B CA 1
ATOM 4997 C C . VAL B 1 60 ? -10.664 -3.908 18.141 1 98.88 60 VAL B C 1
ATOM 4999 O O . VAL B 1 60 ? -11.898 -3.918 18.172 1 98.88 60 VAL B O 1
ATOM 5002 N N . LYS B 1 61 ? -9.922 -5.004 17.766 1 98.62 61 LYS B N 1
ATOM 5003 C CA . LYS B 1 61 ? -10.539 -6.273 17.391 1 98.62 61 LYS B CA 1
ATOM 5004 C C . LYS B 1 61 ? -11.438 -6.801 18.5 1 98.62 61 LYS B C 1
ATOM 5006 O O . LYS B 1 61 ? -12.578 -7.188 18.266 1 98.62 61 LYS B O 1
ATOM 5011 N N . LYS B 1 62 ? -10.938 -6.766 19.703 1 98.69 62 LYS B N 1
ATOM 5012 C CA . LYS B 1 62 ? -11.695 -7.266 20.859 1 98.69 62 LYS B CA 1
ATOM 5013 C C . LYS B 1 62 ? -12.969 -6.457 21.062 1 98.69 62 LYS B C 1
ATOM 5015 O O . LYS B 1 62 ? -14.023 -7.02 21.359 1 98.69 62 LYS B O 1
ATOM 5020 N N . ALA B 1 63 ? -12.844 -5.141 20.891 1 98.88 63 ALA B N 1
ATOM 5021 C CA . ALA B 1 63 ? -14 -4.266 21.062 1 98.88 63 ALA B CA 1
ATOM 5022 C C . ALA B 1 63 ? -15.047 -4.535 19.984 1 98.88 63 ALA B C 1
ATOM 5024 O O . ALA B 1 63 ? -16.25 -4.535 20.266 1 98.88 63 ALA B O 1
ATOM 5025 N N . ILE B 1 64 ? -14.648 -4.73 18.75 1 98.88 64 ILE B N 1
ATOM 5026 C CA . ILE B 1 64 ? -15.547 -5.023 17.641 1 98.88 64 ILE B CA 1
ATOM 5027 C C . ILE B 1 64 ? -16.297 -6.332 17.906 1 98.88 64 ILE B C 1
ATOM 5029 O O . ILE B 1 64 ? -17.516 -6.398 17.75 1 98.88 64 ILE B O 1
ATOM 5033 N N . GLU B 1 65 ? -15.547 -7.355 18.281 1 98.69 65 GLU B N 1
ATOM 5034 C CA . GLU B 1 65 ? -16.125 -8.672 18.547 1 98.69 65 GLU B CA 1
ATOM 5035 C C . GLU B 1 65 ? -17.125 -8.617 19.703 1 98.69 65 GLU B C 1
ATOM 5037 O O . GLU B 1 65 ? -18.203 -9.203 19.625 1 98.69 65 GLU B O 1
ATOM 5042 N N . ALA B 1 66 ? -16.75 -7.883 20.766 1 98.69 66 ALA B N 1
ATOM 5043 C CA . ALA B 1 66 ? -17.641 -7.719 21.906 1 98.69 66 ALA B CA 1
ATOM 5044 C C . ALA B 1 66 ? -18.922 -7.012 21.5 1 98.69 66 ALA B C 1
ATOM 5046 O O . ALA B 1 66 ? -19.984 -7.277 22.062 1 98.69 66 ALA B O 1
ATOM 5047 N N . ALA B 1 67 ? -18.844 -6.199 20.484 1 98.75 67 ALA B N 1
ATOM 5048 C CA . ALA B 1 67 ? -20 -5.426 20.047 1 98.75 67 ALA B CA 1
ATOM 5049 C C . ALA B 1 67 ? -20.797 -6.191 19 1 98.75 67 ALA B C 1
ATOM 5051 O O . ALA B 1 67 ? -21.844 -5.711 18.531 1 98.75 67 ALA B O 1
ATOM 5052 N N . GLY B 1 68 ? -20.375 -7.34 18.641 1 98.31 68 GLY B N 1
ATOM 5053 C CA . GLY B 1 68 ? -21.172 -8.211 17.781 1 98.31 68 GLY B CA 1
ATOM 5054 C C . GLY B 1 68 ? -20.719 -8.195 16.328 1 98.31 68 GLY B C 1
ATOM 5055 O O . GLY B 1 68 ? -21.469 -8.602 15.445 1 98.31 68 GLY B O 1
ATOM 5056 N N . GLY B 1 69 ? -19.531 -7.672 16.016 1 98.69 69 GLY B N 1
ATOM 5057 C CA . GLY B 1 69 ? -18.984 -7.707 14.68 1 98.69 69 GLY B CA 1
ATOM 5058 C C . GLY B 1 69 ? -17.859 -8.719 14.516 1 98.69 69 GLY B C 1
ATOM 5059 O O . GLY B 1 69 ? -17.469 -9.375 15.484 1 98.69 69 GLY B O 1
ATOM 5060 N N . VAL B 1 70 ? -17.438 -8.977 13.328 1 98.69 70 VAL B N 1
ATOM 5061 C CA . VAL B 1 70 ? -16.234 -9.734 13 1 98.69 70 VAL B CA 1
ATOM 5062 C C . VAL B 1 70 ? -15.109 -8.781 12.633 1 98.69 70 VAL B C 1
ATOM 5064 O O . VAL B 1 70 ? -15.273 -7.914 11.773 1 98.69 70 VAL B O 1
ATOM 5067 N N . ALA B 1 71 ? -14 -8.898 13.305 1 98.75 71 ALA B N 1
ATOM 5068 C CA . ALA B 1 71 ? -12.891 -7.977 13.094 1 98.75 71 ALA B CA 1
ATOM 5069 C C . ALA B 1 71 ? -11.82 -8.609 12.203 1 98.75 71 ALA B C 1
ATOM 5071 O O . ALA B 1 71 ? -11.438 -9.766 12.406 1 98.75 71 ALA B O 1
ATOM 5072 N N . LYS B 1 72 ? -11.344 -7.906 11.195 1 98.81 72 LYS B N 1
ATOM 5073 C CA . LYS B 1 72 ? -10.227 -8.312 10.344 1 98.81 72 LYS B CA 1
ATOM 5074 C C . LYS B 1 72 ? -9.234 -7.164 10.156 1 98.81 72 LYS B C 1
ATOM 5076 O O . LYS B 1 72 ? -9.578 -6.129 9.578 1 98.81 72 LYS B O 1
ATOM 5081 N N . GLU B 1 73 ? -8.047 -7.344 10.648 1 98.69 73 GLU B N 1
ATOM 5082 C CA . GLU B 1 73 ? -7.008 -6.316 10.594 1 98.69 73 GLU B CA 1
ATOM 5083 C C . GLU B 1 73 ? -6.125 -6.488 9.359 1 98.69 73 GLU B C 1
ATOM 5085 O O . GLU B 1 73 ? -5.828 -7.613 8.953 1 98.69 73 GLU B O 1
ATOM 5090 N N . PHE B 1 74 ? -5.801 -5.43 8.695 1 98.69 74 PHE B N 1
ATOM 5091 C CA . PHE B 1 74 ? -4.727 -5.336 7.715 1 98.69 74 PHE B CA 1
ATOM 5092 C C . PHE B 1 74 ? -3.916 -4.059 7.922 1 98.69 74 PHE B C 1
ATOM 5094 O O . PHE B 1 74 ? -4.219 -3.264 8.812 1 98.69 74 PHE B O 1
ATOM 5101 N N . ASN B 1 75 ? -2.805 -3.877 7.105 1 98.44 75 ASN B N 1
ATOM 5102 C CA . ASN B 1 75 ? -1.932 -2.73 7.336 1 98.44 75 ASN B CA 1
ATOM 5103 C C . ASN B 1 75 ? -1.689 -1.941 6.051 1 98.44 75 ASN B C 1
ATOM 5105 O O . ASN B 1 75 ? -1.825 -2.48 4.953 1 98.44 75 ASN B O 1
ATOM 5109 N N . THR B 1 76 ? -1.422 -0.7 6.195 1 98.38 76 THR B N 1
ATOM 5110 C CA . THR B 1 76 ? -0.897 0.162 5.145 1 98.38 76 THR B CA 1
ATOM 5111 C C . THR B 1 76 ? 0.52 0.622 5.477 1 98.38 76 THR B C 1
ATOM 5113 O O . THR B 1 76 ? 1.013 0.38 6.582 1 98.38 76 THR B O 1
ATOM 5116 N N . ILE B 1 77 ? 1.191 1.275 4.516 1 98.62 77 ILE B N 1
ATOM 5117 C CA . ILE B 1 77 ? 2.525 1.817 4.758 1 98.62 77 ILE B CA 1
ATOM 5118 C C . ILE B 1 77 ? 2.414 3.164 5.469 1 98.62 77 ILE B C 1
ATOM 5120 O O . ILE B 1 77 ? 1.33 3.75 5.535 1 98.62 77 ILE B O 1
ATOM 5124 N N . ALA B 1 78 ? 3.539 3.619 6.016 1 98.44 78 ALA B N 1
ATOM 5125 C CA . ALA B 1 78 ? 3.684 4.926 6.652 1 98.44 78 ALA B CA 1
ATOM 5126 C C . ALA B 1 78 ? 5.074 5.508 6.398 1 98.44 78 ALA B C 1
ATOM 5128 O O . ALA B 1 78 ? 6.078 4.941 6.832 1 98.44 78 ALA B O 1
ATOM 5129 N N . VAL B 1 79 ? 5.152 6.645 5.73 1 97.75 79 VAL B N 1
ATOM 5130 C CA . VAL B 1 79 ? 6.418 7.312 5.453 1 97.75 79 VAL B CA 1
ATOM 5131 C C . VAL B 1 79 ? 6.656 8.422 6.48 1 97.75 79 VAL B C 1
ATOM 5133 O O . VAL B 1 79 ? 5.742 9.188 6.797 1 97.75 79 VAL B O 1
ATOM 5136 N N . ASP B 1 80 ? 7.805 8.453 7.023 1 96.69 80 ASP B N 1
ATOM 5137 C CA . ASP B 1 80 ? 8.18 9.508 7.961 1 96.69 80 ASP B CA 1
ATOM 5138 C C . ASP B 1 80 ? 8.789 10.703 7.23 1 96.69 80 ASP B C 1
ATOM 5140 O O . ASP B 1 80 ? 9.93 10.625 6.754 1 96.69 80 ASP B O 1
ATOM 5144 N N . ASP B 1 81 ? 8.133 11.781 7.234 1 93 81 ASP B N 1
ATOM 5145 C CA . ASP B 1 81 ? 8.617 12.977 6.547 1 93 81 ASP B CA 1
ATOM 5146 C C . ASP B 1 81 ? 9.945 13.445 7.133 1 93 81 ASP B C 1
ATOM 5148 O O . ASP B 1 81 ? 10.844 13.867 6.395 1 93 81 ASP B O 1
ATOM 5152 N N . GLY B 1 82 ? 10 13.406 8.461 1 91.75 82 GLY B N 1
ATOM 5153 C CA . GLY B 1 82 ? 11.203 13.898 9.117 1 91.75 82 GLY B CA 1
ATOM 5154 C C . GLY B 1 82 ? 12.445 13.109 8.758 1 91.75 82 GLY B C 1
ATOM 5155 O O . GLY B 1 82 ? 13.539 13.672 8.641 1 91.75 82 GLY B O 1
ATOM 5156 N N . ILE B 1 83 ? 12.32 11.82 8.586 1 95.06 83 ILE B N 1
ATOM 5157 C CA . ILE B 1 83 ? 13.445 10.961 8.234 1 95.06 83 ILE B CA 1
ATOM 5158 C C . ILE B 1 83 ? 13.719 11.055 6.738 1 95.06 83 ILE B C 1
ATOM 5160 O O . ILE B 1 83 ? 14.875 11.031 6.309 1 95.06 83 ILE B O 1
ATOM 5164 N N . ALA B 1 84 ? 12.664 11.242 5.973 1 94.38 84 ALA B N 1
ATOM 5165 C CA . ALA B 1 84 ? 12.789 11.289 4.516 1 94.38 84 ALA B CA 1
ATOM 5166 C C . ALA B 1 84 ? 13.273 12.664 4.055 1 94.38 84 ALA B C 1
ATOM 5168 O O . ALA B 1 84 ? 13.734 12.812 2.922 1 94.38 84 ALA B O 1
ATOM 5169 N N . MET B 1 85 ? 13.195 13.625 4.879 1 89.44 85 MET B N 1
ATOM 5170 C CA . MET B 1 85 ? 13.492 15.008 4.508 1 89.44 85 MET B CA 1
ATOM 5171 C C . MET B 1 85 ? 14.984 15.18 4.227 1 89.44 85 MET B C 1
ATOM 5173 O O . MET B 1 85 ? 15.82 14.648 4.953 1 89.44 85 MET B O 1
ATOM 5177 N N . GLY B 1 86 ? 15.273 15.961 3.205 1 83.69 86 GLY B N 1
ATOM 5178 C CA . GLY B 1 86 ? 16.641 16.359 2.945 1 83.69 86 GLY B CA 1
ATOM 5179 C C . GLY B 1 86 ? 17.344 15.477 1.93 1 83.69 86 GLY B C 1
ATOM 5180 O O . GLY B 1 86 ? 18.516 15.68 1.615 1 83.69 86 GLY B O 1
ATOM 5181 N N . HIS B 1 87 ? 16.656 14.453 1.501 1 89.94 87 HIS B N 1
ATOM 5182 C CA . HIS B 1 87 ? 17.188 13.602 0.449 1 89.94 87 HIS B CA 1
ATOM 5183 C C . HIS B 1 87 ? 16.094 13.078 -0.46 1 89.94 87 HIS B C 1
ATOM 5185 O O . HIS B 1 87 ? 14.922 13.445 -0.307 1 89.94 87 HIS B O 1
ATOM 5191 N N . GLY B 1 88 ? 16.453 12.266 -1.4 1 91.81 88 GLY B N 1
ATOM 5192 C CA . GLY B 1 88 ? 15.531 11.828 -2.441 1 91.81 88 GLY B CA 1
ATOM 5193 C C . GLY B 1 88 ? 14.32 11.094 -1.898 1 91.81 88 GLY B C 1
ATOM 5194 O O . GLY B 1 88 ? 13.297 11 -2.572 1 91.81 88 GLY B O 1
ATOM 5195 N N . GLY B 1 89 ? 14.398 10.617 -0.629 1 94.94 89 GLY B N 1
ATOM 5196 C CA . GLY B 1 89 ? 13.297 9.914 -0.01 1 94.94 89 GLY B CA 1
ATOM 5197 C C . GLY B 1 89 ? 12.047 10.758 0.135 1 94.94 89 GLY B C 1
ATOM 5198 O O . GLY B 1 89 ? 10.93 10.242 0.147 1 94.94 89 GLY B O 1
ATOM 5199 N N . MET B 1 90 ? 12.227 12.031 0.177 1 94.5 90 MET B N 1
ATOM 5200 C CA . MET B 1 90 ? 11.117 12.961 0.394 1 94.5 90 MET B CA 1
ATOM 5201 C C . MET B 1 90 ? 10.164 12.961 -0.799 1 94.5 90 MET B C 1
ATOM 5203 O O . MET B 1 90 ? 9 13.344 -0.67 1 94.5 90 MET B O 1
ATOM 5207 N N . LEU B 1 91 ? 10.695 12.594 -1.982 1 96.25 91 LEU B N 1
ATOM 5208 C CA . LEU B 1 91 ? 9.867 12.555 -3.18 1 96.25 91 LEU B CA 1
ATOM 5209 C C . LEU B 1 91 ? 8.719 11.562 -3.018 1 96.25 91 LEU B C 1
ATOM 5211 O O . LEU B 1 91 ? 7.695 11.672 -3.695 1 96.25 91 LEU B O 1
ATOM 5215 N N . TYR B 1 92 ? 8.828 10.625 -2.062 1 97.5 92 TYR B N 1
ATOM 5216 C CA . TYR B 1 92 ? 7.859 9.547 -1.902 1 97.5 92 TYR B CA 1
ATOM 5217 C C . TYR B 1 92 ? 6.805 9.906 -0.865 1 97.5 92 TYR B C 1
ATOM 5219 O O . TYR B 1 92 ? 5.789 9.211 -0.733 1 97.5 92 TYR B O 1
ATOM 5227 N N . SER B 1 93 ? 6.922 10.984 -0.155 1 96.94 93 SER B N 1
ATOM 5228 C CA . SER B 1 93 ? 6.062 11.312 0.977 1 96.94 93 SER B CA 1
ATOM 5229 C C . SER B 1 93 ? 4.637 11.609 0.521 1 96.94 93 SER B C 1
ATOM 5231 O O . SER B 1 93 ? 3.727 10.812 0.757 1 96.94 93 SER B O 1
ATOM 5233 N N . LEU B 1 94 ? 4.418 12.633 -0.267 1 97.5 94 LEU B N 1
ATOM 5234 C CA . LEU B 1 94 ? 3.068 13.008 -0.669 1 97.5 94 LEU B CA 1
ATOM 5235 C C . LEU B 1 94 ? 2.432 11.914 -1.518 1 97.5 94 LEU B C 1
ATOM 5237 O O . LEU B 1 94 ? 1.279 11.531 -1.293 1 97.5 94 LEU B O 1
ATOM 5241 N N . PRO B 1 95 ? 3.197 11.297 -2.492 1 98.12 95 PRO B N 1
ATOM 5242 C CA . PRO B 1 95 ? 2.605 10.219 -3.291 1 98.12 95 PRO B CA 1
ATOM 5243 C C . PRO B 1 95 ? 2.164 9.031 -2.441 1 98.12 95 PRO B C 1
ATOM 5245 O O . PRO B 1 95 ? 1.276 8.273 -2.844 1 98.12 95 PRO B O 1
ATOM 5248 N N . SER B 1 96 ? 2.785 8.859 -1.253 1 98.56 96 SER B N 1
ATOM 5249 C CA . SER B 1 96 ? 2.395 7.742 -0.397 1 98.56 96 SER B CA 1
ATOM 5250 C C . SER B 1 96 ? 0.942 7.871 0.052 1 98.56 96 SER B C 1
ATOM 5252 O O . SER B 1 96 ? 0.293 6.875 0.37 1 98.56 96 SER B O 1
ATOM 5254 N N . ARG B 1 97 ? 0.371 9.086 0.047 1 98.25 97 ARG B N 1
ATOM 5255 C CA . ARG B 1 97 ? -1.037 9.312 0.358 1 98.25 97 ARG B CA 1
ATOM 5256 C C . ARG B 1 97 ? -1.938 8.508 -0.572 1 98.25 97 ARG B C 1
ATOM 5258 O O . ARG B 1 97 ? -2.908 7.891 -0.124 1 98.25 97 ARG B O 1
ATOM 5265 N N . GLU B 1 98 ? -1.577 8.492 -1.883 1 98.31 98 GLU B N 1
ATOM 5266 C CA . GLU B 1 98 ? -2.355 7.773 -2.885 1 98.31 98 GLU B CA 1
ATOM 5267 C C . GLU B 1 98 ? -2.211 6.262 -2.717 1 98.31 98 GLU B C 1
ATOM 5269 O O . GLU B 1 98 ? -3.174 5.516 -2.906 1 98.31 98 GLU B O 1
ATOM 5274 N N . VAL B 1 99 ? -1.006 5.828 -2.371 1 98.62 99 VAL B N 1
ATOM 5275 C CA . VAL B 1 99 ? -0.756 4.406 -2.182 1 98.62 99 VAL B CA 1
ATOM 5276 C C . VAL B 1 99 ? -1.543 3.898 -0.975 1 98.62 99 VAL B C 1
ATOM 5278 O O . VAL B 1 99 ? -2.107 2.803 -1.011 1 98.62 99 VAL B O 1
ATOM 5281 N N . ILE B 1 100 ? -1.584 4.684 0.095 1 98.88 100 ILE B N 1
ATOM 5282 C CA . ILE B 1 100 ? -2.334 4.328 1.294 1 98.88 100 ILE B CA 1
ATOM 5283 C C . ILE B 1 100 ? -3.824 4.254 0.967 1 98.88 100 ILE B C 1
ATOM 5285 O O . ILE B 1 100 ? -4.504 3.299 1.347 1 98.88 100 ILE B O 1
ATOM 5289 N N . ALA B 1 101 ? -4.348 5.246 0.236 1 98.81 101 ALA B N 1
ATOM 5290 C CA . ALA B 1 101 ? -5.758 5.27 -0.141 1 98.81 101 ALA B CA 1
ATOM 5291 C C . ALA B 1 101 ? -6.121 4.047 -0.983 1 98.81 101 ALA B C 1
ATOM 5293 O O . ALA B 1 101 ? -7.133 3.393 -0.734 1 98.81 101 ALA B O 1
ATOM 5294 N N . ASP B 1 102 ? -5.297 3.76 -1.974 1 98.75 102 ASP B N 1
ATOM 5295 C CA . ASP B 1 102 ? -5.531 2.602 -2.83 1 98.75 102 ASP B CA 1
ATOM 5296 C C . ASP B 1 102 ? -5.48 1.305 -2.025 1 98.75 102 ASP B C 1
ATOM 5298 O O . ASP B 1 102 ? -6.277 0.392 -2.258 1 98.75 102 ASP B O 1
ATOM 5302 N N . SER B 1 103 ? -4.539 1.197 -1.129 1 98.88 103 SER B N 1
ATOM 5303 C CA . SER B 1 103 ? -4.402 0.003 -0.302 1 98.88 103 SER B CA 1
ATOM 5304 C C . SER B 1 103 ? -5.684 -0.277 0.48 1 98.88 103 SER B C 1
ATOM 5306 O O . SER B 1 103 ? -6.16 -1.412 0.512 1 98.88 103 SER B O 1
ATOM 5308 N N . VAL B 1 104 ? -6.219 0.77 1.095 1 98.94 104 VAL B N 1
ATOM 5309 C CA . VAL B 1 104 ? -7.426 0.612 1.9 1 98.94 104 VAL B CA 1
ATOM 5310 C C . VAL B 1 104 ? -8.602 0.241 1.002 1 98.94 104 VAL B C 1
ATOM 5312 O O . VAL B 1 104 ? -9.367 -0.671 1.319 1 98.94 104 VAL B O 1
ATOM 5315 N N . GLU B 1 105 ? -8.758 0.89 -0.128 1 98.75 105 GLU B N 1
ATOM 5316 C CA . GLU B 1 105 ? -9.844 0.591 -1.056 1 98.75 105 GLU B CA 1
ATOM 5317 C C . GLU B 1 105 ? -9.75 -0.84 -1.577 1 98.75 105 GLU B C 1
ATOM 5319 O O . GLU B 1 105 ? -10.75 -1.562 -1.613 1 98.75 105 GLU B O 1
ATOM 5324 N N . TYR B 1 106 ? -8.539 -1.219 -2.016 1 98.81 106 TYR B N 1
ATOM 5325 C CA . TYR B 1 106 ? -8.328 -2.549 -2.578 1 98.81 106 TYR B CA 1
ATOM 5326 C C . TYR B 1 106 ? -8.719 -3.631 -1.575 1 98.81 106 TYR B C 1
ATOM 5328 O O . TYR B 1 106 ? -9.422 -4.582 -1.92 1 98.81 106 TYR B O 1
ATOM 5336 N N . MET B 1 107 ? -8.312 -3.484 -0.341 1 98.88 107 MET B N 1
ATOM 5337 C CA . MET B 1 107 ? -8.594 -4.492 0.677 1 98.88 107 MET B CA 1
ATOM 5338 C C . MET B 1 107 ? -10.086 -4.555 0.978 1 98.88 107 MET B C 1
ATOM 5340 O O . MET B 1 107 ? -10.664 -5.641 1.052 1 98.88 107 MET B O 1
ATOM 5344 N N . CYS B 1 108 ? -10.727 -3.4 1.15 1 98.88 108 CYS B N 1
ATOM 5345 C CA . CYS B 1 108 ? -12.125 -3.35 1.541 1 98.88 108 CYS B CA 1
ATOM 5346 C C . CYS B 1 108 ? -13.023 -3.838 0.41 1 98.88 108 CYS B C 1
ATOM 5348 O O . CYS B 1 108 ? -14.031 -4.504 0.655 1 98.88 108 CYS B O 1
ATOM 5350 N N . ASN B 1 109 ? -12.672 -3.516 -0.838 1 98.5 109 ASN B N 1
ATOM 5351 C CA . ASN B 1 109 ? -13.492 -3.922 -1.972 1 98.5 109 ASN B CA 1
ATOM 5352 C C . ASN B 1 109 ? -13.242 -5.379 -2.355 1 98.5 109 ASN B C 1
ATOM 5354 O O . ASN B 1 109 ? -14.164 -6.094 -2.736 1 98.5 109 ASN B O 1
ATOM 5358 N N . ALA B 1 110 ? -12.039 -5.836 -2.283 1 98.12 110 ALA B N 1
ATOM 5359 C CA . ALA B 1 110 ? -11.727 -7.223 -2.625 1 98.12 110 ALA B CA 1
ATOM 5360 C C . ALA B 1 110 ? -12.422 -8.188 -1.669 1 98.12 110 ALA B C 1
ATOM 5362 O O . ALA B 1 110 ? -12.852 -9.266 -2.076 1 98.12 110 ALA B O 1
ATOM 5363 N N . HIS B 1 111 ? -12.508 -7.75 -0.348 1 98.5 111 HIS B N 1
ATOM 5364 C CA . HIS B 1 111 ? -13.031 -8.664 0.657 1 98.5 111 HIS B CA 1
ATOM 5365 C C . HIS B 1 111 ? -14.422 -8.234 1.12 1 98.5 111 HIS B C 1
ATOM 5367 O O . HIS B 1 111 ? -14.992 -8.844 2.023 1 98.5 111 HIS B O 1
ATOM 5373 N N . GLN B 1 112 ? -14.883 -7.121 0.542 1 98.38 112 GLN B N 1
ATOM 5374 C CA . GLN B 1 112 ? -16.234 -6.621 0.744 1 98.38 112 GLN B CA 1
ATOM 5375 C C . GLN B 1 112 ? -16.5 -6.324 2.217 1 98.38 112 GLN B C 1
ATOM 5377 O O . GLN B 1 112 ? -17.516 -6.762 2.773 1 98.38 112 GLN B O 1
ATOM 5382 N N . ALA B 1 113 ? -15.594 -5.629 2.889 1 98.81 113 ALA B N 1
ATOM 5383 C CA . ALA B 1 113 ? -15.781 -5.23 4.281 1 98.81 113 ALA B CA 1
ATOM 5384 C C . ALA B 1 113 ? -17.031 -4.363 4.441 1 98.81 113 ALA B C 1
ATOM 5386 O O . ALA B 1 113 ? -17.359 -3.562 3.561 1 98.81 113 ALA B O 1
ATOM 5387 N N . ASP B 1 114 ? -17.719 -4.5 5.578 1 98.88 114 ASP B N 1
ATOM 5388 C CA . ASP B 1 114 ? -18.969 -3.797 5.816 1 98.88 114 ASP B CA 1
ATOM 5389 C C . ASP B 1 114 ? -18.734 -2.445 6.484 1 98.88 114 ASP B C 1
ATOM 5391 O O . ASP B 1 114 ? -19.547 -1.534 6.375 1 98.88 114 ASP B O 1
ATOM 5395 N N . ALA B 1 115 ? -17.688 -2.336 7.191 1 98.94 115 ALA B N 1
ATOM 5396 C CA . ALA B 1 115 ? -17.312 -1.139 7.941 1 98.94 115 ALA B CA 1
ATOM 5397 C C . ALA B 1 115 ? -15.805 -1.045 8.109 1 98.94 115 ALA B C 1
ATOM 5399 O O . ALA B 1 115 ? -15.078 -1.973 7.754 1 98.94 115 ALA B O 1
ATOM 5400 N N . LEU B 1 116 ? -15.359 0.13 8.594 1 98.94 116 LEU B N 1
ATOM 5401 C CA . LEU B 1 116 ? -13.93 0.393 8.57 1 98.94 116 LEU B CA 1
ATOM 5402 C C . LEU B 1 116 ? -13.5 1.19 9.797 1 98.94 116 LEU B C 1
ATOM 5404 O O . LEU B 1 116 ? -14.156 2.168 10.164 1 98.94 116 LEU B O 1
ATOM 5408 N N . VAL B 1 117 ? -12.492 0.706 10.5 1 98.94 117 VAL B N 1
ATOM 5409 C CA . VAL B 1 117 ? -11.766 1.504 11.484 1 98.94 117 VAL B CA 1
ATOM 5410 C C . VAL B 1 117 ? -10.398 1.895 10.93 1 98.94 117 VAL B C 1
ATOM 5412 O O . VAL B 1 117 ? -9.625 1.032 10.5 1 98.94 117 VAL B O 1
ATOM 5415 N N . CYS B 1 118 ? -10.094 3.162 10.867 1 98.94 118 CYS B N 1
ATOM 5416 C CA . CYS B 1 118 ? -8.812 3.664 10.383 1 98.94 118 CYS B CA 1
ATOM 5417 C C . CYS B 1 118 ? -7.902 4.047 11.539 1 98.94 118 CYS B C 1
ATOM 5419 O O . CYS B 1 118 ? -8.172 5.016 12.258 1 98.94 118 CYS B O 1
ATOM 5421 N N . ILE B 1 119 ? -6.844 3.254 11.773 1 98.81 119 ILE B N 1
ATOM 5422 C CA . ILE B 1 119 ? -5.832 3.566 12.781 1 98.81 119 ILE B CA 1
ATOM 5423 C C . ILE B 1 119 ? -4.668 4.305 12.125 1 98.81 119 ILE B C 1
ATOM 5425 O O . ILE B 1 119 ? -3.738 3.682 11.609 1 98.81 119 ILE B O 1
ATOM 5429 N N . SER B 1 120 ? -4.695 5.59 12.188 1 98 120 SER B N 1
ATOM 5430 C CA . SER B 1 120 ? -3.705 6.445 11.547 1 98 120 SER B CA 1
ATOM 5431 C C . SER B 1 120 ? -2.83 7.152 12.57 1 98 120 SER B C 1
ATOM 5433 O O . SER B 1 120 ? -2.887 6.844 13.766 1 98 120 SER B O 1
ATOM 5435 N N . ASN B 1 121 ? -1.951 8.156 11.953 1 98.06 121 ASN B N 1
ATOM 5436 C CA . ASN B 1 121 ? -1.243 9 12.906 1 98.06 121 ASN B CA 1
ATOM 5437 C C . ASN B 1 121 ? -0.353 10.016 12.203 1 98.06 121 ASN B C 1
ATOM 5439 O O . ASN B 1 121 ? -0.733 11.18 12.047 1 98.06 121 ASN B O 1
ATOM 5443 N N . CYS B 1 122 ? 0.681 9.586 11.492 1 96.12 122 CYS B N 1
ATOM 5444 C CA . CYS B 1 122 ? 1.673 10.477 10.898 1 96.12 122 CYS B CA 1
ATOM 5445 C C . CYS B 1 122 ? 1.113 11.164 9.664 1 96.12 122 CYS B C 1
ATOM 5447 O O . CYS B 1 122 ? -0.051 10.977 9.312 1 96.12 122 CYS B O 1
ATOM 5449 N N . ASP B 1 123 ? 1.791 11.961 9.016 1 93.12 123 ASP B N 1
ATOM 5450 C CA . ASP B 1 123 ? 1.453 13.047 8.102 1 93.12 123 ASP B CA 1
ATOM 5451 C C . ASP B 1 123 ? 0.515 12.555 7 1 93.12 123 ASP B C 1
ATOM 5453 O O . ASP B 1 123 ? -0.643 12.977 6.93 1 93.12 123 ASP B O 1
ATOM 5457 N N . LYS B 1 124 ? 0.947 11.578 6.191 1 97.62 124 LYS B N 1
ATOM 5458 C CA . LYS B 1 124 ? 0.225 11.258 4.965 1 97.62 124 LYS B CA 1
ATOM 5459 C C . LYS B 1 124 ? -0.732 10.086 5.176 1 97.62 124 LYS B C 1
ATOM 5461 O O . LYS B 1 124 ? -1.595 9.828 4.336 1 97.62 124 LYS B O 1
ATOM 5466 N N . ILE B 1 125 ? -0.706 9.469 6.344 1 98.56 125 ILE B N 1
ATOM 5467 C CA . ILE B 1 125 ? -1.491 8.258 6.594 1 98.56 125 ILE B CA 1
ATOM 5468 C C . ILE B 1 125 ? -2.951 8.641 6.84 1 98.56 125 ILE B C 1
ATOM 5470 O O . ILE B 1 125 ? -3.857 8.055 6.238 1 98.56 125 ILE B O 1
ATOM 5474 N N . THR B 1 126 ? -3.166 9.695 7.703 1 98.56 126 THR B N 1
ATOM 5475 C CA . THR B 1 126 ? -4.527 10.109 8.023 1 98.56 126 THR B CA 1
ATOM 5476 C C . THR B 1 126 ? -5.258 10.594 6.777 1 98.56 126 THR B C 1
ATOM 5478 O O . THR B 1 126 ? -6.359 10.133 6.48 1 98.56 126 THR B O 1
ATOM 5481 N N . PRO B 1 127 ? -4.637 11.5 6.012 1 98.5 127 PRO B N 1
ATOM 5482 C CA . PRO B 1 127 ? -5.363 11.914 4.809 1 98.5 127 PRO B CA 1
ATOM 5483 C C . PRO B 1 127 ? -5.52 10.781 3.795 1 98.5 127 PRO B C 1
ATOM 5485 O O . PRO B 1 127 ? -6.523 10.719 3.084 1 98.5 127 PRO B O 1
ATOM 5488 N N . GLY B 1 128 ? -4.48 9.891 3.645 1 98.69 128 GLY B N 1
ATOM 5489 C CA . GLY B 1 128 ? -4.645 8.742 2.768 1 98.69 128 GLY B CA 1
ATOM 5490 C C . GLY B 1 128 ? -5.84 7.883 3.129 1 98.69 128 GLY B C 1
ATOM 5491 O O . GLY B 1 128 ? -6.629 7.508 2.258 1 98.69 128 GLY B O 1
ATOM 5492 N N . MET B 1 129 ? -6 7.57 4.391 1 98.88 129 MET B N 1
ATOM 5493 C CA . MET B 1 129 ? -7.129 6.766 4.855 1 98.88 129 MET B CA 1
ATOM 5494 C C . MET B 1 129 ? -8.438 7.535 4.715 1 98.88 129 MET B C 1
ATOM 5496 O O . MET B 1 129 ? -9.484 6.941 4.445 1 98.88 129 MET B O 1
ATOM 5500 N N . MET B 1 130 ? -8.352 8.883 4.852 1 98.81 130 MET B N 1
ATOM 5501 C CA . MET B 1 130 ? -9.547 9.703 4.676 1 98.81 130 MET B CA 1
ATOM 5502 C C . MET B 1 130 ? -10.039 9.641 3.234 1 98.81 130 MET B C 1
ATOM 5504 O O . MET B 1 130 ? -11.242 9.523 2.988 1 98.81 130 MET B O 1
ATOM 5508 N N . LEU B 1 131 ? -9.086 9.727 2.264 1 98.75 131 LEU B N 1
ATOM 5509 C CA . LEU B 1 131 ? -9.461 9.57 0.863 1 98.75 131 LEU B CA 1
ATOM 5510 C C . LEU B 1 131 ? -10.195 8.25 0.644 1 98.75 131 LEU B C 1
ATOM 5512 O O . LEU B 1 131 ? -11.258 8.219 0.016 1 98.75 131 LEU B O 1
ATOM 5516 N N . ALA B 1 132 ? -9.672 7.203 1.209 1 98.81 132 ALA B N 1
ATOM 5517 C CA . ALA B 1 132 ? -10.258 5.875 1.032 1 98.81 132 ALA B CA 1
ATOM 5518 C C . ALA B 1 132 ? -11.641 5.797 1.663 1 98.81 132 ALA B C 1
ATOM 5520 O O . ALA B 1 132 ? -12.562 5.215 1.084 1 98.81 132 ALA B O 1
ATOM 5521 N N . ALA B 1 133 ? -11.773 6.332 2.885 1 98.88 133 ALA B N 1
ATOM 5522 C CA . ALA B 1 133 ? -13.055 6.309 3.588 1 98.88 133 ALA B CA 1
ATOM 5523 C C . ALA B 1 133 ? -14.148 6.992 2.768 1 98.88 133 ALA B C 1
ATOM 5525 O O . ALA B 1 133 ? -15.281 6.512 2.709 1 98.88 133 ALA B O 1
ATOM 5526 N N . LEU B 1 134 ? -13.773 8.078 2.16 1 98.69 134 LEU B N 1
ATOM 5527 C CA . LEU B 1 134 ? -14.742 8.836 1.367 1 98.69 134 LEU B CA 1
ATOM 5528 C C . LEU B 1 134 ? -15.039 8.125 0.053 1 98.69 134 LEU B C 1
ATOM 5530 O O . LEU B 1 134 ? -16.172 8.148 -0.426 1 98.69 134 LEU B O 1
ATOM 5534 N N . ARG B 1 135 ? -14.039 7.402 -0.542 1 97.75 135 ARG B N 1
ATOM 5535 C CA . ARG B 1 135 ? -14.266 6.586 -1.731 1 97.75 135 ARG B CA 1
ATOM 5536 C C . ARG B 1 135 ? -15.25 5.461 -1.447 1 97.75 135 ARG B C 1
ATOM 5538 O O . ARG B 1 135 ? -16.172 5.234 -2.229 1 97.75 135 ARG B O 1
ATOM 5545 N N . LEU B 1 136 ? -14.984 4.816 -0.363 1 98.5 136 LEU B N 1
ATOM 5546 C CA . LEU B 1 136 ? -15.703 3.59 -0.042 1 98.5 136 LEU B CA 1
ATOM 5547 C C . LEU B 1 136 ? -17.109 3.896 0.452 1 98.5 136 LEU B C 1
ATOM 5549 O O . LEU B 1 136 ? -18.062 3.172 0.134 1 98.5 136 LEU B O 1
ATOM 5553 N N . ASN B 1 137 ? -17.219 4.965 1.249 1 98.62 137 ASN B N 1
ATOM 5554 C CA . ASN B 1 137 ? -18.469 5.453 1.816 1 98.62 137 ASN B CA 1
ATOM 5555 C C . ASN B 1 137 ? -19.203 4.355 2.578 1 98.62 137 ASN B C 1
ATOM 5557 O O . ASN B 1 137 ? -20.422 4.176 2.406 1 98.62 137 ASN B O 1
ATOM 5561 N N . ILE B 1 138 ? -18.531 3.549 3.381 1 98.88 138 ILE B N 1
ATOM 5562 C CA . ILE B 1 138 ? -19.094 2.619 4.355 1 98.88 138 ILE B CA 1
ATOM 5563 C C . ILE B 1 138 ? -18.875 3.156 5.77 1 98.88 138 ILE B C 1
ATOM 5565 O O . ILE B 1 138 ? -18.016 4.027 5.98 1 98.88 138 ILE B O 1
ATOM 5569 N N . PRO B 1 139 ? -19.656 2.717 6.773 1 98.94 139 PRO B N 1
ATOM 5570 C CA . PRO B 1 139 ? -19.453 3.248 8.125 1 98.94 139 PRO B CA 1
ATOM 5571 C C . P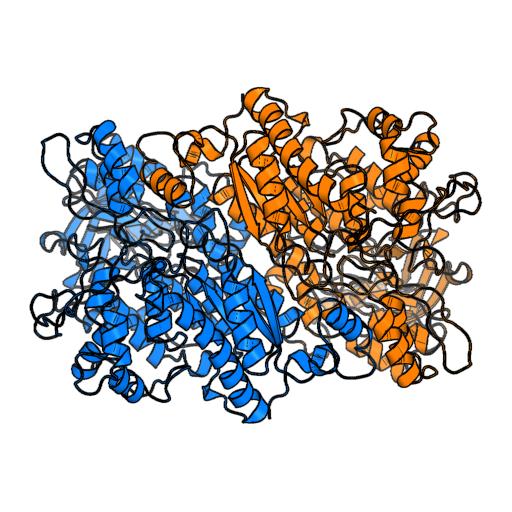RO B 1 139 ? -18 3.188 8.57 1 98.94 139 PRO B C 1
ATOM 5573 O O . PRO B 1 139 ? -17.375 2.127 8.508 1 98.94 139 PRO B O 1
ATOM 5576 N N . THR B 1 140 ? -17.453 4.332 8.984 1 98.94 140 THR B N 1
ATOM 5577 C CA . THR B 1 140 ? -16.031 4.438 9.273 1 98.94 140 THR B CA 1
ATOM 5578 C C . THR B 1 140 ? -15.789 5.277 10.523 1 98.94 140 THR B C 1
ATOM 5580 O O . THR B 1 140 ? -16.453 6.297 10.727 1 98.94 140 THR B O 1
ATOM 5583 N N . VAL B 1 141 ? -14.875 4.832 11.391 1 98.94 141 VAL B N 1
ATOM 5584 C CA . VAL B 1 141 ? -14.406 5.602 12.547 1 98.94 141 VAL B CA 1
ATOM 5585 C C . VAL B 1 141 ? -12.891 5.719 12.508 1 98.94 141 VAL B C 1
ATOM 5587 O O . VAL B 1 141 ? -12.188 4.73 12.273 1 98.94 141 VAL B O 1
ATOM 5590 N N . PHE B 1 142 ? -12.391 6.926 12.648 1 98.88 142 PHE B N 1
ATOM 5591 C CA . PHE B 1 142 ? -10.953 7.172 12.742 1 98.88 142 PHE B CA 1
ATOM 5592 C C . PHE B 1 142 ? -10.5 7.184 14.195 1 98.88 142 PHE B C 1
ATOM 5594 O O . PHE B 1 142 ? -11.219 7.688 15.07 1 98.88 142 PHE B O 1
ATOM 5601 N N . VAL B 1 143 ? -9.328 6.648 14.453 1 98.81 143 VAL B N 1
ATOM 5602 C CA . VAL B 1 143 ? -8.641 6.746 15.742 1 98.81 143 VAL B CA 1
ATOM 5603 C C . VAL B 1 143 ? -7.133 6.75 15.523 1 98.81 143 VAL B C 1
ATOM 5605 O O . VAL B 1 143 ? -6.594 5.863 14.859 1 98.81 143 VAL B O 1
ATOM 5608 N N . SER B 1 144 ? -6.449 7.758 15.969 1 98.38 144 SER B N 1
ATOM 5609 C CA . SER B 1 144 ? -5.02 7.902 15.703 1 98.38 144 SER B CA 1
ATOM 5610 C C . SER B 1 144 ? -4.184 7.418 16.891 1 98.38 144 SER B C 1
ATOM 5612 O O . SER B 1 144 ? -4.707 7.223 17.984 1 98.38 144 SER B O 1
ATOM 5614 N N . GLY B 1 145 ? -2.863 7.227 16.641 1 98.25 145 GLY B N 1
ATOM 5615 C CA . GLY B 1 145 ? -1.938 6.805 17.688 1 98.25 145 GLY B CA 1
ATOM 5616 C C . GLY B 1 145 ? -1.634 7.902 18.688 1 98.25 145 GLY B C 1
ATOM 5617 O O . GLY B 1 145 ? -1.142 7.625 19.781 1 98.25 145 GLY B O 1
ATOM 5618 N N . GLY B 1 146 ? -1.872 9.18 18.312 1 98.25 146 GLY B N 1
ATOM 5619 C CA . GLY B 1 146 ? -1.649 10.297 19.219 1 98.25 146 GLY B CA 1
ATOM 5620 C C . GLY B 1 146 ? -0.292 10.945 19.047 1 98.25 146 GLY B C 1
ATOM 5621 O O . GLY B 1 146 ? 0.595 10.383 18.406 1 98.25 146 GLY B O 1
ATOM 5622 N N . GLY B 1 147 ? -0.137 12.109 19.625 1 98.12 147 GLY B N 1
ATOM 5623 C CA . GLY B 1 147 ? 1.114 12.844 19.516 1 98.12 147 GLY B CA 1
ATOM 5624 C C . GLY B 1 147 ? 2.131 12.43 20.562 1 98.12 147 GLY B C 1
ATOM 5625 O O . GLY B 1 147 ? 1.777 11.828 21.578 1 98.12 147 GLY B O 1
ATOM 5626 N N . MET B 1 148 ? 3.385 12.664 20.312 1 98.25 148 MET B N 1
ATOM 5627 C CA . MET B 1 148 ? 4.441 12.43 21.297 1 98.25 148 MET B CA 1
ATOM 5628 C C . MET B 1 148 ? 4.523 13.57 22.297 1 98.25 148 MET B C 1
ATOM 5630 O O . MET B 1 148 ? 3.979 14.648 22.062 1 98.25 148 MET B O 1
ATOM 5634 N N . GLU B 1 149 ? 5.172 13.383 23.375 1 97.94 149 GLU B N 1
ATOM 5635 C CA . GLU B 1 149 ? 5.453 14.422 24.359 1 97.94 149 GLU B CA 1
ATOM 5636 C C . GLU B 1 149 ? 6.504 15.406 23.859 1 97.94 149 GLU B C 1
ATOM 5638 O O . GLU B 1 149 ? 7.379 15.031 23.078 1 97.94 149 GLU B O 1
ATOM 5643 N N . SER B 1 150 ? 6.402 16.656 24.234 1 97.56 150 SER B N 1
ATOM 5644 C CA . SER B 1 150 ? 7.445 17.625 23.891 1 97.56 150 SER B CA 1
ATOM 5645 C C . SER B 1 150 ? 8.766 17.266 24.562 1 97.56 150 SER B C 1
ATOM 5647 O O . SER B 1 150 ? 8.773 16.641 25.625 1 97.56 150 SER B O 1
ATOM 5649 N N . GLY B 1 151 ? 9.812 17.641 23.891 1 96.75 151 GLY B N 1
ATOM 5650 C CA . GLY B 1 151 ? 11.133 17.453 24.469 1 96.75 151 GLY B CA 1
ATOM 5651 C C . GLY B 1 151 ? 11.383 18.344 25.672 1 96.75 151 GLY B C 1
ATOM 5652 O O . GLY B 1 151 ? 10.891 19.469 25.75 1 96.75 151 GLY B O 1
ATOM 5653 N N . ARG B 1 152 ? 12.242 17.844 26.594 1 93.62 152 ARG B N 1
ATOM 5654 C CA . ARG B 1 152 ? 12.594 18.609 27.781 1 93.62 152 ARG B CA 1
ATOM 5655 C C . ARG B 1 152 ? 13.695 19.609 27.484 1 93.62 152 ARG B C 1
ATOM 5657 O O . ARG B 1 152 ? 14.523 19.391 26.594 1 93.62 152 ARG B O 1
ATOM 5664 N N . PRO B 1 153 ? 13.68 20.688 28.266 1 94.62 153 PRO B N 1
ATOM 5665 C CA . PRO B 1 153 ? 14.773 21.656 28.094 1 94.62 153 PRO B CA 1
ATOM 5666 C C . PRO B 1 153 ? 16.141 21.047 28.375 1 94.62 153 PRO B C 1
ATOM 5668 O O . PRO B 1 153 ? 16.281 20.188 29.25 1 94.62 153 PRO B O 1
ATOM 5671 N N . VAL B 1 154 ? 17.047 21.484 27.609 1 94.94 154 VAL B N 1
ATOM 5672 C CA . VAL B 1 154 ? 18.422 21.062 27.828 1 94.94 154 VAL B CA 1
ATOM 5673 C C . VAL B 1 154 ? 19.297 22.281 28.094 1 94.94 154 VAL B C 1
ATOM 5675 O O . VAL B 1 154 ? 18.922 23.406 27.766 1 94.94 154 VAL B O 1
ATOM 5678 N N . LYS B 1 155 ? 20.547 22.016 28.672 1 95.31 155 LYS B N 1
ATOM 5679 C CA . LYS B 1 155 ? 21.5 23.078 28.938 1 95.31 155 LYS B CA 1
ATOM 5680 C C . LYS B 1 155 ? 22.281 23.438 27.688 1 95.31 155 LYS B C 1
ATOM 5682 O O . LYS B 1 155 ? 22.875 22.562 27.031 1 95.31 155 LYS B O 1
ATOM 5687 N N . ARG B 1 156 ? 22.312 24.703 27.406 1 94.38 156 ARG B N 1
ATOM 5688 C CA . ARG B 1 156 ? 23.141 25.219 26.328 1 94.38 156 ARG B CA 1
ATOM 5689 C C . ARG B 1 156 ? 24.594 25.391 26.781 1 94.38 156 ARG B C 1
ATOM 5691 O O . ARG B 1 156 ? 24.875 25.344 27.984 1 94.38 156 ARG B O 1
ATOM 5698 N N . ASP B 1 157 ? 25.375 25.641 25.859 1 94.69 157 ASP B N 1
ATOM 5699 C CA . ASP B 1 157 ? 26.781 25.828 26.188 1 94.69 157 ASP B CA 1
ATOM 5700 C C . ASP B 1 157 ? 26.984 27.094 27.016 1 94.69 157 ASP B C 1
ATOM 5702 O O . ASP B 1 157 ? 27.922 27.172 27.828 1 94.69 157 ASP B O 1
ATOM 5706 N N . ASP B 1 158 ? 26.234 28.047 26.844 1 93.56 158 ASP B N 1
ATOM 5707 C CA . ASP B 1 158 ? 26.375 29.297 27.578 1 93.56 158 ASP B CA 1
ATOM 5708 C C . ASP B 1 158 ? 25.766 29.203 28.969 1 93.56 158 ASP B C 1
ATOM 5710 O O . ASP B 1 158 ? 25.734 30.188 29.703 1 93.56 158 ASP B O 1
ATOM 5714 N N . GLY B 1 159 ? 25.234 28.125 29.266 1 92.25 159 GLY B N 1
ATOM 5715 C CA . GLY B 1 159 ? 24.734 27.875 30.609 1 92.25 159 GLY B CA 1
ATOM 5716 C C . GLY B 1 159 ? 23.234 28.078 30.734 1 92.25 159 GLY B C 1
ATOM 5717 O O . GLY B 1 159 ? 22.625 27.672 31.734 1 92.25 159 GLY B O 1
ATOM 5718 N N . THR B 1 160 ? 22.641 28.516 29.766 1 92.81 160 THR B N 1
ATOM 5719 C CA . THR B 1 160 ? 21.203 28.75 29.797 1 92.81 160 THR B CA 1
ATOM 5720 C C . THR B 1 160 ? 20.438 27.516 29.344 1 92.81 160 THR B C 1
ATOM 5722 O O . THR B 1 160 ? 21.016 26.609 28.75 1 92.81 160 THR B O 1
ATOM 5725 N N . ASP B 1 161 ? 19.188 27.469 29.734 1 91.44 161 ASP B N 1
ATOM 5726 C CA . ASP B 1 161 ? 18.328 26.359 29.328 1 91.44 161 ASP B CA 1
ATOM 5727 C C . ASP B 1 161 ? 17.562 26.703 28.062 1 91.44 161 ASP B C 1
ATOM 5729 O O . ASP B 1 161 ? 17.141 27.859 27.875 1 91.44 161 ASP B O 1
ATOM 5733 N N . THR B 1 162 ? 17.391 25.719 27.266 1 87.56 162 THR B N 1
ATOM 5734 C CA . THR B 1 162 ? 16.438 25.859 26.172 1 87.56 162 THR B CA 1
ATOM 5735 C C . THR B 1 162 ? 15.008 25.828 26.688 1 87.56 162 THR B C 1
ATOM 5737 O O . THR B 1 162 ? 14.781 25.516 27.859 1 87.56 162 THR B O 1
ATOM 5740 N N . THR B 1 163 ? 14.07 26.188 25.906 1 88.69 163 THR B N 1
ATOM 5741 C CA . THR B 1 163 ? 12.664 25.891 26.188 1 88.69 163 THR B CA 1
ATOM 5742 C C . THR B 1 163 ? 12.336 24.438 25.828 1 88.69 163 THR B C 1
ATOM 5744 O O . THR B 1 163 ? 13.219 23.688 25.406 1 88.69 163 THR B O 1
ATOM 5747 N N . ARG B 1 164 ? 11.141 24.031 26.062 1 92.5 164 ARG B N 1
ATOM 5748 C CA . ARG B 1 164 ? 10.727 22.734 25.547 1 92.5 164 ARG B CA 1
ATOM 5749 C C . ARG B 1 164 ? 11.023 22.609 24.047 1 92.5 164 ARG B C 1
ATOM 5751 O O . ARG B 1 164 ? 11.07 23.625 23.344 1 92.5 164 ARG B O 1
ATOM 5758 N N . LEU B 1 165 ? 11.344 21.438 23.688 1 92.69 165 LEU B N 1
ATOM 5759 C CA . LEU B 1 165 ? 11.898 21.219 22.359 1 92.69 165 LEU B CA 1
ATOM 5760 C C . LEU B 1 165 ? 10.969 20.344 21.516 1 92.69 165 LEU B C 1
ATOM 5762 O O . LEU B 1 165 ? 10.156 19.594 22.062 1 92.69 165 LEU B O 1
ATOM 5766 N N . ASP B 1 166 ? 11.055 20.484 20.281 1 91.62 166 ASP B N 1
ATOM 5767 C CA . ASP B 1 166 ? 10.453 19.562 19.312 1 91.62 166 ASP B CA 1
ATOM 5768 C C . ASP B 1 166 ? 11.406 19.297 18.156 1 91.62 166 ASP B C 1
ATOM 5770 O O . ASP B 1 166 ? 12.586 19.656 18.219 1 91.62 166 ASP B O 1
ATOM 5774 N N . LEU B 1 167 ? 10.938 18.562 17.219 1 90.25 167 LEU B N 1
ATOM 5775 C CA . LEU B 1 167 ? 11.727 18.156 16.062 1 90.25 167 LEU B CA 1
ATOM 5776 C C . LEU B 1 167 ? 12.32 19.359 15.344 1 90.25 167 LEU B C 1
ATOM 5778 O O . LEU B 1 167 ? 13.469 19.328 14.906 1 90.25 167 LEU B O 1
ATOM 5782 N N . ILE B 1 168 ? 11.578 20.438 15.203 1 87.06 168 ILE B N 1
ATOM 5783 C CA . ILE B 1 168 ? 11.977 21.625 14.445 1 87.06 168 ILE B CA 1
ATOM 5784 C C . ILE B 1 168 ? 13.148 22.312 15.148 1 87.06 168 ILE B C 1
ATOM 5786 O O . ILE B 1 168 ? 14.039 22.859 14.492 1 87.06 168 ILE B O 1
ATOM 5790 N N . ASP B 1 169 ? 13.18 22.234 16.453 1 89.19 169 ASP B N 1
ATOM 5791 C CA . ASP B 1 169 ? 14.289 22.797 17.219 1 89.19 169 ASP B CA 1
ATOM 5792 C C . ASP B 1 169 ? 15.602 22.094 16.844 1 89.19 169 ASP B C 1
ATOM 5794 O O . ASP B 1 169 ? 16.641 22.75 16.703 1 89.19 169 ASP B O 1
ATOM 5798 N N . ALA B 1 170 ? 15.484 20.797 16.781 1 90.69 170 ALA B N 1
ATOM 5799 C CA . ALA B 1 170 ? 16.672 20.031 16.406 1 90.69 170 ALA B CA 1
ATOM 5800 C C . ALA B 1 170 ? 17.141 20.391 15 1 90.69 170 ALA B C 1
ATOM 5802 O O . ALA B 1 170 ? 18.344 20.531 14.75 1 90.69 170 ALA B O 1
ATOM 5803 N N . MET B 1 171 ? 16.281 20.531 14.094 1 86.75 171 MET B N 1
ATOM 5804 C CA . MET B 1 171 ? 16.594 20.859 12.711 1 86.75 171 MET B CA 1
ATOM 5805 C C . MET B 1 171 ? 17.188 22.266 12.602 1 86.75 171 MET B C 1
ATOM 5807 O O . MET B 1 171 ? 18.188 22.469 11.906 1 86.75 171 MET B O 1
ATOM 5811 N N . THR B 1 172 ? 16.578 23.203 13.273 1 84.69 172 THR B N 1
ATOM 5812 C CA . THR B 1 172 ? 17.047 24.578 13.242 1 84.69 172 THR B CA 1
ATOM 5813 C C . THR B 1 172 ? 18.438 24.703 13.875 1 84.69 172 THR B C 1
ATOM 5815 O O . THR B 1 172 ? 19.312 25.406 13.359 1 84.69 172 THR B O 1
ATOM 5818 N N . ALA B 1 173 ? 18.594 24.016 14.984 1 89.31 173 ALA B N 1
ATOM 5819 C CA . ALA B 1 173 ? 19.875 24.047 15.672 1 89.31 173 ALA B CA 1
ATOM 5820 C C . ALA B 1 173 ? 20.984 23.469 14.789 1 89.31 173 ALA B C 1
ATOM 5822 O O . ALA B 1 173 ? 22.125 23.922 14.844 1 89.31 173 ALA B O 1
ATOM 5823 N N . SER B 1 174 ? 20.672 22.531 14 1 89.75 174 SER B N 1
ATOM 5824 C CA . SER B 1 174 ? 21.641 21.875 13.148 1 89.75 174 SER B CA 1
ATOM 5825 C C . SER B 1 174 ? 22.203 22.828 12.102 1 89.75 174 SER B C 1
ATOM 5827 O O . SER B 1 174 ? 23.344 22.672 11.648 1 89.75 174 SER B O 1
ATOM 5829 N N . ALA B 1 175 ? 21.484 23.812 11.672 1 83.12 175 ALA B N 1
ATOM 5830 C CA . ALA B 1 175 ? 21.875 24.75 10.633 1 83.12 175 ALA B CA 1
ATOM 5831 C C . ALA B 1 175 ? 22.547 25.984 11.242 1 83.12 175 ALA B C 1
ATOM 5833 O O . ALA B 1 175 ? 23.047 26.844 10.516 1 83.12 175 ALA B O 1
ATOM 5834 N N . ASP B 1 176 ? 22.547 26.125 12.594 1 84.81 176 ASP B N 1
ATOM 5835 C CA . ASP B 1 176 ? 23.094 27.281 13.297 1 84.81 176 ASP B CA 1
ATOM 5836 C C . ASP B 1 176 ? 24.562 27.047 13.656 1 84.81 176 ASP B C 1
ATOM 5838 O O . ASP B 1 176 ? 24.875 26.234 14.516 1 84.81 176 ASP B O 1
ATOM 5842 N N . PRO B 1 177 ? 25.453 27.812 13.062 1 85.5 177 PRO B N 1
ATOM 5843 C CA . PRO B 1 177 ? 26.875 27.609 13.32 1 85.5 177 PRO B CA 1
ATOM 5844 C C . PRO B 1 177 ? 27.266 27.938 14.758 1 85.5 177 PRO B C 1
ATOM 5846 O O . PRO B 1 177 ? 28.328 27.531 15.227 1 85.5 177 PRO B O 1
ATOM 5849 N N . SER B 1 178 ? 26.469 28.656 15.422 1 89.19 178 SER B N 1
ATOM 5850 C CA . SER B 1 178 ? 26.766 29.047 16.797 1 89.19 178 SER B CA 1
ATOM 5851 C C . SER B 1 178 ? 26.484 27.891 17.766 1 89.19 178 SER B C 1
ATOM 5853 O O . SER B 1 178 ? 26.922 27.922 18.922 1 89.19 178 SER B O 1
ATOM 5855 N N . VAL B 1 179 ? 25.781 26.922 17.359 1 93.06 179 VAL B N 1
ATOM 5856 C CA . VAL B 1 179 ? 25.484 25.75 18.172 1 93.06 179 VAL B CA 1
ATOM 5857 C C . VAL B 1 179 ? 26.578 24.703 17.984 1 93.06 179 VAL B C 1
ATOM 5859 O O . VAL B 1 179 ? 26.812 24.234 16.875 1 93.06 179 VAL B O 1
ATOM 5862 N N . SER B 1 180 ? 27.188 24.344 19.094 1 95.88 180 SER B N 1
ATOM 5863 C CA . SER B 1 180 ? 28.25 23.344 19.016 1 95.88 180 SER B CA 1
ATOM 5864 C C . SER B 1 180 ? 27.703 21.953 18.766 1 95.88 180 SER B C 1
ATOM 5866 O O . SER B 1 180 ? 26.5 21.719 18.953 1 95.88 180 SER B O 1
ATOM 5868 N N . ASP B 1 181 ? 28.562 21.078 18.375 1 95.56 181 ASP B N 1
ATOM 5869 C CA . ASP B 1 181 ? 28.156 19.688 18.141 1 95.56 181 ASP B CA 1
ATOM 5870 C C . ASP B 1 181 ? 27.656 19.047 19.438 1 95.56 181 ASP B C 1
ATOM 5872 O O . ASP B 1 181 ? 26.719 18.25 19.422 1 95.56 181 ASP B O 1
ATOM 5876 N N . ASP B 1 182 ? 28.25 19.375 20.5 1 96.38 182 ASP B N 1
ATOM 5877 C CA . ASP B 1 182 ? 27.844 18.828 21.781 1 96.38 182 ASP B CA 1
ATOM 5878 C C . ASP B 1 182 ? 26.453 19.328 22.172 1 96.38 182 ASP B C 1
ATOM 5880 O O . ASP B 1 182 ? 25.625 18.562 22.656 1 96.38 182 ASP B O 1
ATOM 5884 N N . GLU B 1 183 ? 26.328 20.609 22.031 1 96.19 183 GLU B N 1
ATOM 5885 C CA . GLU B 1 183 ? 25.016 21.188 22.297 1 96.19 183 GLU B CA 1
ATOM 5886 C C . GLU B 1 183 ? 23.953 20.578 21.391 1 96.19 183 GLU B C 1
ATOM 5888 O O . GLU B 1 183 ? 22.859 20.25 21.828 1 96.19 183 GLU B O 1
ATOM 5893 N N . LEU B 1 184 ? 24.297 20.453 20.141 1 96.12 184 LEU B N 1
ATOM 5894 C CA . LEU B 1 184 ? 23.375 19.859 19.172 1 96.12 184 LEU B CA 1
ATOM 5895 C C . LEU B 1 184 ? 23.016 18.438 19.578 1 96.12 184 LEU B C 1
ATOM 5897 O O . LEU B 1 184 ? 21.859 18.031 19.453 1 96.12 184 LEU B O 1
ATOM 5901 N N . LYS B 1 185 ? 23.922 17.734 20.062 1 95.94 185 LYS B N 1
ATOM 5902 C CA . LYS B 1 185 ? 23.688 16.359 20.516 1 95.94 185 LYS B CA 1
ATOM 5903 C C . LYS B 1 185 ? 22.688 16.328 21.656 1 95.94 185 LYS B C 1
ATOM 5905 O O . LYS B 1 185 ? 21.797 15.484 21.688 1 95.94 185 LYS B O 1
ATOM 5910 N N . ARG B 1 186 ? 22.844 17.234 22.625 1 96.25 186 ARG B N 1
ATOM 5911 C CA . ARG B 1 186 ? 21.891 17.312 23.719 1 96.25 186 ARG B CA 1
ATOM 5912 C C . ARG B 1 186 ? 20.484 17.625 23.203 1 96.25 186 ARG B C 1
ATOM 5914 O O . ARG B 1 186 ? 19.5 17.047 23.672 1 96.25 186 ARG B O 1
ATOM 5921 N N . ILE B 1 187 ? 20.391 18.469 22.234 1 96 187 ILE B N 1
ATOM 5922 C CA . ILE B 1 187 ? 19.109 18.875 21.656 1 96 187 ILE B CA 1
ATOM 5923 C C . ILE B 1 187 ? 18.469 17.688 20.938 1 96 187 ILE B C 1
ATOM 5925 O O . ILE B 1 187 ? 17.297 17.375 21.156 1 96 187 ILE B O 1
ATOM 5929 N N . GLU B 1 188 ? 19.281 17.078 20.141 1 94.69 188 GLU B N 1
ATOM 5930 C CA . GLU B 1 188 ? 18.797 15.938 19.359 1 94.69 188 GLU B CA 1
ATOM 5931 C C . GLU B 1 188 ? 18.312 14.812 20.266 1 94.69 188 GLU B C 1
ATOM 5933 O O . GLU B 1 188 ? 17.312 14.156 19.953 1 94.69 188 GLU B O 1
ATOM 5938 N N . MET B 1 189 ? 18.875 14.586 21.344 1 95.38 189 MET B N 1
ATOM 5939 C CA . MET B 1 189 ? 18.516 13.508 22.266 1 95.38 189 MET B CA 1
ATOM 5940 C C . MET B 1 189 ? 17.234 13.82 23.016 1 95.38 189 MET B C 1
ATOM 5942 O O . MET B 1 189 ? 16.547 12.914 23.484 1 95.38 189 MET B O 1
ATOM 5946 N N . SER B 1 190 ? 16.891 15.016 23.047 1 96.19 190 SER B N 1
ATOM 5947 C CA . SER B 1 190 ? 15.742 15.438 23.844 1 96.19 190 SER B CA 1
ATOM 5948 C C . SER B 1 190 ? 14.531 15.75 22.969 1 96.19 190 SER B C 1
ATOM 5950 O O . SER B 1 190 ? 13.398 15.734 23.453 1 96.19 190 SER B O 1
ATOM 5952 N N . ALA B 1 191 ? 14.68 16.078 21.75 1 96.25 191 ALA B N 1
ATOM 5953 C CA . ALA B 1 191 ? 13.68 16.719 20.891 1 96.25 191 ALA B CA 1
ATOM 5954 C C . ALA B 1 191 ? 12.477 15.812 20.672 1 96.25 191 ALA B C 1
ATOM 5956 O O . ALA B 1 191 ? 11.344 16.281 20.562 1 96.25 191 ALA B O 1
ATOM 5957 N N . CYS B 1 192 ? 12.703 14.531 20.562 1 97.44 192 CYS B N 1
ATOM 5958 C CA . CYS B 1 192 ? 11.656 13.547 20.312 1 97.44 192 CYS B CA 1
ATOM 5959 C C . CYS B 1 192 ? 11.719 12.414 21.328 1 97.44 192 CYS B C 1
ATOM 5961 O O . CYS B 1 192 ? 12.242 11.336 21.047 1 97.44 192 CYS B O 1
ATOM 5963 N N . PRO B 1 193 ? 11.039 12.555 22.422 1 97.31 193 PRO B N 1
ATOM 5964 C CA . PRO B 1 193 ? 11.305 11.672 23.562 1 97.31 193 PRO B CA 1
ATOM 5965 C C . PRO B 1 193 ? 10.461 10.398 23.531 1 97.31 193 PRO B C 1
ATOM 5967 O O . PRO B 1 193 ? 10.812 9.398 24.156 1 97.31 193 PRO B O 1
ATOM 5970 N N . THR B 1 194 ? 9.312 10.422 22.859 1 97.88 194 THR B N 1
ATOM 5971 C CA . THR B 1 194 ? 8.414 9.273 23 1 97.88 194 THR B CA 1
ATOM 5972 C C . THR B 1 194 ? 7.852 8.875 21.641 1 97.88 194 THR B C 1
ATOM 5974 O O . THR B 1 194 ? 8.086 9.547 20.641 1 97.88 194 THR B O 1
ATOM 5977 N N . CYS B 1 195 ? 7.137 7.691 21.625 1 97.69 195 CYS B N 1
ATOM 5978 C CA . CYS B 1 195 ? 6.332 7.328 20.469 1 97.69 195 CYS B CA 1
ATOM 5979 C C . CYS B 1 195 ? 5.223 8.344 20.234 1 97.69 195 CYS B C 1
ATOM 5981 O O . CYS B 1 195 ? 4.887 9.125 21.125 1 97.69 195 CYS B O 1
ATOM 5983 N N . GLY B 1 196 ? 4.695 8.359 19.016 1 97.88 196 GLY B N 1
ATOM 5984 C CA . GLY B 1 196 ? 3.645 9.297 18.625 1 97.88 196 GLY B CA 1
ATOM 5985 C C . GLY B 1 196 ? 4.066 10.242 17.516 1 97.88 196 GLY B C 1
ATOM 5986 O O . GLY B 1 196 ? 5.25 10.336 17.188 1 97.88 196 GLY B O 1
ATOM 5987 N N . SER B 1 197 ? 3.088 10.859 16.906 1 96.88 197 SER B N 1
ATOM 5988 C CA . SER B 1 197 ? 3.398 11.914 15.938 1 96.88 197 SER B CA 1
ATOM 5989 C C . SER B 1 197 ? 4.102 13.086 16.609 1 96.88 197 SER B C 1
ATOM 5991 O O . SER B 1 197 ? 4.105 13.195 17.828 1 96.88 197 SER B O 1
ATOM 5993 N N . CYS B 1 198 ? 4.664 13.953 15.852 1 93.94 198 CYS B N 1
ATOM 5994 C CA . CYS B 1 198 ? 5.484 15.031 16.375 1 93.94 198 CYS B CA 1
ATOM 5995 C C . CYS B 1 198 ? 4.695 15.867 17.375 1 93.94 198 CYS B C 1
ATOM 5997 O O . CYS B 1 198 ? 3.471 15.953 17.297 1 93.94 198 CYS B O 1
ATOM 5999 N N . SER B 1 199 ? 5.355 16.562 18.25 1 96.12 199 SER B N 1
ATOM 6000 C CA . SER B 1 199 ? 4.758 17.141 19.453 1 96.12 199 SER B CA 1
ATOM 6001 C C . SER B 1 199 ? 4.113 18.484 19.156 1 96.12 199 SER B C 1
ATOM 6003 O O . SER B 1 199 ? 3.352 19.016 19.969 1 96.12 199 SER B O 1
ATOM 6005 N N . GLY B 1 200 ? 4.414 19.109 18.047 1 93.19 200 GLY B N 1
ATOM 6006 C CA . GLY B 1 200 ? 3.791 20.375 17.672 1 93.19 200 GLY B CA 1
ATOM 6007 C C . GLY B 1 200 ? 2.566 20.188 16.797 1 93.19 200 GLY B C 1
ATOM 6008 O O . GLY B 1 200 ? 2.154 19.062 16.531 1 93.19 200 GLY B O 1
ATOM 6009 N N . MET B 1 201 ? 1.969 21.312 16.438 1 91.56 201 MET B N 1
ATOM 6010 C CA . MET B 1 201 ? 0.843 21.281 15.508 1 91.56 201 MET B CA 1
ATOM 6011 C C . MET B 1 201 ? 1.328 21.266 14.062 1 91.56 201 MET B C 1
ATOM 6013 O O . MET B 1 201 ? 1.045 22.203 13.305 1 91.56 201 MET B O 1
ATOM 6017 N N . PHE B 1 202 ? 2.037 20.156 13.75 1 91.69 202 PHE B N 1
ATOM 6018 C CA . PHE B 1 202 ? 2.477 19.922 12.375 1 91.69 202 PHE B CA 1
ATOM 6019 C C . PHE B 1 202 ? 1.397 19.203 11.578 1 91.69 202 PHE B C 1
ATOM 6021 O O . PHE B 1 202 ? 0.247 19.125 12.016 1 91.69 202 PHE B O 1
ATOM 6028 N N . THR B 1 203 ? 1.774 18.766 10.477 1 93.56 203 THR B N 1
ATOM 6029 C CA . THR B 1 203 ? 0.762 18.219 9.578 1 93.56 203 THR B CA 1
ATOM 6030 C C . THR B 1 203 ? 0.055 17.031 10.219 1 93.56 203 THR B C 1
ATOM 6032 O O . THR B 1 203 ? -1.17 16.906 10.141 1 93.56 203 THR B O 1
ATOM 6035 N N . ALA B 1 204 ? 0.799 16.109 10.852 1 96 204 ALA B N 1
ATOM 6036 C CA . ALA B 1 204 ? 0.223 14.906 11.445 1 96 204 ALA B CA 1
ATOM 6037 C C . ALA B 1 204 ? -0.849 15.258 12.477 1 96 204 ALA B C 1
ATOM 6039 O O . ALA B 1 204 ? -1.985 14.789 12.383 1 96 204 ALA B O 1
ATOM 6040 N N . ASN B 1 205 ? -0.525 16.094 13.414 1 96.69 205 ASN B N 1
ATOM 6041 C CA . ASN B 1 205 ? -1.476 16.453 14.461 1 96.69 205 ASN B CA 1
ATOM 6042 C C . ASN B 1 205 ? -2.613 17.312 13.914 1 96.69 205 ASN B C 1
ATOM 6044 O O . ASN B 1 205 ? -3.75 17.219 14.375 1 96.69 205 ASN B O 1
ATOM 6048 N N . SER B 1 206 ? -2.287 18.188 12.953 1 96.19 206 SER B N 1
ATOM 6049 C CA . SER B 1 206 ? -3.352 18.953 12.312 1 96.19 206 SER B CA 1
ATOM 6050 C C . SER B 1 206 ? -4.398 18.031 11.695 1 96.19 206 SER B C 1
ATOM 6052 O O . SER B 1 206 ? -5.602 18.25 11.859 1 96.19 206 SER B O 1
ATOM 6054 N N . MET B 1 207 ? -3.939 17 11.008 1 97.44 207 MET B N 1
ATOM 6055 C CA . MET B 1 207 ? -4.863 16.078 10.344 1 97.44 207 MET B CA 1
ATOM 6056 C C . MET B 1 207 ? -5.668 15.281 11.367 1 97.44 207 MET B C 1
ATOM 6058 O O . MET B 1 207 ? -6.855 15.031 11.164 1 97.44 207 MET B O 1
ATOM 6062 N N . ASN B 1 208 ? -5.016 14.859 12.422 1 97.81 208 ASN B N 1
ATOM 6063 C CA . ASN B 1 208 ? -5.727 14.133 13.461 1 97.81 208 ASN B CA 1
ATOM 6064 C C . ASN B 1 208 ? -6.797 14.992 14.125 1 97.81 208 ASN B C 1
ATOM 6066 O O . ASN B 1 208 ? -7.875 14.5 14.469 1 97.81 208 ASN B O 1
ATOM 6070 N N . CYS B 1 209 ? -6.484 16.266 14.32 1 97.94 209 CYS B N 1
ATOM 6071 C CA . CYS B 1 209 ? -7.449 17.219 14.859 1 97.94 209 CYS B CA 1
ATOM 6072 C C . CYS B 1 209 ? -8.586 17.453 13.875 1 97.94 209 CYS B C 1
ATOM 6074 O O . CYS B 1 209 ? -9.75 17.562 14.281 1 97.94 209 CYS B O 1
ATOM 6076 N N . LEU B 1 210 ? -8.25 17.469 12.617 1 98 210 LEU B N 1
ATOM 6077 C CA . LEU B 1 210 ? -9.242 17.734 11.578 1 98 210 LEU B CA 1
ATOM 6078 C C . LEU B 1 210 ? -10.258 16.594 11.5 1 98 210 LEU B C 1
ATOM 6080 O O . LEU B 1 210 ? -11.438 16.828 11.242 1 98 210 LEU B O 1
ATOM 6084 N N . THR B 1 211 ? -9.812 15.352 11.688 1 98.12 211 THR B N 1
ATOM 6085 C CA . THR B 1 211 ? -10.758 14.234 11.648 1 98.12 211 THR B CA 1
ATOM 6086 C C . THR B 1 211 ? -11.773 14.344 12.781 1 98.12 211 THR B C 1
ATOM 6088 O O . THR B 1 211 ? -12.93 13.945 12.633 1 98.12 211 THR B O 1
ATOM 6091 N N . GLU B 1 212 ? -11.305 14.852 13.891 1 98 212 GLU B N 1
ATOM 6092 C CA . GLU B 1 212 ? -12.203 15.086 15.016 1 98 212 GLU B CA 1
ATOM 6093 C C . GLU B 1 212 ? -13.195 16.203 14.703 1 98 212 GLU B C 1
ATOM 6095 O O . GLU B 1 212 ? -14.391 16.062 14.953 1 98 212 GLU B O 1
ATOM 6100 N N . ALA B 1 213 ? -12.734 17.266 14.117 1 98.44 213 ALA B N 1
ATOM 6101 C CA . ALA B 1 213 ? -13.562 18.422 13.797 1 98.44 213 ALA B CA 1
ATOM 6102 C C . ALA B 1 213 ? -14.586 18.078 12.719 1 98.44 213 ALA B C 1
ATOM 6104 O O . ALA B 1 213 ? -15.727 18.547 12.766 1 98.44 213 ALA B O 1
ATOM 6105 N N . ILE B 1 214 ? -14.195 17.266 11.766 1 98.38 214 ILE B N 1
ATOM 6106 C CA . ILE B 1 214 ? -15.086 16.844 10.688 1 98.38 214 ILE B CA 1
ATOM 6107 C C . ILE B 1 214 ? -16.188 15.945 11.242 1 98.38 214 ILE B C 1
ATOM 6109 O O . ILE B 1 214 ? -17.312 15.945 10.742 1 98.38 214 ILE B O 1
ATOM 6113 N N . GLY B 1 215 ? -15.836 15.195 12.25 1 98.62 215 GLY B N 1
ATOM 6114 C CA . GLY B 1 215 ? -16.828 14.336 12.891 1 98.62 215 GLY B CA 1
ATOM 6115 C C . GLY B 1 215 ? -16.578 12.859 12.648 1 98.62 215 GLY B C 1
ATOM 6116 O O . GLY B 1 215 ? -17.469 12.039 12.828 1 98.62 215 GLY B O 1
ATOM 6117 N N . LEU B 1 216 ? -15.352 12.469 12.266 1 98.81 216 LEU B N 1
ATOM 6118 C CA . LEU B 1 216 ? -15.07 11.078 11.938 1 98.81 216 LEU B CA 1
ATOM 6119 C C . LEU B 1 216 ? -14.297 10.391 13.062 1 98.81 216 LEU B C 1
ATOM 6121 O O . LEU B 1 216 ? -14.031 9.188 13 1 98.81 216 LEU B O 1
ATOM 6125 N N . SER B 1 217 ? -13.914 11.125 14.086 1 98.62 217 SER B N 1
ATOM 6126 C CA . SER B 1 217 ? -13.18 10.578 15.219 1 98.62 217 SER B CA 1
ATOM 6127 C C . SER B 1 217 ? -13.844 10.961 16.547 1 98.62 217 SER B C 1
ATOM 6129 O O . SER B 1 217 ? -14.633 11.906 16.594 1 98.62 217 SER B O 1
ATOM 6131 N N . LEU B 1 218 ? -13.523 10.297 17.578 1 98.69 218 LEU B N 1
ATOM 6132 C CA . LEU B 1 218 ? -14.055 10.539 18.922 1 98.69 218 LEU B CA 1
ATOM 6133 C C . LEU B 1 218 ? -13.398 11.758 19.547 1 98.69 218 LEU B C 1
ATOM 6135 O O . LEU B 1 218 ? -12.281 12.133 19.188 1 98.69 218 LEU B O 1
ATOM 6139 N N . PRO B 1 219 ? -14.141 12.422 20.516 1 98.38 219 PRO B N 1
ATOM 6140 C CA . PRO B 1 219 ? -13.523 13.531 21.25 1 98.38 219 PRO B CA 1
ATOM 6141 C C . PRO B 1 219 ? -12.227 13.125 21.938 1 98.38 219 PRO B C 1
ATOM 6143 O O . PRO B 1 219 ? -12.164 12.07 22.578 1 98.38 219 PRO B O 1
ATOM 6146 N N . GLY B 1 220 ? -11.219 13.93 21.766 1 98.31 220 GLY B N 1
ATOM 6147 C CA . GLY B 1 220 ? -9.93 13.641 22.375 1 98.31 220 GLY B CA 1
ATOM 6148 C C . GLY B 1 220 ? -8.945 13.016 21.391 1 98.31 220 GLY B C 1
ATOM 6149 O O . GLY B 1 220 ? -7.746 12.961 21.672 1 98.31 220 GLY B O 1
ATOM 6150 N N . ASN B 1 221 ? -9.422 12.57 20.25 1 98.44 221 ASN B N 1
ATOM 6151 C CA . ASN B 1 221 ? -8.57 11.906 19.266 1 98.44 221 ASN B CA 1
ATOM 6152 C C . ASN B 1 221 ? -7.402 12.789 18.859 1 98.44 221 ASN B C 1
ATOM 6154 O O . ASN B 1 221 ? -6.277 12.312 18.719 1 98.44 221 ASN B O 1
ATOM 6158 N N . GLY B 1 222 ? -7.66 14 18.672 1 98 222 GLY B N 1
ATOM 6159 C CA . GLY B 1 222 ? -6.684 14.898 18.094 1 98 222 GLY B CA 1
ATOM 6160 C C . GLY B 1 222 ? -5.547 15.242 19.031 1 98 222 GLY B C 1
ATOM 6161 O O . GLY B 1 222 ? -4.41 15.445 18.594 1 98 222 GLY B O 1
ATOM 6162 N N . THR B 1 223 ? -5.852 15.25 20.391 1 98.44 223 THR B N 1
ATOM 6163 C CA . THR B 1 223 ? -4.859 15.922 21.219 1 98.44 223 THR B CA 1
ATOM 6164 C C . THR B 1 223 ? -4.414 15.031 22.375 1 98.44 223 THR B C 1
ATOM 6166 O O . THR B 1 223 ? -3.451 15.344 23.078 1 98.44 223 THR B O 1
ATOM 6169 N N . THR B 1 224 ? -5.09 13.859 22.656 1 98.62 224 THR B N 1
ATOM 6170 C CA . THR B 1 224 ? -4.613 12.938 23.688 1 98.62 224 THR B CA 1
ATOM 6171 C C . THR B 1 224 ? -3.285 12.312 23.281 1 98.62 224 THR B C 1
ATOM 6173 O O . THR B 1 224 ? -3.176 11.711 22.219 1 98.62 224 THR B O 1
ATOM 6176 N N . LEU B 1 225 ? -2.33 12.438 24.141 1 98.44 225 LEU B N 1
ATOM 6177 C CA . LEU B 1 225 ? -0.981 11.977 23.828 1 98.44 225 LEU B CA 1
ATOM 6178 C C . LEU B 1 225 ? -0.947 10.461 23.672 1 98.44 225 LEU B C 1
ATOM 6180 O O . LEU B 1 225 ? -1.757 9.75 24.266 1 98.44 225 LEU B O 1
ATOM 6184 N N . ALA B 1 226 ? 0.021 10.016 22.859 1 98.5 226 ALA B N 1
ATOM 6185 C CA . ALA B 1 226 ? 0.219 8.586 22.625 1 98.5 226 ALA B CA 1
ATOM 6186 C C . ALA B 1 226 ? 0.538 7.852 23.922 1 98.5 226 ALA B C 1
ATOM 6188 O O . ALA B 1 226 ? 0.104 6.715 24.125 1 98.5 226 ALA B O 1
ATOM 6189 N N . THR B 1 227 ? 1.284 8.484 24.797 1 98.25 227 THR B N 1
ATOM 6190 C CA . THR B 1 227 ? 1.79 7.84 26 1 98.25 227 THR B CA 1
ATOM 6191 C C . THR B 1 227 ? 0.721 7.816 27.094 1 98.25 227 THR B C 1
ATOM 6193 O O . THR B 1 227 ? 0.835 7.07 28.078 1 98.25 227 THR B O 1
ATOM 6196 N N . TYR B 1 228 ? -0.24 8.609 27.016 1 98.19 228 TYR B N 1
ATOM 6197 C CA . TYR B 1 228 ? -1.203 8.711 28.109 1 98.19 228 TYR B CA 1
ATOM 6198 C C . TYR B 1 228 ? -2.193 7.555 28.078 1 98.19 228 TYR B C 1
ATOM 6200 O O . TYR B 1 228 ? -2.695 7.191 27.016 1 98.19 228 TYR B O 1
ATOM 6208 N N . ALA B 1 229 ? -2.584 7.062 29.188 1 98.25 229 ALA B N 1
ATOM 6209 C CA . ALA B 1 229 ? -3.406 5.863 29.344 1 98.25 229 ALA B CA 1
ATOM 6210 C C . ALA B 1 229 ? -4.805 6.078 28.781 1 98.25 229 ALA B C 1
ATOM 6212 O O . ALA B 1 229 ? -5.434 5.137 28.281 1 98.25 229 ALA B O 1
ATOM 6213 N N . ALA B 1 230 ? -5.273 7.293 28.781 1 97.5 230 ALA B N 1
ATOM 6214 C CA . ALA B 1 230 ? -6.633 7.59 28.328 1 97.5 230 ALA B CA 1
ATOM 6215 C C . ALA B 1 230 ? -6.746 7.441 26.812 1 97.5 230 ALA B C 1
ATOM 6217 O O . ALA B 1 230 ? -7.852 7.445 26.266 1 97.5 230 ALA B O 1
ATOM 6218 N N . ARG B 1 231 ? -5.652 7.266 26.141 1 98.06 231 ARG B N 1
ATOM 6219 C CA . ARG B 1 231 ? -5.699 7.008 24.703 1 98.06 231 ARG B CA 1
ATOM 6220 C C . ARG B 1 231 ? -6.23 5.605 24.422 1 98.06 231 ARG B C 1
ATOM 6222 O O . ARG B 1 231 ? -6.902 5.383 23.406 1 98.06 231 ARG B O 1
ATOM 6229 N N . LYS B 1 232 ? -5.969 4.621 25.25 1 98.44 232 LYS B N 1
ATOM 6230 C CA . LYS B 1 232 ? -6.367 3.236 25.031 1 98.44 232 LYS B CA 1
ATOM 6231 C C . LYS B 1 232 ? -7.883 3.117 24.891 1 98.44 232 LYS B C 1
ATOM 6233 O O . LYS B 1 232 ? -8.375 2.488 23.953 1 98.44 232 LYS B O 1
ATOM 6238 N N . PRO B 1 233 ? -8.727 3.75 25.781 1 98.31 233 PRO B N 1
ATOM 6239 C CA . PRO B 1 233 ? -10.18 3.67 25.641 1 98.31 233 PRO B CA 1
ATOM 6240 C C . PRO B 1 233 ? -10.688 4.227 24.312 1 98.31 233 PRO B C 1
ATOM 6242 O O . PRO B 1 233 ? -11.719 3.789 23.812 1 98.31 233 PRO B O 1
ATOM 6245 N N . LEU B 1 234 ? -9.977 5.172 23.719 1 98.56 234 LEU B N 1
ATOM 6246 C CA . LEU B 1 234 ? -10.391 5.691 22.422 1 98.56 234 LEU B CA 1
ATOM 6247 C C . LEU B 1 234 ? -10.414 4.586 21.375 1 98.56 234 LEU B C 1
ATOM 6249 O O . LEU B 1 234 ? -11.312 4.539 20.531 1 98.56 234 LEU B O 1
ATOM 6253 N N . PHE B 1 235 ? -9.406 3.695 21.438 1 98.81 235 PHE B N 1
ATOM 6254 C CA . PHE B 1 235 ? -9.359 2.57 20.5 1 98.81 235 PHE B CA 1
ATOM 6255 C C . PHE B 1 235 ? -10.508 1.604 20.766 1 98.81 235 PHE B C 1
ATOM 6257 O O . PHE B 1 235 ? -11.141 1.111 19.844 1 98.81 235 PHE B O 1
ATOM 6264 N N . GLU B 1 236 ? -10.766 1.289 22.047 1 98.81 236 GLU B N 1
ATOM 6265 C CA . GLU B 1 236 ? -11.867 0.41 22.422 1 98.81 236 GLU B CA 1
ATOM 6266 C C . GLU B 1 236 ? -13.211 0.974 21.953 1 98.81 236 GLU B C 1
ATOM 6268 O O . GLU B 1 236 ? -14.016 0.257 21.359 1 98.81 236 GLU B O 1
ATOM 6273 N N . GLN B 1 237 ? -13.383 2.244 22.203 1 98.81 237 GLN B N 1
ATOM 6274 C CA . GLN B 1 237 ? -14.625 2.908 21.828 1 98.81 237 GLN B CA 1
ATOM 6275 C C . GLN B 1 237 ? -14.805 2.951 20.312 1 98.81 237 GLN B C 1
ATOM 6277 O O . GLN B 1 237 ? -15.922 2.836 19.812 1 98.81 237 GLN B O 1
ATOM 6282 N N . ALA B 1 238 ? -13.734 3.199 19.609 1 98.88 238 ALA B N 1
ATOM 6283 C CA . ALA B 1 238 ? -13.805 3.205 18.141 1 98.88 238 ALA B CA 1
ATOM 6284 C C . ALA B 1 238 ? -14.32 1.868 17.625 1 98.88 238 ALA B C 1
ATOM 6286 O O . ALA B 1 238 ? -15.148 1.833 16.703 1 98.88 238 ALA B O 1
ATOM 6287 N N . GLY B 1 239 ? -13.797 0.749 18.188 1 98.88 239 GLY B N 1
ATOM 6288 C CA . GLY B 1 239 ? -14.234 -0.579 17.781 1 98.88 239 GLY B CA 1
ATOM 6289 C C . GLY B 1 239 ? -15.711 -0.822 18.047 1 98.88 239 GLY B C 1
ATOM 6290 O O . GLY B 1 239 ? -16.422 -1.328 17.188 1 98.88 239 GLY B O 1
ATOM 6291 N N . ALA B 1 240 ? -16.203 -0.429 19.219 1 98.88 240 ALA B N 1
ATOM 6292 C CA . ALA B 1 240 ? -17.609 -0.61 19.578 1 98.88 240 ALA B CA 1
ATOM 6293 C C . ALA B 1 240 ? -18.516 0.279 18.719 1 98.88 240 ALA B C 1
ATOM 6295 O O . ALA B 1 240 ? -19.562 -0.167 18.234 1 98.88 240 ALA B O 1
ATOM 6296 N N . LEU B 1 241 ? -18.078 1.495 18.531 1 98.88 241 LEU B N 1
ATOM 6297 C CA . LEU B 1 241 ? -18.859 2.498 17.812 1 98.88 241 LEU B CA 1
ATOM 6298 C C . LEU B 1 241 ? -19.047 2.105 16.359 1 98.88 241 LEU B C 1
ATOM 6300 O O . LEU B 1 241 ? -20.141 2.279 15.797 1 98.88 241 LEU B O 1
ATOM 6304 N N . VAL B 1 242 ? -18.031 1.608 15.719 1 98.94 242 VAL B N 1
ATOM 6305 C CA . VAL B 1 242 ? -18.125 1.302 14.289 1 98.94 242 VAL B CA 1
ATOM 6306 C C . VAL B 1 242 ? -19.156 0.202 14.07 1 98.94 242 VAL B C 1
ATOM 6308 O O . VAL B 1 242 ? -19.859 0.197 13.055 1 98.94 242 VAL B O 1
ATOM 6311 N N . VAL B 1 243 ? -19.25 -0.765 14.969 1 98.88 243 VAL B N 1
ATOM 6312 C CA . VAL B 1 243 ? -20.25 -1.822 14.867 1 98.88 243 VAL B CA 1
ATOM 6313 C C . VAL B 1 243 ? -21.656 -1.229 15.023 1 98.88 243 VAL B C 1
ATOM 6315 O O . VAL B 1 243 ? -22.578 -1.591 14.289 1 98.88 243 VAL B O 1
ATOM 6318 N N . GLU B 1 244 ? -21.766 -0.326 16 1 98.81 244 GLU B N 1
ATOM 6319 C CA . GLU B 1 244 ? -23.047 0.374 16.172 1 98.81 244 GLU B CA 1
ATOM 6320 C C . GLU B 1 244 ? -23.438 1.104 14.891 1 98.81 244 GLU B C 1
ATOM 6322 O O . GLU B 1 244 ? -24.594 1.028 14.461 1 98.81 244 GLU B O 1
ATOM 6327 N N . LEU B 1 245 ? -22.5 1.801 14.297 1 98.88 245 LEU B N 1
ATOM 6328 C CA . LEU B 1 245 ? -22.766 2.531 13.062 1 98.88 245 LEU B CA 1
ATOM 6329 C C . LEU B 1 245 ? -23.141 1.576 11.938 1 98.88 245 LEU B C 1
ATOM 6331 O O . LEU B 1 245 ? -24.031 1.874 11.141 1 98.88 245 LEU B O 1
ATOM 6335 N N . ALA B 1 246 ? -22.422 0.468 11.859 1 98.81 246 ALA B N 1
ATOM 6336 C CA . ALA B 1 246 ? -22.766 -0.536 10.852 1 98.81 246 ALA B CA 1
ATOM 6337 C C . ALA B 1 246 ? -24.203 -1.021 11.016 1 98.81 246 ALA B C 1
ATOM 6339 O O . ALA B 1 246 ? -24.938 -1.136 10.031 1 98.81 246 ALA B O 1
ATOM 6340 N N . LYS B 1 247 ? -24.594 -1.307 12.227 1 98.38 247 LYS B N 1
ATOM 6341 C CA . LYS B 1 247 ? -25.938 -1.775 12.5 1 98.38 247 LYS B CA 1
ATOM 6342 C C . LYS B 1 247 ? -26.984 -0.707 12.148 1 98.38 247 LYS B C 1
ATOM 6344 O O . LYS B 1 247 ? -28.031 -1.014 11.586 1 98.38 247 LYS B O 1
ATOM 6349 N N . ARG B 1 248 ? -26.672 0.503 12.5 1 98.44 248 ARG B N 1
ATOM 6350 C CA . ARG B 1 248 ? -27.578 1.599 12.133 1 98.44 248 ARG B CA 1
ATOM 6351 C C . ARG B 1 248 ? -27.75 1.68 10.625 1 98.44 248 ARG B C 1
ATOM 6353 O O . ARG B 1 248 ? -28.859 1.925 10.141 1 98.44 248 ARG B O 1
ATOM 6360 N N . TYR B 1 249 ? -26.75 1.455 9.867 1 98.69 249 TYR B N 1
ATOM 6361 C CA . TYR B 1 249 ? -26.812 1.555 8.414 1 98.69 249 TYR B CA 1
ATOM 6362 C C . TYR B 1 249 ? -27.469 0.317 7.816 1 98.69 249 TYR B C 1
ATOM 6364 O O . TYR B 1 249 ? -28.484 0.419 7.129 1 98.69 249 TYR B O 1
ATOM 6372 N N . TYR B 1 250 ? -27 -0.866 8.141 1 98.31 250 TYR B N 1
ATOM 6373 C CA . TYR B 1 250 ? -27.406 -2.084 7.445 1 98.31 250 TYR B CA 1
ATOM 6374 C C . TYR B 1 250 ? -28.719 -2.605 7.992 1 98.31 250 TYR B C 1
ATOM 6376 O O . TYR B 1 250 ? -29.531 -3.164 7.246 1 98.31 250 TYR B O 1
ATOM 6384 N N . ASP B 1 251 ? -28.969 -2.438 9.328 1 97.06 251 ASP B N 1
ATOM 6385 C CA . ASP B 1 251 ? -30.219 -2.906 9.93 1 97.06 251 ASP B CA 1
ATOM 6386 C C . ASP B 1 251 ? -31.266 -1.789 9.969 1 97.06 251 ASP B C 1
ATOM 6388 O O . ASP B 1 251 ? -32.469 -2.051 9.891 1 97.06 251 ASP B O 1
ATOM 6392 N N . GLY B 1 252 ? -30.797 -0.569 10.055 1 97.25 252 GLY B N 1
ATOM 6393 C CA . GLY B 1 252 ? -31.719 0.53 10.297 1 97.25 252 GLY B CA 1
ATOM 6394 C C . GLY B 1 252 ? -31.875 1.45 9.102 1 97.25 252 GLY B C 1
ATOM 6395 O O . GLY B 1 252 ? -32.656 2.398 9.141 1 97.25 252 GLY B O 1
ATOM 6396 N N . ASP B 1 253 ? -31.109 1.262 8.023 1 97.69 253 ASP B N 1
ATOM 6397 C CA . ASP B 1 253 ? -31.156 2.07 6.812 1 97.69 253 ASP B CA 1
ATOM 6398 C C . ASP B 1 253 ? -30.828 3.529 7.109 1 97.69 253 ASP B C 1
ATOM 6400 O O . ASP B 1 253 ? -31.453 4.441 6.574 1 97.69 253 ASP B O 1
ATOM 6404 N N . ASP B 1 254 ? -29.891 3.727 8.016 1 98.31 254 ASP B N 1
ATOM 6405 C CA . ASP B 1 254 ? -29.469 5.062 8.43 1 98.31 254 ASP B CA 1
ATOM 6406 C C . ASP B 1 254 ? -28.25 5.531 7.641 1 98.31 254 ASP B C 1
ATOM 6408 O O . ASP B 1 254 ? -27.109 5.312 8.055 1 98.31 254 ASP B O 1
ATOM 6412 N N . GLU B 1 255 ? -28.422 6.293 6.645 1 98.19 255 GLU B N 1
ATOM 6413 C CA . GLU B 1 255 ? -27.344 6.754 5.766 1 98.19 255 GLU B CA 1
ATOM 6414 C C . GLU B 1 255 ? -26.562 7.895 6.402 1 98.19 255 GLU B C 1
ATOM 6416 O O . GLU B 1 255 ? -25.469 8.234 5.949 1 98.19 255 GLU B O 1
ATOM 6421 N N . SER B 1 256 ? -27.078 8.43 7.496 1 98.38 256 SE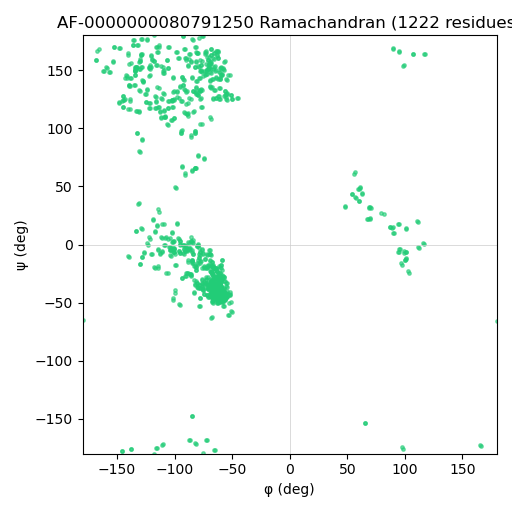R B N 1
ATOM 6422 C CA . SER B 1 256 ? -26.438 9.578 8.125 1 98.38 256 SER B CA 1
ATOM 6423 C C . SER B 1 256 ? -25.109 9.195 8.758 1 98.38 256 SER B C 1
ATOM 6425 O O . SER B 1 256 ? -24.281 10.062 9.062 1 98.38 256 SER B O 1
ATOM 6427 N N . VAL B 1 257 ? -24.859 7.887 8.914 1 98.62 257 VAL B N 1
ATOM 6428 C CA . VAL B 1 257 ? -23.656 7.449 9.617 1 98.62 257 VAL B CA 1
ATOM 6429 C C . VAL B 1 257 ? -22.516 7.262 8.633 1 98.62 257 VAL B C 1
ATOM 6431 O O . VAL B 1 257 ? -21.375 7.012 9.031 1 98.62 257 VAL B O 1
ATOM 6434 N N . LEU B 1 258 ? -22.781 7.398 7.309 1 98.75 258 LEU B N 1
ATOM 6435 C CA . LEU B 1 258 ? -21.781 7.188 6.277 1 98.75 258 LEU B CA 1
ATOM 6436 C C . LEU B 1 258 ? -20.828 8.375 6.195 1 98.75 258 LEU B C 1
ATOM 6438 O O . LEU B 1 258 ? -21.219 9.508 6.469 1 98.75 258 LEU B O 1
ATOM 6442 N N . PRO B 1 259 ? -19.562 8.172 5.832 1 98.81 259 PRO B N 1
ATOM 6443 C CA . PRO B 1 259 ? -18.547 9.219 5.781 1 98.81 259 PRO B CA 1
ATOM 6444 C C . PRO B 1 259 ? -18.984 10.438 4.973 1 98.81 259 PRO B C 1
ATOM 6446 O O . PRO B 1 259 ? -18.781 11.578 5.402 1 98.81 259 PRO B O 1
ATOM 6449 N N . ARG B 1 260 ? -19.656 10.227 3.83 1 98.5 260 ARG B N 1
ATOM 6450 C CA . ARG B 1 260 ? -20.016 11.336 2.957 1 98.5 260 ARG B CA 1
ATOM 6451 C C . ARG B 1 260 ? -21.203 12.117 3.531 1 98.5 260 ARG B C 1
ATOM 6453 O O . ARG B 1 260 ? -21.438 13.258 3.135 1 98.5 260 ARG B O 1
ATOM 6460 N N . ALA B 1 261 ? -21.922 11.484 4.402 1 98.5 261 ALA B N 1
ATOM 6461 C CA . ALA B 1 261 ? -23.016 12.18 5.086 1 98.5 261 ALA B CA 1
ATOM 6462 C C . ALA B 1 261 ? -22.5 12.977 6.281 1 98.5 261 ALA B C 1
ATOM 6464 O O . ALA B 1 261 ? -23.156 13.906 6.75 1 98.5 261 ALA B O 1
ATOM 6465 N N . ILE B 1 262 ? -21.344 12.664 6.742 1 98.62 262 ILE B N 1
ATOM 6466 C CA . ILE B 1 262 ? -20.734 13.328 7.887 1 98.62 262 ILE B CA 1
ATOM 6467 C C . ILE B 1 262 ? -19.797 14.43 7.406 1 98.62 262 ILE B C 1
ATOM 6469 O O . ILE B 1 262 ? -19.875 15.57 7.855 1 98.62 262 ILE B O 1
ATOM 6473 N N . ALA B 1 263 ? -18.906 14.008 6.484 1 98.5 263 ALA B N 1
ATOM 6474 C CA . ALA B 1 263 ? -17.922 14.93 5.922 1 98.5 263 ALA B CA 1
ATOM 6475 C C . ALA B 1 263 ? -18.547 15.758 4.793 1 98.5 263 ALA B C 1
ATOM 6477 O O . ALA B 1 263 ? -18.094 15.68 3.646 1 98.5 263 ALA B O 1
ATOM 6478 N N . THR B 1 264 ? -19.484 16.578 5.152 1 98 264 THR B N 1
ATOM 6479 C CA . THR B 1 264 ? -20.188 17.453 4.207 1 98 264 THR B CA 1
ATOM 6480 C C . THR B 1 264 ? -19.391 18.734 3.963 1 98 264 THR B C 1
ATOM 6482 O O . THR B 1 264 ? -18.359 18.953 4.598 1 98 264 THR B O 1
ATOM 6485 N N . ARG B 1 265 ? -19.906 19.547 3.064 1 98 265 ARG B N 1
ATOM 6486 C CA . ARG B 1 265 ? -19.281 20.844 2.793 1 98 265 ARG B CA 1
ATOM 6487 C C . ARG B 1 265 ? -19.188 21.688 4.066 1 98 265 ARG B C 1
ATOM 6489 O O . ARG B 1 265 ? -18.156 22.297 4.328 1 98 265 ARG B O 1
ATOM 6496 N N . ASP B 1 266 ? -20.25 21.656 4.824 1 98.44 266 ASP B N 1
ATOM 6497 C CA . ASP B 1 266 ? -20.281 22.406 6.07 1 98.44 266 ASP B CA 1
ATOM 6498 C C . ASP B 1 266 ? -19.281 21.859 7.078 1 98.44 266 ASP B C 1
ATOM 6500 O O . ASP B 1 266 ? -18.625 22.625 7.805 1 98.44 266 ASP B O 1
ATOM 6504 N N . ALA B 1 267 ? -19.172 20.531 7.152 1 98.62 267 ALA B N 1
ATOM 6505 C CA . ALA B 1 267 ? -18.188 19.922 8.039 1 98.62 267 ALA B CA 1
ATOM 6506 C C . ALA B 1 267 ? -16.766 20.281 7.629 1 98.62 267 ALA B C 1
ATOM 6508 O O . ALA B 1 267 ? -15.914 20.531 8.477 1 98.62 267 ALA B O 1
ATOM 6509 N N . PHE B 1 268 ? -16.531 20.266 6.289 1 98.56 268 PHE B N 1
ATOM 6510 C CA . PHE B 1 268 ? -15.227 20.703 5.773 1 98.56 268 PHE B CA 1
ATOM 6511 C C . PHE B 1 268 ? -14.945 22.141 6.148 1 98.56 268 PHE B C 1
ATOM 6513 O O . PHE B 1 268 ? -13.828 22.484 6.559 1 98.56 268 PHE B O 1
ATOM 6520 N N . ALA B 1 269 ? -15.93 22.969 6.016 1 98.38 269 ALA B N 1
ATOM 6521 C CA . ALA B 1 269 ? -15.773 24.375 6.363 1 98.38 269 ALA B CA 1
ATOM 6522 C C . ALA B 1 269 ? -15.453 24.547 7.844 1 98.38 269 ALA B C 1
ATOM 6524 O O . ALA B 1 269 ? -14.602 25.359 8.211 1 98.38 269 ALA B O 1
ATOM 6525 N N . ASN B 1 270 ? -16.156 23.797 8.688 1 98.62 270 ASN B N 1
ATOM 6526 C CA . ASN B 1 270 ? -15.906 23.859 10.125 1 98.62 270 ASN B CA 1
ATOM 6527 C C . ASN B 1 270 ? -14.484 23.406 10.453 1 98.62 270 ASN B C 1
ATOM 6529 O O . ASN B 1 270 ? -13.805 24.031 11.273 1 98.62 270 ASN B O 1
ATOM 6533 N N . ALA B 1 271 ? -14.102 22.328 9.82 1 98.25 271 ALA B N 1
ATOM 6534 C CA . ALA B 1 271 ? -12.758 21.812 10.062 1 98.25 271 ALA B CA 1
ATOM 6535 C C . ALA B 1 271 ? -11.695 22.797 9.617 1 98.25 271 ALA B C 1
ATOM 6537 O O . ALA B 1 271 ? -10.695 23 10.32 1 98.25 271 ALA B O 1
ATOM 6538 N N . MET B 1 272 ? -11.875 23.375 8.477 1 97.62 272 MET B N 1
ATOM 6539 C CA . MET B 1 272 ? -10.914 24.359 7.977 1 97.62 272 MET B CA 1
ATOM 6540 C C . MET B 1 272 ? -10.898 25.609 8.867 1 97.62 272 MET B C 1
ATOM 6542 O O . MET B 1 272 ? -9.836 26.188 9.094 1 97.62 272 MET B O 1
ATOM 6546 N N . THR B 1 273 ? -12.086 26 9.328 1 97.75 273 THR B N 1
ATOM 6547 C CA . THR B 1 273 ? -12.188 27.125 10.266 1 97.75 273 THR B CA 1
ATOM 6548 C C . THR B 1 273 ? -11.344 26.859 11.508 1 97.75 273 THR B C 1
ATOM 6550 O O . THR B 1 273 ? -10.594 27.734 11.953 1 97.75 273 THR B O 1
ATOM 6553 N N . MET B 1 274 ? -11.461 25.703 11.992 1 97.44 274 MET B N 1
ATOM 6554 C CA . MET B 1 274 ? -10.664 25.312 13.148 1 97.44 274 MET B CA 1
ATOM 6555 C C . MET B 1 274 ? -9.172 25.344 12.82 1 97.44 274 MET B C 1
ATOM 6557 O O . MET B 1 274 ? -8.375 25.859 13.609 1 97.44 274 MET B O 1
ATOM 6561 N N . ASP B 1 275 ? -8.82 24.828 11.695 1 95.81 275 ASP B N 1
ATOM 6562 C CA . ASP B 1 275 ? -7.422 24.766 11.281 1 95.81 275 ASP B CA 1
ATOM 6563 C C . ASP B 1 275 ? -6.832 26.172 11.141 1 95.81 275 ASP B C 1
ATOM 6565 O O . ASP B 1 275 ? -5.711 26.422 11.594 1 95.81 275 ASP B O 1
ATOM 6569 N N . ILE B 1 276 ? -7.539 27.062 10.539 1 95.38 276 ILE B N 1
ATOM 6570 C CA . ILE B 1 276 ? -7.125 28.438 10.352 1 95.38 276 ILE B CA 1
ATOM 6571 C C . ILE B 1 276 ? -6.957 29.109 11.719 1 95.38 276 ILE B C 1
ATOM 6573 O O . ILE B 1 276 ? -5.988 29.844 11.938 1 95.38 276 ILE B O 1
ATOM 6577 N N . ALA B 1 277 ? -7.879 28.812 12.617 1 96.25 277 ALA B N 1
ATOM 6578 C CA . ALA B 1 277 ? -7.891 29.438 13.938 1 96.25 277 ALA B CA 1
ATOM 6579 C C . ALA B 1 277 ? -6.676 29 14.758 1 96.25 277 ALA B C 1
ATOM 6581 O O . ALA B 1 277 ? -6.227 29.75 15.633 1 96.25 277 ALA B O 1
ATOM 6582 N N . MET B 1 278 ? -6.176 27.844 14.445 1 92.75 278 MET B N 1
ATOM 6583 C CA . MET B 1 278 ? -5.051 27.328 15.219 1 92.75 278 MET B CA 1
ATOM 6584 C C . MET B 1 278 ? -3.736 27.547 14.477 1 92.75 278 MET B C 1
ATOM 6586 O O . MET B 1 278 ? -2.664 27.281 15.016 1 92.75 278 MET B O 1
ATOM 6590 N N . GLY B 1 279 ? -3.812 28.078 13.266 1 87.19 279 GLY B N 1
ATOM 6591 C CA . GLY B 1 279 ? -2.607 28.188 12.461 1 87.19 279 GLY B CA 1
ATOM 6592 C C . GLY B 1 279 ? -1.987 26.844 12.125 1 87.19 279 GLY B C 1
ATOM 6593 O O . GLY B 1 279 ? -0.788 26.641 12.328 1 87.19 279 GLY B O 1
ATOM 6594 N N . GLY B 1 280 ? -2.766 25.922 11.766 1 86.69 280 GLY B N 1
ATOM 6595 C CA . GLY B 1 280 ? -2.312 24.578 11.438 1 86.69 280 GLY B CA 1
ATOM 6596 C C . GLY B 1 280 ? -1.425 24.547 10.203 1 86.69 280 GLY B C 1
ATOM 6597 O O . GLY B 1 280 ? -1.069 25.578 9.648 1 86.69 280 GLY B O 1
ATOM 6598 N N . SER B 1 281 ? -1.027 23.359 9.812 1 90.31 281 SER B N 1
ATOM 6599 C CA . SER B 1 281 ? -0.14 23.141 8.672 1 90.31 281 SER B CA 1
ATOM 6600 C C . SER B 1 281 ? -0.797 23.578 7.367 1 90.31 281 SER B C 1
ATOM 6602 O O . SER B 1 281 ? -1.996 23.375 7.168 1 90.31 281 SER B O 1
ATOM 6604 N N . THR B 1 282 ? 0.017 24.141 6.445 1 92.19 282 THR B N 1
ATOM 6605 C CA . THR B 1 282 ? -0.5 24.469 5.121 1 92.19 282 THR B CA 1
ATOM 6606 C C . THR B 1 282 ? -0.818 23.203 4.336 1 92.19 282 THR B C 1
ATOM 6608 O O . THR B 1 282 ? -1.611 23.234 3.393 1 92.19 282 THR B O 1
ATOM 6611 N N . ASN B 1 283 ? -0.263 22.109 4.77 1 94.88 283 ASN B N 1
ATOM 6612 C CA . ASN B 1 283 ? -0.493 20.844 4.074 1 94.88 283 ASN B CA 1
ATOM 6613 C C . ASN B 1 283 ? -1.937 20.375 4.23 1 94.88 283 ASN B C 1
ATOM 6615 O O . ASN B 1 283 ? -2.428 19.594 3.422 1 94.88 283 ASN B O 1
ATOM 6619 N N . THR B 1 284 ? -2.611 20.844 5.301 1 96 284 THR B N 1
ATOM 6620 C CA . THR B 1 284 ? -3.994 20.438 5.516 1 96 284 THR B CA 1
ATOM 6621 C C . THR B 1 284 ? -4.883 20.906 4.367 1 96 284 THR B C 1
ATOM 6623 O O . THR B 1 284 ? -5.855 20.234 4.016 1 96 284 THR B O 1
ATOM 6626 N N . ILE B 1 285 ? -4.473 22.078 3.781 1 95.81 285 ILE B N 1
ATOM 6627 C CA . ILE B 1 285 ? -5.211 22.594 2.637 1 95.81 285 ILE B CA 1
ATOM 6628 C C . ILE B 1 285 ? -5.156 21.594 1.485 1 95.81 285 ILE B C 1
ATOM 6630 O O . ILE B 1 285 ? -6.184 21.266 0.888 1 95.81 285 ILE B O 1
ATOM 6634 N N . LEU B 1 286 ? -3.953 21.094 1.237 1 96.38 286 LEU B N 1
ATOM 6635 C CA . LEU B 1 286 ? -3.76 20.109 0.183 1 96.38 286 LEU B CA 1
ATOM 6636 C C . LEU B 1 286 ? -4.609 18.859 0.44 1 96.38 286 LEU B C 1
ATOM 6638 O O . LEU B 1 286 ? -5.285 18.375 -0.466 1 96.38 286 LEU B O 1
ATOM 6642 N N . HIS B 1 287 ? -4.633 18.406 1.628 1 97.69 287 HIS B N 1
ATOM 6643 C CA . HIS B 1 287 ? -5.27 17.141 1.973 1 97.69 287 HIS B CA 1
ATOM 6644 C C . HIS B 1 287 ? -6.789 17.281 1.992 1 97.69 287 HIS B C 1
ATOM 6646 O O . HIS B 1 287 ? -7.504 16.359 1.581 1 97.69 287 HIS B O 1
ATOM 6652 N N . LEU B 1 288 ? -7.301 18.406 2.473 1 97.88 288 LEU B N 1
ATOM 6653 C CA . LEU B 1 288 ? -8.742 18.625 2.486 1 97.88 288 LEU B CA 1
ATOM 6654 C C . LEU B 1 288 ? -9.289 18.734 1.066 1 97.88 288 LEU B C 1
ATOM 6656 O O . LEU B 1 288 ? -10.375 18.234 0.772 1 97.88 288 LEU B O 1
ATOM 6660 N N . LEU B 1 289 ? -8.523 19.438 0.238 1 98.12 289 LEU B N 1
ATOM 6661 C CA . LEU B 1 289 ? -8.945 19.578 -1.151 1 98.12 289 LEU B CA 1
ATOM 6662 C C . LEU B 1 289 ? -8.969 18.219 -1.844 1 98.12 289 LEU B C 1
ATOM 6664 O O . LEU B 1 289 ? -9.891 17.906 -2.605 1 98.12 289 LEU B O 1
ATOM 6668 N N . ALA B 1 290 ? -7.945 17.406 -1.595 1 98.19 290 ALA B N 1
ATOM 6669 C CA . ALA B 1 290 ? -7.926 16.047 -2.145 1 98.19 290 ALA B CA 1
ATOM 6670 C C . ALA B 1 290 ? -9.102 15.234 -1.629 1 98.19 290 ALA B C 1
ATOM 6672 O O . ALA B 1 290 ? -9.758 14.523 -2.396 1 98.19 290 ALA B O 1
ATOM 6673 N N . ALA B 1 291 ? -9.375 15.328 -0.337 1 98.38 291 ALA B N 1
ATOM 6674 C CA . ALA B 1 291 ? -10.484 14.602 0.281 1 98.38 291 ALA B CA 1
ATOM 6675 C C . ALA B 1 291 ? -11.828 15.055 -0.286 1 98.38 291 ALA B C 1
ATOM 6677 O O . ALA B 1 291 ? -12.727 14.242 -0.48 1 98.38 291 ALA B O 1
ATOM 6678 N N . ALA B 1 292 ? -11.977 16.344 -0.478 1 98.06 292 ALA B N 1
ATOM 6679 C CA . ALA B 1 292 ? -13.219 16.891 -1.029 1 98.06 292 ALA B CA 1
ATOM 6680 C C . ALA B 1 292 ? -13.516 16.281 -2.398 1 98.06 292 ALA B C 1
ATOM 6682 O O . ALA B 1 292 ? -14.672 15.969 -2.703 1 98.06 292 ALA B O 1
ATOM 6683 N N . GLN B 1 293 ? -12.516 16.125 -3.189 1 97.19 293 GLN B N 1
ATOM 6684 C CA . GLN B 1 293 ? -12.695 15.516 -4.504 1 97.19 293 GLN B CA 1
ATOM 6685 C C . GLN B 1 293 ? -13.188 14.07 -4.383 1 97.19 293 GLN B C 1
ATOM 6687 O O . GLN B 1 293 ? -14.117 13.664 -5.078 1 97.19 293 GLN B O 1
ATOM 6692 N N . GLU B 1 294 ? -12.578 13.305 -3.49 1 96.56 294 GLU B N 1
ATOM 6693 C CA . GLU B 1 294 ? -12.945 11.898 -3.309 1 96.56 294 GLU B CA 1
ATOM 6694 C C . GLU B 1 294 ? -14.352 11.766 -2.74 1 96.56 294 GLU B C 1
ATOM 6696 O O . GLU B 1 294 ? -15.055 10.797 -3.041 1 96.56 294 GLU B O 1
ATOM 6701 N N . GLY B 1 295 ? -14.719 12.719 -1.898 1 96.56 295 GLY B N 1
ATOM 6702 C CA . GLY B 1 295 ? -16.031 12.695 -1.282 1 96.56 295 GLY B CA 1
ATOM 6703 C C . GLY B 1 295 ? -17.109 13.367 -2.127 1 96.56 295 GLY B C 1
ATOM 6704 O O . GLY B 1 295 ? -18.281 13.383 -1.757 1 96.56 295 GLY B O 1
ATOM 6705 N N . GLU B 1 296 ? -16.656 13.945 -3.297 1 95.62 296 GLU B N 1
ATOM 6706 C CA . GLU B 1 296 ? -17.562 14.703 -4.152 1 95.62 296 GLU B CA 1
ATOM 6707 C C . GLU B 1 296 ? -18.203 15.852 -3.387 1 95.62 296 GLU B C 1
ATOM 6709 O O . GLU B 1 296 ? -19.422 16.047 -3.461 1 95.62 296 GLU B O 1
ATOM 6714 N N . VAL B 1 297 ? -17.391 16.469 -2.57 1 97 297 VAL B N 1
ATOM 6715 C CA . VAL B 1 297 ? -17.797 17.641 -1.791 1 97 297 VAL B CA 1
ATOM 6716 C C . VAL B 1 297 ? -17.375 18.922 -2.506 1 97 297 VAL B C 1
ATOM 6718 O O . VAL B 1 297 ? -16.219 19.062 -2.906 1 97 297 VAL B O 1
ATOM 6721 N N . ASP B 1 298 ? -18.281 19.797 -2.734 1 96.88 298 ASP B N 1
ATOM 6722 C CA . ASP B 1 298 ? -17.984 21.078 -3.377 1 96.88 298 ASP B CA 1
ATOM 6723 C C . ASP B 1 298 ? -17.266 22.016 -2.418 1 96.88 298 ASP B C 1
ATOM 6725 O O . ASP B 1 298 ? -17.859 22.938 -1.857 1 96.88 298 ASP B O 1
ATOM 6729 N N . PHE B 1 299 ? -16.047 21.828 -2.121 1 97.81 299 PHE B N 1
ATOM 6730 C CA . PHE B 1 299 ? -15.148 22.594 -1.266 1 97.81 299 PHE B CA 1
ATOM 6731 C C . PHE B 1 299 ? -13.828 22.859 -1.975 1 97.81 299 PHE B C 1
ATOM 6733 O O . PHE B 1 299 ? -13.094 21.922 -2.309 1 97.81 299 PHE B O 1
ATOM 6740 N N . THR B 1 300 ? -13.516 24.109 -2.264 1 96.88 300 THR B N 1
ATOM 6741 C CA . THR B 1 300 ? -12.383 24.5 -3.102 1 96.88 300 THR B CA 1
ATOM 6742 C C . THR B 1 300 ? -11.461 25.453 -2.361 1 96.88 300 THR B C 1
ATOM 6744 O O . THR B 1 300 ? -11.742 25.844 -1.227 1 96.88 300 THR B O 1
ATOM 6747 N N . GLN B 1 301 ? -10.391 25.797 -3.004 1 96.38 301 GLN B N 1
ATOM 6748 C CA . GLN B 1 301 ? -9.445 26.75 -2.434 1 96.38 301 GLN B CA 1
ATOM 6749 C C . GLN B 1 301 ? -10.086 28.109 -2.246 1 96.38 301 GLN B C 1
ATOM 6751 O O . GLN B 1 301 ? -9.695 28.875 -1.353 1 96.38 301 GLN B O 1
ATOM 6756 N N . GLU B 1 302 ? -11.062 28.422 -3.043 1 95.62 302 GLU B N 1
ATOM 6757 C CA . GLU B 1 302 ? -11.805 29.672 -2.896 1 95.62 302 GLU B CA 1
ATOM 6758 C C . GLU B 1 302 ? -12.539 29.719 -1.563 1 95.62 302 GLU B C 1
ATOM 6760 O O . GLU B 1 302 ? -12.625 30.781 -0.932 1 95.62 302 GLU B O 1
ATOM 6765 N N . ASP B 1 303 ? -13.086 28.609 -1.211 1 96.62 303 ASP B N 1
ATOM 6766 C CA . ASP B 1 303 ? -13.742 28.531 0.09 1 96.62 303 ASP B CA 1
ATOM 6767 C C . ASP B 1 303 ? -12.758 28.797 1.223 1 96.62 303 ASP B C 1
ATOM 6769 O O . ASP B 1 303 ? -13.078 29.484 2.195 1 96.62 303 ASP B O 1
ATOM 6773 N N . ILE B 1 304 ? -11.625 28.266 1.084 1 95.94 304 ILE B N 1
ATOM 6774 C CA . ILE B 1 304 ? -10.586 28.406 2.104 1 95.94 304 ILE B CA 1
ATOM 6775 C C . ILE B 1 304 ? -10.141 29.859 2.188 1 95.94 304 ILE B C 1
ATOM 6777 O O . ILE B 1 304 ? -9.922 30.391 3.281 1 95.94 304 ILE B O 1
ATOM 6781 N N . ASP B 1 305 ? -9.992 30.5 1.054 1 94.56 305 ASP B N 1
ATOM 6782 C CA . ASP B 1 305 ? -9.648 31.906 1.019 1 94.56 305 ASP B CA 1
ATOM 6783 C C . ASP B 1 305 ? -10.703 32.75 1.74 1 94.56 305 ASP B C 1
ATOM 6785 O O . ASP B 1 305 ? -10.367 33.625 2.539 1 94.56 305 ASP B O 1
ATOM 6789 N N . GLU B 1 306 ? -11.938 32.469 1.486 1 95.38 306 GLU B N 1
ATOM 6790 C CA . GLU B 1 306 ? -13.031 33.188 2.133 1 95.38 306 GLU B CA 1
ATOM 6791 C C . GLU B 1 306 ? -13 33 3.646 1 95.38 306 GLU B C 1
ATOM 6793 O O . GLU B 1 306 ? -13.156 33.938 4.402 1 95.38 306 GLU B O 1
ATOM 6798 N N . LEU B 1 307 ? -12.766 31.781 4.051 1 95.94 307 LEU B N 1
ATOM 6799 C CA . LEU B 1 307 ? -12.711 31.484 5.477 1 95.94 307 LEU B CA 1
ATOM 6800 C C . LEU B 1 307 ? -11.531 32.188 6.137 1 95.94 307 LEU B C 1
ATOM 6802 O O . LEU B 1 307 ? -11.656 32.688 7.254 1 95.94 307 LEU B O 1
ATOM 6806 N N . SER B 1 308 ? -10.406 32.188 5.453 1 93.5 308 SER B N 1
ATOM 6807 C CA . SER B 1 308 ? -9.18 32.75 6.027 1 93.5 308 SER B CA 1
ATOM 6808 C C . SER B 1 308 ? -9.312 34.25 6.285 1 93.5 308 SER B C 1
ATOM 6810 O O . SER B 1 308 ? -8.594 34.812 7.113 1 93.5 308 SER B O 1
ATOM 6812 N N . ARG B 1 309 ? -10.234 34.938 5.648 1 92.44 309 ARG B N 1
ATOM 6813 C CA . ARG B 1 309 ? -10.438 36.375 5.789 1 92.44 309 ARG B CA 1
ATOM 6814 C C . ARG B 1 309 ? -11.328 36.688 6.984 1 92.44 309 ARG B C 1
ATOM 6816 O O . ARG B 1 309 ? -11.336 37.812 7.48 1 92.44 309 ARG B O 1
ATOM 6823 N N . ARG B 1 310 ? -11.977 35.625 7.457 1 93 310 ARG B N 1
ATOM 6824 C CA . ARG B 1 310 ? -12.984 35.906 8.477 1 93 310 ARG B CA 1
ATOM 6825 C C . ARG B 1 310 ? -12.625 35.25 9.797 1 93 310 ARG B C 1
ATOM 6827 O O . ARG B 1 310 ? -13.125 35.656 10.852 1 93 310 ARG B O 1
ATOM 6834 N N . VAL B 1 311 ? -11.805 34.281 9.812 1 96.12 311 VAL B N 1
ATOM 6835 C CA . VAL B 1 311 ? -11.531 33.469 10.992 1 96.12 311 VAL B CA 1
ATOM 6836 C C . VAL B 1 311 ? -10.312 34.031 11.734 1 96.12 311 VAL B C 1
ATOM 6838 O O . VAL B 1 311 ? -9.227 34.125 11.156 1 96.12 311 VAL B O 1
ATOM 6841 N N . PRO B 1 312 ? -10.414 34.375 12.984 1 95.75 312 PRO B N 1
ATOM 6842 C CA . PRO B 1 312 ? -9.258 34.844 13.758 1 95.75 312 PRO B CA 1
ATOM 6843 C C . PRO B 1 312 ? -8.344 33.688 14.203 1 95.75 312 PRO B C 1
ATOM 6845 O O . PRO B 1 312 ? -8.766 32.531 14.242 1 95.75 312 PRO B O 1
ATOM 6848 N N . CYS B 1 313 ? -7.113 34.031 14.492 1 94.81 313 CYS B N 1
ATOM 6849 C CA . CYS B 1 313 ? -6.18 33.094 15.078 1 94.81 313 CYS B CA 1
ATOM 6850 C C . CYS B 1 313 ? -6.27 33.094 16.594 1 94.81 313 CYS B C 1
ATOM 6852 O O . CYS B 1 313 ? -5.848 34.062 17.234 1 94.81 313 CYS B O 1
ATOM 6854 N N . ILE B 1 314 ? -6.762 32.062 17.234 1 96.88 314 ILE B N 1
ATOM 6855 C CA . ILE B 1 314 ? -7.043 32.094 18.656 1 96.88 314 ILE B CA 1
ATOM 6856 C C . ILE B 1 314 ? -6.121 31.125 19.391 1 96.88 314 ILE B C 1
ATOM 6858 O O . ILE B 1 314 ? -6.164 31.031 20.625 1 96.88 314 ILE B O 1
ATOM 6862 N N . CYS B 1 315 ? -5.352 30.422 18.672 1 94.69 315 CYS B N 1
ATOM 6863 C CA . CYS B 1 315 ? -4.445 29.422 19.234 1 94.69 315 CYS B CA 1
ATOM 6864 C C . CYS B 1 315 ? -3.135 29.375 18.453 1 94.69 315 CYS B C 1
ATOM 6866 O O . CYS B 1 315 ? -3.143 29.266 17.234 1 94.69 315 CYS B O 1
ATOM 6868 N N . LYS B 1 316 ? -1.969 29.547 19.078 1 91.75 316 LYS B N 1
ATOM 6869 C CA . LYS B 1 316 ? -0.637 29.391 18.5 1 91.75 316 LYS B CA 1
ATOM 6870 C C . LYS B 1 316 ? 0.127 28.266 19.172 1 91.75 316 LYS B C 1
ATOM 6872 O O . LYS B 1 316 ? 0.339 28.281 20.391 1 91.75 316 LYS B O 1
ATOM 6877 N N . VAL B 1 317 ? 0.434 27.312 18.453 1 92.56 317 VAL B N 1
ATOM 6878 C CA . VAL B 1 317 ? 1.098 26.109 18.953 1 92.56 317 VAL B CA 1
ATOM 6879 C C . VAL B 1 317 ? 2.418 25.922 18.203 1 92.56 317 VAL B C 1
ATOM 6881 O O . VAL B 1 317 ? 2.584 26.391 17.078 1 92.56 317 VAL B O 1
ATOM 6884 N N . ALA B 1 318 ? 3.387 25.234 18.844 1 90.5 318 ALA B N 1
ATOM 6885 C CA . ALA B 1 318 ? 4.625 24.906 18.141 1 90.5 318 ALA B CA 1
ATOM 6886 C C . ALA B 1 318 ? 4.34 24.359 16.75 1 90.5 318 ALA B C 1
ATOM 6888 O O . ALA B 1 318 ? 3.475 23.5 16.578 1 90.5 318 ALA B O 1
ATOM 6889 N N . PRO B 1 319 ? 5 25.016 15.734 1 83.62 319 PRO B N 1
ATOM 6890 C CA . PRO B 1 319 ? 6.23 25.812 15.844 1 83.62 319 PRO B CA 1
ATOM 6891 C C . PRO B 1 319 ? 5.961 27.312 15.867 1 83.62 319 PRO B C 1
ATOM 6893 O O . PRO B 1 319 ? 6.902 28.109 15.875 1 83.62 319 PRO B O 1
ATOM 6896 N N . ASN B 1 320 ? 4.695 27.672 15.852 1 83.62 320 ASN B N 1
ATOM 6897 C CA . ASN B 1 320 ? 4.328 29.094 15.828 1 83.62 320 ASN B CA 1
ATOM 6898 C C . ASN B 1 320 ? 4.445 29.719 17.219 1 83.62 320 ASN B C 1
ATOM 6900 O O . ASN B 1 320 ? 4.266 30.922 17.375 1 83.62 320 ASN B O 1
ATOM 6904 N N . SER B 1 321 ? 4.68 28.875 18.203 1 86.69 321 SER B N 1
ATOM 6905 C CA . SER B 1 321 ? 4.898 29.281 19.594 1 86.69 321 SER B CA 1
ATOM 6906 C C . SER B 1 321 ? 6.016 28.469 20.234 1 86.69 321 SER B C 1
ATOM 6908 O O . SER B 1 321 ? 6.184 27.281 19.938 1 86.69 321 SER B O 1
ATOM 6910 N N . SER B 1 322 ? 6.734 29.078 21.016 1 85.94 322 SER B N 1
ATOM 6911 C CA . SER B 1 322 ? 7.723 28.359 21.812 1 85.94 322 SER B CA 1
ATOM 6912 C C . SER B 1 322 ? 7.148 27.938 23.156 1 85.94 322 SER B C 1
ATOM 6914 O O . SER B 1 322 ? 7.785 27.188 23.906 1 85.94 322 SER B O 1
ATOM 6916 N N . GLN B 1 323 ? 5.945 28.359 23.375 1 91.81 323 GLN B N 1
ATOM 6917 C CA . GLN B 1 323 ? 5.367 28.156 24.703 1 91.81 323 GLN B CA 1
ATOM 6918 C C . GLN B 1 323 ? 4.441 26.953 24.734 1 91.81 323 GLN B C 1
ATOM 6920 O O . GLN B 1 323 ? 4.363 26.234 25.734 1 91.81 323 GLN B O 1
ATOM 6925 N N . TYR B 1 324 ? 3.717 26.812 23.688 1 95.88 324 TYR B N 1
ATOM 6926 C CA . TYR B 1 324 ? 2.641 25.828 23.734 1 95.88 324 TYR B CA 1
ATOM 6927 C C . TYR B 1 324 ? 2.895 24.703 22.75 1 95.88 324 TYR B C 1
ATOM 6929 O O . TYR B 1 324 ? 3.346 24.938 21.625 1 95.88 324 TYR B O 1
ATOM 6937 N N . PHE B 1 325 ? 2.691 23.5 23.188 1 96.81 325 PHE B N 1
ATOM 6938 C CA . PHE B 1 325 ? 2.746 22.266 22.391 1 96.81 325 PHE B CA 1
ATOM 6939 C C . PHE B 1 325 ? 1.393 21.578 22.391 1 96.81 325 PHE B C 1
ATOM 6941 O O . PHE B 1 325 ? 0.424 22.078 22.953 1 96.81 325 PHE B O 1
ATOM 6948 N N . LEU B 1 326 ? 1.308 20.469 21.719 1 97.31 326 LEU B N 1
ATOM 6949 C CA . LEU B 1 326 ? 0.053 19.734 21.578 1 97.31 326 LEU B CA 1
ATOM 6950 C C . LEU B 1 326 ? -0.546 19.438 22.953 1 97.31 326 LEU B C 1
ATOM 6952 O O . LEU B 1 326 ? -1.763 19.531 23.141 1 97.31 326 LEU B O 1
ATOM 6956 N N . GLU B 1 327 ? 0.287 19 23.891 1 97.94 327 GLU B N 1
ATOM 6957 C CA . GLU B 1 327 ? -0.184 18.641 25.234 1 97.94 327 GLU B CA 1
ATOM 6958 C C . GLU B 1 327 ? -0.825 19.828 25.922 1 97.94 327 GLU B C 1
ATOM 6960 O O . GLU B 1 327 ? -1.742 19.672 26.734 1 97.94 327 GLU B O 1
ATOM 6965 N N . ASP B 1 328 ? -0.41 21.031 25.547 1 98.12 328 ASP B N 1
ATOM 6966 C CA . ASP B 1 328 ? -0.998 22.234 26.125 1 98.12 328 ASP B CA 1
ATOM 6967 C C . ASP B 1 328 ? -2.363 22.531 25.5 1 98.12 328 ASP B C 1
ATOM 6969 O O . ASP B 1 328 ? -3.266 23.031 26.188 1 98.12 328 ASP B O 1
ATOM 6973 N N . VAL B 1 329 ? -2.484 22.281 24.219 1 98.31 329 VAL B N 1
ATOM 6974 C CA . VAL B 1 329 ? -3.789 22.391 23.578 1 98.31 329 VAL B CA 1
ATOM 6975 C C . VAL B 1 329 ? -4.777 21.438 24.25 1 98.31 329 VAL B C 1
ATOM 6977 O O . VAL B 1 329 ? -5.93 21.812 24.484 1 98.31 329 VAL B O 1
ATOM 6980 N N . HIS B 1 330 ? -4.281 20.25 24.5 1 98.62 330 HIS B N 1
ATOM 6981 C CA . HIS B 1 330 ? -5.113 19.266 25.188 1 98.62 330 HIS B CA 1
ATOM 6982 C C . HIS B 1 330 ? -5.562 19.781 26.547 1 98.62 330 HIS B C 1
ATOM 6984 O O . HIS B 1 330 ? -6.754 19.75 26.859 1 98.62 330 HIS B O 1
ATOM 6990 N N . ARG B 1 331 ? -4.664 20.266 27.312 1 98.62 331 ARG B N 1
ATOM 6991 C CA . ARG B 1 331 ? -4.957 20.766 28.656 1 98.62 331 ARG B CA 1
ATOM 6992 C C . ARG B 1 331 ? -5.973 21.906 28.594 1 98.62 331 ARG B C 1
ATOM 6994 O O . ARG B 1 331 ? -6.781 22.062 29.516 1 98.62 331 ARG B O 1
ATOM 7001 N N . ALA B 1 332 ? -5.949 22.625 27.531 1 98.62 332 ALA B N 1
ATOM 7002 C CA . ALA B 1 332 ? -6.832 23.766 27.375 1 98.62 332 ALA B CA 1
ATOM 7003 C C . ALA B 1 332 ? -8.227 23.344 26.938 1 98.62 332 ALA B C 1
ATOM 7005 O O . ALA B 1 332 ? -9.117 24.172 26.766 1 98.62 332 ALA B O 1
ATOM 7006 N N . GLY B 1 333 ? -8.469 22.078 26.734 1 98.31 333 GLY B N 1
ATOM 7007 C CA . GLY B 1 333 ? -9.781 21.562 26.406 1 98.31 333 GLY B CA 1
ATOM 7008 C C . GLY B 1 333 ? -9.844 20.938 25.031 1 98.31 333 GLY B C 1
ATOM 7009 O O . GLY B 1 333 ? -10.906 20.5 24.578 1 98.31 333 GLY B O 1
ATOM 7010 N N . GLY B 1 334 ? -8.766 20.922 24.359 1 98.12 334 GLY B N 1
ATOM 7011 C CA . GLY B 1 334 ? -8.656 20.219 23.078 1 98.12 334 GLY B CA 1
ATOM 7012 C C . GLY B 1 334 ? -9.531 20.812 22 1 98.12 334 GLY B C 1
ATOM 7013 O O . GLY B 1 334 ? -9.781 22.031 21.984 1 98.12 334 GLY B O 1
ATOM 7014 N N . ILE B 1 335 ? -9.922 20.016 21.047 1 98.38 335 ILE B N 1
ATOM 7015 C CA . ILE B 1 335 ? -10.625 20.422 19.828 1 98.38 335 ILE B CA 1
ATOM 7016 C C . ILE B 1 335 ? -12.008 20.953 20.188 1 98.38 335 ILE B C 1
ATOM 7018 O O . ILE B 1 335 ? -12.445 21.984 19.672 1 98.38 335 ILE B O 1
ATOM 7022 N N . PRO B 1 336 ? -12.703 20.344 21.156 1 98.56 336 PRO B N 1
ATOM 7023 C CA . PRO B 1 336 ? -14.008 20.875 21.531 1 98.56 336 PRO B CA 1
ATOM 7024 C C . PRO B 1 336 ? -13.93 22.312 22.062 1 98.56 336 PRO B C 1
ATOM 7026 O O . PRO B 1 336 ? -14.836 23.109 21.828 1 98.56 336 PRO B O 1
ATOM 7029 N N . ALA B 1 337 ? -12.875 22.625 22.781 1 98.44 337 ALA B N 1
ATOM 7030 C CA . ALA B 1 337 ? -12.719 23.984 23.281 1 98.44 337 ALA B CA 1
ATOM 7031 C C . ALA B 1 337 ? -12.562 24.984 22.141 1 98.44 337 ALA B C 1
ATOM 7033 O O . ALA B 1 337 ? -13.117 26.078 22.172 1 98.44 337 ALA B O 1
ATOM 7034 N N . ILE B 1 338 ? -11.812 24.625 21.141 1 98.25 338 ILE B N 1
ATOM 7035 C CA . ILE B 1 338 ? -11.602 25.484 19.984 1 98.25 338 ILE B CA 1
ATOM 7036 C C . ILE B 1 338 ? -12.906 25.625 19.203 1 98.25 338 ILE B C 1
ATOM 7038 O O . ILE B 1 338 ? -13.328 26.734 18.875 1 98.25 338 ILE B O 1
ATOM 7042 N N . LEU B 1 339 ? -13.531 24.5 18.922 1 98.62 339 LEU B N 1
ATOM 7043 C CA . LEU B 1 339 ? -14.797 24.516 18.188 1 98.62 339 LEU B CA 1
ATOM 7044 C C . LEU B 1 339 ? -15.859 25.281 18.953 1 98.62 339 LEU B C 1
ATOM 7046 O O . LEU B 1 339 ? -16.672 26.016 18.359 1 98.62 339 LEU B O 1
ATOM 7050 N N . GLY B 1 340 ? -15.891 25.078 20.25 1 98.31 34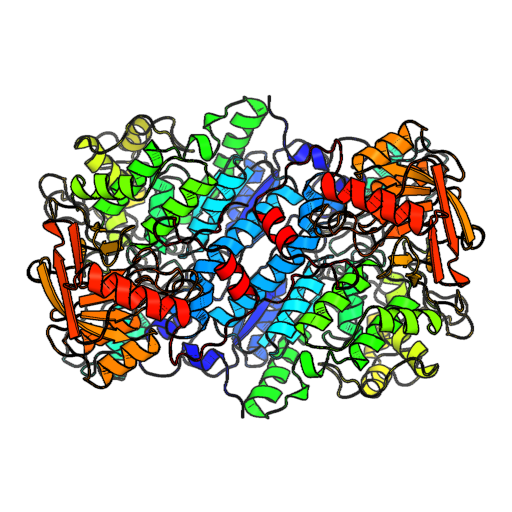0 GLY B N 1
ATOM 7051 C CA . GLY B 1 340 ? -16.844 25.797 21.062 1 98.31 340 GLY B CA 1
ATOM 7052 C C . GLY B 1 340 ? -16.688 27.297 20.984 1 98.31 340 GLY B C 1
ATOM 7053 O O . GLY B 1 340 ? -17.672 28.031 20.875 1 98.31 340 GLY B O 1
ATOM 7054 N N . GLU B 1 341 ? -15.445 27.781 21.125 1 97.94 341 GLU B N 1
ATOM 7055 C CA . GLU B 1 341 ? -15.164 29.203 21.016 1 97.94 341 GLU B CA 1
ATOM 7056 C C . GLU B 1 341 ? -15.609 29.766 19.672 1 97.94 341 GLU B C 1
ATOM 7058 O O . GLU B 1 341 ? -16.234 30.828 19.594 1 97.94 341 GLU B O 1
ATOM 7063 N N . LEU B 1 342 ? -15.273 29.062 18.578 1 98 342 LEU B N 1
ATOM 7064 C CA . LEU B 1 342 ? -15.633 29.484 17.219 1 98 342 LEU B CA 1
ATOM 7065 C C . LEU B 1 342 ? -17.141 29.469 17.031 1 98 342 LEU B C 1
ATOM 7067 O O . LEU B 1 342 ? -17.703 30.328 16.344 1 98 342 LEU B O 1
ATOM 7071 N N . ASN B 1 343 ? -17.75 28.469 17.609 1 98.06 343 ASN B N 1
ATOM 7072 C CA . ASN B 1 343 ? -19.203 28.375 17.531 1 98.06 343 ASN B CA 1
ATOM 7073 C C . ASN B 1 343 ? -19.891 29.547 18.234 1 98.06 343 ASN B C 1
ATOM 7075 O O . ASN B 1 343 ? -20.844 30.125 17.703 1 98.06 343 ASN B O 1
ATOM 7079 N N . ARG B 1 344 ? -19.469 29.922 19.406 1 96.69 344 ARG B N 1
ATOM 7080 C CA . ARG B 1 344 ? -20.031 31.031 20.156 1 96.69 344 ARG B CA 1
ATOM 7081 C C . ARG B 1 344 ? -19.859 32.344 19.391 1 96.69 344 ARG B C 1
ATOM 7083 O O . ARG B 1 344 ? -20.688 33.25 19.516 1 96.69 344 ARG B O 1
ATOM 7090 N N . ALA B 1 345 ? -18.828 32.375 18.609 1 96.56 345 ALA B N 1
ATOM 7091 C CA . ALA B 1 345 ? -18.547 33.562 17.828 1 96.56 345 ALA B CA 1
ATOM 7092 C C . ALA B 1 345 ? -19.328 33.562 16.516 1 96.56 345 ALA B C 1
ATOM 7094 O O . ALA B 1 345 ? -19.234 34.5 15.719 1 96.56 345 ALA B O 1
ATOM 7095 N N . GLY B 1 346 ? -20.062 32.5 16.203 1 97.12 346 GLY B N 1
ATOM 7096 C CA . GLY B 1 346 ? -20.875 32.406 15 1 97.12 346 GLY B CA 1
ATOM 7097 C C . GLY B 1 346 ? -20.078 32.062 13.758 1 97.12 346 GLY B C 1
ATOM 7098 O O . GLY B 1 346 ? -20.5 32.406 12.641 1 97.12 346 GLY B O 1
ATOM 7099 N N . LEU B 1 347 ? -19.016 31.406 13.922 1 97.5 347 LEU B N 1
ATOM 7100 C CA . LEU B 1 347 ? -18.109 31.188 12.797 1 97.5 347 LEU B CA 1
ATOM 7101 C C . LEU B 1 347 ? -18.25 29.766 12.258 1 97.5 347 LEU B C 1
ATOM 7103 O O . LEU B 1 347 ? -17.609 29.406 11.266 1 97.5 347 LEU B O 1
ATOM 7107 N N . LEU B 1 348 ? -19.062 28.906 12.898 1 98.44 348 LEU B N 1
ATOM 7108 C CA . LEU B 1 348 ? -19.234 27.531 12.461 1 98.44 348 LEU B CA 1
ATOM 7109 C C . LEU B 1 348 ? -20.641 27.312 11.883 1 98.44 348 LEU B C 1
ATOM 7111 O O . LEU B 1 348 ? -21.562 28.062 12.18 1 98.44 348 LEU B O 1
ATOM 7115 N N . HIS B 1 349 ? -20.656 26.328 10.984 1 97.81 349 HIS B N 1
ATOM 7116 C CA . HIS B 1 349 ? -21.953 25.781 10.562 1 97.81 349 HIS B CA 1
ATOM 7117 C C . HIS B 1 349 ? -22.516 24.828 11.609 1 97.81 349 HIS B C 1
ATOM 7119 O O . HIS B 1 349 ? -21.812 23.906 12.047 1 97.81 349 HIS B O 1
ATOM 7125 N N . ASP B 1 350 ? -23.766 24.984 11.938 1 94.5 350 ASP B N 1
ATOM 7126 C CA . ASP B 1 350 ? -24.312 24.25 13.086 1 94.5 350 ASP B CA 1
ATOM 7127 C C . ASP B 1 350 ? -25.109 23.031 12.633 1 94.5 350 ASP B C 1
ATOM 7129 O O . ASP B 1 350 ? -25.547 22.219 13.461 1 94.5 350 ASP B O 1
ATOM 7133 N N . GLU B 1 351 ? -25.25 22.828 11.375 1 94.94 351 GLU B N 1
ATOM 7134 C CA . GLU B 1 351 ? -26.016 21.688 10.875 1 94.94 351 GLU B CA 1
ATOM 7135 C C . GLU B 1 351 ? -25.094 20.547 10.461 1 94.94 351 GLU B C 1
ATOM 7137 O O . GLU B 1 351 ? -25.172 20.062 9.328 1 94.94 351 GLU B O 1
ATOM 7142 N N . VAL B 1 352 ? -24.203 20.219 11.32 1 98.25 352 VAL B N 1
ATOM 7143 C CA . VAL B 1 352 ? -23.297 19.094 11.094 1 98.25 352 VAL B CA 1
ATOM 7144 C C . VAL B 1 352 ? -23.438 18.078 12.234 1 98.25 352 VAL B C 1
ATOM 7146 O O . VAL B 1 352 ? -23.969 18.406 13.297 1 98.25 352 VAL B O 1
ATOM 7149 N N . HIS B 1 353 ? -23.172 16.859 11.977 1 98.5 353 HIS B N 1
ATOM 7150 C CA . HIS B 1 353 ? -23.141 15.812 12.984 1 98.5 353 HIS B CA 1
ATOM 7151 C C . HIS B 1 353 ? -21.891 14.953 12.852 1 98.5 353 HIS B C 1
ATOM 7153 O O . HIS B 1 353 ? -21.047 15.203 11.984 1 98.5 353 HIS B O 1
ATOM 7159 N N . SER B 1 354 ? -21.672 14.086 13.805 1 98.62 354 SER B N 1
ATOM 7160 C CA . SER B 1 354 ? -20.484 13.242 13.852 1 98.62 354 SER B CA 1
ATOM 7161 C C . SER B 1 354 ? -20.844 11.773 14.031 1 98.62 354 SER B C 1
ATOM 7163 O O . SER B 1 354 ? -22.031 11.43 14.125 1 98.62 354 SER B O 1
ATOM 7165 N N . VAL B 1 355 ? -19.875 10.922 14.023 1 98.62 355 VAL B N 1
ATOM 7166 C CA . VAL B 1 355 ? -20.062 9.492 14.242 1 98.62 355 VAL B CA 1
ATOM 7167 C C . VAL B 1 355 ? -20.547 9.242 15.672 1 98.62 355 VAL B C 1
ATOM 7169 O O . VAL B 1 355 ? -21.172 8.219 15.953 1 98.62 355 VAL B O 1
ATOM 7172 N N . HIS B 1 356 ? -20.312 10.219 16.562 1 98.19 356 HIS B N 1
ATOM 7173 C CA . HIS B 1 356 ? -20.578 9.977 17.969 1 98.19 356 HIS B CA 1
ATOM 7174 C C . HIS B 1 356 ? -21.703 10.859 18.484 1 98.19 356 HIS B C 1
ATOM 7176 O O . HIS B 1 356 ? -22.281 10.594 19.547 1 98.19 356 HIS B O 1
ATOM 7182 N N . HIS B 1 357 ? -22.062 11.938 17.828 1 98.25 357 HIS B N 1
ATOM 7183 C CA . HIS B 1 357 ? -23.141 12.828 18.234 1 98.25 357 HIS B CA 1
ATOM 7184 C C . HIS B 1 357 ? -24.047 13.18 17.062 1 98.25 357 HIS B C 1
ATOM 7186 O O . HIS B 1 357 ? -23.578 13.359 15.945 1 98.25 357 HIS B O 1
ATOM 7192 N N . ALA B 1 358 ? -25.297 13.484 17.328 1 97.81 358 ALA B N 1
ATOM 7193 C CA . ALA B 1 358 ? -26.297 13.773 16.297 1 97.81 358 ALA B CA 1
ATOM 7194 C C . ALA B 1 358 ? -26.234 15.234 15.867 1 97.81 358 ALA B C 1
ATOM 7196 O O . ALA B 1 358 ? -26.812 15.602 14.836 1 97.81 358 ALA B O 1
ATOM 7197 N N . SER B 1 359 ? -25.5 16.031 16.688 1 97.94 359 SER B N 1
ATOM 7198 C CA . SER B 1 359 ? -25.391 17.453 16.359 1 97.94 359 SER B CA 1
ATOM 7199 C C . SER B 1 359 ? -24.109 18.062 16.906 1 97.94 359 SER B C 1
ATOM 7201 O O . SER B 1 359 ? -23.531 17.531 17.875 1 97.94 359 SER B O 1
ATOM 7203 N N . LEU B 1 360 ? -23.719 19.156 16.297 1 98.19 360 LEU B N 1
ATOM 7204 C CA . LEU B 1 360 ? -22.547 19.891 16.781 1 98.19 360 LEU B CA 1
ATOM 7205 C C . LEU B 1 360 ? -22.797 20.406 18.203 1 98.19 360 LEU B C 1
ATOM 7207 O O . LEU B 1 360 ? -21.906 20.312 19.047 1 98.19 360 LEU B O 1
ATOM 7211 N N . GLN B 1 361 ? -24 20.859 18.453 1 97.81 361 GLN B N 1
ATOM 7212 C CA . GLN B 1 361 ? -24.312 21.422 19.766 1 97.81 361 GLN B CA 1
ATOM 7213 C C . GLN B 1 361 ? -24.234 20.344 20.844 1 97.81 361 GLN B C 1
ATOM 7215 O O . GLN B 1 361 ? -23.703 20.594 21.938 1 97.81 361 GLN B O 1
ATOM 7220 N N . GLY B 1 362 ? -24.844 19.172 20.531 1 98.25 362 GLY B N 1
ATOM 7221 C CA . GLY B 1 362 ? -24.75 18.078 21.484 1 98.25 362 GLY B CA 1
ATOM 7222 C C . GLY B 1 362 ? -23.312 17.688 21.781 1 98.25 362 GLY B C 1
ATOM 7223 O O . GLY B 1 362 ? -22.969 17.406 22.938 1 98.25 362 GLY B O 1
ATOM 7224 N N . PHE B 1 363 ? -22.531 17.672 20.75 1 98.25 363 PHE B N 1
ATOM 7225 C CA . PHE B 1 363 ? -21.109 17.391 20.891 1 98.25 363 PHE B CA 1
ATOM 7226 C C . PHE B 1 363 ? -20.438 18.406 21.797 1 98.25 363 PHE B C 1
ATOM 7228 O O . PHE B 1 363 ? -19.75 18.047 22.75 1 98.25 363 PHE B O 1
ATOM 7235 N N . LEU B 1 364 ? -20.672 19.688 21.594 1 98.56 364 LEU B N 1
ATOM 7236 C CA . LEU B 1 364 ? -20.047 20.781 22.344 1 98.56 364 LEU B CA 1
ATOM 7237 C C . LEU B 1 364 ? -20.578 20.828 23.766 1 98.56 364 LEU B C 1
ATOM 7239 O O . LEU B 1 364 ? -19.828 21.109 24.703 1 98.56 364 LEU B O 1
ATOM 7243 N N . ASP B 1 365 ? -21.875 20.5 23.953 1 98.5 365 ASP B N 1
ATOM 7244 C CA . ASP B 1 365 ? -22.469 20.469 25.297 1 98.5 365 ASP B CA 1
ATOM 7245 C C . ASP B 1 365 ? -21.75 19.453 26.172 1 98.5 365 ASP B C 1
ATOM 7247 O O . ASP B 1 365 ? -21.516 19.688 27.359 1 98.5 365 ASP B O 1
ATOM 7251 N N . ASP B 1 366 ? -21.344 18.406 25.562 1 98.62 366 ASP B N 1
ATOM 7252 C CA . ASP B 1 366 ? -20.781 17.297 26.328 1 98.62 366 ASP B CA 1
ATOM 7253 C C . ASP B 1 366 ? -19.281 17.484 26.562 1 98.62 366 ASP B C 1
ATOM 7255 O O . ASP B 1 366 ? -18.734 17.016 27.562 1 98.62 366 ASP B O 1
ATOM 7259 N N . TRP B 1 367 ? -18.594 18.25 25.656 1 98.75 367 TRP B N 1
ATOM 7260 C CA . TRP B 1 367 ? -17.141 18.062 25.688 1 98.75 367 TRP B CA 1
ATOM 7261 C C . TRP B 1 367 ? -16.422 19.406 25.766 1 98.75 367 TRP B C 1
ATOM 7263 O O . TRP B 1 367 ? -15.227 19.453 26.047 1 98.75 367 TRP B O 1
ATOM 7273 N N . ASP B 1 368 ? -17.062 20.516 25.469 1 98.62 368 ASP B N 1
ATOM 7274 C CA . ASP B 1 368 ? -16.438 21.844 25.609 1 98.62 368 ASP B CA 1
ATOM 7275 C C . ASP B 1 368 ? -16.391 22.281 27.062 1 98.62 368 ASP B C 1
ATOM 7277 O O . ASP B 1 368 ? -17.391 22.781 27.609 1 98.62 368 ASP B O 1
ATOM 7281 N N . VAL B 1 369 ? -15.266 22.188 27.625 1 98.25 369 VAL B N 1
ATOM 7282 C CA . VAL B 1 369 ? -15.078 22.422 29.062 1 98.25 369 VAL B CA 1
ATOM 7283 C C . VAL B 1 369 ? -15.281 23.891 29.375 1 98.25 369 VAL B C 1
ATOM 7285 O O . VAL B 1 369 ? -15.383 24.281 30.547 1 98.25 369 VAL B O 1
ATOM 7288 N N . ARG B 1 370 ? -15.422 24.719 28.359 1 97.12 370 ARG B N 1
ATOM 7289 C CA . ARG B 1 370 ? -15.641 26.141 28.562 1 97.12 370 ARG B CA 1
ATOM 7290 C C . ARG B 1 370 ? -17.109 26.5 28.375 1 97.12 370 ARG B C 1
ATOM 7292 O O . ARG B 1 370 ? -17.516 27.641 28.641 1 97.12 370 ARG B O 1
ATOM 7299 N N . GLY B 1 371 ? -17.938 25.578 27.953 1 95.94 371 GLY B N 1
ATOM 7300 C CA . GLY B 1 371 ? -19.312 25.875 27.531 1 95.94 371 GLY B CA 1
ATOM 7301 C C . GLY B 1 371 ? -20.297 25.828 28.672 1 95.94 371 GLY B C 1
ATOM 7302 O O . GLY B 1 371 ? -21.453 26.234 28.516 1 95.94 371 GLY B O 1
ATOM 7303 N N . GLY B 1 372 ? -19.906 25.281 29.812 1 96.31 372 GLY B N 1
ATOM 7304 C CA . GLY B 1 372 ? -20.75 25.281 30.984 1 96.31 372 GLY B CA 1
ATOM 7305 C C . GLY B 1 372 ? -21.578 24 31.125 1 96.31 372 GLY B C 1
ATOM 7306 O O . GLY B 1 372 ? -22.219 23.781 32.156 1 96.31 372 GLY B O 1
ATOM 7307 N N . LYS B 1 373 ? -21.578 23.094 30.188 1 96 373 LYS B N 1
ATOM 7308 C CA . LYS B 1 373 ? -22.438 21.906 30.234 1 96 373 LYS B CA 1
ATOM 7309 C C . LYS B 1 373 ? -21.625 20.625 30.125 1 96 373 LYS B C 1
ATOM 7311 O O . LYS B 1 373 ? -22.172 19.531 30.109 1 96 373 LYS B O 1
ATOM 7316 N N . ALA B 1 374 ? -20.344 20.734 30.031 1 98.5 374 ALA B N 1
ATOM 7317 C CA . ALA B 1 374 ? -19.484 19.609 29.719 1 98.5 374 ALA B CA 1
ATOM 7318 C C . ALA B 1 374 ? -19.641 18.5 30.766 1 98.5 374 ALA B C 1
ATOM 7320 O O . ALA B 1 374 ? -19.812 18.797 31.953 1 98.5 374 ALA B O 1
ATOM 7321 N N . LYS B 1 375 ? -19.516 17.25 30.359 1 98.06 375 LYS B N 1
ATOM 7322 C CA . LYS B 1 375 ? -19.562 16.094 31.25 1 98.06 375 LYS B CA 1
ATOM 7323 C C . LYS B 1 375 ? -18.297 15.984 32.094 1 98.06 375 LYS B C 1
ATOM 7325 O O . LYS B 1 375 ? -17.234 16.469 31.688 1 98.06 375 LYS B O 1
ATOM 7330 N N . PRO B 1 376 ? -18.391 15.32 33.281 1 97.62 376 PRO B N 1
ATOM 7331 C CA . PRO B 1 376 ? -17.203 15.117 34.125 1 97.62 376 PRO B CA 1
ATOM 7332 C C . PRO B 1 376 ? -16.078 14.406 33.375 1 97.62 376 PRO B C 1
ATOM 7334 O O . PRO B 1 376 ? -14.898 14.695 33.625 1 97.62 376 PRO B O 1
ATOM 7337 N N . GLU B 1 377 ? -16.438 13.562 32.469 1 97.19 377 GLU B N 1
ATOM 7338 C CA . GLU B 1 377 ? -15.453 12.805 31.719 1 97.19 377 GLU B CA 1
ATOM 7339 C C . GLU B 1 377 ? -14.578 13.719 30.875 1 97.19 377 GLU B C 1
ATOM 7341 O O . GLU B 1 377 ? -13.398 13.438 30.656 1 97.19 377 GLU B O 1
ATOM 7346 N N . ALA B 1 378 ? -15.156 14.781 30.391 1 98.19 378 ALA B N 1
ATOM 7347 C CA . ALA B 1 378 ? -14.398 15.742 29.594 1 98.19 378 ALA B CA 1
ATOM 7348 C C . ALA B 1 378 ? -13.312 16.406 30.422 1 98.19 378 ALA B C 1
ATOM 7350 O O . ALA B 1 378 ? -12.156 16.5 30 1 98.19 378 ALA B O 1
ATOM 7351 N N . PHE B 1 379 ? -13.648 16.844 31.656 1 97.88 379 PHE B N 1
ATOM 7352 C CA . PHE B 1 379 ? -12.695 17.5 32.562 1 97.88 379 PHE B CA 1
ATOM 7353 C C . PHE B 1 379 ? -11.555 16.562 32.906 1 97.88 379 PHE B C 1
ATOM 7355 O O . PHE B 1 379 ? -10.391 16.969 32.938 1 97.88 379 PHE B O 1
ATOM 7362 N N . GLU B 1 380 ? -11.883 15.336 33.094 1 97.5 380 GLU B N 1
ATOM 7363 C CA . GLU B 1 380 ? -10.867 14.352 33.438 1 97.5 380 GLU B CA 1
ATOM 7364 C C . GLU B 1 380 ? -9.938 14.078 32.25 1 97.5 380 GLU B C 1
ATOM 7366 O O . GLU B 1 380 ? -8.719 13.992 32.438 1 97.5 380 GLU B O 1
ATOM 7371 N N . LEU B 1 381 ? -10.484 13.953 31.094 1 98 381 LEU B N 1
ATOM 7372 C CA . LEU B 1 381 ? -9.703 13.633 29.906 1 98 381 LEU B CA 1
ATOM 7373 C C . LEU B 1 381 ? -8.672 14.719 29.625 1 98 381 LEU B C 1
ATOM 7375 O O . LEU B 1 381 ? -7.52 14.422 29.312 1 98 381 LEU B O 1
ATOM 7379 N N . TYR B 1 382 ? -9.055 15.977 29.75 1 98.5 382 TYR B N 1
ATOM 7380 C CA . TYR B 1 382 ? -8.219 17.078 29.281 1 98.5 382 TYR B CA 1
ATOM 7381 C C . TYR B 1 382 ? -7.199 17.469 30.359 1 98.5 382 TYR B C 1
ATOM 7383 O O . TYR B 1 382 ? -6.348 18.328 30.125 1 98.5 382 TYR B O 1
ATOM 7391 N N . LYS B 1 383 ? -7.176 16.734 31.516 1 98.19 383 LYS B N 1
ATOM 7392 C CA . LYS B 1 383 ? -6.152 16.922 32.562 1 98.19 383 LYS B CA 1
ATOM 7393 C C . LYS B 1 383 ? -4.926 16.062 32.25 1 98.19 383 LYS B C 1
ATOM 7395 O O . LYS B 1 383 ? -3.918 16.156 32.969 1 98.19 383 LYS B O 1
ATOM 7400 N N . ALA B 1 384 ? -5.004 15.281 31.234 1 97.44 384 ALA B N 1
ATOM 7401 C CA . ALA B 1 384 ? -3.9 14.391 30.891 1 97.44 384 ALA B CA 1
ATOM 7402 C C . ALA B 1 384 ? -2.6 15.164 30.719 1 97.44 384 ALA B C 1
ATOM 7404 O O . ALA B 1 384 ? -2.562 16.172 30.016 1 97.44 384 ALA B O 1
ATOM 7405 N N . ALA B 1 385 ? -1.534 14.688 31.406 1 97.31 385 ALA B N 1
ATOM 7406 C CA . ALA B 1 385 ? -0.226 15.336 31.359 1 97.31 385 ALA B CA 1
ATOM 7407 C C . ALA B 1 385 ? 0.842 14.375 30.844 1 97.31 385 ALA B C 1
ATOM 7409 O O . ALA B 1 385 ? 0.688 13.148 30.953 1 97.31 385 ALA B O 1
ATOM 7410 N N . PRO B 1 386 ? 1.875 14.898 30.203 1 97.12 386 PRO B N 1
ATOM 7411 C CA . PRO B 1 386 ? 2.973 14.031 29.781 1 97.12 386 PRO B CA 1
ATOM 7412 C C . PRO B 1 386 ? 3.604 13.258 30.922 1 97.12 386 PRO B C 1
ATOM 7414 O O . PRO B 1 386 ? 3.668 13.758 32.062 1 97.12 386 PRO B O 1
ATOM 7417 N N . GLY B 1 387 ? 4.121 12.086 30.609 1 96.5 387 GLY B N 1
ATOM 7418 C CA . GLY B 1 387 ? 4.766 11.234 31.594 1 96.5 387 GLY B CA 1
ATOM 7419 C C . GLY B 1 387 ? 6.18 11.672 31.938 1 96.5 387 GLY B C 1
ATOM 7420 O O . GLY B 1 387 ? 6.652 11.469 33.062 1 96.5 387 GLY B O 1
ATOM 7421 N N . GLY B 1 388 ? 6.871 12.188 30.953 1 95.25 388 GLY B N 1
ATOM 7422 C CA . GLY B 1 388 ? 8.203 12.727 31.188 1 95.25 388 GLY B CA 1
ATOM 7423 C C . GLY B 1 388 ? 9.289 11.672 31.078 1 95.25 388 GLY B C 1
ATOM 7424 O O . GLY B 1 388 ? 10.398 11.859 31.594 1 95.25 388 GLY B O 1
ATOM 7425 N N . VAL B 1 389 ? 8.992 10.578 30.531 1 95 389 VAL B N 1
ATOM 7426 C CA . VAL B 1 389 ? 9.953 9.492 30.391 1 95 389 VAL B CA 1
ATOM 7427 C C . VAL B 1 389 ? 10.078 9.102 28.922 1 95 389 VAL B C 1
ATOM 7429 O O . VAL B 1 389 ? 9.07 9 28.203 1 95 389 VAL B O 1
ATOM 7432 N N . ARG B 1 390 ? 11.367 8.953 28.484 1 95.88 390 ARG B N 1
ATOM 7433 C CA . ARG B 1 390 ? 11.578 8.461 27.125 1 95.88 390 ARG B CA 1
ATOM 7434 C C . ARG B 1 390 ? 11.008 7.051 26.969 1 95.88 390 ARG B C 1
ATOM 7436 O O . ARG B 1 390 ? 11.273 6.172 27.781 1 95.88 390 ARG B O 1
ATOM 7443 N N . THR B 1 391 ? 10.156 6.824 25.953 1 97 391 THR B N 1
ATOM 7444 C CA . THR B 1 391 ? 9.547 5.508 25.781 1 97 391 THR B CA 1
ATOM 7445 C C . THR B 1 391 ? 9 5.344 24.359 1 97 391 THR B C 1
ATOM 7447 O O . THR B 1 391 ? 8.617 6.328 23.719 1 97 391 THR B O 1
ATOM 7450 N N . THR B 1 392 ? 9.008 4.098 23.859 1 97.06 392 THR B N 1
ATOM 7451 C CA . THR B 1 392 ? 8.352 3.76 22.609 1 97.06 392 THR B CA 1
ATOM 7452 C C . THR B 1 392 ? 7.012 3.078 22.859 1 97.06 392 THR B C 1
ATOM 7454 O O . THR B 1 392 ? 6.348 2.631 21.922 1 97.06 392 THR B O 1
ATOM 7457 N N . GLU B 1 393 ? 6.625 2.945 24.109 1 97.19 393 GLU B N 1
ATOM 7458 C CA . GLU B 1 393 ? 5.414 2.225 24.5 1 97.19 393 GLU B CA 1
ATOM 7459 C C . GLU B 1 393 ? 4.238 3.18 24.672 1 97.19 393 GLU B C 1
ATOM 7461 O O . GLU B 1 393 ? 4.387 4.254 25.266 1 97.19 393 GLU B O 1
ATOM 7466 N N . MET B 1 394 ? 3.125 2.812 24.188 1 97.94 394 MET B N 1
ATOM 7467 C CA . MET B 1 394 ? 1.906 3.6 24.344 1 97.94 394 MET B CA 1
ATOM 7468 C C . MET B 1 394 ? 1.267 3.34 25.703 1 97.94 394 MET B C 1
ATOM 7470 O O . MET B 1 394 ? 1.554 2.326 26.344 1 97.94 394 MET B O 1
ATOM 7474 N N . PHE B 1 395 ? 0.462 4.227 26.188 1 97.81 395 PHE B N 1
ATOM 7475 C CA . PHE B 1 395 ? -0.448 4.07 27.328 1 97.81 395 PHE B CA 1
ATOM 7476 C C . PHE B 1 395 ? 0.327 3.957 28.625 1 97.81 395 PHE B C 1
ATOM 7478 O O . PHE B 1 395 ? -0.11 3.271 29.562 1 97.81 395 PHE B O 1
ATOM 7485 N N . THR B 1 396 ? 1.477 4.57 28.766 1 96.62 396 THR B N 1
ATOM 7486 C CA . THR B 1 396 ? 2.334 4.301 29.922 1 96.62 396 THR B CA 1
ATOM 7487 C C . THR B 1 396 ? 2.17 5.387 30.984 1 96.62 396 THR B C 1
ATOM 7489 O O . THR B 1 396 ? 2.562 5.199 32.125 1 96.62 396 THR B O 1
ATOM 7492 N N . SER B 1 397 ? 1.632 6.527 30.625 1 96.94 397 SER B N 1
ATOM 7493 C CA . SER B 1 397 ? 1.516 7.637 31.578 1 96.94 397 SER B CA 1
ATOM 7494 C C . SER B 1 397 ? 0.099 7.746 32.125 1 96.94 397 SER B C 1
ATOM 7496 O O . SER B 1 397 ? -0.874 7.504 31.406 1 96.94 397 SER B O 1
ATOM 7498 N N . THR B 1 398 ? -0.024 8.125 33.438 1 97.62 398 THR B N 1
ATOM 7499 C CA . THR B 1 398 ? -1.305 8.43 34.062 1 97.62 398 THR B CA 1
ATOM 7500 C C . THR B 1 398 ? -1.252 9.773 34.781 1 97.62 398 THR B C 1
ATOM 7502 O O . THR B 1 398 ? -2.104 10.07 35.625 1 97.62 398 THR B O 1
ATOM 7505 N N . LYS B 1 399 ? -0.217 10.523 34.469 1 98 399 LYS B N 1
ATOM 7506 C CA . LYS B 1 399 ? -0.053 11.82 35.125 1 98 399 LYS B CA 1
ATOM 7507 C C . LYS B 1 399 ? -1.124 12.805 34.688 1 98 399 LYS B C 1
ATOM 7509 O O . LYS B 1 399 ? -1.536 12.789 33.5 1 98 399 LYS B O 1
ATOM 7514 N N . THR B 1 400 ? -1.529 13.727 35.625 1 98.12 400 THR B N 1
ATOM 7515 C CA . THR B 1 400 ? -2.545 14.719 35.281 1 98.12 400 THR B CA 1
ATOM 7516 C C . THR B 1 400 ? -2.117 16.109 35.781 1 98.12 400 THR B C 1
ATOM 7518 O O . THR B 1 400 ? -1.344 16.219 36.719 1 98.12 400 THR B O 1
ATOM 7521 N N . TYR B 1 401 ? -2.537 17.109 35.094 1 97.69 401 TYR B N 1
ATOM 7522 C CA . TYR B 1 401 ? -2.447 18.484 35.594 1 97.69 401 TYR B CA 1
ATOM 7523 C C . TYR B 1 401 ? -3.436 18.703 36.75 1 97.69 401 TYR B C 1
ATOM 7525 O O . TYR B 1 401 ? -4.496 18.078 36.781 1 97.69 401 TYR B O 1
ATOM 7533 N N . ASP B 1 402 ? -3.07 19.609 37.594 1 96.75 402 ASP B N 1
ATOM 7534 C CA . ASP B 1 402 ? -3.967 19.953 38.719 1 96.75 402 ASP B CA 1
ATOM 7535 C C . ASP B 1 402 ? -5.184 20.719 38.219 1 96.75 402 ASP B C 1
ATOM 7537 O O . ASP B 1 402 ? -6.297 20.531 38.688 1 96.75 402 ASP B O 1
ATOM 7541 N N . GLU B 1 403 ? -4.973 21.531 37.281 1 97.12 403 GLU B N 1
ATOM 7542 C CA . GLU B 1 403 ? -6.039 22.359 36.719 1 97.12 403 GLU B CA 1
ATOM 7543 C C . GLU B 1 403 ? -5.938 22.453 35.188 1 97.12 403 GLU B C 1
ATOM 7545 O O . GLU B 1 403 ? -4.863 22.234 34.625 1 97.12 403 GLU B O 1
ATOM 7550 N N . LEU B 1 404 ? -7.105 22.719 34.594 1 98.31 404 LEU B N 1
ATOM 7551 C CA . LEU B 1 404 ? -7.148 22.984 33.156 1 98.31 404 LEU B CA 1
ATOM 7552 C C . LEU B 1 404 ? -6.707 24.406 32.844 1 98.31 404 LEU B C 1
ATOM 7554 O O . LEU B 1 404 ? -6.719 25.266 33.719 1 98.31 404 LEU B O 1
ATOM 7558 N N . ASP B 1 405 ? -6.176 24.609 31.656 1 98.38 405 ASP B N 1
ATOM 7559 C CA . ASP B 1 405 ? -5.922 25.969 31.172 1 98.38 405 ASP B CA 1
ATOM 7560 C C . ASP B 1 405 ? -7.168 26.547 30.516 1 98.38 405 ASP B C 1
ATOM 7562 O O . ASP B 1 405 ? -7.391 26.375 29.312 1 98.38 405 ASP B O 1
ATOM 7566 N N . THR B 1 406 ? -7.957 27.266 31.234 1 97.19 406 THR B N 1
ATOM 7567 C CA . THR B 1 406 ? -9.18 27.844 30.703 1 97.19 406 THR B CA 1
ATOM 7568 C C . THR B 1 406 ? -9.062 29.359 30.609 1 97.19 406 THR B C 1
ATOM 7570 O O . THR B 1 406 ? -10.07 30.078 30.578 1 97.19 406 THR B O 1
ATOM 7573 N N . ASP B 1 407 ? -7.758 29.875 30.656 1 97.56 407 ASP B N 1
ATOM 7574 C CA . ASP B 1 407 ? -7.516 31.312 30.516 1 97.56 407 ASP B CA 1
ATOM 7575 C C . ASP B 1 407 ? -7.84 31.781 29.094 1 97.56 407 ASP B C 1
ATOM 7577 O O . ASP B 1 407 ? -7.062 31.562 28.172 1 97.56 407 ASP B O 1
ATOM 7581 N N . GLU B 1 408 ? -8.891 32.5 28.922 1 96.19 408 GLU B N 1
ATOM 7582 C CA . GLU B 1 408 ? -9.391 32.906 27.609 1 96.19 408 GLU B CA 1
ATOM 7583 C C . GLU B 1 408 ? -8.562 34.062 27.047 1 96.19 408 GLU B C 1
ATOM 7585 O O . GLU B 1 408 ? -8.633 34.344 25.844 1 96.19 408 GLU B O 1
ATOM 7590 N N . VAL B 1 409 ? -7.754 34.719 27.844 1 97.38 409 VAL B N 1
ATOM 7591 C CA . VAL B 1 409 ? -7.035 35.906 27.438 1 97.38 409 VAL B CA 1
ATOM 7592 C C . VAL B 1 409 ? -5.586 35.562 27.109 1 97.38 409 VAL B C 1
ATOM 7594 O O . VAL B 1 409 ? -5.074 35.938 26.047 1 97.38 409 VAL B O 1
ATOM 7597 N N . ASN B 1 410 ? -4.941 34.781 28.047 1 96.25 410 ASN B N 1
ATOM 7598 C CA . ASN B 1 410 ? -3.506 34.562 27.906 1 96.25 410 ASN B CA 1
ATOM 7599 C C . ASN B 1 410 ? -3.184 33.062 27.781 1 96.25 410 ASN B C 1
ATOM 7601 O O . ASN B 1 410 ? -2.014 32.688 27.75 1 96.25 410 ASN B O 1
ATOM 7605 N N . GLY B 1 411 ? -4.145 32.25 27.719 1 97.25 411 GLY B N 1
ATOM 7606 C CA . GLY B 1 411 ? -3.914 30.812 27.688 1 97.25 411 GLY B CA 1
ATOM 7607 C C . GLY B 1 411 ? -3.574 30.297 26.312 1 97.25 411 GLY B C 1
ATOM 7608 O O . GLY B 1 411 ? -3.291 31.078 25.406 1 97.25 411 GLY B O 1
ATOM 7609 N N . CYS B 1 412 ? -3.541 28.969 26.219 1 97.69 412 CYS B N 1
ATOM 7610 C CA . CYS B 1 412 ? -3.172 28.297 24.984 1 97.69 412 CYS B CA 1
ATOM 7611 C C . CYS B 1 412 ? -4.23 28.5 23.906 1 97.69 412 CYS B C 1
ATOM 7613 O O . CYS B 1 412 ? -3.902 28.641 22.719 1 97.69 412 CYS B O 1
ATOM 7615 N N . ILE B 1 413 ? -5.496 28.375 24.312 1 98.06 413 ILE B N 1
ATOM 7616 C CA . ILE B 1 413 ? -6.637 28.688 23.469 1 98.06 413 ILE B CA 1
ATOM 7617 C C . ILE B 1 413 ? -7.324 29.953 23.953 1 98.06 413 ILE B C 1
ATOM 7619 O O . ILE B 1 413 ? -7.93 29.969 25.031 1 98.06 413 ILE B O 1
ATOM 7623 N N . ARG B 1 414 ? -7.324 30.984 23.156 1 97.75 414 ARG B N 1
ATOM 7624 C CA . ARG B 1 414 ? -7.898 32.281 23.547 1 97.75 414 ARG B CA 1
ATOM 7625 C C . ARG B 1 414 ? -9.32 32.406 23.016 1 97.75 414 ARG B C 1
ATOM 7627 O O . ARG B 1 414 ? -9.742 31.672 22.125 1 97.75 414 ARG B O 1
ATOM 7634 N N . SER B 1 415 ? -10.039 33.344 23.656 1 97.44 415 SER B N 1
ATOM 7635 C CA . SER B 1 415 ? -11.328 33.719 23.094 1 97.44 415 SER B CA 1
ATOM 7636 C C . SER B 1 415 ? -11.156 34.531 21.812 1 97.44 415 SER B C 1
ATOM 7638 O O . SER B 1 415 ? -10.078 35.062 21.547 1 97.44 415 SER B O 1
ATOM 7640 N N . VAL B 1 416 ? -12.195 34.594 21.031 1 96.62 416 VAL B N 1
ATOM 7641 C CA . VAL B 1 416 ? -12.172 35.312 19.766 1 96.62 416 VAL B CA 1
ATOM 7642 C C . VAL B 1 416 ? -11.859 36.812 20.031 1 96.62 416 VAL B C 1
ATOM 7644 O O . VAL B 1 416 ? -11.141 37.438 19.266 1 96.62 416 VAL B O 1
ATOM 7647 N N . GLU B 1 417 ? -12.359 37.312 21.172 1 95.75 417 GLU B N 1
ATOM 7648 C CA . GLU B 1 417 ? -12.133 38.719 21.547 1 95.75 417 GLU B CA 1
ATOM 7649 C C . GLU B 1 417 ? -10.656 38.969 21.828 1 95.75 417 GLU B C 1
ATOM 7651 O O . GLU B 1 417 ? -10.172 40.094 21.656 1 95.75 417 GLU B O 1
ATOM 7656 N N . HIS B 1 418 ? -9.961 37.969 22.234 1 96.62 418 HIS B N 1
ATOM 7657 C CA . HIS B 1 418 ? -8.555 38.094 22.594 1 96.62 418 HIS B CA 1
ATOM 7658 C C . HIS B 1 418 ? -7.656 37.344 21.641 1 96.62 418 HIS B C 1
ATOM 7660 O O . HIS B 1 418 ? -6.625 36.781 22.047 1 96.62 418 HIS B O 1
ATOM 7666 N N . ALA B 1 419 ? -8.141 37.219 20.406 1 96.06 419 ALA B N 1
ATOM 7667 C CA . ALA B 1 419 ? -7.398 36.469 19.391 1 96.06 419 ALA B CA 1
ATOM 7668 C C . ALA B 1 419 ? -6 37.062 19.203 1 96.06 419 ALA B C 1
ATOM 7670 O O . ALA B 1 419 ? -5.77 38.25 19.453 1 96.06 419 ALA B O 1
ATOM 7671 N N . TYR B 1 420 ? -5.043 36.219 18.797 1 90.94 420 TYR B N 1
ATOM 7672 C CA . TYR B 1 420 ? -3.703 36.688 18.453 1 90.94 420 TYR B CA 1
ATOM 7673 C C . TYR B 1 420 ? -3.742 37.656 17.281 1 90.94 420 TYR B C 1
ATOM 7675 O O . TYR B 1 420 ? -3.039 38.656 17.281 1 90.94 420 TYR B O 1
ATOM 7683 N N . THR B 1 421 ? -4.406 37.25 16.266 1 87.38 421 THR B N 1
ATOM 7684 C CA . THR B 1 421 ? -4.641 38.094 15.086 1 87.38 421 THR B CA 1
ATOM 7685 C C . THR B 1 421 ? -6.098 38 14.648 1 87.38 421 THR B C 1
ATOM 7687 O O . THR B 1 421 ? -6.746 36.969 14.82 1 87.38 421 THR B O 1
ATOM 7690 N N . THR B 1 422 ? -6.492 39.156 14.07 1 83.06 422 THR B N 1
ATOM 7691 C CA . THR B 1 422 ? -7.867 39.188 13.594 1 83.06 422 THR B CA 1
ATOM 7692 C C . THR B 1 422 ? -8.016 38.375 12.312 1 83.06 422 THR B C 1
ATOM 7694 O O . THR B 1 422 ? -9.078 37.812 12.039 1 83.06 422 THR B O 1
ATOM 7697 N N . ASP B 1 423 ? -6.918 38.5 11.602 1 80.06 423 ASP B N 1
ATOM 7698 C CA . ASP B 1 423 ? -6.898 37.656 10.406 1 80.06 423 ASP B CA 1
ATOM 7699 C C . ASP B 1 423 ? -6.328 36.281 10.727 1 80.06 423 ASP B C 1
ATOM 7701 O O . ASP B 1 423 ? -5.621 36.094 11.719 1 80.06 423 ASP B O 1
ATOM 7705 N N . GLY B 1 424 ? -6.758 35.312 9.898 1 81.31 424 GLY B N 1
ATOM 7706 C CA . GLY B 1 424 ? -6.473 33.906 10.148 1 81.31 424 GLY B CA 1
ATOM 7707 C C . GLY B 1 424 ? -4.988 33.594 10.117 1 81.31 424 GLY B C 1
ATOM 7708 O O . GLY B 1 424 ? -4.188 34.375 9.609 1 81.31 424 GLY B O 1
ATOM 7709 N N . GLY B 1 425 ? -4.633 32.469 10.656 1 84.69 425 GLY B N 1
ATOM 7710 C CA . GLY B 1 425 ? -3.254 32 10.703 1 84.69 425 GLY B CA 1
ATOM 7711 C C . GLY B 1 425 ? -2.762 31.469 9.383 1 84.69 425 GLY B C 1
ATOM 7712 O O . GLY B 1 425 ? -1.594 31.078 9.25 1 84.69 425 GLY B O 1
ATOM 7713 N N . LEU B 1 426 ? -3.646 31.391 8.344 1 90.31 426 LEU B N 1
ATOM 7714 C CA . LEU B 1 426 ? -3.354 30.953 6.984 1 90.31 426 LEU B CA 1
ATOM 7715 C C . LEU B 1 426 ? -3.98 31.906 5.965 1 90.31 426 LEU B C 1
ATOM 7717 O O . LEU B 1 426 ? -5.051 32.469 6.207 1 90.31 426 LEU B O 1
ATOM 7721 N N . ALA B 1 427 ? -3.293 32.094 4.836 1 92.38 427 ALA B N 1
ATOM 7722 C CA . ALA B 1 427 ? -3.834 32.969 3.793 1 92.38 427 ALA B CA 1
ATOM 7723 C C . ALA B 1 427 ? -3.547 32.406 2.406 1 92.38 427 ALA B C 1
ATOM 7725 O O . ALA B 1 427 ? -2.527 31.734 2.195 1 92.38 427 ALA B O 1
ATOM 7726 N N . VAL B 1 428 ? -4.469 32.625 1.548 1 95.56 428 VAL B N 1
ATOM 7727 C CA . VAL B 1 428 ? -4.297 32.344 0.125 1 95.56 428 VAL B CA 1
ATOM 7728 C C . VAL B 1 428 ? -4.027 33.656 -0.625 1 95.56 428 VAL B C 1
ATOM 7730 O O . VAL B 1 428 ? -4.762 34.625 -0.468 1 95.56 428 VAL B O 1
ATOM 7733 N N . LEU B 1 429 ? -2.934 33.656 -1.309 1 97.38 429 LEU B N 1
ATOM 7734 C CA . LEU B 1 429 ? -2.598 34.812 -2.137 1 97.38 429 LEU B CA 1
ATOM 7735 C C . LEU B 1 429 ? -2.812 34.5 -3.613 1 97.38 429 LEU B C 1
ATOM 7737 O O . LEU B 1 429 ? -2.762 33.344 -4.02 1 97.38 429 LEU B O 1
ATOM 7741 N N . HIS B 1 430 ? -3.104 35.562 -4.352 1 97.56 430 HIS B N 1
ATOM 7742 C CA . HIS B 1 430 ? -3.242 35.469 -5.801 1 97.56 430 HIS B CA 1
ATOM 7743 C C . HIS B 1 430 ? -2.436 36.531 -6.504 1 97.56 430 HIS B C 1
ATOM 7745 O O . HIS B 1 430 ? -2.129 37.562 -5.91 1 97.56 430 HIS B O 1
ATOM 7751 N N . GLY B 1 431 ? -2.135 36.281 -7.699 1 97.88 431 GLY B N 1
ATOM 7752 C CA . GLY B 1 431 ? -1.42 37.219 -8.562 1 97.88 431 GLY B CA 1
ATOM 7753 C C . GLY B 1 431 ? -0.879 36.562 -9.82 1 97.88 431 GLY B C 1
ATOM 7754 O O . GLY B 1 431 ? -1.221 35.406 -10.125 1 97.88 431 GLY B O 1
ATOM 7755 N N . ASN B 1 432 ? -0.096 37.312 -10.57 1 97.75 432 ASN B N 1
ATOM 7756 C CA . ASN B 1 432 ? 0.325 36.781 -11.867 1 97.75 432 ASN B CA 1
ATOM 7757 C C . ASN B 1 432 ? 1.337 35.656 -11.719 1 97.75 432 ASN B C 1
ATOM 7759 O O . ASN B 1 432 ? 1.517 34.875 -12.641 1 97.75 432 ASN B O 1
ATOM 7763 N N . ILE B 1 433 ? 1.993 35.531 -10.562 1 96.94 433 ILE B N 1
ATOM 7764 C CA . ILE B 1 433 ? 2.951 34.469 -10.359 1 96.94 433 ILE B CA 1
ATOM 7765 C C . ILE B 1 433 ? 2.211 33.188 -9.953 1 96.94 433 ILE B C 1
ATOM 7767 O O . ILE B 1 433 ? 2.699 32.094 -10.18 1 96.94 433 ILE B O 1
ATOM 7771 N N . ALA B 1 434 ? 1.088 33.344 -9.273 1 97.94 434 ALA B N 1
ATOM 7772 C CA . ALA B 1 434 ? 0.247 32.25 -8.781 1 97.94 434 ALA B CA 1
ATOM 7773 C C . ALA B 1 434 ? -1.216 32.5 -9.156 1 97.94 434 ALA B C 1
ATOM 7775 O O . ALA B 1 434 ? -2.037 32.812 -8.297 1 97.94 434 ALA B O 1
ATOM 7776 N N . VAL B 1 435 ? -1.53 32.188 -10.375 1 97.44 435 VAL B N 1
ATOM 7777 C CA . VAL B 1 435 ? -2.83 32.531 -10.945 1 97.44 435 VAL B CA 1
ATOM 7778 C C . VAL B 1 435 ? -3.928 31.734 -10.242 1 97.44 435 VAL B C 1
ATOM 7780 O O . VAL B 1 435 ? -5.02 32.25 -10 1 97.44 435 VAL B O 1
ATOM 7783 N N . ASP B 1 436 ? -3.6 30.453 -9.883 1 97.69 436 ASP B N 1
ATOM 7784 C CA . ASP B 1 436 ? -4.586 29.609 -9.211 1 97.69 436 ASP B CA 1
ATOM 7785 C C . ASP B 1 436 ? -4.398 29.641 -7.695 1 97.69 436 ASP B C 1
ATOM 7787 O O . ASP B 1 436 ? -5.012 28.859 -6.969 1 97.69 436 ASP B O 1
ATOM 7791 N N . GLY B 1 437 ? -3.439 30.516 -7.262 1 97.62 437 GLY B N 1
ATOM 7792 C CA . GLY B 1 437 ? -3.289 30.766 -5.836 1 97.62 437 GLY B CA 1
ATOM 7793 C C . GLY B 1 437 ? -2.045 30.125 -5.25 1 97.62 437 GLY B C 1
ATOM 7794 O O . GLY B 1 437 ? -1.391 29.312 -5.906 1 97.62 437 GLY B O 1
ATOM 7795 N N . CYS B 1 438 ? -1.67 30.531 -4.137 1 97.81 438 CYS B N 1
ATOM 7796 C CA . CYS B 1 438 ? -0.617 30 -3.277 1 97.81 438 CYS B CA 1
ATOM 7797 C C . CYS B 1 438 ? -0.956 30.203 -1.807 1 97.81 438 CYS B C 1
ATOM 7799 O O . CYS B 1 438 ? -1.942 30.859 -1.479 1 97.81 438 CYS B O 1
ATOM 7801 N N . VAL B 1 439 ? -0.17 29.547 -0.929 1 96 439 VAL B N 1
ATOM 7802 C CA . VAL B 1 439 ? -0.567 29.531 0.475 1 96 439 VAL B CA 1
ATOM 7803 C C . VAL B 1 439 ? 0.591 30 1.35 1 96 439 VAL B C 1
ATOM 7805 O O . VAL B 1 439 ? 1.75 29.672 1.092 1 96 439 VAL B O 1
ATOM 7808 N N . VAL B 1 440 ? 0.29 30.781 2.371 1 93.31 440 VAL B N 1
ATOM 7809 C CA . VAL B 1 440 ? 1.263 31.25 3.355 1 93.31 440 VAL B CA 1
ATOM 7810 C C . VAL B 1 440 ? 0.692 31.094 4.762 1 93.31 440 VAL B C 1
ATOM 7812 O O . VAL B 1 440 ? -0.499 31.312 4.984 1 93.31 440 VAL B O 1
ATOM 7815 N N . LYS B 1 441 ? 1.524 30.609 5.695 1 89.81 441 LYS B N 1
ATOM 7816 C CA . LYS B 1 441 ? 1.169 30.562 7.109 1 89.81 441 LYS B CA 1
ATOM 7817 C C . LYS B 1 441 ? 1.422 31.906 7.777 1 89.81 441 LYS B C 1
ATOM 7819 O O . LYS B 1 441 ? 2.516 32.156 8.289 1 89.81 441 LYS B O 1
ATOM 7824 N N . THR B 1 442 ? 0.387 32.656 7.855 1 88.31 442 THR B N 1
ATOM 7825 C CA . THR B 1 442 ? 0.528 34.031 8.312 1 88.31 442 THR B CA 1
ATOM 7826 C C . THR B 1 442 ? 0.892 34.094 9.797 1 88.31 442 THR B C 1
ATOM 7828 O O . THR B 1 442 ? 1.597 35 10.242 1 88.31 442 THR B O 1
ATOM 7831 N N . ALA B 1 443 ? 0.42 33.062 10.523 1 82.19 443 ALA B N 1
ATOM 7832 C CA . ALA B 1 443 ? 0.685 33 11.961 1 82.19 443 ALA B CA 1
ATOM 7833 C C . ALA B 1 443 ? 2.186 32.969 12.242 1 82.19 443 ALA B C 1
ATOM 7835 O O . ALA B 1 443 ? 2.625 33.375 13.328 1 82.19 443 ALA B O 1
ATOM 7836 N N . GLY B 1 444 ? 2.928 32.594 11.234 1 80.5 444 GLY B N 1
ATOM 7837 C CA . GLY B 1 444 ? 4.367 32.469 11.406 1 80.5 444 GLY B CA 1
ATOM 7838 C C . GLY B 1 444 ? 5.145 33.594 10.75 1 80.5 444 GLY B C 1
ATOM 7839 O O . GLY B 1 444 ? 6.379 33.562 10.742 1 80.5 444 GLY B O 1
ATOM 7840 N N . VAL B 1 445 ? 4.488 34.625 10.172 1 86.88 445 VAL B N 1
ATOM 7841 C CA . VAL B 1 445 ? 5.137 35.719 9.461 1 86.88 445 VAL B CA 1
ATOM 7842 C C . VAL B 1 445 ? 5.18 36.969 10.359 1 86.88 445 VAL B C 1
ATOM 7844 O O . VAL B 1 445 ? 4.145 37.438 10.844 1 86.88 445 VAL B O 1
ATOM 7847 N N . PRO B 1 446 ? 6.336 37.438 10.547 1 83.38 446 PRO B N 1
ATOM 7848 C CA . PRO B 1 446 ? 6.383 38.719 11.281 1 83.38 446 PRO B CA 1
ATOM 7849 C C . PRO B 1 446 ? 5.641 39.844 10.562 1 83.38 446 PRO B C 1
ATOM 7851 O O . PRO B 1 446 ? 5.699 39.938 9.336 1 83.38 446 PRO B O 1
ATOM 7854 N N . GLU B 1 447 ? 5.094 40.719 11.328 1 85.31 447 GLU B N 1
ATOM 7855 C CA . GLU B 1 447 ? 4.262 41.781 10.773 1 85.31 447 GLU B CA 1
ATOM 7856 C C . GLU B 1 447 ? 5.055 42.656 9.812 1 85.31 447 GLU B C 1
ATOM 7858 O O . GLU B 1 447 ? 4.512 43.156 8.828 1 85.31 447 GLU B O 1
ATOM 7863 N N . ASN B 1 448 ? 6.266 42.844 10.148 1 88.38 448 ASN B N 1
ATOM 7864 C CA . ASN B 1 448 ? 7.09 43.719 9.32 1 88.38 448 ASN B CA 1
ATOM 7865 C C . ASN B 1 448 ? 7.379 43.094 7.957 1 88.38 448 ASN B C 1
ATOM 7867 O O . ASN B 1 448 ? 7.926 43.75 7.07 1 88.38 448 ASN B O 1
ATOM 7871 N N . GLN B 1 449 ? 6.945 41.844 7.754 1 91.88 449 GLN B N 1
ATOM 7872 C CA . GLN B 1 449 ? 7.152 41.156 6.484 1 91.88 449 GLN B CA 1
ATOM 7873 C C . GLN B 1 449 ? 5.832 40.969 5.746 1 91.88 449 GLN B C 1
ATOM 7875 O O . GLN B 1 449 ? 5.797 40.312 4.691 1 91.88 449 GLN B O 1
ATOM 7880 N N . TYR B 1 450 ? 4.809 41.469 6.207 1 93.56 450 TYR B N 1
ATOM 7881 C CA . TYR B 1 450 ? 3.502 41.312 5.582 1 93.56 450 TYR B CA 1
ATOM 7882 C C . TYR B 1 450 ? 3.494 41.875 4.164 1 93.56 450 TYR B C 1
ATOM 7884 O O . TYR B 1 450 ? 2.754 41.375 3.303 1 93.56 450 TYR B O 1
ATOM 7892 N N . VAL B 1 451 ? 4.234 42.938 4.074 1 96.44 451 VAL B N 1
ATOM 7893 C CA . VAL B 1 451 ? 4.484 43.5 2.752 1 96.44 451 VAL B CA 1
ATOM 7894 C C . VAL B 1 451 ? 5.977 43.406 2.43 1 96.44 451 VAL B C 1
ATOM 7896 O O . VAL B 1 451 ? 6.812 43.844 3.229 1 96.44 451 VAL B O 1
ATOM 7899 N N . PHE B 1 452 ? 6.266 42.781 1.367 1 97.56 452 PHE B N 1
ATOM 7900 C CA . PHE B 1 452 ? 7.656 42.531 1.01 1 97.56 452 PHE B CA 1
ATOM 7901 C C . PHE B 1 452 ? 7.875 42.719 -0.485 1 97.56 452 PHE B C 1
ATOM 7903 O O . PHE B 1 452 ? 7.012 42.375 -1.296 1 97.56 452 PHE B O 1
ATOM 7910 N N . ARG B 1 453 ? 8.906 43.344 -0.844 1 98 453 ARG B N 1
ATOM 7911 C CA . ARG B 1 453 ? 9.289 43.594 -2.227 1 98 453 ARG B CA 1
ATOM 7912 C C . ARG B 1 453 ? 10.789 43.406 -2.418 1 98 453 ARG B C 1
ATOM 7914 O O . ARG B 1 453 ? 11.594 43.969 -1.676 1 98 453 ARG B O 1
ATOM 7921 N N . GLY B 1 454 ? 11.172 42.531 -3.328 1 98.06 454 GLY B N 1
ATOM 7922 C CA . GLY B 1 454 ? 12.594 42.281 -3.527 1 98.06 454 GLY B CA 1
ATOM 7923 C C . GLY B 1 454 ? 12.891 41.531 -4.805 1 98.06 454 GLY B C 1
ATOM 7924 O O . GLY B 1 454 ? 11.977 41.031 -5.477 1 98.06 454 GLY B O 1
ATOM 7925 N N . PRO B 1 455 ? 14.172 41.469 -5.184 1 98.56 455 PRO B N 1
ATOM 7926 C CA . PRO B 1 455 ? 14.578 40.781 -6.406 1 98.56 455 PRO B CA 1
ATOM 7927 C C . PRO B 1 455 ? 14.547 39.25 -6.254 1 98.56 455 PRO B C 1
ATOM 7929 O O . PRO B 1 455 ? 14.898 38.75 -5.195 1 98.56 455 PRO B O 1
ATOM 7932 N N . ALA B 1 456 ? 14.188 38.625 -7.352 1 98.56 456 ALA B N 1
ATOM 7933 C CA . ALA B 1 456 ? 14.125 37.156 -7.367 1 98.56 456 ALA B CA 1
ATOM 7934 C C . ALA B 1 456 ? 15.516 36.531 -7.453 1 98.56 456 ALA B C 1
ATOM 7936 O O . ALA B 1 456 ? 16.344 37 -8.25 1 98.56 456 ALA B O 1
ATOM 7937 N N . ALA B 1 457 ? 15.789 35.562 -6.652 1 98.31 457 ALA B N 1
ATOM 7938 C CA . ALA B 1 457 ? 16.922 34.625 -6.766 1 98.31 457 ALA B CA 1
ATOM 7939 C C . ALA B 1 457 ? 16.438 33.219 -7.098 1 98.31 457 ALA B C 1
ATOM 7941 O O . ALA B 1 457 ? 15.984 32.5 -6.215 1 98.31 457 ALA B O 1
ATOM 7942 N N . ILE B 1 458 ? 16.734 32.812 -8.336 1 97.69 458 ILE B N 1
ATOM 7943 C CA . ILE B 1 458 ? 16.062 31.625 -8.859 1 97.69 458 ILE B CA 1
ATOM 7944 C C . ILE B 1 458 ? 16.906 30.391 -8.547 1 97.69 458 ILE B C 1
ATOM 7946 O O . ILE B 1 458 ? 18.125 30.375 -8.758 1 97.69 458 ILE B O 1
ATOM 7950 N N . THR B 1 459 ? 16.234 29.328 -8.047 1 97 459 THR B N 1
ATOM 7951 C CA . THR B 1 459 ? 16.781 27.984 -7.922 1 97 459 THR B CA 1
ATOM 7952 C C . THR B 1 459 ? 15.773 26.953 -8.43 1 97 459 THR B C 1
ATOM 7954 O O . THR B 1 459 ? 14.57 27.203 -8.445 1 97 459 THR B O 1
ATOM 7957 N N . GLU B 1 460 ? 16.281 25.844 -8.898 1 96.81 460 GLU B N 1
ATOM 7958 C CA . GLU B 1 460 ? 15.391 24.891 -9.539 1 96.81 460 GLU B CA 1
ATOM 7959 C C . GLU B 1 460 ? 15.383 23.562 -8.797 1 96.81 460 GLU B C 1
ATOM 7961 O O . GLU B 1 460 ? 15.055 22.516 -9.375 1 96.81 460 GLU B O 1
ATOM 7966 N N . SER B 1 461 ? 15.789 23.641 -7.551 1 93.81 461 SER B N 1
ATOM 7967 C CA . SER B 1 461 ? 15.695 22.531 -6.613 1 93.81 461 SER B CA 1
ATOM 7968 C C . SER B 1 461 ? 15.961 22.984 -5.184 1 93.81 461 SER B C 1
ATOM 7970 O O . SER B 1 461 ? 16.531 24.047 -4.961 1 93.81 461 SER B O 1
ATOM 7972 N N . GLN B 1 462 ? 15.484 22.188 -4.285 1 90.69 462 GLN B N 1
ATOM 7973 C CA . GLN B 1 462 ? 15.789 22.453 -2.881 1 90.69 462 GLN B CA 1
ATOM 7974 C C . GLN B 1 462 ? 17.297 22.453 -2.631 1 90.69 462 GLN B C 1
ATOM 7976 O O . GLN B 1 462 ? 17.812 23.297 -1.896 1 90.69 462 GLN B O 1
ATOM 7981 N N . GLU B 1 463 ? 18 21.5 -3.242 1 88.5 463 GLU B N 1
ATOM 7982 C CA . GLU B 1 463 ? 19.438 21.391 -3.078 1 88.5 463 GLU B CA 1
ATOM 7983 C C . GLU B 1 463 ? 20.156 22.656 -3.543 1 88.5 463 GLU B C 1
ATOM 7985 O O . GLU B 1 463 ? 21.047 23.156 -2.861 1 88.5 463 GLU B O 1
ATOM 7990 N N . GLU B 1 464 ? 19.719 23.141 -4.605 1 93.12 464 GLU B N 1
ATOM 7991 C CA . GLU B 1 464 ? 20.312 24.359 -5.125 1 93.12 464 GLU B CA 1
ATOM 7992 C C . GLU B 1 464 ? 20.016 25.547 -4.215 1 93.12 464 GLU B C 1
ATOM 7994 O O . GLU B 1 464 ? 20.859 26.438 -4.051 1 93.12 464 GLU B O 1
ATOM 7999 N N . ALA B 1 465 ? 18.797 25.594 -3.723 1 94 465 ALA B N 1
ATOM 8000 C CA . ALA B 1 465 ? 18.438 26.672 -2.799 1 94 465 ALA B CA 1
ATOM 8001 C C . ALA B 1 465 ? 19.328 26.656 -1.566 1 94 465 ALA B C 1
ATOM 8003 O O . ALA B 1 465 ? 19.797 27.703 -1.127 1 94 465 ALA B O 1
ATOM 8004 N N . VAL B 1 466 ? 19.547 25.484 -1.043 1 89.25 466 VAL B N 1
ATOM 8005 C CA . VAL B 1 466 ? 20.406 25.328 0.131 1 89.25 466 VAL B CA 1
ATOM 8006 C C . VAL B 1 466 ? 21.812 25.781 -0.203 1 89.25 466 VAL B C 1
ATOM 8008 O O . VAL B 1 466 ? 22.453 26.5 0.577 1 89.25 466 VAL B O 1
ATOM 8011 N N . GLU B 1 467 ? 22.297 25.344 -1.325 1 90.69 467 GLU B N 1
ATOM 8012 C CA . GLU B 1 467 ? 23.641 25.734 -1.761 1 90.69 467 GLU B CA 1
ATOM 8013 C C . GLU B 1 467 ? 23.734 27.25 -1.902 1 90.69 467 GLU B C 1
ATOM 8015 O O . GLU B 1 467 ? 24.719 27.859 -1.483 1 90.69 467 GLU B O 1
ATOM 8020 N N . ALA B 1 468 ? 22.75 27.859 -2.449 1 95 468 ALA B N 1
ATOM 8021 C CA . ALA B 1 468 ? 22.734 29.312 -2.666 1 95 468 ALA B CA 1
ATOM 8022 C C . ALA B 1 468 ? 22.734 30.062 -1.339 1 95 468 ALA B C 1
ATOM 8024 O O . ALA B 1 468 ? 23.391 31.094 -1.207 1 95 468 ALA B O 1
ATOM 8025 N N . ILE B 1 469 ? 21.984 29.531 -0.422 1 91.88 469 ILE B N 1
ATOM 8026 C CA . ILE B 1 469 ? 21.875 30.156 0.893 1 91.88 469 ILE B CA 1
ATOM 8027 C C . ILE B 1 469 ? 23.219 30.047 1.621 1 91.88 469 ILE B C 1
ATOM 8029 O O . ILE B 1 469 ? 23.719 31.031 2.178 1 91.88 469 ILE B O 1
ATOM 8033 N N . LEU B 1 470 ? 23.766 28.891 1.536 1 87.06 470 LEU B N 1
ATOM 8034 C CA . LEU B 1 470 ? 24.984 28.609 2.303 1 87.06 470 LEU B CA 1
ATOM 8035 C C . LEU B 1 470 ? 26.203 29.266 1.651 1 87.06 470 LEU B C 1
ATOM 8037 O O . LEU B 1 470 ? 27.172 29.594 2.334 1 87.06 470 LEU B O 1
ATOM 8041 N N . SER B 1 471 ? 26.172 29.406 0.357 1 90.62 471 SER B N 1
ATOM 8042 C CA . SER B 1 471 ? 27.297 30.031 -0.348 1 90.62 471 SER B CA 1
ATOM 8043 C C . SER B 1 471 ? 27.188 31.547 -0.343 1 90.62 471 SER B C 1
ATOM 8045 O O . SER B 1 471 ? 27.969 32.25 -1 1 90.62 471 SER B O 1
ATOM 8047 N N . LYS B 1 472 ? 26.188 32.188 0.264 1 89.38 472 LYS B N 1
ATOM 8048 C CA . LYS B 1 472 ? 25.969 33.594 0.444 1 89.38 472 LYS B CA 1
ATOM 8049 C C . LYS B 1 472 ? 25.625 34.281 -0.879 1 89.38 472 LYS B C 1
ATOM 8051 O O . LYS B 1 472 ? 25.875 35.469 -1.065 1 89.38 472 LYS B O 1
ATOM 8056 N N . ARG B 1 473 ? 25.172 33.469 -1.677 1 92.5 473 ARG B N 1
ATOM 8057 C CA . ARG B 1 473 ? 24.641 34.062 -2.9 1 92.5 473 ARG B CA 1
ATOM 8058 C C . ARG B 1 473 ? 23.328 34.781 -2.629 1 92.5 473 ARG B C 1
ATOM 8060 O O . ARG B 1 473 ? 22.953 35.688 -3.377 1 92.5 473 ARG B O 1
ATOM 8067 N N . ILE B 1 474 ? 22.562 34.375 -1.646 1 96.88 474 ILE B N 1
ATOM 8068 C CA . ILE B 1 474 ? 21.328 35 -1.229 1 96.88 474 ILE B CA 1
ATOM 8069 C C . ILE B 1 474 ? 21.625 36.188 -0.327 1 96.88 474 ILE B C 1
ATOM 8071 O O . ILE B 1 474 ? 22.406 36.094 0.62 1 96.88 474 ILE B O 1
ATOM 8075 N N . LYS B 1 475 ? 21.016 37.281 -0.628 1 95.62 475 LYS B N 1
ATOM 8076 C CA . LYS B 1 475 ? 21.234 38.5 0.13 1 95.62 475 LYS B CA 1
ATOM 8077 C C . LYS B 1 475 ? 19.938 38.969 0.803 1 95.62 475 LYS B C 1
ATOM 8079 O O . LYS B 1 475 ? 18.844 38.562 0.395 1 95.62 475 LYS B O 1
ATOM 8084 N N . ALA B 1 476 ? 20.188 39.781 1.861 1 95.75 476 ALA B N 1
ATOM 8085 C CA . ALA B 1 476 ? 19.016 40.406 2.506 1 95.75 476 ALA B CA 1
ATOM 8086 C C . ALA B 1 476 ? 18.172 41.156 1.494 1 95.75 476 ALA B C 1
ATOM 8088 O O . ALA B 1 476 ? 18.703 41.906 0.673 1 95.75 476 ALA B O 1
ATOM 8089 N N . GLY B 1 477 ? 16.891 40.875 1.529 1 96.38 477 GLY B N 1
ATOM 8090 C CA . GLY B 1 477 ? 15.961 41.531 0.616 1 96.38 477 GLY B CA 1
ATOM 8091 C C . GLY B 1 477 ? 15.578 40.656 -0.565 1 96.38 477 GLY B C 1
ATOM 8092 O O . GLY B 1 477 ? 14.602 40.938 -1.267 1 96.38 477 GLY B O 1
ATOM 8093 N N . ASP B 1 478 ? 16.25 39.594 -0.759 1 97.69 478 ASP B N 1
ATOM 8094 C CA . ASP B 1 478 ? 15.984 38.688 -1.89 1 97.69 478 ASP B CA 1
ATOM 8095 C C . ASP B 1 478 ? 14.703 37.906 -1.677 1 97.69 478 ASP B C 1
ATOM 8097 O O . ASP B 1 478 ? 14.297 37.656 -0.539 1 97.69 478 ASP B O 1
ATOM 8101 N N . VAL B 1 479 ? 14.078 37.59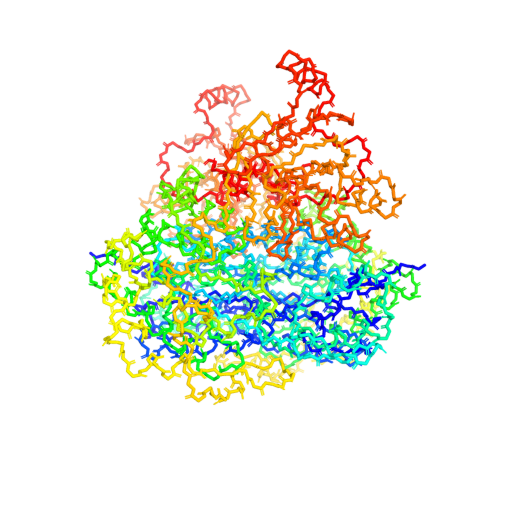4 -2.762 1 98 479 VAL B N 1
ATOM 8102 C CA . VAL B 1 479 ? 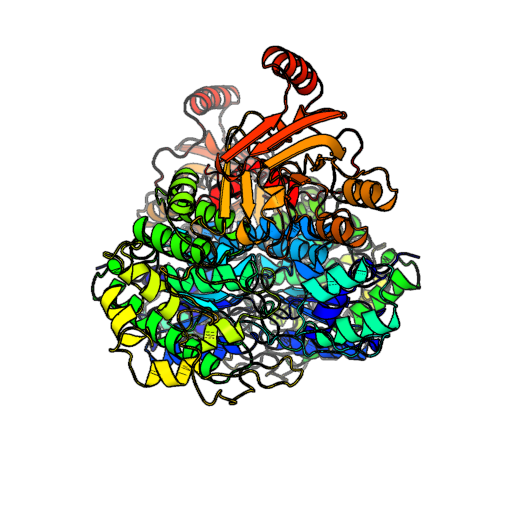13.055 36.562 -2.791 1 98 479 VAL B CA 1
ATOM 8103 C C . VAL B 1 479 ? 13.633 35.281 -3.398 1 98 479 VAL B C 1
ATOM 8105 O O . VAL B 1 479 ? 13.836 35.219 -4.613 1 98 479 VAL B O 1
ATOM 8108 N N . VAL B 1 480 ? 13.859 34.312 -2.582 1 97.5 480 VAL B N 1
ATOM 8109 C CA . VAL B 1 480 ? 14.359 33.031 -3.068 1 97.5 480 VAL B CA 1
ATOM 8110 C C . VAL B 1 480 ? 13.234 32.25 -3.734 1 97.5 480 VAL B C 1
ATOM 8112 O O . VAL B 1 480 ? 12.219 31.938 -3.102 1 97.5 480 VAL B O 1
ATOM 8115 N N . VAL B 1 481 ? 13.383 31.969 -5.012 1 98.12 481 VAL B N 1
ATOM 8116 C CA . VAL B 1 481 ? 12.383 31.234 -5.777 1 98.12 481 VAL B CA 1
ATOM 8117 C C . VAL B 1 481 ? 12.875 29.812 -6.031 1 98.12 481 VAL B C 1
ATOM 8119 O O . VAL B 1 481 ? 13.906 29.609 -6.664 1 98.12 481 VAL B O 1
ATOM 8122 N N . VAL B 1 482 ? 12.156 28.859 -5.512 1 97.12 482 VAL B N 1
ATOM 8123 C CA . VAL B 1 482 ? 12.445 27.453 -5.793 1 97.12 482 VAL B CA 1
ATOM 8124 C C . VAL B 1 482 ? 11.352 26.875 -6.691 1 97.12 482 VAL B C 1
ATOM 8126 O O . VAL B 1 482 ? 10.211 26.688 -6.254 1 97.12 482 VAL B O 1
ATOM 8129 N N . ARG B 1 483 ? 11.672 26.594 -7.941 1 97.94 483 ARG B N 1
ATOM 8130 C CA . ARG B 1 483 ? 10.656 26.125 -8.875 1 97.94 483 ARG B CA 1
ATOM 8131 C C . ARG B 1 483 ? 10.938 24.688 -9.32 1 97.94 483 ARG B C 1
ATOM 8133 O O . ARG B 1 483 ? 11.992 24.141 -9.016 1 97.94 483 ARG B O 1
ATOM 8140 N N . TYR B 1 484 ? 9.961 24.031 -9.938 1 97.62 484 TYR B N 1
ATOM 8141 C CA . TYR B 1 484 ? 10 22.656 -10.414 1 97.62 484 TYR B CA 1
ATOM 8142 C C . TYR B 1 484 ? 10.031 21.672 -9.25 1 97.62 484 TYR B C 1
ATOM 8144 O O . TYR B 1 484 ? 10.664 20.609 -9.336 1 97.62 484 TYR B O 1
ATOM 8152 N N . GLU B 1 485 ? 9.375 22.062 -8.125 1 97.06 485 GLU B N 1
ATOM 8153 C CA . GLU B 1 485 ? 9.25 21.188 -6.957 1 97.06 485 GLU B CA 1
ATOM 8154 C C . GLU B 1 485 ? 7.785 20.844 -6.684 1 97.06 485 GLU B C 1
ATOM 8156 O O . GLU B 1 485 ? 7.457 20.297 -5.633 1 97.06 485 GLU B O 1
ATOM 8161 N N . GLY B 1 486 ? 6.922 21.172 -7.641 1 97.62 486 GLY B N 1
ATOM 8162 C CA . GLY B 1 486 ? 5.492 20.953 -7.504 1 97.62 486 GLY B CA 1
ATOM 8163 C C . GLY B 1 486 ? 5.102 19.5 -7.598 1 97.62 486 GLY B C 1
ATOM 8164 O O . GLY B 1 486 ? 5.961 18.609 -7.551 1 97.62 486 GLY B O 1
ATOM 8165 N N . PRO B 1 487 ? 3.801 19.234 -7.723 1 97.75 487 PRO B N 1
ATOM 8166 C CA . PRO B 1 487 ? 3.318 17.844 -7.75 1 97.75 487 PRO B CA 1
ATOM 8167 C C . PRO B 1 487 ? 3.908 17.031 -8.898 1 97.75 487 PRO B C 1
ATOM 8169 O O . PRO B 1 487 ? 4.371 15.914 -8.695 1 97.75 487 PRO B O 1
ATOM 8172 N N . LYS B 1 488 ? 3.924 17.578 -10.086 1 97.12 488 LYS B N 1
ATOM 8173 C CA . LYS B 1 488 ? 4.453 16.906 -11.273 1 97.12 488 LYS B CA 1
ATOM 8174 C C . LYS B 1 488 ? 5.969 17.062 -11.359 1 97.12 488 LYS B C 1
ATOM 8176 O O . LYS B 1 488 ? 6.68 16.094 -11.641 1 97.12 488 LYS B O 1
ATOM 8181 N N . GLY B 1 489 ? 6.5 18.234 -11.07 1 95.06 489 GLY B N 1
ATOM 8182 C CA . GLY B 1 489 ? 7.891 18.594 -11.305 1 95.06 489 GLY B CA 1
ATOM 8183 C C . GLY B 1 489 ? 8.844 18 -10.297 1 95.06 489 GLY B C 1
ATOM 8184 O O . GLY B 1 489 ? 9.977 17.641 -10.633 1 95.06 489 GLY B O 1
ATOM 8185 N N . GLY B 1 490 ? 8.312 17.891 -9.094 1 91.75 490 GLY B N 1
ATOM 8186 C CA . GLY B 1 490 ? 9.164 17.328 -8.047 1 91.75 490 GLY B CA 1
ATOM 8187 C C . GLY B 1 490 ? 9.805 16.016 -8.453 1 91.75 490 GLY B C 1
ATOM 8188 O O . GLY B 1 490 ? 11.016 15.938 -8.648 1 91.75 490 GLY B O 1
ATOM 8189 N N . PRO B 1 491 ? 8.953 15.078 -8.812 1 95.12 491 PRO B N 1
ATOM 8190 C CA . PRO B 1 491 ? 7.543 14.938 -8.438 1 95.12 491 PRO B CA 1
ATOM 8191 C C . PRO B 1 491 ? 7.352 14.75 -6.934 1 95.12 491 PRO B C 1
ATOM 8193 O O . PRO B 1 491 ? 8.328 14.578 -6.199 1 95.12 491 PRO B O 1
ATOM 8196 N N . GLY B 1 492 ? 6.152 14.898 -6.504 1 94.38 492 GLY B N 1
ATOM 8197 C CA . GLY B 1 492 ? 5.809 14.586 -5.129 1 94.38 492 GLY B CA 1
ATOM 8198 C C . GLY B 1 492 ? 5.699 15.812 -4.246 1 94.38 492 GLY B C 1
ATOM 8199 O O . GLY B 1 492 ? 5.328 15.711 -3.074 1 94.38 492 GLY B O 1
ATOM 8200 N N . MET B 1 493 ? 6.082 17.031 -4.867 1 96.06 493 MET B N 1
ATOM 8201 C CA . MET B 1 493 ? 5.879 18.281 -4.125 1 96.06 493 MET B CA 1
ATOM 8202 C C . MET B 1 493 ? 6.582 18.234 -2.773 1 96.06 493 MET B C 1
ATOM 8204 O O . MET B 1 493 ? 5.945 18.391 -1.73 1 96.06 493 MET B O 1
ATOM 8208 N N . GLN B 1 494 ? 7.875 18.078 -2.762 1 92.06 494 GLN B N 1
ATOM 8209 C CA . GLN B 1 494 ? 8.625 17.859 -1.529 1 92.06 494 GLN B CA 1
ATOM 8210 C C . GLN B 1 494 ? 8.555 19.094 -0.618 1 92.06 494 GLN B C 1
ATOM 8212 O O . GLN B 1 494 ? 8.336 20.203 -1.088 1 92.06 494 GLN B O 1
ATOM 8217 N N . GLU B 1 495 ? 8.797 18.969 0.648 1 87.69 495 GLU B N 1
ATOM 8218 C CA . GLU B 1 495 ? 8.812 20.016 1.664 1 87.69 495 GLU B CA 1
ATOM 8219 C C . GLU B 1 495 ? 10.156 20.734 1.697 1 87.69 495 GLU B C 1
ATOM 8221 O O . GLU B 1 495 ? 11.211 20.094 1.664 1 87.69 495 GLU B O 1
ATOM 8226 N N . MET B 1 496 ? 9.977 22.094 1.706 1 86.19 496 MET B N 1
ATOM 8227 C CA . MET B 1 496 ? 11.172 22.938 1.739 1 86.19 496 MET B CA 1
ATOM 8228 C C . MET B 1 496 ? 11.57 23.266 3.176 1 86.19 496 MET B C 1
ATOM 8230 O O . MET B 1 496 ? 11.633 24.438 3.559 1 86.19 496 MET B O 1
ATOM 8234 N N . LEU B 1 497 ? 11.891 22.281 3.98 1 80.19 497 LEU B N 1
ATOM 8235 C CA . LEU B 1 497 ? 12.25 22.578 5.363 1 80.19 497 LEU B CA 1
ATOM 8236 C C . LEU B 1 497 ? 13.695 23.062 5.461 1 80.19 497 LEU B C 1
ATOM 8238 O O . LEU B 1 497 ? 13.984 24 6.203 1 80.19 497 LEU B O 1
ATOM 8242 N N . TYR B 1 498 ? 14.578 22.531 4.691 1 82.12 498 TYR B N 1
ATOM 8243 C CA . TYR B 1 498 ? 16 22.828 4.801 1 82.12 498 TYR B CA 1
ATOM 8244 C C . TYR B 1 498 ? 16.281 24.25 4.332 1 82.12 498 TYR B C 1
ATOM 8246 O O . TYR B 1 498 ? 16.953 25.016 5.027 1 82.12 498 TYR B O 1
ATOM 8254 N N . PRO B 1 499 ? 15.727 24.625 3.25 1 87.06 499 PRO B N 1
ATOM 8255 C CA . PRO B 1 499 ? 15.961 26.016 2.83 1 87.06 499 PRO B CA 1
ATOM 8256 C C . PRO B 1 499 ? 15.477 27.031 3.861 1 87.06 499 PRO B C 1
ATOM 8258 O O . PRO B 1 499 ? 16.172 28.016 4.133 1 87.06 499 PRO B O 1
ATOM 8261 N N . THR B 1 500 ? 14.328 26.766 4.434 1 86.38 500 THR B N 1
ATOM 8262 C CA . THR B 1 500 ? 13.789 27.688 5.418 1 86.38 500 THR B CA 1
ATOM 8263 C C . THR B 1 500 ? 14.648 27.703 6.684 1 86.38 500 THR B C 1
ATOM 8265 O O . THR B 1 500 ? 14.922 28.766 7.242 1 86.38 500 THR B O 1
ATOM 8268 N N . SER B 1 501 ? 15.039 26.562 7.078 1 80.56 501 SER B N 1
ATOM 8269 C CA . SER B 1 501 ? 15.867 26.438 8.273 1 80.56 501 SER B CA 1
ATOM 8270 C C . SER B 1 501 ? 17.234 27.078 8.07 1 80.56 501 SER B C 1
ATOM 8272 O O . SER B 1 501 ? 17.75 27.75 8.969 1 80.56 501 SER B O 1
ATOM 8274 N N . TYR B 1 502 ? 17.828 26.891 6.953 1 82.94 502 TYR B N 1
ATOM 8275 C CA . TYR B 1 502 ? 19.156 27.438 6.684 1 82.94 502 TYR B CA 1
ATOM 8276 C C . TYR B 1 502 ? 19.094 28.938 6.508 1 82.94 502 TYR B C 1
ATOM 8278 O O . TYR B 1 502 ? 20.031 29.656 6.906 1 82.94 502 TYR B O 1
ATOM 8286 N N . LEU B 1 503 ? 18.078 29.438 5.895 1 87.5 503 LEU B N 1
ATOM 8287 C CA . LEU B 1 503 ? 17.875 30.875 5.797 1 87.5 503 LEU B CA 1
ATOM 8288 C C . LEU B 1 503 ? 17.859 31.516 7.18 1 87.5 503 LEU B C 1
ATOM 8290 O O . LEU B 1 503 ? 18.469 32.562 7.391 1 87.5 503 LEU B O 1
ATOM 8294 N N . LYS B 1 504 ? 17.141 30.891 8.062 1 81.44 504 LYS B N 1
ATOM 8295 C CA . LYS B 1 504 ? 17.078 31.344 9.445 1 81.44 504 LYS B CA 1
ATOM 8296 C C . LYS B 1 504 ? 18.453 31.234 10.117 1 81.44 504 LYS B C 1
ATOM 8298 O O . LYS B 1 504 ? 18.859 32.125 10.867 1 81.44 504 LYS B O 1
ATOM 8303 N N . GLY B 1 505 ? 19.047 30.203 9.867 1 78 505 GLY B N 1
ATOM 8304 C CA . GLY B 1 505 ? 20.344 29.938 10.492 1 78 505 GLY B CA 1
ATOM 8305 C C . GLY B 1 505 ? 21.406 30.953 10.125 1 78 505 GLY B C 1
ATOM 8306 O O . GLY B 1 505 ? 22.25 31.297 10.953 1 78 505 GLY B O 1
ATOM 8307 N N . VAL B 1 506 ? 21.344 31.484 8.93 1 83.56 506 VAL B N 1
ATOM 8308 C CA . VAL B 1 506 ? 22.375 32.438 8.484 1 83.56 506 VAL B CA 1
ATOM 8309 C C . VAL B 1 506 ? 21.906 33.875 8.734 1 83.56 506 VAL B C 1
ATOM 8311 O O . VAL B 1 506 ? 22.516 34.812 8.234 1 83.56 506 VAL B O 1
ATOM 8314 N N . GLY B 1 507 ? 20.719 33.969 9.352 1 80.94 507 GLY B N 1
ATOM 8315 C CA . GLY B 1 507 ? 20.25 35.25 9.773 1 80.94 507 GLY B CA 1
ATOM 8316 C C . GLY B 1 507 ? 19.438 35.969 8.711 1 80.94 507 GLY B C 1
ATOM 8317 O O . GLY B 1 507 ? 19.188 37.188 8.812 1 80.94 507 GLY B O 1
ATOM 8318 N N . LEU B 1 508 ? 19.016 35.312 7.734 1 88 508 LEU B N 1
ATOM 8319 C CA . LEU B 1 508 ? 18.328 35.938 6.613 1 88 508 LEU B CA 1
ATOM 8320 C C . LEU B 1 508 ? 16.828 35.656 6.691 1 88 508 LEU B C 1
ATOM 8322 O O . LEU B 1 508 ? 16.047 36.188 5.883 1 88 508 LEU B O 1
ATOM 8326 N N . GLY B 1 509 ? 16.391 34.906 7.652 1 82.44 509 GLY B N 1
ATOM 8327 C CA . GLY B 1 509 ? 14.992 34.531 7.797 1 82.44 509 GLY B CA 1
ATOM 8328 C C . GLY B 1 509 ? 14.031 35.688 7.742 1 82.44 509 GLY B C 1
ATOM 8329 O O . GLY B 1 509 ? 13.18 35.75 6.852 1 82.44 509 GLY B O 1
ATOM 8330 N N . PRO B 1 510 ? 14.32 36.688 8.508 1 83.69 510 PRO B N 1
ATOM 8331 C CA . PRO B 1 510 ? 13.422 37.844 8.555 1 83.69 510 PRO B CA 1
ATOM 8332 C C . PRO B 1 510 ? 13.711 38.875 7.461 1 83.69 510 PRO B C 1
ATOM 8334 O O . PRO B 1 510 ? 13.07 39.906 7.41 1 83.69 510 PRO B O 1
ATOM 8337 N N . LYS B 1 511 ? 14.609 38.5 6.598 1 91.44 511 LYS B N 1
ATOM 8338 C CA . LYS B 1 511 ? 15.062 39.5 5.641 1 91.44 511 LYS B CA 1
ATOM 8339 C C . LYS B 1 511 ? 14.789 39.062 4.207 1 91.44 511 LYS B C 1
ATOM 8341 O O . LYS B 1 511 ? 14.961 39.844 3.264 1 91.44 511 LYS B O 1
ATOM 8346 N N . CYS B 1 512 ? 14.375 37.844 4.102 1 94.56 512 CYS B N 1
ATOM 8347 C CA . CYS B 1 512 ? 14.125 37.281 2.771 1 94.56 512 CYS B CA 1
ATOM 8348 C C . CYS B 1 512 ? 12.758 36.625 2.697 1 94.56 512 CYS B C 1
ATOM 8350 O O . CYS B 1 512 ? 12.133 36.375 3.729 1 94.56 512 CYS B O 1
ATOM 8352 N N . ALA B 1 513 ? 12.281 36.5 1.546 1 96 513 ALA B N 1
ATOM 8353 C CA . ALA B 1 513 ? 11.102 35.656 1.286 1 96 513 ALA B CA 1
ATOM 8354 C C . ALA B 1 513 ? 11.477 34.406 0.516 1 96 513 ALA B C 1
ATOM 8356 O O . ALA B 1 513 ? 12.477 34.375 -0.213 1 96 513 ALA B O 1
ATOM 8357 N N . LEU B 1 514 ? 10.812 33.375 0.743 1 96 514 LEU B N 1
ATOM 8358 C CA . LEU B 1 514 ? 10.961 32.125 0.002 1 96 514 LEU B CA 1
ATOM 8359 C C . LEU B 1 514 ? 9.648 31.719 -0.646 1 96 514 LEU B C 1
ATOM 8361 O O . LEU B 1 514 ? 8.625 31.625 0.032 1 96 514 LEU B O 1
ATOM 8365 N N . ILE B 1 515 ? 9.617 31.562 -1.975 1 97.31 515 ILE B N 1
ATOM 8366 C CA . ILE B 1 515 ? 8.414 31.125 -2.674 1 97.31 515 ILE B CA 1
ATOM 8367 C C . ILE B 1 515 ? 8.711 29.859 -3.463 1 97.31 515 ILE B C 1
ATOM 8369 O O . ILE B 1 515 ? 9.82 29.688 -3.979 1 97.31 515 ILE B O 1
ATOM 8373 N N . THR B 1 516 ? 7.75 28.953 -3.564 1 97.69 516 THR B N 1
ATOM 8374 C CA . THR B 1 516 ? 7.977 27.688 -4.266 1 97.69 516 THR B CA 1
ATOM 8375 C C . THR B 1 516 ? 6.66 27.094 -4.754 1 97.69 516 THR B C 1
ATOM 8377 O O . THR B 1 516 ? 5.594 27.406 -4.211 1 97.69 516 THR B O 1
ATOM 8380 N N . ASP B 1 517 ? 6.695 26.391 -5.867 1 97.94 517 ASP B N 1
ATOM 8381 C CA . ASP B 1 517 ? 5.547 25.578 -6.277 1 97.94 517 ASP B CA 1
ATOM 8382 C C . ASP B 1 517 ? 5.516 24.25 -5.52 1 97.94 517 ASP B C 1
ATOM 8384 O O . ASP B 1 517 ? 4.586 23.453 -5.691 1 97.94 517 ASP B O 1
ATOM 8388 N N . GLY B 1 518 ? 6.434 24 -4.656 1 96.56 518 GLY B N 1
ATOM 8389 C CA . GLY B 1 518 ? 6.375 22.906 -3.688 1 96.56 518 GLY B CA 1
ATOM 8390 C C . GLY B 1 518 ? 5.617 23.281 -2.428 1 96.56 518 GLY B C 1
ATOM 8391 O O . GLY B 1 518 ? 4.613 24 -2.488 1 96.56 518 GLY B O 1
ATOM 8392 N N . ARG B 1 519 ? 6.051 22.719 -1.398 1 94.44 519 ARG B N 1
ATOM 8393 C CA . ARG B 1 519 ? 5.348 23.016 -0.153 1 94.44 519 ARG B CA 1
ATOM 8394 C C . ARG B 1 519 ? 6.328 23.172 1.005 1 94.44 519 ARG B C 1
ATOM 8396 O O . ARG B 1 519 ? 7.523 22.922 0.852 1 94.44 519 ARG B O 1
ATOM 8403 N N . PHE B 1 520 ? 5.836 23.703 1.975 1 89.81 520 PHE B N 1
ATOM 8404 C CA . PHE B 1 520 ? 6.602 23.859 3.205 1 89.81 520 PHE B CA 1
ATOM 8405 C C . PHE B 1 520 ? 6.059 22.953 4.297 1 89.81 520 PHE B C 1
ATOM 8407 O O . PHE B 1 520 ? 4.891 22.547 4.258 1 89.81 520 PHE B O 1
ATOM 8414 N N . SER B 1 521 ? 6.941 22.562 5.117 1 80.81 521 SER B N 1
ATOM 8415 C CA . SER B 1 521 ? 6.512 21.766 6.262 1 80.81 521 SER B CA 1
ATOM 8416 C C . SER B 1 521 ? 5.699 22.609 7.242 1 80.81 521 SER B C 1
ATOM 8418 O O . SER B 1 521 ? 5.797 23.844 7.25 1 80.81 521 SER B O 1
ATOM 8420 N N . GLY B 1 522 ? 4.922 22.016 7.953 1 69.12 522 GLY B N 1
ATOM 8421 C CA . GLY B 1 522 ? 4.184 22.688 9.008 1 69.12 522 GLY B CA 1
ATOM 8422 C C . GLY B 1 522 ? 5.086 23.359 10.039 1 69.12 522 GLY B C 1
ATOM 8423 O O . GLY B 1 522 ? 4.648 24.234 10.773 1 69.12 522 GLY B O 1
ATOM 8424 N N . GLY B 1 523 ? 6.379 23 9.969 1 63.5 523 GLY B N 1
ATOM 8425 C CA . GLY B 1 523 ? 7.34 23.531 10.914 1 63.5 523 GLY B CA 1
ATOM 8426 C C . GLY B 1 523 ? 8.039 24.797 10.422 1 63.5 523 GLY B C 1
ATOM 8427 O O . GLY B 1 523 ? 8.844 25.391 11.141 1 63.5 523 GLY B O 1
ATOM 8428 N N . SER B 1 524 ? 7.652 25.172 9.242 1 69.88 524 SER B N 1
ATOM 8429 C CA . SER B 1 524 ? 8.32 26.344 8.664 1 69.88 524 SER B CA 1
ATOM 8430 C C . SER B 1 524 ? 7.73 27.641 9.211 1 69.88 524 SER B C 1
ATOM 8432 O O . SER B 1 524 ? 6.547 27.703 9.555 1 69.88 524 SER B O 1
ATOM 8434 N N . SER B 1 525 ? 8.656 28.594 9.453 1 71.25 525 SER B N 1
ATOM 8435 C CA . SER B 1 525 ? 8.258 29.938 9.844 1 71.25 525 SER B CA 1
ATOM 8436 C C . SER B 1 525 ? 8.914 31 8.969 1 71.25 525 SER B C 1
ATOM 8438 O O . SER B 1 525 ? 9.789 30.672 8.156 1 71.25 525 SER B O 1
ATOM 8440 N N . GLY B 1 526 ? 8.43 32.188 8.984 1 81.81 526 GLY B N 1
ATOM 8441 C CA . GLY B 1 526 ? 8.906 33.281 8.117 1 81.81 526 GLY B CA 1
ATOM 8442 C C . GLY B 1 526 ? 8.055 33.469 6.875 1 81.81 526 GLY B C 1
ATOM 8443 O O . GLY B 1 526 ? 6.996 32.844 6.742 1 81.81 526 GLY B O 1
ATOM 8444 N N . LEU B 1 527 ? 8.523 34.344 6.059 1 92.56 527 LEU B N 1
ATOM 8445 C CA . LEU B 1 527 ? 7.766 34.625 4.84 1 92.56 527 LEU B CA 1
ATOM 8446 C C . LEU B 1 527 ? 8.031 33.531 3.785 1 92.56 527 LEU B C 1
ATOM 8448 O O . LEU B 1 527 ? 8.805 33.781 2.85 1 92.56 527 LEU B O 1
ATOM 8452 N N . SER B 1 528 ? 7.414 32.438 4.02 1 93.5 528 SER B N 1
ATOM 8453 C CA . SER B 1 528 ? 7.496 31.281 3.133 1 93.5 528 SER B CA 1
ATOM 8454 C C . SER B 1 528 ? 6.16 31 2.459 1 93.5 528 SER B C 1
ATOM 8456 O O . SER B 1 528 ? 5.176 30.672 3.129 1 93.5 528 SER B O 1
ATOM 8458 N N . ILE B 1 529 ? 6.129 31.141 1.195 1 96.19 529 ILE B N 1
ATOM 8459 C CA . ILE B 1 529 ? 4.898 30.969 0.428 1 96.19 529 ILE B CA 1
ATOM 8460 C C . ILE B 1 529 ? 5.027 29.75 -0.49 1 96.19 529 ILE B C 1
ATOM 8462 O O . ILE B 1 529 ? 5.91 29.719 -1.354 1 96.19 529 ILE B O 1
ATOM 8466 N N . GLY B 1 530 ? 4.16 28.766 -0.26 1 96.62 530 GLY B N 1
ATOM 8467 C CA . GLY B 1 530 ? 4.195 27.531 -1.043 1 96.62 530 GLY B CA 1
ATOM 8468 C C . GLY B 1 530 ? 2.947 27.328 -1.878 1 96.62 530 GLY B C 1
ATOM 8469 O O . GLY B 1 530 ? 2.113 28.219 -1.997 1 96.62 530 GLY B O 1
ATOM 8470 N N . HIS B 1 531 ? 2.889 26.203 -2.514 1 97.69 531 HIS B N 1
ATOM 8471 C CA . HIS B 1 531 ? 1.706 25.75 -3.234 1 97.69 531 HIS B CA 1
ATOM 8472 C C . HIS B 1 531 ? 1.424 26.625 -4.445 1 97.69 531 HIS B C 1
ATOM 8474 O O . HIS B 1 531 ? 0.265 26.828 -4.82 1 97.69 531 HIS B O 1
ATOM 8480 N N . MET B 1 532 ? 2.412 27.312 -4.922 1 98.06 532 MET B N 1
ATOM 8481 C CA . MET B 1 532 ? 2.156 28.156 -6.078 1 98.06 532 MET B CA 1
ATOM 8482 C C . MET B 1 532 ? 1.539 27.359 -7.219 1 98.06 532 MET B C 1
ATOM 8484 O O . MET B 1 532 ? 2.123 26.375 -7.68 1 98.06 532 MET B O 1
ATOM 8488 N N . SER B 1 533 ? 0.454 27.812 -7.637 1 98.19 533 SER B N 1
ATOM 8489 C CA . SER B 1 533 ? -0.346 27.094 -8.617 1 98.19 533 SER B CA 1
ATOM 8490 C C . SER B 1 533 ? -0.761 28 -9.773 1 98.19 533 SER B C 1
ATOM 8492 O O . SER B 1 533 ? -1.202 29.125 -9.555 1 98.19 533 SER B O 1
ATOM 8494 N N . PRO B 1 534 ? -0.593 27.562 -11.094 1 97.75 534 PRO B N 1
ATOM 8495 C CA . PRO B 1 534 ? -0.005 26.266 -11.477 1 97.75 534 PRO B CA 1
ATOM 8496 C C . PRO B 1 534 ? 1.502 26.219 -11.234 1 97.75 534 PRO B C 1
ATOM 8498 O O . PRO B 1 534 ? 2.168 27.25 -11.227 1 97.75 534 PRO B O 1
ATOM 8501 N N . GLU B 1 535 ? 1.984 25.031 -10.977 1 98.31 535 GLU B N 1
ATOM 8502 C CA . GLU B 1 535 ? 3.416 24.828 -10.766 1 98.31 535 GLU B CA 1
ATOM 8503 C C . GLU B 1 535 ? 4.199 25.047 -12.055 1 98.31 535 GLU B C 1
ATOM 8505 O O . GLU B 1 535 ? 3.617 25.062 -13.148 1 98.31 535 GLU B O 1
ATOM 8510 N N . ALA B 1 536 ? 5.469 25.125 -11.953 1 98.38 536 ALA B N 1
ATOM 8511 C CA . ALA B 1 536 ? 6.332 25.391 -13.102 1 98.38 536 ALA B CA 1
ATOM 8512 C C . ALA B 1 536 ? 6.223 24.266 -14.133 1 98.38 536 ALA B C 1
ATOM 8514 O O . ALA B 1 536 ? 6.082 24.531 -15.328 1 98.38 536 ALA B O 1
ATOM 8515 N N . ALA B 1 537 ? 6.227 23.016 -13.68 1 97.81 537 ALA B N 1
ATOM 8516 C CA . ALA B 1 537 ? 6.238 21.875 -14.578 1 97.81 537 ALA B CA 1
ATOM 8517 C C . ALA B 1 537 ? 4.934 21.781 -15.367 1 97.81 537 ALA B C 1
ATOM 8519 O O . ALA B 1 537 ? 4.875 21.125 -16.406 1 97.81 537 ALA B O 1
ATOM 8520 N N . SER B 1 538 ? 3.928 22.406 -14.906 1 97.56 538 SER B N 1
ATOM 8521 C CA . SER B 1 538 ? 2.633 22.406 -15.578 1 97.56 538 SER B CA 1
ATOM 8522 C C . SER B 1 538 ? 2.406 23.719 -16.328 1 97.56 538 SER B C 1
ATOM 8524 O O . SER B 1 538 ? 1.272 24.047 -16.672 1 97.56 538 SER B O 1
ATOM 8526 N N . GLY B 1 539 ? 3.436 24.5 -16.422 1 97.75 539 GLY B N 1
ATOM 8527 C CA . GLY B 1 539 ? 3.357 25.719 -17.234 1 97.75 539 GLY B CA 1
ATOM 8528 C C . GLY B 1 539 ? 2.994 26.938 -16.422 1 97.75 539 GLY B C 1
ATOM 8529 O O . GLY B 1 539 ? 2.596 27.969 -16.969 1 97.75 539 GLY B O 1
ATOM 8530 N N . GLY B 1 540 ? 3.129 26.906 -15.148 1 98.06 540 GLY B N 1
ATOM 8531 C CA . GLY B 1 540 ? 2.805 28.047 -14.305 1 98.06 540 GLY B CA 1
ATOM 8532 C C . GLY B 1 540 ? 3.785 29.188 -14.445 1 98.06 540 GLY B C 1
ATOM 8533 O O . GLY B 1 540 ? 4.961 28.984 -14.758 1 98.06 540 GLY B O 1
ATOM 8534 N N . ASN B 1 541 ? 3.387 30.344 -14.094 1 98.25 541 ASN B N 1
ATOM 8535 C CA . ASN B 1 541 ? 4.156 31.578 -14.297 1 98.25 541 ASN B CA 1
ATOM 8536 C C . ASN B 1 541 ? 5.398 31.609 -13.414 1 98.25 541 ASN B C 1
ATOM 8538 O O . ASN B 1 541 ? 6.363 32.312 -13.719 1 98.25 541 ASN B O 1
ATOM 8542 N N . ILE B 1 542 ? 5.371 30.859 -12.336 1 98.38 542 ILE B N 1
ATOM 8543 C CA . ILE B 1 542 ? 6.559 30.812 -11.492 1 98.38 542 ILE B CA 1
ATOM 8544 C C . ILE B 1 542 ? 7.75 30.312 -12.305 1 98.38 542 ILE B C 1
ATOM 8546 O O . ILE B 1 542 ? 8.898 30.656 -12.016 1 98.38 542 ILE B O 1
ATOM 8550 N N . GLY B 1 543 ? 7.484 29.531 -13.359 1 98.12 543 GLY B N 1
ATOM 8551 C CA . GLY B 1 543 ? 8.523 29.016 -14.25 1 98.12 543 GLY B CA 1
ATOM 8552 C C . GLY B 1 543 ? 9.055 30.062 -15.203 1 98.12 543 GLY B C 1
ATOM 8553 O O . GLY B 1 543 ? 10.078 29.859 -15.852 1 98.12 543 GLY B O 1
ATOM 8554 N N . LEU B 1 544 ? 8.453 31.25 -15.273 1 98.31 544 LEU B N 1
ATOM 8555 C CA . LEU B 1 544 ? 8.828 32.312 -16.219 1 98.31 544 LEU B CA 1
ATOM 8556 C C . LEU B 1 544 ? 9.625 33.406 -15.516 1 98.31 544 LEU B C 1
ATOM 8558 O O . LEU B 1 544 ? 10.18 34.281 -16.172 1 98.31 544 LEU B O 1
ATOM 8562 N N . VAL B 1 545 ? 9.695 33.375 -14.156 1 98.5 545 VAL B N 1
ATOM 8563 C CA . VAL B 1 545 ? 10.43 34.375 -13.398 1 98.5 545 VAL B CA 1
ATOM 8564 C C . VAL B 1 545 ? 11.922 34.25 -13.68 1 98.5 545 VAL B C 1
ATOM 8566 O O . VAL B 1 545 ? 12.445 33.125 -13.797 1 98.5 545 VAL B O 1
ATOM 8569 N N . GLU B 1 546 ? 12.617 35.375 -13.766 1 98.12 546 GLU B N 1
ATOM 8570 C CA . GLU B 1 546 ? 14.055 35.406 -14.008 1 98.12 546 GLU B CA 1
ATOM 8571 C C . GLU B 1 546 ? 14.797 36.094 -12.859 1 98.12 546 GLU B C 1
ATOM 8573 O O . GLU B 1 546 ? 14.195 36.844 -12.086 1 98.12 546 GLU B O 1
ATOM 8578 N N . ASN B 1 547 ? 16.062 35.781 -12.797 1 98 547 ASN B N 1
ATOM 8579 C CA . ASN B 1 547 ? 16.891 36.406 -11.766 1 98 547 ASN B CA 1
ATOM 8580 C C . ASN B 1 547 ? 16.828 37.906 -11.836 1 98 547 ASN B C 1
ATOM 8582 O O . ASN B 1 547 ? 16.969 38.5 -12.906 1 98 547 ASN B O 1
ATOM 8586 N N . GLY B 1 548 ? 16.516 38.469 -10.688 1 98 548 GLY B N 1
ATOM 8587 C CA . GLY B 1 548 ? 16.516 39.938 -10.617 1 98 548 GLY B CA 1
ATOM 8588 C C . GLY B 1 548 ? 15.133 40.531 -10.781 1 98 548 GLY B C 1
ATOM 8589 O O . GLY B 1 548 ? 14.922 41.719 -10.461 1 98 548 GLY B O 1
ATOM 8590 N N . ASP B 1 549 ? 14.203 39.781 -11.297 1 98.62 549 ASP B N 1
ATOM 8591 C CA . ASP B 1 549 ? 12.836 40.281 -11.359 1 98.62 549 ASP B CA 1
ATOM 8592 C C . ASP B 1 549 ? 12.352 40.719 -9.977 1 98.62 549 ASP B C 1
ATOM 8594 O O . ASP B 1 549 ? 12.648 40.062 -8.969 1 98.62 549 ASP B O 1
ATOM 8598 N N . ILE B 1 550 ? 11.625 41.781 -9.961 1 98.75 550 ILE B N 1
ATOM 8599 C CA . ILE B 1 550 ? 11.102 42.219 -8.68 1 98.75 550 ILE B CA 1
ATOM 8600 C C . ILE B 1 550 ? 9.781 41.531 -8.383 1 98.75 550 ILE B C 1
ATOM 8602 O O . ILE B 1 550 ? 8.867 41.5 -9.211 1 98.75 550 ILE B O 1
ATOM 8606 N N . ILE B 1 551 ? 9.727 40.906 -7.207 1 98.75 551 ILE B N 1
ATOM 8607 C CA . ILE B 1 551 ? 8.508 40.219 -6.734 1 98.75 551 ILE B CA 1
ATOM 8608 C C . ILE B 1 551 ? 7.91 41.031 -5.574 1 98.75 551 ILE B C 1
ATOM 8610 O O . ILE B 1 551 ? 8.625 41.406 -4.645 1 98.75 551 ILE B O 1
ATOM 8614 N N . SER B 1 552 ? 6.652 41.312 -5.676 1 98.56 552 SER B N 1
ATOM 8615 C CA . SER B 1 552 ? 5.918 42 -4.633 1 98.56 552 SER B CA 1
ATOM 8616 C C . SER B 1 552 ? 4.914 41.094 -3.945 1 98.56 552 SER B C 1
ATOM 8618 O O . SER B 1 552 ? 4.133 40.406 -4.609 1 98.56 552 SER B O 1
ATOM 8620 N N . ILE B 1 553 ? 4.996 41 -2.674 1 98.06 553 ILE B N 1
ATOM 8621 C CA . ILE B 1 553 ? 4.102 40.219 -1.838 1 98.06 553 ILE B CA 1
ATOM 8622 C C . ILE B 1 553 ? 3.324 41.125 -0.898 1 98.06 553 ILE B C 1
ATOM 8624 O O . ILE B 1 553 ? 3.902 42.031 -0.272 1 98.06 553 ILE B O 1
ATOM 8628 N N . ASP B 1 554 ? 2.078 41.031 -0.873 1 97.44 554 ASP B N 1
ATOM 8629 C CA . ASP B 1 554 ? 1.198 41.812 0.007 1 97.44 554 ASP B CA 1
ATOM 8630 C C . ASP B 1 554 ? 0.172 40.906 0.68 1 97.44 554 ASP B C 1
ATOM 8632 O O . ASP B 1 554 ? -0.888 40.625 0.114 1 97.44 554 ASP B O 1
ATOM 8636 N N . ILE B 1 555 ? 0.428 40.438 1.921 1 94.75 555 ILE B N 1
ATOM 8637 C CA . ILE B 1 555 ? -0.402 39.469 2.621 1 94.75 555 ILE B CA 1
ATOM 8638 C C . ILE B 1 555 ? -1.744 40.094 2.984 1 94.75 555 ILE B C 1
ATOM 8640 O O . ILE B 1 555 ? -2.801 39.5 2.744 1 94.75 555 ILE B O 1
ATOM 8644 N N . PRO B 1 556 ? -1.805 41.344 3.502 1 93 556 PRO B N 1
ATOM 8645 C CA . PRO B 1 556 ? -3.092 41.969 3.846 1 93 556 PRO B CA 1
ATOM 8646 C C . PRO B 1 556 ? -4.027 42.094 2.645 1 93 556 PRO B C 1
ATOM 8648 O O . PRO B 1 556 ? -5.234 41.875 2.775 1 93 556 PRO B O 1
ATOM 8651 N N . ASN B 1 557 ? -3.406 42.375 1.516 1 95.62 557 ASN B N 1
ATOM 8652 C CA . ASN B 1 557 ? -4.223 42.531 0.317 1 95.62 557 ASN B CA 1
ATOM 8653 C C . ASN B 1 557 ? -4.293 41.219 -0.485 1 95.62 557 ASN B C 1
ATOM 8655 O O . ASN B 1 557 ? -4.918 41.188 -1.546 1 95.62 557 ASN B O 1
ATOM 8659 N N . ARG B 1 558 ? -3.664 40.219 -0.047 1 96.56 558 ARG B N 1
ATOM 8660 C CA . ARG B 1 558 ? -3.705 38.844 -0.577 1 96.56 558 ARG B CA 1
ATOM 8661 C C . ARG B 1 558 ? -3.215 38.812 -2.02 1 96.56 558 ARG B C 1
ATOM 8663 O O . ARG B 1 558 ? -3.83 38.188 -2.875 1 96.56 558 ARG B O 1
ATOM 8670 N N . THR B 1 559 ? -2 39.469 -2.25 1 97.94 559 THR B N 1
ATOM 8671 C CA . THR B 1 559 ? -1.488 39.5 -3.615 1 97.94 559 THR B CA 1
ATOM 8672 C C . THR B 1 559 ? -0.022 39.062 -3.65 1 97.94 559 THR B C 1
ATOM 8674 O O . THR B 1 559 ? 0.708 39.25 -2.676 1 97.94 559 THR B O 1
ATOM 8677 N N . ILE B 1 560 ? 0.4 38.5 -4.719 1 98.5 560 ILE B N 1
ATOM 8678 C CA . ILE B 1 560 ? 1.788 38.188 -5.035 1 98.5 560 ILE B CA 1
ATOM 8679 C C . ILE B 1 560 ? 2.018 38.344 -6.539 1 98.5 560 ILE B C 1
ATOM 8681 O O . ILE B 1 560 ? 1.323 37.719 -7.344 1 98.5 560 ILE B O 1
ATOM 8685 N N . ASN B 1 561 ? 2.975 39.188 -6.938 1 98.62 561 ASN B N 1
ATOM 8686 C CA . ASN B 1 561 ? 3.186 39.5 -8.352 1 98.62 561 ASN B CA 1
ATOM 8687 C C . ASN B 1 561 ? 4.672 39.625 -8.672 1 98.62 561 ASN B C 1
ATOM 8689 O O . ASN B 1 561 ? 5.457 40.062 -7.828 1 98.62 561 ASN B O 1
ATOM 8693 N N . VAL B 1 562 ? 5 39.188 -9.797 1 98.69 562 VAL B N 1
ATOM 8694 C CA . VAL B 1 562 ? 6.27 39.594 -10.383 1 98.69 562 VAL B CA 1
ATOM 8695 C C . VAL B 1 562 ? 6.066 40.875 -11.219 1 98.69 562 VAL B C 1
ATOM 8697 O O . VAL B 1 562 ? 5.125 40.938 -12.016 1 98.69 562 VAL B O 1
ATOM 8700 N N . GLU B 1 563 ? 6.906 41.812 -10.992 1 98.25 563 GLU B N 1
ATOM 8701 C CA . GLU B 1 563 ? 6.738 43.094 -11.664 1 98.25 563 GLU B CA 1
ATOM 8702 C C . GLU B 1 563 ? 7.312 43.031 -13.078 1 98.25 563 GLU B C 1
ATOM 8704 O O . GLU B 1 563 ? 8.25 43.781 -13.398 1 98.25 563 GLU B O 1
ATOM 8709 N N . VAL B 1 564 ? 6.742 42.281 -13.852 1 97.56 564 VAL B N 1
ATOM 8710 C CA . VAL B 1 564 ? 7.02 42.094 -15.273 1 97.56 564 VAL B CA 1
ATOM 8711 C C . VAL B 1 564 ? 5.73 42.25 -16.078 1 97.56 564 VAL B C 1
ATOM 8713 O O . VAL B 1 564 ? 4.668 41.781 -15.648 1 97.56 564 VAL B O 1
ATOM 8716 N N . SER B 1 565 ? 5.777 42.844 -17.203 1 97.19 565 SER B N 1
ATOM 8717 C CA . SER B 1 565 ? 4.582 43.094 -18.016 1 97.19 565 SER B CA 1
ATOM 8718 C C . SER B 1 565 ? 4.004 41.812 -18.562 1 97.19 565 SER B C 1
ATOM 8720 O O . SER B 1 565 ? 4.723 40.812 -18.719 1 97.19 565 SER B O 1
ATOM 8722 N N . ASP B 1 566 ? 2.75 41.844 -18.891 1 97.12 566 ASP B N 1
ATOM 8723 C CA . ASP B 1 566 ? 2.076 40.719 -19.484 1 97.12 566 ASP B CA 1
ATOM 8724 C C . ASP B 1 566 ? 2.717 40.312 -20.812 1 97.12 566 ASP B C 1
ATOM 8726 O O . ASP B 1 566 ? 2.824 39.125 -21.141 1 97.12 566 ASP B O 1
ATOM 8730 N N . ASP B 1 567 ? 3.148 41.312 -21.516 1 97.75 567 ASP B N 1
ATOM 8731 C CA . ASP B 1 567 ? 3.791 41.062 -22.797 1 97.75 567 ASP B CA 1
ATOM 8732 C C . ASP B 1 567 ? 5.113 40.344 -22.625 1 97.75 567 ASP B C 1
ATOM 8734 O O . ASP B 1 567 ? 5.426 39.406 -23.391 1 97.75 567 ASP B O 1
ATOM 8738 N N . GLU B 1 568 ? 5.824 40.812 -21.656 1 97.69 568 GLU B N 1
ATOM 8739 C CA . GLU B 1 568 ? 7.102 40.156 -21.391 1 97.69 568 GLU B CA 1
ATOM 8740 C C . GLU B 1 568 ? 6.898 38.719 -20.906 1 97.69 568 GLU B C 1
ATOM 8742 O O . GLU B 1 568 ? 7.641 37.812 -21.297 1 97.69 568 GLU B O 1
ATOM 8747 N N . LEU B 1 569 ? 5.957 38.5 -20.078 1 97.81 569 LEU B N 1
ATOM 8748 C CA . LEU B 1 569 ? 5.648 37.156 -19.609 1 97.81 569 LEU B CA 1
ATOM 8749 C C . LEU B 1 569 ? 5.227 36.281 -20.766 1 97.81 569 LEU B C 1
ATOM 8751 O O . LEU B 1 569 ? 5.602 35.094 -20.828 1 97.81 569 LEU B O 1
ATOM 8755 N N . ALA B 1 570 ? 4.457 36.781 -21.703 1 97.75 570 ALA B N 1
ATOM 8756 C CA . ALA B 1 570 ? 4.027 36.031 -22.875 1 97.75 570 ALA B CA 1
ATOM 8757 C C . ALA B 1 570 ? 5.219 35.656 -23.75 1 97.75 570 ALA B C 1
ATOM 8759 O O . ALA B 1 570 ? 5.258 34.531 -24.297 1 97.75 570 ALA B O 1
ATOM 8760 N N . ARG B 1 571 ? 6.094 36.625 -23.875 1 98.12 571 ARG B N 1
ATOM 8761 C CA . ARG B 1 571 ? 7.305 36.344 -24.625 1 98.12 571 ARG B CA 1
ATOM 8762 C C . ARG B 1 571 ? 8.117 35.219 -23.984 1 98.12 571 ARG B C 1
ATOM 8764 O O . ARG B 1 571 ? 8.562 34.312 -24.672 1 98.12 571 ARG B O 1
ATOM 8771 N N . ARG B 1 572 ? 8.266 35.344 -22.672 1 98.19 572 ARG B N 1
ATOM 8772 C CA . ARG B 1 572 ? 9.016 34.312 -21.953 1 98.19 572 ARG B CA 1
ATOM 8773 C C . ARG B 1 572 ? 8.336 32.969 -22.031 1 98.19 572 ARG B C 1
ATOM 8775 O O . ARG B 1 572 ? 9 31.922 -22.109 1 98.19 572 ARG B O 1
ATOM 8782 N N . ARG B 1 573 ? 7.059 32.938 -22.031 1 98.19 573 ARG B N 1
ATOM 8783 C CA . ARG B 1 573 ? 6.285 31.688 -22.125 1 98.19 573 ARG B CA 1
ATOM 8784 C C . ARG B 1 573 ? 6.52 31 -23.453 1 98.19 573 ARG B C 1
ATOM 8786 O O . ARG B 1 573 ? 6.695 29.781 -23.516 1 98.19 573 ARG B O 1
ATOM 8793 N N . ALA B 1 574 ? 6.484 31.766 -24.516 1 98.06 574 ALA B N 1
ATOM 8794 C CA . ALA B 1 574 ? 6.715 31.203 -25.844 1 98.06 574 ALA B CA 1
ATOM 8795 C C . ALA B 1 574 ? 8.07 30.516 -25.922 1 98.06 574 ALA B C 1
ATOM 8797 O O . ALA B 1 574 ? 8.195 29.422 -26.484 1 98.06 574 ALA B O 1
ATOM 8798 N N . VAL B 1 575 ? 9.031 31.156 -25.344 1 97.5 575 VAL B N 1
ATOM 8799 C CA . VAL B 1 575 ? 10.383 30.609 -25.328 1 97.5 575 VAL B CA 1
ATOM 8800 C C . VAL B 1 575 ? 10.406 29.328 -24.5 1 97.5 575 VAL B C 1
ATOM 8802 O O . VAL B 1 575 ? 11 28.328 -24.906 1 97.5 575 VAL B O 1
ATOM 8805 N N . ARG B 1 576 ? 9.742 29.375 -23.344 1 97.38 576 ARG B N 1
ATOM 8806 C CA . ARG B 1 576 ? 9.742 28.234 -22.422 1 97.38 576 ARG B CA 1
ATOM 8807 C C . ARG B 1 576 ? 8.992 27.047 -23.016 1 97.38 576 ARG B C 1
ATOM 8809 O O . ARG B 1 576 ? 9.414 25.906 -22.859 1 97.38 576 ARG B O 1
ATOM 8816 N N . GLU B 1 577 ? 7.926 27.297 -23.672 1 97.31 577 GLU B N 1
ATOM 8817 C CA . GLU B 1 577 ? 7.141 26.25 -24.312 1 97.31 577 GLU B CA 1
ATOM 8818 C C . GLU B 1 577 ? 7.961 25.5 -25.359 1 97.31 577 GLU B C 1
ATOM 8820 O O . GLU B 1 577 ? 7.875 24.281 -25.469 1 97.31 577 GLU B O 1
ATOM 8825 N N . ALA B 1 578 ? 8.703 26.203 -26.109 1 96.31 578 ALA B N 1
ATOM 8826 C CA . ALA B 1 578 ? 9.547 25.609 -27.141 1 96.31 578 ALA B CA 1
ATOM 8827 C C . ALA B 1 578 ? 10.625 24.719 -26.516 1 96.31 578 ALA B C 1
ATOM 8829 O O . ALA B 1 578 ? 11 23.688 -27.094 1 96.31 578 ALA B O 1
ATOM 8830 N N . LYS B 1 579 ? 11.078 25.156 -25.344 1 95.5 579 LYS B N 1
ATOM 8831 C CA . LYS B 1 579 ? 12.156 24.438 -24.672 1 95.5 579 LYS B CA 1
ATOM 8832 C C . LYS B 1 579 ? 11.609 23.297 -23.828 1 95.5 579 LYS B C 1
ATOM 8834 O O . LYS B 1 579 ? 12.32 22.344 -23.531 1 95.5 579 LYS B O 1
ATOM 8839 N N . GLY B 1 580 ? 10.367 23.406 -23.375 1 95.88 580 GLY B N 1
ATOM 8840 C CA . GLY B 1 580 ? 9.773 22.469 -22.438 1 95.88 580 GLY B CA 1
ATOM 8841 C C . GLY B 1 580 ? 9.812 22.969 -21 1 95.88 580 GLY B C 1
ATOM 8842 O O . GLY B 1 580 ? 10.695 23.734 -20.625 1 95.88 580 GLY B O 1
ATOM 8843 N N . TRP B 1 581 ? 8.984 22.562 -20.25 1 97.25 581 TRP B N 1
ATOM 8844 C CA . TRP B 1 581 ? 8.844 22.984 -18.859 1 97.25 581 TRP B CA 1
ATOM 8845 C C . TRP B 1 581 ? 9.609 22.047 -17.922 1 97.25 581 TRP B C 1
ATOM 8847 O O . TRP B 1 581 ? 9.008 21.281 -17.156 1 97.25 581 TRP B O 1
ATOM 8857 N N . VAL B 1 582 ? 10.898 22 -17.969 1 95.19 582 VAL B N 1
ATOM 8858 C CA . VAL B 1 582 ? 11.797 21.156 -17.188 1 95.19 582 VAL B CA 1
ATOM 8859 C C . VAL B 1 582 ? 12.945 22 -16.641 1 95.19 582 VAL B C 1
ATOM 8861 O O . VAL B 1 582 ? 13.281 23.047 -17.188 1 95.19 582 VAL B O 1
ATOM 8864 N N . PRO B 1 583 ? 13.508 21.562 -15.484 1 95.56 583 PRO B N 1
ATOM 8865 C CA . PRO B 1 583 ? 14.68 22.281 -14.984 1 95.56 583 PRO B CA 1
ATOM 8866 C C . PRO B 1 583 ? 15.852 22.266 -15.969 1 95.56 583 PRO B C 1
ATOM 8868 O O . PRO B 1 583 ? 16.016 21.312 -16.734 1 95.56 583 PRO B O 1
ATOM 8871 N N . GLU B 1 584 ? 16.641 23.234 -15.914 1 91.62 584 GLU B N 1
ATOM 8872 C CA . GLU B 1 584 ? 17.75 23.391 -16.859 1 91.62 584 GLU B CA 1
ATOM 8873 C C . GLU B 1 584 ? 18.875 22.406 -16.547 1 91.62 584 GLU B C 1
ATOM 8875 O O . GLU B 1 584 ? 19.5 21.859 -17.453 1 91.62 584 GLU B O 1
ATOM 8880 N N . ASN B 1 585 ? 19.234 22.219 -15.227 1 89.94 585 ASN B N 1
ATOM 8881 C CA . ASN B 1 585 ? 20.438 21.469 -14.906 1 89.94 585 ASN B CA 1
ATOM 8882 C C . ASN B 1 585 ? 20.188 20.453 -13.805 1 89.94 585 ASN B C 1
ATOM 8884 O O . ASN B 1 585 ? 21.125 19.828 -13.312 1 89.94 585 ASN B O 1
ATOM 8888 N N . ARG B 1 586 ? 19.016 20.203 -13.453 1 90.69 586 ARG B N 1
ATOM 8889 C CA . ARG B 1 586 ? 18.75 19.312 -12.328 1 90.69 586 ARG B CA 1
ATOM 8890 C C . ARG B 1 586 ? 18.922 17.859 -12.742 1 90.69 586 ARG B C 1
ATOM 8892 O O . ARG B 1 586 ? 18.375 17.422 -13.758 1 90.69 586 ARG B O 1
ATOM 8899 N N . VAL B 1 587 ? 19.766 17.156 -11.992 1 89.56 587 VAL B N 1
ATOM 8900 C CA . VAL B 1 587 ? 19.875 15.711 -12.148 1 89.56 587 VAL B CA 1
ATOM 8901 C C . VAL B 1 587 ? 19.25 15.008 -10.945 1 89.56 587 VAL B C 1
ATOM 8903 O O . VAL B 1 587 ? 19.766 15.094 -9.828 1 89.56 587 VAL B O 1
ATOM 8906 N N . ARG B 1 588 ? 18.125 14.352 -11.125 1 92.12 588 ARG B N 1
ATOM 8907 C CA . ARG B 1 588 ? 17.359 13.68 -10.078 1 92.12 588 ARG B CA 1
ATOM 8908 C C . ARG B 1 588 ? 16.828 12.336 -10.562 1 92.12 588 ARG B C 1
ATOM 8910 O O . ARG B 1 588 ? 16.094 12.289 -11.555 1 92.12 588 ARG B O 1
ATOM 8917 N N . PRO B 1 589 ? 17.297 11.203 -9.906 1 92.06 589 PRO B N 1
ATOM 8918 C CA . PRO B 1 589 ? 16.641 9.938 -10.25 1 92.06 589 PRO B CA 1
ATOM 8919 C C . PRO B 1 589 ? 15.172 9.906 -9.859 1 92.06 589 PRO B C 1
ATOM 8921 O O . PRO B 1 589 ? 14.828 10.25 -8.727 1 92.06 589 PRO B O 1
ATOM 8924 N N . VAL B 1 590 ? 14.312 9.602 -10.797 1 95.38 590 VAL B N 1
ATOM 8925 C CA . VAL B 1 590 ? 12.875 9.484 -10.562 1 95.38 590 VAL B CA 1
ATOM 8926 C C . VAL B 1 590 ? 12.406 8.086 -10.969 1 95.38 590 VAL B C 1
ATOM 8928 O O . VAL B 1 590 ? 12.531 7.688 -12.125 1 95.38 590 VAL B O 1
ATOM 8931 N N . SER B 1 591 ? 11.898 7.305 -10.023 1 96.31 591 SER B N 1
ATOM 8932 C CA . SER B 1 591 ? 11.438 5.949 -10.297 1 96.31 591 SER B CA 1
ATOM 8933 C C . SER B 1 591 ? 10.18 5.957 -11.164 1 96.31 591 SER B C 1
ATOM 8935 O O . SER B 1 591 ? 9.5 6.98 -11.273 1 96.31 591 SER B O 1
ATOM 8937 N N . ASN B 1 592 ? 9.828 4.809 -11.789 1 96.81 592 ASN B N 1
ATOM 8938 C CA . ASN B 1 592 ? 8.617 4.688 -12.586 1 96.81 592 ASN B CA 1
ATOM 8939 C C . ASN B 1 592 ? 7.367 4.941 -11.742 1 96.81 592 ASN B C 1
ATOM 8941 O O . ASN B 1 592 ? 6.391 5.52 -12.227 1 96.81 592 ASN B O 1
ATOM 8945 N N . ALA B 1 593 ? 7.398 4.508 -10.523 1 96.81 593 ALA B N 1
ATOM 8946 C CA . ALA B 1 593 ? 6.262 4.723 -9.633 1 96.81 593 ALA B CA 1
ATOM 8947 C C . ALA B 1 593 ? 6.008 6.211 -9.414 1 96.81 593 ALA B C 1
ATOM 8949 O O . ALA B 1 593 ? 4.855 6.652 -9.391 1 96.81 593 ALA B O 1
ATOM 8950 N N . LEU B 1 594 ? 7.074 7.004 -9.242 1 97.81 594 LEU B N 1
ATOM 8951 C CA . LEU B 1 594 ? 6.941 8.445 -9.062 1 97.81 594 LEU B CA 1
ATOM 8952 C C . LEU B 1 594 ? 6.508 9.117 -10.367 1 97.81 594 LEU B C 1
ATOM 8954 O O . LEU B 1 594 ? 5.773 10.102 -10.344 1 97.81 594 LEU B O 1
ATOM 8958 N N . LYS B 1 595 ? 6.996 8.57 -11.508 1 97.56 595 LYS B N 1
ATOM 8959 C CA . LYS B 1 595 ? 6.559 9.094 -12.797 1 97.56 595 LYS B CA 1
ATOM 8960 C C . LYS B 1 595 ? 5.059 8.898 -12.992 1 97.56 595 LYS B C 1
ATOM 8962 O O . LYS B 1 595 ? 4.387 9.742 -13.586 1 97.56 595 LYS B O 1
ATOM 8967 N N . VAL B 1 596 ? 4.555 7.758 -12.523 1 97.12 596 VAL B N 1
ATOM 8968 C CA . VAL B 1 596 ? 3.125 7.477 -12.609 1 97.12 596 VAL B CA 1
ATOM 8969 C C . VAL B 1 596 ? 2.346 8.5 -11.797 1 97.12 596 VAL B C 1
ATOM 8971 O O . VAL B 1 596 ? 1.328 9.031 -12.25 1 97.12 596 VAL B O 1
ATOM 8974 N N . PHE B 1 597 ? 2.797 8.789 -10.586 1 97.56 597 PHE B N 1
ATOM 8975 C CA . PHE B 1 597 ? 2.158 9.844 -9.797 1 97.56 597 PHE B CA 1
ATOM 8976 C C . PHE B 1 597 ? 2.158 11.164 -10.555 1 97.56 597 PHE B C 1
ATOM 8978 O O . PHE B 1 597 ? 1.126 11.828 -10.648 1 97.56 597 PHE B O 1
ATOM 8985 N N . ALA B 1 598 ? 3.309 11.531 -11.109 1 97.69 598 ALA B N 1
ATOM 8986 C CA . ALA B 1 598 ? 3.488 12.805 -11.805 1 97.69 598 ALA B CA 1
ATOM 8987 C C . ALA B 1 598 ? 2.529 12.93 -12.984 1 97.69 598 ALA B C 1
ATOM 8989 O O . ALA B 1 598 ? 1.99 14.008 -13.242 1 97.69 598 ALA B O 1
ATOM 8990 N N . LEU B 1 599 ? 2.346 11.805 -13.656 1 96.94 599 LEU B N 1
ATOM 8991 C CA . LEU B 1 599 ? 1.498 11.758 -14.844 1 96.94 599 LEU B CA 1
ATOM 8992 C C . LEU B 1 599 ? 0.069 12.172 -14.508 1 96.94 599 LEU B C 1
ATOM 8994 O O . LEU B 1 599 ? -0.614 12.789 -15.328 1 96.94 599 LEU B O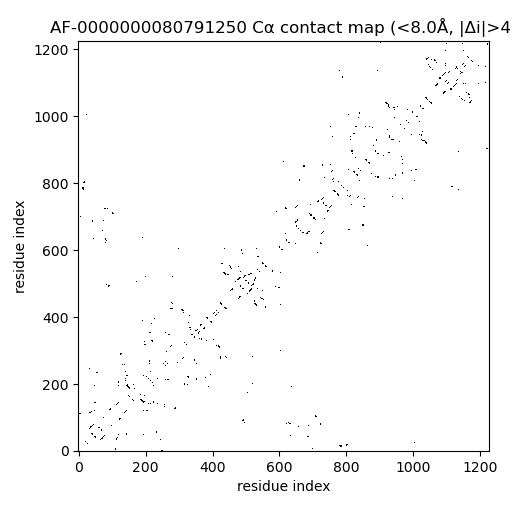 1
ATOM 8998 N N . LEU B 1 600 ? -0.368 11.906 -13.258 1 97.5 600 LEU B N 1
ATOM 8999 C CA . LEU B 1 600 ? -1.777 12.055 -12.914 1 97.5 600 LEU B CA 1
ATOM 9000 C C . LEU B 1 600 ? -1.979 13.203 -11.93 1 97.5 600 LEU B C 1
ATOM 9002 O O . LEU B 1 600 ? -3.113 13.609 -11.664 1 97.5 600 LEU B O 1
ATOM 9006 N N . ALA B 1 601 ? -0.913 13.766 -11.43 1 97.19 601 ALA B N 1
ATOM 9007 C CA . ALA B 1 601 ? -0.976 14.742 -10.352 1 97.19 601 ALA B CA 1
ATOM 9008 C C . ALA B 1 601 ? -1.629 16.031 -10.82 1 97.19 601 ALA B C 1
ATOM 9010 O O . ALA B 1 601 ? -1.315 16.547 -11.898 1 97.19 601 ALA B O 1
ATOM 9011 N N . GLN B 1 602 ? -2.514 16.547 -10.016 1 97.44 602 GLN B N 1
ATOM 9012 C CA . GLN B 1 602 ? -3.074 17.891 -10.211 1 97.44 602 GLN B CA 1
ATOM 9013 C C . GLN B 1 602 ? -2.268 18.938 -9.461 1 97.44 602 GLN B C 1
ATOM 9015 O O . GLN B 1 602 ? -1.401 18.609 -8.648 1 97.44 602 GLN B O 1
ATOM 9020 N N . SER B 1 603 ? -2.562 20.188 -9.781 1 96.94 603 SER B N 1
ATOM 9021 C CA . SER B 1 603 ? -1.879 21.281 -9.109 1 96.94 603 SER B CA 1
ATOM 9022 C C . SER B 1 603 ? -2.234 21.344 -7.629 1 96.94 603 SER B C 1
ATOM 9024 O O . SER B 1 603 ? -3.191 20.703 -7.191 1 96.94 603 SER B O 1
ATOM 9026 N N . ALA B 1 604 ? -1.443 22.094 -6.895 1 97.62 604 ALA B N 1
ATOM 9027 C CA . ALA B 1 604 ? -1.609 22.188 -5.445 1 97.62 604 ALA B CA 1
ATOM 9028 C C . ALA B 1 604 ? -2.994 22.719 -5.082 1 97.62 604 ALA B C 1
ATOM 9030 O O . ALA B 1 604 ? -3.572 22.312 -4.07 1 97.62 604 ALA B O 1
ATOM 9031 N N . ASP B 1 605 ? -3.576 23.594 -5.898 1 97.38 605 ASP B N 1
ATOM 9032 C CA . ASP B 1 605 ? -4.883 24.188 -5.629 1 97.38 605 ASP B CA 1
ATOM 9033 C C . ASP B 1 605 ? -5.992 23.141 -5.742 1 97.38 605 ASP B C 1
ATOM 9035 O O . ASP B 1 605 ? -7.133 23.391 -5.344 1 97.38 605 ASP B O 1
ATOM 9039 N N . LYS B 1 606 ? -5.633 22 -6.223 1 97.5 606 LYS B N 1
ATOM 9040 C CA . LYS B 1 606 ? -6.559 20.875 -6.297 1 97.5 606 LYS B CA 1
ATOM 9041 C C . LYS B 1 606 ? -6.098 19.734 -5.398 1 97.5 606 LYS B C 1
ATOM 9043 O O . LYS B 1 606 ? -6.48 18.578 -5.609 1 97.5 606 LYS B O 1
ATOM 9048 N N . GLY B 1 607 ? -5.199 20.047 -4.496 1 97.38 607 GLY B N 1
ATOM 9049 C CA . GLY B 1 607 ? -4.797 19.094 -3.467 1 97.38 607 GLY B CA 1
ATOM 9050 C C . GLY B 1 607 ? -3.629 18.234 -3.881 1 97.38 607 GLY B C 1
ATOM 9051 O O . GLY B 1 607 ? -3.332 17.219 -3.229 1 97.38 607 GLY B O 1
ATOM 9052 N N . ALA B 1 608 ? -2.947 18.562 -5.062 1 97.56 608 ALA B N 1
ATOM 9053 C CA . ALA B 1 608 ? -1.934 17.656 -5.594 1 97.56 608 ALA B CA 1
ATOM 9054 C C . ALA B 1 608 ? -2.445 16.219 -5.625 1 97.56 608 ALA B C 1
ATOM 9056 O O . ALA B 1 608 ? -1.704 15.281 -5.32 1 97.56 608 ALA B O 1
ATOM 9057 N N . ALA B 1 609 ? -3.742 16.047 -5.863 1 96.69 609 ALA B N 1
ATOM 9058 C CA . ALA B 1 609 ? -4.406 14.75 -5.918 1 96.69 609 ALA B CA 1
ATOM 9059 C C . ALA B 1 609 ? -4.328 14.156 -7.32 1 96.69 609 ALA B C 1
ATOM 9061 O O . ALA B 1 609 ? -4.059 14.867 -8.289 1 96.69 609 ALA B O 1
ATOM 9062 N N . ARG B 1 610 ? -4.59 12.906 -7.402 1 95.25 610 ARG B N 1
ATOM 9063 C CA . ARG B 1 610 ? -4.695 12.25 -8.703 1 95.25 610 ARG B CA 1
ATOM 9064 C C . ARG B 1 610 ? -5.941 12.711 -9.445 1 95.25 610 ARG B C 1
ATOM 9066 O O . ARG B 1 610 ? -7.035 12.75 -8.875 1 95.25 610 ARG B O 1
ATOM 9073 N N . ARG B 1 611 ? -5.797 12.992 -10.695 1 95.81 611 ARG B N 1
ATOM 9074 C CA . ARG B 1 611 ? -6.961 13.414 -11.469 1 95.81 611 ARG B CA 1
ATOM 9075 C C . ARG B 1 611 ? -7.93 12.258 -11.672 1 95.81 611 ARG B C 1
ATOM 9077 O O . ARG B 1 611 ? -7.52 11.094 -11.711 1 95.81 611 ARG B O 1
ATOM 9084 N N . GLN B 1 612 ? -9.164 12.586 -11.82 1 93.25 612 GLN B N 1
ATOM 9085 C CA . GLN B 1 612 ? -10.195 11.594 -12.117 1 93.25 612 GLN B CA 1
ATOM 9086 C C . GLN B 1 612 ? -10.188 11.219 -13.594 1 93.25 612 GLN B C 1
ATOM 9088 O O . GLN B 1 612 ? -10.109 12.094 -14.461 1 93.25 612 GLN B O 1
ATOM 9093 N N . LEU B 1 613 ? -10.141 9.984 -13.844 1 94.56 613 LEU B N 1
ATOM 9094 C CA . LEU B 1 613 ? -10.148 9.469 -15.211 1 94.56 613 LEU B CA 1
ATOM 9095 C C . LEU B 1 613 ? -11.562 9.109 -15.648 1 94.56 613 LEU B C 1
ATOM 9097 O O . LEU B 1 613 ? -12.359 8.625 -14.844 1 94.56 613 LEU B O 1
#

Secondary structure (DSSP, 8-state):
-PPPGGGGGTSSGGGHHHHHHHHHTT--GGGTTS-EEEEEE---TT-TTTGGGGGHHHHHHHHHHHTT-EEEEEE-----HHHHTTSGGGGGHHHHHHHHHHHHHHHHHHHT-SEEEEEE-STTHHHHHHHHHHHH-S-EEEEE--BPPPBPP-B-TTSPBP-SB-HHHHHHHHH-TTS-HHHHHHHHHHH--BSSB-SSSSHHHHHHHHHHHHTSB-TTTTTS-SSBTTHHHHHHHHHHHHHHHHHHHHTT--GGGSHHHHS-HHHHHHHHHHHHHHT--THHHHHHHHHHHHHT----HHHHHHHHHH--B-B--TTS-SS--HHHHHHTTHHHHHHHHHHHTT-S-SS---SS-SSHHHHHHHH-TTSS---HHHHHHTTB----S-BS-SS-B--B-SS----TTTSSB--GGG-SBSS-S-EEEBSSS-TTEEEE-GGGS-GGGSEEEEEEEEESSHHHHHHHHHTT-S-TT-EEEE-S-STTTTTS--B-HHHHHHHHHTT-GGG-EEEESSB--TT--SSEEEEEES-GGGT-GGGG--TT-EEEEETTTTEEEES--HHHHHHHHHHHHHH-SS-SS------HHHHHHHHHBPPGGGTTPBPP-/-PPPGGGGGTSSGGGHHHHHHHHHTT--GGGTTS-EEEEEE---TT-TTTGGGGGHHHHHHHHHHHTT-EEEEEE-----HHHHTTSGGGGGHHHHHHHHHHHHHHHHHHHT-SEEEEEE-STTHHHHHHHHHHHH-S-EEEEE--BPPPBPP-B-TTSPBP-SB-HHHHHHHHH-TTS-HHHHHHHHHHH--BSSB-SSSSHHHHHHHHHHHHTSB-TTTTTS-SSBTTHHHHHHHHHHHHHHHHHHHHTT--GGGSHHHHS-HHHHHHHHHHHHHHT--THHHHHHHHHHHHHT----HHHHHHHHHH--B-B--TTS-SS--HHHHHHTTHHHHHHHHHHHTT-S-SS---SS-SSHHHHHHHH-TTSS---HHHHHHTTB----S-BS-SS-B--B-SS----TTTSSB--GGG-SBSS-S-EEEBSSS-TTEEEE-GGGS-GGGSEEEEEEEEESSHHHHHHHHHTT-S-TT-EEEE-S-STTTTTS--B-HHHHHHHHHTT-GGG-EEEESSB--TT--SSEEEEEES-GGGT-GGGG--TT-EEEEETTTTEEEES--HHHHHHHHHHHHHH-SS-SS------HHHHHHHHHBPPGGGTTPBPP-

Foldseek 3Di:
DDAQLLCVQCPDPVNVVSVVVVVVVVDDPVQPPAAEEEEEAAADCPALARPACPCLLVLLQVLLVVLGHHYDYDYAYDDDQLVCPPDQSLLVHLVSLQVLLVVLQCVCNVNVGQEYEYEAFEQSNLLSVLLNLLLVQHQYAYAYLFAAAWFCWDAAPVGDTDFTAASLNLLLLVLFPVGDPVNSVRRVPGHGQEGGYTWWQWNRLLSQLLCVLLFRADPPRSQQHNAAQVSSVSSSVRSNLSSVLSCCCNVVVDSCSTSLNRNALQSLLRSLLLCQQALHFPLVLLSSLQSCVSNVHPHFVVSSQVSQAQRFHFAYIPPLDSHHTSLQCLLQQHSLQSSVLCVVVVSGDWCHHHSVGNTNVVVSLAARPQPPRHPPVNQLSSQDDDQNHRYSHGNNDHDGHPHGQNDQQPGRGHHLVNTPGRGTQKHWFDEQQFPLTWIDRNSQADPVVLKAKAWEDEDADLVVLLVCLVVVVDDFRYEYEHALQACQSVPNLGANSNNQSNCVSVPRQNRYAYEYCGGHISNGHGRYIYLRPPGLQVQGLSVLGDTGFMWIHHNVVRYIYTPDDPVSSVVSSVVCVVVHRHDDDDDDDDDPSSNVLSVQFDGSSSSSHGDDD/DDAQQLCVQCDDPVNPVSVVVVVVVVDDPVQPPAAEEEEEAAADCPALARPACPCLLVLLQVLLVVLGHHYDYDYAYDDDQLVCPPDQSLLVHLVSLQVLLVVLQCVCNVNVGQEYEYEAFEQSNLLSVLLNLLLVQHQYAYAYLFAAAWFCWDAAPVGDTDFTAAPLNLLLLVLFPVGDPVNSVRRVPGHGQEGGYTWWQWNRLLSQLLCVLLFRADPPRRQQHNAAQVSSVSSSVRSNLSSVLSCCCNVVVDSCSTSLNFNALQSLLRSLLLCQQALHFPLVLLSSLQSCVSNVHPHFVVSSQVSQAARFHFAYIPPLDSHHTSLQCLLQQHSLQSSVLCVVVVSGDWCHHHSVGNTNVVVSLAARPQPPRHHPVNQLSSQDDDQNHRYSHGNNDHDGHPHGFNDQAPGRGHHLVNTPGRGTQKHWFDEQQFPLTWIDRNSQADPVVLKAKAWEDEDADLVVLLVCLVVVVDDFRYEYEHALLACQSVPNLGANSNNQSNCVSVPRQNRYAYEYCGGHISNGHYRYIYLRPPGLQVQGLSVLGDTGFMWIHHRVVRYIYTPDDPVSSVVSSVVCVVVHRHDDDDDDDDDPSSNVLSVQFDGSSSSSHGDDD

Radius of gyration: 30.69 Å; Cα contacts (8 Å, |Δi|>4): 3319; chains: 2; bounding box: 65×88×84 Å